Protein AF-0000000086100635 (afdb_homodimer)

Sequence (1356 aa):
MNENSSNMIVSSTPRATNSVVGDEKPAPTIIEIEQPQTLSRNPFKRRKQRKEQAQKAKDEEIPDPREPKLKRLDHWTIYKMFGVSNWFLIFLGCIGAAGAGVIPLCFQFVLGDLINSIAKYYNEPDKLRGDINWMAGQFAIIALAATIANTMMQFFLSWASERIGTNLKEGYFNALTAQEMAFFDIKKVGTLTIALSEDVAKIQETYTMKFATFIQQFTQFIVGIILAFISSYQMSLVMLSTSPLMVVSVGVLSQLIKVFTKKTNEANEHSAAIATEVISCMRTVRSMAGEEKEQQRFKTDLKMVNFYGLFKALAQGSTFGGVSFILWGTVALAFWYGGGLTVDKVITVGDMFKVFGLMLMGVLGLSQAFTFFPDLTKSRMSQETLLKVIKRQPEIPFKGGKTLNKIEGNISIRNVDFIYPSRPNIVVLKNFSLDIKPGQAVALVGPSGSGKSTIVGLVERFYTPKSGQIFIDGVDIAELDPMWLHRNIGIVTQEPVLFATTIKENIAYAVGLENITMQQIEEAAKAANCHNFIMDLPEGYNTMLGEKGVSLSGGQKQRIAIARALLQNPSVLLLDEATSALDTESEALVQAALDHLMKGRTTICIAHRLATVKNSDVICVLAKGVLVEKGKHEELLQIENGVYRKLAEKQMAFGAVSGMDKSASKMDLEVVMDVIEEMNENSSNMIVSSTPRATNSVVGDEKPAPTIIEIEQPQTLSRNPFKRRKQRKEQAQKAKDEEIPDPREPKLKRLDHWTIYKMFGVSNWFLIFLGCIGAAGAGVIPLCFQFVLGDLINSIAKYYNEPDKLRGDINWMAGQFAIIALAATIANTMMQFFLSWASERIGTNLKEGYFNALTAQEMAFFDIKKVGTLTIALSEDVAKIQETYTMKFATFIQQFTQFIVGIILAFISSYQMSLVMLSTSPLMVVSVGVLSQLIKVFTKKTNEANEHSAAIATEVISCMRTVRSMAGEEKEQQRFKTDLKMVNFYGLFKALAQGSTFGGVSFILWGTVALAFWYGGGLTVDKVITVGDMFKVFGLMLMGVLGLSQAFTFFPDLTKSRMSQETLLKVIKRQPEIPFKGGKTLNKIEGNISIRNVDFIYPSRPNIVVLKNFSLDIKPGQAVALVGPSGSGKSTIVGLVERFYTPKSGQIFIDGVDIAELDPMWLHRNIGIVTQEPVLFATTIKENIAYAVGLENITMQQIEEAAKAANCHNFIMDLPEGYNTMLGEKGVSLSGGQKQRIAIARALLQNPSVLLLDEATSALDTESEALVQAALDHLMKGRTTICIAHRLATVKNSDVICVLAKGVLVEKGKHEELLQIENGVYRKLAEKQMAFGAVSGMDKSASKMDLEVVMDVIEE

Foldseek 3Di:
DDDPDPDPPDPPPDDPPPPPPPPPPPPPPPPVPVPPPPQPPPVVSSVVVVCCVVCCVVPVQLDDPQFDDDDPCLLVVLVVLLDPVLVVLLVQLLQLLLLLLCLLLLVLLLQLVLVLLCVVCVVPVVSNVVSVVVSVVVVVVSVVSNVVSVCSNCVSLVVSLVSSLVSLLVLLVVLVVFAFLLVPVRDDPVVSVCLNPPLSNLQSCLSGVVVSLLSNLQSLQVVLLVVLCVLPVVLSVLLVVLLVVLVVLLVVLVVQLVVLVVQLVVLVVVLVVLVVVCVVPVVVCVVVVNPVVSVVVSVVSCVSNVVSVVSSVVSVVCSVVSNVCSVVVSVVVLCVVLVVCVVVVNHPPSSSSSSVSSNVSNSVSVVSSVVSVVSVVSSVVSSSVSSSSSVRDHPAGQFDFDDDPDFQAKKWWFQFWADRSNGRPATQAGGATDTFGRLFFEEEAFAPSLCLVVVVCVQLVSDDTPDTFMDTPRHTPSRDNNLNSPLQEAEQAQQFFAAQFFLLCRLCVSPDPVVDDPVLLLVLLVLLPQQVVLCVDPVRRRDGADGRNVVDDRLNRLSSSLSSRVSSPHQEYEYHQSQPPDDPVSSVSNVSSVVSSSGRHHYYHHYQWVVVQQPGQKYFYGGSNYTDDMDHPVVQCPDPPGLVVQLVCQLVVCVVVVVPNPCSRPDGSNVSNVVVVD/DPPPPPPPPDPDPDDDPPPPPPPPPPPPPPPPPVPPPPQPPPVVSSVVVVCCVVCCVVPVQQDDPQFDDDDPCLLVVLVVLLDPVLVVLLVQLLQLLLLLLCLLLLVLLLQLVLVLLCVVCVVPVVSNVVSVVVSVVVVVVSVVSNVVSVCSNCVSLVVSLVSSLVSLLVLLVVLVVFAFPLVPVRDDPVVSVCLNPPLSNLQSCLSGVVVSLLSSLQSLQVVLLVVLCVLPVVLSVLLVVLLVVLVVLLVVLVVQLVVLVVQLVVLVVVLVVLVVVCVVPVVVCVVVVNVVVSVVVSVVSCVSNVVSVVSSVVSVVCSVVSNVCSVVVSVVVLCVVLVVCVVVVNHPPSSSSSSVSSNVSNSVSVVSSVVSVVSVVSSVVSSSVSSSSSVRDHPAGQFDFDDDPDFQAKKWWAQFWADRSNGRPATQAGGATDTFGGLFFEEEAEAPSLCLVVVVCVQLVSDDTPDTFMDTPRHTPSRDNNLNSPLQEAEQAQQFFAAQFFLLCRLCVSPDPVVDDPVLLLVLLVLLVQQVVLVVDPVRRRDGADGRRVVDDRLNRRSSSLSSRVSSPHQEYEYHQSQPPDDPVSSVSNVSSVVSSSGRHHYYHHYQWVVVQQPGQKYFYGDSNYTDDMDHPVVQCPDDPGLVVQLVCQLVVCLVVVVPPPCSRPDGSNVSNVVVVD

Nearest PDB structures (foldseek):
  4m2t-assembly2_B  TM=9.457E-01  e=7.158E-41  Mus musculus
  4m2s-assembly1_A  TM=9.201E-01  e=1.794E-39  Mus musculus
  4xwk-assembly1_A  TM=8.623E-01  e=2.329E-40  Mus musculus
  7y49-assembly1_A  TM=8.878E-01  e=1.249E-35  Homo sapiens
  8pmd-assembly1_A  TM=7.764E-01  e=1.030E-36  Homo sapiens

Organism: Naegleria lovaniensis (NCBI:txid51637)

Secondary structure (DSSP, 8-state):
----------------------------------------SSHHHHHHHHHHHHHHHHS-----TT-----GGGHHHHHHHH-HHHHHHHHHHHHHHHHHHHHHHHHHHHHHHHHHHHHHSTT-HHHHHHHHHHHHHHHHHHHHHHHHHHHHHHHHHHHHHHHHHHHHHHHHHHHHHTS-HHHHHHS-HHHHHHIIIIIHHHHHHIIIIIHHHHHHHHHHHHHHHHHHHHH-HHHHHHHHHHHHHHHHHHHHHHHHHHHHHHHHHHHHHHHHHHHHHHHHTHHHHHHTT-HHHHHHHHHHHHHHHHHHHHHHHHHHHHHHHHHHHHHHHHHHHHHHHHHHHHHTTSS-HHHHHHHHHHHHHHHHHHHHHTTHHHHHHHHHHHHHHHHHHHT---SS-SS-SB--S-----EEEEEEEEE-TT-TT-EEEEEEEEEE-TT-EEEEE--TTSSHHHHHHHHTTSS--SEEEEEETTEEGGGB-HHHHHHHEEEE-SS----SSBHHHHHTTTT-GGG--HHHHHHHHHHTT-HHHHHHSTTGGGPBP-GGGTTS-HHHHHHHHHHHHHHH--SEEEEESTTTT--HHHHHHHHHHHHHHHTTSEEEEE--SHHHHHTSSEEEEEETTEEEEEE-HHHHHHSTT-HHHHHHHHHHHHHHHT--TTSGGGS-HHHHHHHHH-/----------------------------------------SSHHHHHHHHHHHHHHHHS-----TT-----GGGHHHHHHHH-HHHHHHHHHHHHHHHHHHHHHHHHHHHHHHHHHHHHHSTT-HHHHHHHHHHHHHHHHHHHHHHHHHHHHHHHHHHHHHHHHHHHHHHHHHHHHHTS-HHHHHHS-HHHHHHIIIIIHHHHHHIIIIIHHHHHHHHHHHHHHHHHHHHH-HHHHHHHHHHHHHHHHHHHHHHHHHHHHHHHHHHHHHHHHHHHHHHHHTHHHHHHTT-HHHHHHHHHHHHHHHHHHHHHHHHHHHHHHHHHHHHHHHHHHHHHHHHHHHHHTTSS-HHHHHHHHHHHHHHHHHHHHHTTHHHHHHHHHHHHHHHHHHHTPPPSS-SS-SB--S-----EEEEEEEEE-TT-TT-EEEEEEEEEE-TT-EEEEE--TTSSHHHHHHHHTTSS--SEEEEEETTEEGGGB-HHHHHHHEEEE-SS----SSBHHHHHTTTT-GGG--HHHHHHHHHHTT-HHHHHHSTTGGGPBP-GGGTTS-HHHHHHHHHHHHHHH--SEEEEESTTTT--HHHHHHHHHHHHHHHTTSEEEEE--SHHHHHTSSEEEEEETTEEEEEE-HHHHHHSTT-HHHHHHHHHHHHHHHT--TTSGGGS-HHHHHHHHH-

Solvent-accessible surface area (backbone atoms only — not comparable to full-atom values): 68690 Å² total; per-residue (Å²): 135,90,85,82,80,76,81,76,81,78,79,77,77,80,77,81,78,75,73,77,75,69,81,68,70,74,68,78,73,68,69,70,65,72,64,76,73,74,66,56,87,49,69,69,59,31,50,51,51,47,47,50,46,46,53,40,60,77,62,47,58,58,76,64,91,64,61,54,82,83,52,83,72,55,57,52,55,59,60,58,50,43,34,73,70,39,52,50,29,43,51,51,10,37,52,13,16,36,47,43,20,42,43,67,47,53,50,29,49,54,49,14,50,50,47,40,46,47,59,73,31,65,89,37,50,70,64,37,50,55,51,39,54,51,49,26,51,50,34,44,51,48,12,52,51,35,17,50,14,37,19,35,21,38,22,32,17,42,33,29,26,40,47,27,36,46,39,48,41,49,50,50,51,49,34,56,65,38,43,32,56,64,56,59,68,43,48,58,63,67,61,58,50,41,43,58,52,55,32,40,49,43,37,28,44,40,73,24,55,47,41,28,51,26,45,11,19,42,41,18,20,55,54,16,48,54,52,13,40,73,64,36,49,72,57,40,51,59,55,53,64,50,45,62,55,47,54,51,50,50,52,56,32,49,50,50,31,50,53,29,47,50,52,25,48,50,38,47,50,51,48,50,48,52,52,48,51,48,62,72,39,38,69,60,36,51,49,29,43,31,51,66,58,51,48,48,54,51,51,58,48,43,50,53,30,43,55,34,26,44,54,27,10,51,32,43,9,50,35,50,15,47,52,36,31,51,55,34,40,47,50,18,49,45,51,37,54,36,45,52,36,33,57,70,65,75,42,53,71,14,41,45,51,22,30,50,47,18,41,52,50,11,52,52,16,45,59,61,27,57,61,40,53,64,51,47,54,54,25,49,54,32,46,49,60,51,44,44,48,55,65,33,71,48,92,47,57,54,64,58,67,46,82,75,93,74,73,67,31,29,39,38,36,42,46,27,25,32,53,50,85,78,42,73,85,46,70,41,30,51,60,31,64,50,78,43,55,57,48,38,34,37,27,41,34,50,32,80,81,16,36,68,69,55,52,56,38,46,75,66,59,47,52,76,64,76,36,60,49,46,26,49,69,83,38,53,55,89,48,35,15,44,34,62,48,20,54,36,35,27,68,39,49,53,74,57,81,40,60,67,39,28,48,51,51,54,35,29,50,64,68,35,64,90,77,52,53,70,64,56,52,50,50,24,22,48,58,16,67,34,38,66,65,34,61,68,37,95,53,28,54,65,32,71,34,44,72,62,28,69,86,50,53,73,51,56,44,44,20,44,44,47,15,23,36,52,62,48,60,37,35,28,37,38,34,40,37,64,66,60,96,49,54,72,67,45,34,53,49,45,48,52,21,46,56,59,60,46,60,89,18,13,29,44,30,41,46,40,36,61,68,66,43,58,74,28,66,32,35,38,33,30,52,83,13,29,79,75,46,76,38,36,60,73,58,40,56,64,37,82,91,28,72,60,29,55,46,50,47,52,41,45,50,53,12,58,69,61,67,46,84,82,64,27,63,68,60,57,43,36,63,56,32,50,59,67,74,103,138,85,82,77,82,77,79,79,80,76,78,80,76,80,81,81,78,78,72,76,74,71,80,67,70,75,68,77,73,68,70,70,64,74,64,76,74,73,68,57,87,50,67,69,60,30,51,50,51,47,47,50,46,48,53,39,58,76,63,44,58,58,78,63,91,64,61,54,83,83,52,82,71,54,57,50,55,59,60,57,50,43,36,72,70,38,52,50,28,42,50,51,9,37,51,13,18,35,47,43,21,44,44,67,46,54,50,29,50,54,50,14,50,50,47,39,47,47,58,71,29,65,89,38,48,69,63,37,47,55,52,40,54,53,49,26,52,51,34,45,51,48,13,51,51,35,16,51,16,35,20,35,21,40,21,32,18,41,32,30,26,40,48,31,35,46,40,48,40,48,51,49,49,49,33,57,63,39,43,31,55,64,57,60,68,40,46,58,64,66,61,56,49,43,45,57,50,55,31,40,48,44,38,27,44,40,74,23,56,47,40,28,51,28,44,12,19,43,41,17,19,55,53,17,47,53,53,13,40,72,63,36,48,70,58,40,52,59,55,53,63,50,46,61,56,49,52,51,50,51,54,54,33,50,51,48,31,51,56,28,46,51,52,26,49,53,37,46,52,51,47,49,50,52,52,47,52,48,62,70,38,40,68,61,36,52,49,29,45,31,50,66,57,52,48,50,54,53,52,58,49,43,48,52,30,44,54,34,26,46,54,27,11,52,33,43,9,48,35,50,15,48,52,37,32,50,53,35,40,47,51,20,50,45,52,36,55,36,44,53,36,34,57,70,65,74,42,53,70,14,41,45,50,22,30,49,46,18,43,51,50,11,52,54,14,46,59,60,28,56,62,41,54,64,50,48,54,55,23,50,53,33,46,50,60,52,44,44,48,57,66,34,71,46,92,46,56,53,66,58,69,47,81,75,94,72,74,67,32,29,39,39,37,43,46,28,24,32,54,50,82,78,41,72,87,46,72,40,29,51,63,30,64,50,78,43,54,59,49,38,34,36,24,40,34,51,32,79,81,15,35,68,69,55,52,54,38,45,74,68,59,48,52,77,63,76,37,59,50,47,26,48,69,82,38,54,53,88,50,35,15,45,33,62,48,21,55,37,35,29,67,39,49,54,76,58,80,39,59,68,38,28,49,50,53,56,34,29,51,62,68,35,65,88,76,52,54,71,65,55,54,49,50,25,21,48,60,17,68,35,39,65,66,34,60,69,36,94,53,27,56,64,32,71,35,44,72,61,28,68,87,52,52,74,49,56,44,45,19,44,44,45,15,23,35,51,61,48,60,36,35,28,37,38,34,40,36,64,65,60,96,49,54,74,68,45,33,52,48,45,48,53,21,46,56,59,60,46,61,89,18,13,28,44,32,39,45,42,36,62,69,65,43,58,74,29,68,32,35,37,34,31,51,84,13,29,79,75,48,74,38,36,60,73,59,39,57,65,38,82,91,29,72,60,27,53,46,50,48,52,42,46,51,54,10,58,68,61,68,45,82,82,63,26,62,66,61,58,42,36,63,57,32,49,60,67,74,103

pLDDT: mean 82.31, std 19.4, range [17.7, 97.38]

Radius of gyration: 40.85 Å; Cα contacts (8 Å, |Δi|>4): 2144; chains: 2; bounding box: 108×120×105 Å

Structure (mmCIF, N/CA/C/O backbone):
data_AF-0000000086100635-model_v1
#
loop_
_entity.id
_entity.type
_entity.pdbx_description
1 polymer 'Uncharacterized protein'
#
loop_
_atom_site.group_PDB
_atom_site.id
_atom_site.type_symbol
_atom_site.label_atom_id
_atom_site.label_alt_id
_atom_site.label_comp_id
_atom_site.label_asym_id
_atom_site.label_entity_id
_atom_site.label_seq_id
_atom_site.pdbx_PDB_ins_code
_atom_site.Cartn_x
_atom_site.Cartn_y
_atom_site.Cartn_z
_atom_site.occupancy
_atom_site.B_iso_or_equiv
_atom_site.auth_seq_id
_atom_site.auth_comp_id
_atom_site.auth_asym_id
_atom_site.auth_atom_id
_atom_site.pdbx_PDB_model_num
ATOM 1 N N . MET A 1 1 ? -49.812 -46.219 28.984 1 17.7 1 MET A N 1
ATOM 2 C CA . MET A 1 1 ? -50.438 -45.906 30.266 1 17.7 1 MET A CA 1
ATOM 3 C C . MET A 1 1 ? -50.312 -44.438 30.594 1 17.7 1 MET A C 1
ATOM 5 O O . MET A 1 1 ? -51.25 -43.812 31.062 1 17.7 1 MET A O 1
ATOM 9 N N . ASN A 1 2 ? -48.969 -43.75 30.766 1 18.62 2 ASN A N 1
ATOM 10 C CA . ASN A 1 2 ? -48.781 -43 32 1 18.62 2 ASN A CA 1
ATOM 11 C C . ASN A 1 2 ? -49.562 -41.688 32 1 18.62 2 ASN A C 1
ATOM 13 O O . ASN A 1 2 ? -49.969 -41.188 30.938 1 18.62 2 ASN A O 1
ATOM 17 N N . GLU A 1 3 ? -49.5 -40.938 33.219 1 20.56 3 GLU A N 1
ATOM 18 C CA . GLU A 1 3 ? -50.219 -40.094 34.156 1 20.56 3 GLU A CA 1
ATOM 19 C C . GLU A 1 3 ? -50.125 -38.625 33.781 1 20.56 3 GLU A C 1
ATOM 21 O O . GLU A 1 3 ? -49.031 -38.125 33.5 1 20.56 3 GLU A O 1
ATOM 26 N N . ASN A 1 4 ? -51.156 -37.938 33.312 1 22.14 4 ASN A N 1
ATOM 27 C CA . ASN A 1 4 ? -51.75 -36.719 32.812 1 22.14 4 ASN A CA 1
ATOM 28 C C . ASN A 1 4 ? -51.688 -35.594 33.875 1 22.14 4 ASN A C 1
ATOM 30 O O . ASN A 1 4 ? -52.719 -35.25 34.469 1 22.14 4 ASN A O 1
ATOM 34 N N . SER A 1 5 ? -50.5 -35.625 34.812 1 21.44 5 SER A N 1
ATOM 35 C CA . SER A 1 5 ? -50.625 -34.969 36.094 1 21.44 5 SER A CA 1
ATOM 36 C C . SER A 1 5 ? -50.906 -33.469 35.906 1 21.44 5 SER A C 1
ATOM 38 O O . SER A 1 5 ? -50.188 -32.781 35.219 1 21.44 5 SER A O 1
ATOM 40 N N . SER A 1 6 ? -52.094 -32.875 36.219 1 23.23 6 SER A N 1
ATOM 41 C CA . SER A 1 6 ? -52.969 -31.734 36.094 1 23.23 6 SER A CA 1
ATOM 42 C C . SER A 1 6 ? -52.531 -30.594 37 1 23.23 6 SER A C 1
ATOM 44 O O . SER A 1 6 ? -53.375 -29.938 37.656 1 23.23 6 SER A O 1
ATOM 46 N N . ASN A 1 7 ? -51.125 -30.531 37.406 1 21.3 7 ASN A N 1
ATOM 47 C CA . ASN A 1 7 ? -50.875 -29.859 38.688 1 21.3 7 ASN A CA 1
ATOM 48 C C . ASN A 1 7 ? -51.344 -28.422 38.656 1 21.3 7 ASN A C 1
ATOM 50 O O . ASN A 1 7 ? -51.281 -27.75 37.625 1 21.3 7 ASN A O 1
ATOM 54 N N . MET A 1 8 ? -52.094 -27.922 39.688 1 23.48 8 MET A N 1
ATOM 55 C CA . MET A 1 8 ? -53 -26.922 40.25 1 23.48 8 MET A CA 1
ATOM 56 C C . MET A 1 8 ? -52.281 -25.609 40.531 1 23.48 8 MET A C 1
ATOM 58 O O . MET A 1 8 ? -51.594 -25.5 41.531 1 23.48 8 MET A O 1
ATOM 62 N N . ILE A 1 9 ? -51.438 -25.047 39.625 1 23.52 9 ILE A N 1
ATOM 63 C CA . ILE A 1 9 ? -50.406 -24.062 40 1 23.52 9 ILE A CA 1
ATOM 64 C C . ILE A 1 9 ? -51.094 -22.797 40.531 1 23.52 9 ILE A C 1
ATOM 66 O O . ILE A 1 9 ? -51.875 -22.156 39.812 1 23.52 9 ILE A O 1
ATOM 70 N N . VAL A 1 10 ? -51.281 -22.734 41.875 1 22.89 10 VAL A N 1
ATOM 71 C CA . VAL A 1 10 ? -52.031 -21.812 42.75 1 22.89 10 VAL A CA 1
ATOM 72 C C . VAL A 1 10 ? -51.5 -20.391 42.594 1 22.89 10 VAL A C 1
ATOM 74 O O . VAL A 1 10 ? -50.281 -20.188 42.469 1 22.89 10 VAL A O 1
ATOM 77 N N . SER A 1 11 ? -52.312 -19.359 42.281 1 23.19 11 SER A N 1
ATOM 78 C CA . SER A 1 11 ? -52.344 -17.984 41.781 1 23.19 11 SER A CA 1
ATOM 79 C C . SER A 1 11 ? -51.938 -17 42.875 1 23.19 11 SER A C 1
ATOM 81 O O . SER A 1 11 ? -52.062 -15.781 42.719 1 23.19 11 SER A O 1
ATOM 83 N N . SER A 1 12 ? -51 -17.469 43.875 1 23.05 12 SER A N 1
ATOM 84 C CA . SER A 1 12 ? -51.094 -16.688 45.125 1 23.05 12 SER A CA 1
ATOM 85 C C . SER A 1 12 ? -50.75 -15.219 44.875 1 23.05 12 SER A C 1
ATOM 87 O O . SER A 1 12 ? -49.875 -14.906 44.062 1 23.05 12 SER A O 1
ATOM 89 N N . THR A 1 13 ? -51.625 -14.273 45.281 1 25.23 13 THR A N 1
ATOM 90 C CA . THR A 1 13 ? -51.844 -12.844 45.094 1 25.23 13 THR A CA 1
ATOM 91 C C . THR A 1 13 ? -50.844 -12.031 45.875 1 25.23 13 THR A C 1
ATOM 93 O O . THR A 1 13 ? -50.844 -12.062 47.125 1 25.23 13 THR A O 1
ATOM 96 N N . PRO A 1 14 ? -49.5 -12.102 45.594 1 23.73 14 PRO A N 1
ATOM 97 C CA . PRO A 1 14 ? -48.531 -11.609 46.562 1 23.73 14 PRO A CA 1
ATOM 98 C C . PRO A 1 14 ? -48.781 -10.172 47 1 23.73 14 PRO A C 1
ATOM 100 O O . PRO A 1 14 ? -49.281 -9.367 46.188 1 23.73 14 PRO A O 1
ATOM 103 N N . ARG A 1 15 ? -48.969 -9.945 48.344 1 24.86 15 ARG A N 1
ATOM 104 C CA . ARG A 1 15 ? -49.25 -8.812 49.188 1 24.86 15 ARG A CA 1
ATOM 105 C C . ARG A 1 15 ? -48.281 -7.668 48.969 1 24.86 15 ARG A C 1
ATOM 107 O O . ARG A 1 15 ? -47.125 -7.895 48.656 1 24.86 15 ARG A O 1
ATOM 114 N N . ALA A 1 16 ? -48.781 -6.363 49 1 26.25 16 ALA A N 1
ATOM 115 C CA . ALA A 1 16 ? -48.406 -4.996 48.625 1 26.25 16 ALA A CA 1
ATOM 116 C C . ALA A 1 16 ? -47.344 -4.441 49.562 1 26.25 16 ALA A C 1
ATOM 118 O O . ALA A 1 16 ? -47.344 -3.252 49.875 1 26.25 16 ALA A O 1
ATOM 119 N N . THR A 1 17 ? -46.438 -5.398 50.188 1 25.41 17 THR A N 1
ATOM 120 C CA . THR A 1 17 ? -45.781 -4.879 51.375 1 25.41 17 THR A CA 1
ATOM 121 C C . THR A 1 17 ? -45.094 -3.562 51.062 1 25.41 17 THR A C 1
ATOM 123 O O . THR A 1 17 ? -44.469 -3.4 50 1 25.41 17 THR A O 1
ATOM 126 N N . ASN A 1 18 ? -45.438 -2.488 51.781 1 25.34 18 ASN A N 1
ATOM 127 C CA . ASN A 1 18 ? -45.156 -1.053 51.812 1 25.34 18 ASN A CA 1
ATOM 128 C C . ASN A 1 18 ? -43.688 -0.748 52.062 1 25.34 18 ASN A C 1
ATOM 130 O O . ASN A 1 18 ? -43.344 0.342 52.531 1 25.34 18 ASN A O 1
ATOM 134 N N . SER A 1 19 ? -42.781 -1.62 51.656 1 25.2 19 SER A N 1
ATOM 135 C CA . SER A 1 19 ? -41.406 -1.525 52.188 1 25.2 19 SER A CA 1
ATOM 136 C C . SER A 1 19 ? -40.844 -0.126 52 1 25.2 19 SER A C 1
ATOM 138 O O . SER A 1 19 ? -40.969 0.458 50.906 1 25.2 19 SER A O 1
ATOM 140 N N . VAL A 1 20 ? -40.75 0.628 53.125 1 30.39 20 VAL A N 1
ATOM 141 C CA . VAL A 1 20 ? -40.188 1.947 53.375 1 30.39 20 VAL A CA 1
ATOM 142 C C . VAL A 1 20 ? -38.781 2.049 52.781 1 30.39 20 VAL A C 1
ATOM 144 O O . VAL A 1 20 ? -37.875 1.277 53.125 1 30.39 20 VAL A O 1
ATOM 147 N N . VAL A 1 21 ? -38.625 2.236 51.531 1 28.34 21 VAL A N 1
ATOM 148 C CA . VAL A 1 21 ? -37.438 2.121 50.719 1 28.34 21 VAL A CA 1
ATOM 149 C C . VAL A 1 21 ? -36.375 3.119 51.156 1 28.34 21 VAL A C 1
ATOM 151 O O . VAL A 1 21 ? -36.594 4.332 51.156 1 28.34 21 VAL A O 1
ATOM 154 N N . GLY A 1 22 ? -35.812 2.783 52.406 1 27.05 22 GLY A N 1
ATOM 155 C CA . GLY A 1 22 ? -34.719 3.6 52.938 1 27.05 22 GLY A CA 1
ATOM 156 C C . GLY A 1 22 ? -33.781 4.102 51.875 1 27.05 22 GLY A C 1
ATOM 157 O O . GLY A 1 22 ? -33.594 3.453 50.844 1 27.05 22 GLY A O 1
ATOM 158 N N . ASP A 1 23 ? -33.594 5.43 51.844 1 26.5 23 ASP A N 1
ATOM 159 C CA . ASP A 1 23 ? -32.875 6.246 50.875 1 26.5 23 ASP A CA 1
ATOM 160 C C . ASP A 1 23 ? -31.438 5.777 50.688 1 26.5 23 ASP A C 1
ATOM 162 O O . ASP A 1 23 ? -30.547 6.176 51.469 1 26.5 23 ASP A O 1
ATOM 166 N N . GLU A 1 24 ? -31.203 4.508 50.781 1 28.11 24 GLU A N 1
ATOM 167 C CA . GLU A 1 24 ? -29.781 4.16 50.781 1 28.11 24 GLU A CA 1
ATOM 168 C C . GLU A 1 24 ? -29.047 4.844 49.656 1 28.11 24 GLU A C 1
ATOM 170 O O . GLU A 1 24 ? -29.469 4.742 48.5 1 28.11 24 GLU A O 1
ATOM 175 N N . LYS A 1 25 ? -28.281 5.91 50.062 1 32.44 25 LYS A N 1
ATOM 176 C CA . LYS A 1 25 ? -27.406 6.664 49.156 1 32.44 25 LYS A CA 1
ATOM 177 C C . LYS A 1 25 ? -26.594 5.73 48.281 1 32.44 25 LYS A C 1
ATOM 179 O O . LYS A 1 25 ? -25.953 4.797 48.75 1 32.44 25 LYS A O 1
ATOM 184 N N . PRO A 1 26 ? -27.062 5.488 47.156 1 28.58 26 PRO A N 1
ATOM 185 C CA . PRO A 1 26 ? -26.312 4.484 46.406 1 28.58 26 PRO A CA 1
ATOM 186 C C . PRO A 1 26 ? -24.797 4.652 46.531 1 28.58 26 PRO A C 1
ATOM 188 O O . PRO A 1 26 ? -24.312 5.777 46.688 1 28.58 26 PRO A O 1
ATOM 191 N N . ALA A 1 27 ? -24.078 3.764 47.219 1 32.19 27 ALA A N 1
ATOM 192 C CA . ALA A 1 27 ? -22.625 3.803 47.406 1 32.19 27 ALA A CA 1
ATOM 193 C C . ALA A 1 27 ? -21.922 4.27 46.125 1 32.19 27 ALA A C 1
ATOM 195 O O . ALA A 1 27 ? -22.422 4.043 45.031 1 32.19 27 ALA A O 1
ATOM 196 N N . PRO A 1 28 ? -21.031 5.27 46.375 1 28.02 28 PRO A N 1
ATOM 197 C CA . PRO A 1 28 ? -20.344 5.797 45.188 1 28.02 28 PRO A CA 1
ATOM 198 C C . PRO A 1 28 ? -19.844 4.695 44.25 1 28.02 28 PRO A C 1
ATOM 200 O O . PRO A 1 28 ? -19.375 3.654 44.719 1 28.02 28 PRO A O 1
ATOM 203 N N . THR A 1 29 ? -20.672 4.34 43.344 1 30.22 29 THR A N 1
ATOM 204 C CA . THR A 1 29 ? -20.188 3.363 42.375 1 30.22 29 THR A CA 1
ATOM 205 C C . THR A 1 29 ? -18.703 3.568 42.094 1 30.22 29 THR A C 1
ATOM 207 O O . THR A 1 29 ? -18.297 4.621 41.625 1 30.22 29 THR A O 1
ATOM 210 N N . ILE A 1 30 ? -17.906 3.055 43.062 1 29.36 30 ILE A N 1
ATOM 211 C CA . ILE A 1 30 ? -16.484 3.039 42.781 1 29.36 30 ILE A CA 1
ATOM 212 C C . ILE A 1 30 ? -16.234 2.678 41.312 1 29.36 30 ILE A C 1
ATOM 214 O O . ILE A 1 30 ? -16.594 1.584 40.875 1 29.36 30 ILE A O 1
ATOM 218 N N . ILE A 1 31 ? -16.484 3.688 40.5 1 29.58 31 ILE A N 1
ATOM 219 C CA . ILE A 1 31 ? -15.953 3.461 39.156 1 29.58 31 ILE A CA 1
ATOM 220 C C . ILE A 1 31 ? -14.633 2.688 39.25 1 29.58 31 ILE A C 1
ATOM 222 O O . ILE A 1 31 ? -13.664 3.18 39.812 1 29.58 31 ILE A O 1
ATOM 226 N N . GLU A 1 32 ? -14.797 1.416 39.562 1 28.36 32 GLU A N 1
ATOM 227 C CA . GLU A 1 32 ? -13.602 0.589 39.438 1 28.36 32 GLU A CA 1
ATOM 228 C C . GLU A 1 32 ? -12.703 1.069 38.281 1 28.36 32 GLU A C 1
ATOM 230 O O . GLU A 1 32 ? -13.078 0.968 37.125 1 28.36 32 GLU A O 1
ATOM 235 N N . ILE A 1 33 ? -12.031 2.186 38.625 1 31.22 33 ILE A N 1
ATOM 236 C CA . ILE A 1 33 ? -10.898 2.518 37.75 1 31.22 33 ILE A CA 1
ATOM 237 C C . ILE A 1 33 ? -10.164 1.241 37.344 1 31.22 33 ILE A C 1
ATOM 239 O O . ILE A 1 33 ? -9.68 0.5 38.219 1 31.22 33 ILE A O 1
ATOM 243 N N . GLU A 1 34 ? -10.773 0.583 36.344 1 30.75 34 GLU A N 1
ATOM 244 C CA . GLU A 1 34 ? -10 -0.547 35.844 1 30.75 34 GLU A CA 1
ATOM 245 C C . GLU A 1 34 ? -8.516 -0.388 36.156 1 30.75 34 GLU A C 1
ATOM 247 O O . GLU A 1 34 ? -7.918 0.644 35.844 1 30.75 34 GLU A O 1
ATOM 252 N N . GLN A 1 35 ? -8.148 -0.953 37.281 1 31.14 35 GLN A N 1
ATOM 253 C CA . GLN A 1 35 ? -6.75 -1.044 37.688 1 31.14 35 GLN A CA 1
ATOM 254 C C . GLN A 1 35 ? -5.828 -1.148 36.5 1 31.14 35 GLN A C 1
ATOM 256 O O . GLN A 1 35 ? -6.148 -1.831 35.5 1 31.14 35 GLN A O 1
ATOM 261 N N . PRO A 1 36 ? -4.992 -0.09 36.375 1 32.59 36 PRO A N 1
ATOM 262 C CA . PRO A 1 36 ? -4.004 -0.227 35.281 1 32.59 36 PRO A CA 1
ATOM 263 C C . PRO A 1 36 ? -3.471 -1.652 35.156 1 32.59 36 PRO A C 1
ATOM 265 O O . PRO A 1 36 ? -3.109 -2.277 36.156 1 32.59 36 PRO A O 1
ATOM 268 N N . GLN A 1 37 ? -4.148 -2.463 34.344 1 36.28 37 GLN A N 1
ATOM 269 C CA . GLN A 1 37 ? -3.646 -3.805 34.094 1 36.28 37 GLN A CA 1
ATOM 270 C C . GLN A 1 37 ? -2.137 -3.879 34.281 1 36.28 37 GLN A C 1
ATOM 272 O O . GLN A 1 37 ? -1.387 -3.064 33.75 1 36.28 37 GLN A O 1
ATOM 277 N N . THR A 1 38 ? -1.777 -4.371 35.406 1 38.03 38 THR A N 1
ATOM 278 C CA . THR A 1 38 ? -0.412 -4.684 35.781 1 38.03 38 THR A CA 1
ATOM 279 C C . THR A 1 38 ? 0.38 -5.262 34.625 1 38.03 38 THR A C 1
ATOM 281 O O . THR A 1 38 ? -0.032 -6.25 34.031 1 38.03 38 THR A O 1
ATOM 284 N N . LEU A 1 39 ? 1.073 -4.371 33.875 1 40.47 39 LEU A N 1
ATOM 285 C CA . LEU A 1 39 ? 2.037 -4.809 32.875 1 40.47 39 LEU A CA 1
ATOM 286 C C . LEU A 1 39 ? 2.84 -6.004 33.375 1 40.47 39 LEU A C 1
ATOM 288 O O . LEU A 1 39 ? 3.342 -5.992 34.5 1 40.47 39 LEU A O 1
ATOM 292 N N . SER A 1 40 ? 2.463 -7.152 32.812 1 39.16 40 SER A N 1
ATOM 293 C CA . SER A 1 40 ? 3.182 -8.359 33.188 1 39.16 40 SER A CA 1
ATOM 294 C C . SER A 1 40 ? 4.672 -8.078 33.375 1 39.16 40 SER A C 1
ATOM 296 O O . SER A 1 40 ? 5.215 -7.164 32.75 1 39.16 40 SER A O 1
ATOM 298 N N . ARG A 1 41 ? 5.336 -8.586 34.406 1 42.66 41 ARG A N 1
ATOM 299 C CA . ARG A 1 41 ? 6.738 -8.508 34.812 1 42.66 41 ARG A CA 1
ATOM 300 C C . ARG A 1 41 ? 7.648 -8.984 33.688 1 42.66 41 ARG A C 1
ATOM 302 O O . ARG A 1 41 ? 8.875 -8.898 33.781 1 42.66 41 ARG A O 1
ATOM 309 N N . ASN A 1 42 ? 7.133 -9.867 32.906 1 35.12 42 ASN A N 1
ATOM 310 C CA . ASN A 1 42 ? 8.016 -10.398 31.875 1 35.12 42 ASN A CA 1
ATOM 311 C C . ASN A 1 42 ? 8.18 -9.406 30.719 1 35.12 42 ASN A C 1
ATOM 313 O O . ASN A 1 42 ? 7.195 -8.977 30.109 1 35.12 42 ASN A O 1
ATOM 317 N N . PRO A 1 43 ? 9.312 -8.797 30.516 1 39.91 43 PRO A N 1
ATOM 318 C CA . PRO A 1 43 ? 9.617 -7.711 29.578 1 39.91 43 PRO A CA 1
ATOM 319 C C . PRO A 1 43 ? 9.117 -7.992 28.172 1 39.91 43 PRO A C 1
ATOM 321 O O . PRO A 1 43 ? 8.719 -7.066 27.453 1 39.91 43 PRO A O 1
ATOM 324 N N . PHE A 1 44 ? 9.094 -9.281 27.859 1 42.47 44 PHE A N 1
ATOM 325 C CA . PHE A 1 44 ? 8.672 -9.602 26.5 1 42.47 44 PHE A CA 1
ATOM 326 C C . PHE A 1 44 ? 7.164 -9.445 26.344 1 42.47 44 PHE A C 1
ATOM 328 O O . PHE A 1 44 ? 6.684 -8.969 25.312 1 42.47 44 PHE A O 1
ATOM 335 N N . LYS A 1 45 ? 6.391 -9.891 27.312 1 46.22 45 LYS A N 1
ATOM 336 C CA . LYS A 1 45 ? 4.934 -9.812 27.266 1 46.22 45 LYS A CA 1
ATOM 337 C C . LYS A 1 45 ? 4.453 -8.367 27.375 1 46.22 45 LYS A C 1
ATOM 339 O O . LYS A 1 45 ? 3.455 -7.992 26.75 1 46.22 45 LYS A O 1
ATOM 344 N N . ARG A 1 46 ? 5.207 -7.562 28.109 1 45.31 46 ARG A N 1
ATOM 345 C CA . ARG A 1 46 ? 4.855 -6.156 28.266 1 45.31 46 ARG A CA 1
ATOM 346 C C . ARG A 1 46 ? 5.059 -5.391 26.969 1 45.31 46 ARG A C 1
ATOM 348 O O . ARG A 1 46 ? 4.27 -4.504 26.641 1 45.31 46 ARG A O 1
ATOM 355 N N . ARG A 1 47 ? 6.168 -5.805 26.281 1 43.59 47 ARG A N 1
ATOM 356 C CA . ARG A 1 47 ? 6.418 -5.203 24.984 1 43.59 47 ARG A CA 1
ATOM 357 C C . ARG A 1 47 ? 5.297 -5.539 24 1 43.59 47 ARG A C 1
ATOM 359 O O . ARG A 1 47 ? 4.887 -4.695 23.203 1 43.59 47 ARG A O 1
ATOM 366 N N . LYS A 1 48 ? 4.82 -6.781 24.078 1 45.22 48 LYS A N 1
ATOM 367 C CA . LYS A 1 48 ? 3.715 -7.219 23.234 1 45.22 48 LYS A CA 1
ATOM 368 C C . LYS A 1 48 ? 2.432 -6.461 23.562 1 45.22 48 LYS A C 1
ATOM 370 O O . LYS A 1 48 ? 1.694 -6.055 22.672 1 45.22 48 LYS A O 1
ATOM 375 N N . GLN A 1 49 ? 2.109 -6.301 24.891 1 45.28 49 GLN A N 1
ATOM 376 C CA . GLN A 1 49 ? 0.885 -5.625 25.297 1 45.28 49 GLN A CA 1
ATOM 377 C C . GLN A 1 49 ? 0.918 -4.148 24.922 1 45.28 49 GLN A C 1
ATOM 379 O O . GLN A 1 49 ? -0.096 -3.586 24.5 1 45.28 49 GLN A O 1
ATOM 384 N N . ARG A 1 50 ? 2.066 -3.479 25.141 1 41.78 50 ARG A N 1
ATOM 385 C CA . ARG A 1 50 ? 2.168 -2.053 24.844 1 41.78 50 ARG A CA 1
ATOM 386 C C . ARG A 1 50 ? 2.145 -1.802 23.344 1 41.78 50 ARG A C 1
ATOM 388 O O . ARG A 1 50 ? 1.547 -0.829 22.875 1 41.78 50 ARG A O 1
ATOM 395 N N . LYS A 1 51 ? 2.881 -2.617 22.609 1 43.62 51 LYS A N 1
ATOM 396 C CA . LYS A 1 51 ? 2.773 -2.559 21.156 1 43.62 51 LYS A CA 1
ATOM 397 C C . LYS A 1 51 ? 1.335 -2.785 20.703 1 43.62 51 LYS A C 1
ATOM 399 O O . LYS A 1 51 ? 0.856 -2.117 19.781 1 43.62 51 LYS A O 1
ATOM 404 N N . GLU A 1 52 ? 0.737 -3.812 21.25 1 44.06 52 GLU A N 1
ATOM 405 C CA . GLU A 1 52 ? -0.683 -4.027 20.984 1 44.06 52 GLU A CA 1
ATOM 406 C C . GLU A 1 52 ? -1.513 -2.822 21.422 1 44.06 52 GLU A C 1
ATOM 408 O O . GLU A 1 52 ? -2.475 -2.449 20.75 1 44.06 52 GLU A O 1
ATOM 413 N N . GLN A 1 53 ? -1.184 -2.211 22.516 1 41.34 53 GLN A N 1
ATOM 414 C CA . GLN A 1 53 ? -1.904 -1.022 22.953 1 41.34 53 GLN A CA 1
ATOM 415 C C . GLN A 1 53 ? -1.586 0.176 22.078 1 41.34 53 GLN A C 1
ATOM 417 O O . GLN A 1 53 ? -2.473 0.972 21.75 1 41.34 53 GLN A O 1
ATOM 422 N N . ALA A 1 54 ? -0.291 0.396 21.781 1 40.19 54 ALA A N 1
ATOM 423 C CA . ALA A 1 54 ? 0.111 1.49 20.891 1 40.19 54 ALA A CA 1
ATOM 424 C C . ALA A 1 54 ? -0.401 1.268 19.469 1 40.19 54 ALA A C 1
ATOM 426 O O . ALA A 1 54 ? -0.841 2.209 18.812 1 40.19 54 ALA A O 1
ATOM 427 N N . GLN A 1 55 ? -0.045 0.116 18.781 1 41.47 55 GLN A N 1
ATOM 428 C CA . GLN A 1 55 ? -0.72 -0.208 17.531 1 41.47 55 GLN A CA 1
ATOM 429 C C . GLN A 1 55 ? -2.236 -0.135 17.688 1 41.47 55 GLN A C 1
ATOM 431 O O . GLN A 1 55 ? -2.939 0.309 16.781 1 41.47 55 GLN A O 1
ATOM 436 N N . LYS A 1 56 ? -2.799 -0.65 18.734 1 41.38 56 LYS A N 1
ATOM 437 C CA . LYS A 1 56 ? -4.215 -0.458 19.031 1 41.38 56 LYS A CA 1
ATOM 438 C C . LYS A 1 56 ? -4.547 1.023 19.188 1 41.38 56 LYS A C 1
ATOM 440 O O . LYS A 1 56 ? -5.613 1.473 18.75 1 41.38 56 LYS A O 1
ATOM 445 N N . ALA A 1 57 ? -3.783 1.903 19.844 1 39.78 57 ALA A N 1
ATOM 446 C CA . ALA A 1 57 ? -4.066 3.33 19.984 1 39.78 57 ALA A CA 1
ATOM 447 C C . ALA A 1 57 ? -3.945 4.047 18.641 1 39.78 57 ALA A C 1
ATOM 449 O O . ALA A 1 57 ? -4.711 4.969 18.359 1 39.78 57 ALA A O 1
ATOM 450 N N . LYS A 1 58 ? -2.85 3.961 17.922 1 42.5 58 LYS A N 1
ATOM 451 C CA . LYS A 1 58 ? -2.76 4.527 16.578 1 42.5 58 LYS A CA 1
ATOM 452 C C . LYS A 1 58 ? -3.867 3.982 15.68 1 42.5 58 LYS A C 1
ATOM 454 O O . LYS A 1 58 ? -4.41 4.711 14.844 1 42.5 58 LYS A O 1
ATOM 459 N N . ASP A 1 59 ? -4.086 2.625 15.477 1 43.34 59 ASP A N 1
ATOM 460 C CA . ASP A 1 59 ? -5.113 1.946 14.695 1 43.34 59 ASP A CA 1
ATOM 461 C C . ASP A 1 59 ? -6.477 2.043 15.375 1 43.34 59 ASP A C 1
ATOM 463 O O . ASP A 1 59 ? -7.434 1.383 14.961 1 43.34 59 ASP A O 1
ATOM 467 N N . GLU A 1 60 ? -6.547 2.314 16.484 1 46.19 60 GLU A N 1
ATOM 468 C CA . GLU A 1 60 ? -7.84 2.141 17.141 1 46.19 60 GLU A CA 1
ATOM 469 C C . GLU A 1 60 ? -8.906 3.02 16.5 1 46.19 60 GLU A C 1
ATOM 471 O O . GLU A 1 60 ? -8.883 4.242 16.641 1 46.19 60 GLU A O 1
ATOM 476 N N . GLU A 1 61 ? -9.273 2.639 15.438 1 58.66 61 GLU A N 1
ATOM 477 C CA . GLU A 1 61 ? -10.547 3.145 14.93 1 58.66 61 GLU A CA 1
ATOM 478 C C . GLU A 1 61 ? -11.57 3.273 16.047 1 58.66 61 GLU A C 1
ATOM 480 O O . GLU A 1 61 ? -11.656 2.408 16.922 1 58.66 61 GLU A O 1
ATOM 485 N N . ILE A 1 62 ? -11.93 4.441 16.406 1 69.38 62 ILE A N 1
ATOM 486 C CA . ILE A 1 62 ? -13.055 4.656 17.312 1 69.38 62 ILE A CA 1
ATOM 487 C C . ILE A 1 62 ? -14.172 3.666 16.984 1 69.38 62 ILE A C 1
ATOM 489 O O . ILE A 1 62 ? -14.562 3.529 15.828 1 69.38 62 ILE A O 1
ATOM 493 N N . PRO A 1 63 ? -14.445 2.766 17.906 1 78.75 63 PRO A N 1
ATOM 494 C CA . PRO A 1 63 ? -15.5 1.778 17.641 1 78.75 63 PRO A CA 1
ATOM 495 C C . PRO A 1 63 ? -16.812 2.418 17.188 1 78.75 63 PRO A C 1
ATOM 497 O O . PRO A 1 63 ? -17.188 3.48 17.688 1 78.75 63 PRO A O 1
ATOM 500 N N . ASP A 1 64 ? -17.344 1.919 16.156 1 83.19 64 ASP A N 1
ATOM 501 C CA . ASP A 1 64 ? -18.672 2.33 15.703 1 83.19 64 ASP A CA 1
ATOM 502 C C . ASP A 1 64 ? -19.766 1.812 16.641 1 83.19 64 ASP A C 1
ATOM 504 O O . ASP A 1 64 ? -19.938 0.6 16.797 1 83.19 64 ASP A O 1
ATOM 508 N N . PRO A 1 65 ? -20.469 2.648 17.344 1 80.31 65 PRO A N 1
ATOM 509 C CA . PRO A 1 65 ? -21.516 2.234 18.266 1 80.31 65 PRO A CA 1
ATOM 510 C C . PRO A 1 65 ? -22.641 1.452 17.594 1 80.31 65 PRO A C 1
ATOM 512 O O . PRO A 1 65 ? -23.359 0.696 18.234 1 80.31 65 PRO A O 1
ATOM 515 N N . ARG A 1 66 ? -22.812 1.479 16.312 1 84.81 66 ARG A N 1
ATOM 516 C CA . ARG A 1 66 ? -23.922 0.827 15.617 1 84.81 66 ARG A CA 1
ATOM 517 C C . ARG A 1 66 ? -23.422 -0.292 14.711 1 84.81 66 ARG A C 1
ATOM 519 O O . ARG A 1 66 ? -24.094 -0.675 13.758 1 84.81 66 ARG A O 1
ATOM 526 N N . GLU A 1 67 ? -22.328 -0.723 14.984 1 87.5 67 GLU A N 1
ATOM 527 C CA . GLU A 1 67 ? -21.812 -1.843 14.195 1 87.5 67 GLU A CA 1
ATOM 528 C C . GLU A 1 67 ? -22.688 -3.084 14.383 1 87.5 67 GLU A C 1
ATOM 530 O O . GLU A 1 67 ? -22.938 -3.51 15.508 1 87.5 67 GLU A O 1
ATOM 535 N N . PRO A 1 68 ? -23.156 -3.602 13.305 1 88.38 68 PRO A N 1
ATOM 536 C CA . PRO A 1 68 ? -24.047 -4.758 13.43 1 88.38 68 PRO A CA 1
ATOM 537 C C . PRO A 1 68 ? -23.297 -6.031 13.836 1 88.38 68 PRO A C 1
ATOM 539 O O . PRO A 1 68 ? -22.125 -6.207 13.484 1 88.38 68 PRO A O 1
ATOM 542 N N . LYS A 1 69 ? -23.953 -6.871 14.609 1 86.94 69 LYS A N 1
ATOM 543 C CA . LYS A 1 69 ? -23.438 -8.211 14.891 1 86.94 69 LYS A CA 1
ATOM 544 C C . LYS A 1 69 ? -23.781 -9.172 13.758 1 86.94 69 LYS A C 1
ATOM 546 O O . LYS A 1 69 ? -24.953 -9.461 13.508 1 86.94 69 LYS A O 1
ATOM 551 N N . LEU A 1 70 ? -22.797 -9.523 13.117 1 86.94 70 LEU A N 1
ATOM 552 C CA . LEU A 1 70 ? -23 -10.344 11.93 1 86.94 70 LEU A CA 1
ATOM 553 C C . LEU A 1 70 ? -23.281 -11.797 12.312 1 86.94 70 LEU A C 1
ATOM 555 O O . LEU A 1 70 ? -22.625 -12.344 13.203 1 86.94 70 LEU A O 1
ATOM 559 N N . LYS A 1 71 ? -24.406 -12.305 11.836 1 83.94 71 LYS A N 1
ATOM 560 C CA . LYS A 1 71 ? -24.766 -13.719 11.953 1 83.94 71 LYS A CA 1
ATOM 561 C C . LYS A 1 71 ? -24.359 -14.484 10.703 1 83.94 71 LYS A C 1
ATOM 563 O O . LYS A 1 71 ? -24.047 -13.891 9.672 1 83.94 71 LYS A O 1
ATOM 568 N N . ARG A 1 72 ? -24.281 -15.75 10.797 1 81.56 72 ARG A N 1
ATOM 569 C CA . ARG A 1 72 ? -23.906 -16.609 9.688 1 81.56 72 ARG A CA 1
ATOM 570 C C . ARG A 1 72 ? -24.859 -16.438 8.508 1 81.56 72 ARG A C 1
ATOM 572 O O . ARG A 1 72 ? -24.438 -16.484 7.352 1 81.56 72 ARG A O 1
ATOM 579 N N . LEU A 1 73 ? -26.078 -16.062 8.797 1 81.56 73 LEU A N 1
ATOM 580 C CA . LEU A 1 73 ? -27.125 -15.938 7.777 1 81.56 73 LEU A CA 1
ATOM 581 C C . LEU A 1 73 ? -26.953 -14.641 6.988 1 81.56 73 LEU A C 1
ATOM 583 O O . LEU A 1 73 ? -27.484 -14.516 5.879 1 81.56 73 LEU A O 1
ATOM 587 N N . ASP A 1 74 ? -26.172 -13.773 7.508 1 86.06 74 ASP A N 1
ATOM 588 C CA . ASP A 1 74 ? -26.016 -12.477 6.848 1 86.06 74 ASP A CA 1
ATOM 589 C C . ASP A 1 74 ? -25.141 -12.602 5.602 1 86.06 74 ASP A C 1
ATOM 591 O O . ASP A 1 74 ? -25.188 -11.742 4.715 1 86.06 74 ASP A O 1
ATOM 595 N N . HIS A 1 75 ? -24.438 -13.68 5.586 1 87.38 75 HIS A N 1
ATOM 596 C CA . HIS A 1 75 ? -23.594 -13.883 4.41 1 87.38 75 HIS A CA 1
ATOM 597 C C . HIS A 1 75 ? -24.453 -14.156 3.174 1 87.38 75 HIS A C 1
ATOM 599 O O . HIS A 1 75 ? -24 -13.945 2.047 1 87.38 75 HIS A O 1
ATOM 605 N N . TRP A 1 76 ? -25.703 -14.477 3.408 1 88.38 76 TRP A N 1
ATOM 606 C CA . TRP A 1 76 ? -26.641 -14.75 2.318 1 88.38 76 TRP A CA 1
ATOM 607 C C . TRP A 1 76 ? -27 -13.469 1.577 1 88.38 76 TRP A C 1
ATOM 609 O O . TRP A 1 76 ? -27.375 -13.508 0.406 1 88.38 76 TRP A O 1
ATOM 619 N N . THR A 1 77 ? -26.812 -12.406 2.285 1 89.69 77 THR A N 1
ATOM 620 C CA . THR A 1 77 ? -27.109 -11.125 1.654 1 89.69 77 THR A CA 1
ATOM 621 C C . THR A 1 77 ? -26.125 -10.852 0.514 1 89.69 77 THR A C 1
ATOM 623 O O . THR A 1 77 ? -26.516 -10.359 -0.546 1 89.69 77 THR A O 1
ATOM 626 N N . ILE A 1 78 ? -24.906 -11.227 0.742 1 91.19 78 ILE A N 1
ATOM 627 C CA . ILE A 1 78 ? -23.891 -11.016 -0.285 1 91.19 78 ILE A CA 1
ATOM 628 C C . ILE A 1 78 ? -24.172 -11.93 -1.478 1 91.19 78 ILE A C 1
ATOM 630 O O . ILE A 1 78 ? -24.016 -11.523 -2.631 1 91.19 78 ILE A O 1
ATOM 634 N N . TYR A 1 79 ? -24.703 -13.133 -1.246 1 91.44 79 TYR A N 1
ATOM 635 C CA . TYR A 1 79 ? -25.016 -14.07 -2.322 1 91.44 79 TYR A CA 1
ATOM 636 C C . TYR A 1 79 ? -26.203 -13.594 -3.135 1 91.44 79 TYR A C 1
ATOM 638 O O . TYR A 1 79 ? -26.266 -13.805 -4.348 1 91.44 79 TYR A O 1
ATOM 646 N N . LYS A 1 80 ? -27.078 -12.922 -2.41 1 91.25 80 LYS A N 1
ATOM 647 C CA . LYS A 1 80 ? -28.234 -12.352 -3.111 1 91.25 80 LYS A CA 1
ATOM 648 C C . LYS A 1 80 ? -27.812 -11.18 -3.99 1 91.25 80 LYS A C 1
ATOM 650 O O . LYS A 1 80 ? -28.391 -10.953 -5.055 1 91.25 80 LYS A O 1
ATOM 655 N N . MET A 1 81 ? -26.797 -10.523 -3.598 1 92 81 MET A N 1
ATOM 656 C CA . MET A 1 81 ? -26.328 -9.352 -4.336 1 92 81 MET A CA 1
ATOM 657 C C . MET A 1 81 ? -25.609 -9.773 -5.617 1 92 81 MET A C 1
ATOM 659 O O . MET A 1 81 ? -25.422 -8.961 -6.523 1 92 81 MET A O 1
ATOM 663 N N . PHE A 1 82 ? -25.188 -10.969 -5.672 1 92.06 82 PHE A N 1
ATOM 664 C CA . PHE A 1 82 ? -24.594 -11.461 -6.906 1 92.06 82 PHE A CA 1
ATOM 665 C C . PHE A 1 82 ? -25.578 -11.406 -8.055 1 92.06 82 PHE A C 1
ATOM 667 O O . PHE A 1 82 ? -25.219 -11.078 -9.188 1 92.06 82 PHE A O 1
ATOM 674 N N . GLY A 1 83 ? -26.797 -11.68 -7.812 1 90.06 83 GLY A N 1
ATOM 675 C CA . GLY A 1 83 ? -27.812 -11.711 -8.844 1 90.06 83 GLY A CA 1
ATOM 676 C C . GLY A 1 83 ? -28.156 -13.117 -9.305 1 90.06 83 GLY A C 1
ATOM 677 O O . GLY A 1 83 ? -27.281 -13.977 -9.398 1 90.06 83 GLY A O 1
ATOM 678 N N . VAL A 1 84 ? -29.344 -13.352 -9.648 1 90.88 84 VAL A N 1
ATOM 679 C CA . VAL A 1 84 ? -29.828 -14.672 -10.055 1 90.88 84 VAL A CA 1
ATOM 680 C C . VAL A 1 84 ? -29.234 -15.039 -11.414 1 90.88 84 VAL A C 1
ATOM 682 O O . VAL A 1 84 ? -28.844 -16.188 -11.641 1 90.88 84 VAL A O 1
ATOM 685 N N . SER A 1 85 ? -29.125 -14.062 -12.25 1 93.06 85 SER A N 1
ATOM 686 C CA . SER A 1 85 ? -28.578 -14.32 -13.578 1 93.06 85 SER A CA 1
ATOM 687 C C . SER A 1 85 ? -27.109 -14.734 -13.492 1 93.06 85 SER A C 1
ATOM 689 O O . SER A 1 85 ? -26.656 -15.57 -14.281 1 93.06 85 SER A O 1
ATOM 691 N N . ASN A 1 86 ? -26.422 -14.18 -12.531 1 93.12 86 ASN A N 1
ATOM 692 C CA . ASN A 1 86 ? -25 -14.492 -12.406 1 93.12 86 ASN A CA 1
ATOM 693 C C . ASN A 1 86 ? -24.797 -15.859 -11.758 1 93.12 86 ASN A C 1
ATOM 695 O O . ASN A 1 86 ? -23.797 -16.531 -12.031 1 93.12 86 ASN A O 1
ATOM 699 N N . TRP A 1 87 ? -25.75 -16.25 -10.93 1 93.5 87 TRP A N 1
ATOM 700 C CA . TRP A 1 87 ? -25.672 -17.609 -10.383 1 93.5 87 TRP A CA 1
ATOM 701 C C . TRP A 1 87 ? -25.828 -18.641 -11.492 1 93.5 87 TRP A C 1
ATOM 703 O O . TRP A 1 87 ? -25.219 -19.719 -11.43 1 93.5 87 TRP A O 1
ATOM 713 N N . PHE A 1 88 ? -26.578 -18.266 -12.5 1 94.62 88 PHE A N 1
ATOM 714 C CA . PHE A 1 88 ? -26.75 -19.141 -13.648 1 94.62 88 PHE A CA 1
ATOM 715 C C . PHE A 1 88 ? -25.453 -19.234 -14.453 1 94.62 88 PHE A C 1
ATOM 717 O O . PHE A 1 88 ? -25.078 -20.312 -14.898 1 94.62 88 PHE A O 1
ATOM 724 N N . LEU A 1 89 ? -24.797 -18.109 -14.609 1 95.12 89 LEU A N 1
ATOM 725 C CA . LEU A 1 89 ? -23.516 -18.109 -15.312 1 95.12 89 LEU A CA 1
ATOM 726 C C . LEU A 1 89 ? -22.484 -18.938 -14.555 1 95.12 89 LEU A C 1
ATOM 728 O O . LEU A 1 89 ? -21.688 -19.656 -15.164 1 95.12 89 LEU A O 1
ATOM 732 N N . ILE A 1 90 ? -22.547 -18.859 -13.242 1 95.56 90 ILE A N 1
ATOM 733 C CA . ILE A 1 90 ? -21.641 -19.625 -12.422 1 95.56 90 ILE A CA 1
ATOM 734 C C . ILE A 1 90 ? -21.938 -21.125 -12.57 1 95.56 90 ILE A C 1
ATOM 736 O O . ILE A 1 90 ? -21.031 -21.938 -12.672 1 95.56 90 ILE A O 1
ATOM 740 N N . PHE A 1 91 ? -23.188 -21.453 -12.664 1 95.5 91 PHE A N 1
ATOM 741 C CA . PHE A 1 91 ? -23.594 -22.844 -12.844 1 95.5 91 PHE A CA 1
ATOM 742 C C . PHE A 1 91 ? -23.078 -23.391 -14.164 1 95.5 91 PHE A C 1
ATOM 744 O O . PHE A 1 91 ? -22.5 -24.484 -14.211 1 95.5 91 PHE A O 1
ATOM 751 N N . LEU A 1 92 ? -23.234 -22.594 -15.188 1 95.44 92 LEU A N 1
ATOM 752 C CA . LEU A 1 92 ? -22.75 -23.016 -16.5 1 95.44 92 LEU A CA 1
ATOM 753 C C . LEU A 1 92 ? -21.234 -23.141 -16.5 1 95.44 92 LEU A C 1
ATOM 755 O O . LEU A 1 92 ? -20.688 -24.047 -17.125 1 95.44 92 LEU A O 1
ATOM 759 N N . GLY A 1 93 ? -20.609 -22.188 -15.867 1 95.81 93 GLY A N 1
ATOM 760 C CA . GLY A 1 93 ? -19.156 -22.266 -15.758 1 95.81 93 GLY A CA 1
ATOM 761 C C . GLY A 1 93 ? -18.688 -23.453 -14.961 1 95.81 93 GLY A C 1
ATOM 762 O O . GLY A 1 93 ? -17.688 -24.078 -15.312 1 95.81 93 GLY A O 1
ATOM 763 N N . CYS A 1 94 ? -19.406 -23.844 -13.945 1 95.94 94 CYS A N 1
ATOM 764 C CA . CYS A 1 94 ? -19.047 -25 -13.125 1 95.94 94 CYS A CA 1
ATOM 765 C C . CYS A 1 94 ? -19.234 -26.297 -13.891 1 95.94 94 CYS A C 1
ATOM 767 O O . CYS A 1 94 ? -18.5 -27.266 -13.695 1 95.94 94 CYS A O 1
ATOM 769 N N . ILE A 1 95 ? -20.234 -26.297 -14.766 1 96.44 95 ILE A N 1
ATOM 770 C CA . ILE A 1 95 ? -20.406 -27.453 -15.633 1 96.44 95 ILE A CA 1
ATOM 771 C C . ILE A 1 95 ? -19.188 -27.594 -16.562 1 96.44 95 ILE A C 1
ATOM 773 O O . ILE A 1 95 ? -18.688 -28.703 -16.766 1 96.44 95 ILE A O 1
ATOM 777 N N . GLY A 1 96 ? -18.844 -26.453 -17.062 1 95.88 96 GLY A N 1
ATOM 778 C CA . GLY A 1 96 ? -17.625 -26.469 -17.859 1 95.88 96 GLY A CA 1
ATOM 779 C C . GLY A 1 96 ? -16.406 -26.891 -17.062 1 95.88 96 GLY A C 1
ATOM 780 O O . GLY A 1 96 ? -15.562 -27.641 -17.562 1 95.88 96 GLY A O 1
ATOM 781 N N . ALA A 1 97 ? -16.375 -26.484 -15.82 1 96 97 ALA A N 1
ATOM 782 C CA . ALA A 1 97 ? -15.25 -26.844 -14.945 1 96 97 ALA A CA 1
ATOM 783 C C . ALA A 1 97 ? -15.25 -28.328 -14.633 1 96 97 ALA A C 1
ATOM 785 O O . ALA A 1 97 ? -14.195 -28.984 -14.672 1 96 97 ALA A O 1
ATOM 786 N N . ALA A 1 98 ? -16.391 -28.844 -14.328 1 96.44 98 ALA A N 1
ATOM 787 C CA . ALA A 1 98 ? -16.5 -30.281 -14.094 1 96.44 98 ALA A CA 1
ATOM 788 C C . ALA A 1 98 ? -16.094 -31.078 -15.328 1 96.44 98 ALA A C 1
ATOM 790 O O . ALA A 1 98 ? -15.391 -32.094 -15.227 1 96.44 98 ALA A O 1
ATOM 791 N N . GLY A 1 99 ? -16.547 -30.625 -16.469 1 95.62 99 GLY A N 1
ATOM 792 C CA . GLY A 1 99 ? -16.156 -31.266 -17.719 1 95.62 99 GLY A CA 1
ATOM 793 C C . GLY A 1 99 ? -14.656 -31.203 -17.969 1 95.62 99 GLY A C 1
ATOM 794 O O . GLY A 1 99 ? -14.062 -32.188 -18.406 1 95.62 99 GLY A O 1
ATOM 795 N N . ALA A 1 100 ? -14.102 -30.078 -17.672 1 93.62 100 ALA A N 1
ATOM 796 C CA . ALA A 1 100 ? -12.664 -29.922 -17.859 1 93.62 100 ALA A CA 1
ATOM 797 C C . ALA A 1 100 ? -11.883 -30.812 -16.891 1 93.62 100 ALA A C 1
ATOM 799 O O . ALA A 1 100 ? -10.758 -31.219 -17.188 1 93.62 100 ALA A O 1
ATOM 800 N N . GLY A 1 101 ? -12.477 -31.094 -15.719 1 93.44 101 GLY A N 1
ATOM 801 C CA . GLY A 1 101 ? -11.844 -31.969 -14.75 1 93.44 101 GLY A CA 1
ATOM 802 C C . GLY A 1 101 ? -11.844 -33.438 -15.18 1 93.44 101 GLY A C 1
ATOM 803 O O . GLY A 1 101 ? -10.961 -34.188 -14.789 1 93.44 101 GLY A O 1
ATOM 804 N N . VAL A 1 102 ? -12.734 -33.844 -16.016 1 94.88 102 VAL A N 1
ATOM 805 C CA . VAL A 1 102 ? -12.891 -35.219 -16.422 1 94.88 102 VAL A CA 1
ATOM 806 C C . VAL A 1 102 ? -12.031 -35.5 -17.656 1 94.88 102 VAL A C 1
ATOM 808 O O . VAL A 1 102 ? -11.664 -36.656 -17.922 1 94.88 102 VAL A O 1
ATOM 811 N N . ILE A 1 103 ? -11.633 -34.469 -18.328 1 92.38 103 ILE A N 1
ATOM 812 C CA . ILE A 1 103 ? -10.984 -34.625 -19.625 1 92.38 103 ILE A CA 1
ATOM 813 C C . ILE A 1 103 ? -9.648 -35.344 -19.469 1 92.38 103 ILE A C 1
ATOM 815 O O . ILE A 1 103 ? -9.383 -36.312 -20.172 1 92.38 103 ILE A O 1
ATOM 819 N N . PRO A 1 104 ? -8.773 -34.938 -18.484 1 90.5 104 PRO A N 1
ATOM 820 C CA . PRO A 1 104 ? -7.512 -35.656 -18.344 1 90.5 104 PRO A CA 1
ATOM 821 C C . PRO A 1 104 ? -7.711 -37.125 -17.969 1 90.5 104 PRO A C 1
ATOM 823 O O . PRO A 1 104 ? -6.891 -38 -18.328 1 90.5 104 PRO A O 1
ATOM 826 N N . LEU A 1 105 ? -8.75 -37.469 -17.328 1 93.31 105 LEU A N 1
ATOM 827 C CA . LEU A 1 105 ? -9.055 -38.844 -16.938 1 93.31 105 LEU A CA 1
ATOM 828 C C . LEU A 1 105 ? -9.469 -39.656 -18.156 1 93.31 105 LEU A C 1
ATOM 830 O O . LEU A 1 105 ? -9.07 -40.812 -18.281 1 93.31 105 LEU A O 1
ATOM 834 N N . CYS A 1 106 ? -10.297 -39.062 -19.031 1 92.19 106 CYS A N 1
ATOM 835 C CA . CYS A 1 106 ? -10.68 -39.719 -20.266 1 92.19 106 CYS A CA 1
ATOM 836 C C . CYS A 1 106 ? -9.453 -40.031 -21.125 1 92.19 106 CYS A C 1
ATOM 838 O O . CYS A 1 106 ? -9.383 -41.094 -21.766 1 92.19 106 CYS A O 1
ATOM 840 N N . PHE A 1 107 ? -8.547 -39.219 -21.078 1 89.62 107 PHE A N 1
ATOM 841 C CA . PHE A 1 107 ? -7.293 -39.406 -21.812 1 89.62 107 PHE A CA 1
ATOM 842 C C . PHE A 1 107 ? -6.555 -40.625 -21.281 1 89.62 107 PHE A C 1
ATOM 844 O O . PHE A 1 107 ? -6.07 -41.438 -22.062 1 89.62 107 PHE A O 1
ATOM 851 N N . GLN A 1 108 ? -6.488 -40.719 -20 1 88.31 108 GLN A N 1
ATOM 852 C CA . GLN A 1 108 ? -5.785 -41.875 -19.391 1 88.31 108 GLN A CA 1
ATOM 853 C C . GLN A 1 108 ? -6.477 -43.188 -19.734 1 88.31 108 GLN A C 1
ATOM 855 O O . GLN A 1 108 ? -5.809 -44.188 -19.984 1 88.31 108 GLN A O 1
ATOM 860 N N . PHE A 1 109 ? -7.742 -43.219 -19.844 1 88.5 109 PHE A N 1
ATOM 861 C CA . PHE A 1 109 ? -8.5 -44.406 -20.172 1 88.5 109 PHE A CA 1
ATOM 862 C C . PHE A 1 109 ? -8.227 -44.844 -21.594 1 88.5 109 PHE A C 1
ATOM 864 O O . PHE A 1 109 ? -7.988 -46.031 -21.859 1 88.5 109 PHE A O 1
ATOM 871 N N . VAL A 1 110 ? -8.273 -43.875 -22.469 1 88.75 110 VAL A N 1
ATOM 872 C CA . VAL A 1 110 ? -8.055 -44.188 -23.875 1 88.75 110 VAL A CA 1
ATOM 873 C C . VAL A 1 110 ? -6.605 -44.625 -24.094 1 88.75 110 VAL A C 1
ATOM 875 O O . VAL A 1 110 ? -6.332 -45.5 -24.891 1 88.75 110 VAL A O 1
ATOM 878 N N . LEU A 1 111 ? -5.75 -44.062 -23.297 1 87.75 111 LEU A N 1
ATOM 879 C CA . LEU A 1 111 ? -4.34 -44.438 -23.375 1 87.75 111 LEU A CA 1
ATOM 880 C C . LEU A 1 111 ? -4.141 -45.875 -22.922 1 87.75 111 LEU A C 1
ATOM 882 O O . LEU A 1 111 ? -3.371 -46.625 -23.531 1 87.75 111 LEU A O 1
ATOM 886 N N . GLY A 1 112 ? -4.77 -46.25 -21.828 1 85.69 112 GLY A N 1
ATOM 887 C CA . GLY A 1 112 ? -4.707 -47.625 -21.375 1 85.69 112 GLY A CA 1
ATOM 888 C C . GLY A 1 112 ? -5.227 -48.625 -22.391 1 85.69 112 GLY A C 1
ATOM 889 O O . GLY A 1 112 ? -4.645 -49.688 -22.578 1 85.69 112 GLY A O 1
ATOM 890 N N . ASP A 1 113 ? -6.305 -48.219 -23.094 1 87.12 113 ASP A N 1
ATOM 891 C CA . ASP A 1 113 ? -6.875 -49.094 -24.125 1 87.12 113 ASP A CA 1
ATOM 892 C C . ASP A 1 113 ? -5.926 -49.219 -25.312 1 87.12 113 ASP A C 1
ATOM 894 O O . ASP A 1 113 ? -5.867 -50.281 -25.953 1 87.12 113 ASP A O 1
ATOM 898 N N . LEU A 1 114 ? -5.285 -48.156 -25.547 1 84.56 114 LEU A N 1
ATOM 899 C CA . LEU A 1 114 ? -4.305 -48.188 -26.625 1 84.56 114 LEU A CA 1
ATOM 900 C C . LEU A 1 114 ? -3.186 -49.188 -26.312 1 84.56 114 LEU A C 1
ATOM 902 O O . LEU A 1 114 ? -2.801 -50 -27.172 1 84.56 114 LEU A O 1
ATOM 906 N N . ILE A 1 115 ? -2.719 -49.219 -25.109 1 83 115 ILE A N 1
ATOM 907 C CA . ILE A 1 115 ? -1.641 -50.125 -24.688 1 83 115 ILE A CA 1
ATOM 908 C C . ILE A 1 115 ? -2.129 -51.562 -24.719 1 83 115 ILE A C 1
ATOM 910 O O . ILE A 1 115 ? -1.41 -52.469 -25.156 1 83 115 ILE A O 1
ATOM 914 N N . ASN A 1 116 ? -3.365 -51.781 -24.312 1 83.31 116 ASN A N 1
ATOM 915 C CA . ASN A 1 116 ? -3.93 -53.125 -24.344 1 83.31 116 ASN A CA 1
ATOM 916 C C . ASN A 1 116 ? -4.066 -53.625 -25.766 1 83.31 116 ASN A C 1
ATOM 918 O O . ASN A 1 116 ? -3.805 -54.812 -26.031 1 83.31 116 ASN A O 1
ATOM 922 N N . SER A 1 117 ? -4.508 -52.719 -26.625 1 83 117 SER A N 1
ATOM 923 C CA . SER A 1 117 ? -4.672 -53.125 -28.031 1 83 117 SER A CA 1
ATOM 924 C C . SER A 1 117 ? -3.326 -53.469 -28.656 1 83 117 SER A C 1
ATOM 926 O O . SER A 1 117 ? -3.229 -54.375 -29.453 1 83 117 SER A O 1
ATOM 928 N N . ILE A 1 118 ? -2.34 -52.781 -28.328 1 78.31 118 ILE A N 1
ATOM 929 C CA . ILE A 1 118 ? -1.01 -53 -28.891 1 78.31 118 ILE A CA 1
ATOM 930 C C . ILE A 1 118 ? -0.439 -54.312 -28.328 1 78.31 118 ILE A C 1
ATOM 932 O O . ILE A 1 118 ? 0.192 -55.094 -29.047 1 78.31 118 ILE A O 1
ATOM 936 N N . ALA A 1 119 ? -0.713 -54.562 -27.078 1 74.94 119 ALA A N 1
ATOM 937 C CA . ALA A 1 119 ? -0.229 -55.781 -26.453 1 74.94 119 ALA A CA 1
ATOM 938 C C . ALA A 1 119 ? -0.929 -57.031 -27.031 1 74.94 119 ALA A C 1
ATOM 940 O O . ALA A 1 119 ? -0.298 -58.062 -27.25 1 74.94 119 ALA A O 1
ATOM 941 N N . LYS A 1 120 ? -2.133 -56.875 -27.328 1 75.75 120 LYS A N 1
ATOM 942 C CA . LYS A 1 120 ? -2.926 -58.031 -27.797 1 75.75 120 LYS A CA 1
ATOM 943 C C . LYS A 1 120 ? -2.697 -58.281 -29.281 1 75.75 120 LYS A C 1
ATOM 945 O O . LYS A 1 120 ? -2.58 -59.438 -29.688 1 75.75 120 LYS A O 1
ATOM 950 N N . TYR A 1 121 ? -2.617 -57.188 -30.062 1 74.81 121 TYR A N 1
ATOM 951 C CA . TYR A 1 121 ? -2.613 -57.344 -31.516 1 74.81 121 TYR A CA 1
ATOM 952 C C . TYR A 1 121 ? -1.247 -57.031 -32.094 1 74.81 121 TYR A C 1
ATOM 954 O O . TYR A 1 121 ? -1.146 -56.594 -33.25 1 74.81 121 TYR A O 1
ATOM 962 N N . TYR A 1 122 ? -0.259 -57.125 -31.266 1 71.06 122 TYR A N 1
ATOM 963 C CA . TYR A 1 122 ? 1.077 -56.781 -31.734 1 71.06 122 TYR A CA 1
ATOM 964 C C . TYR A 1 122 ? 1.439 -57.531 -33 1 71.06 122 TYR A C 1
ATOM 966 O O . TYR A 1 122 ? 2.088 -57 -33.906 1 71.06 122 TYR A O 1
ATOM 974 N N . ASN A 1 123 ? 0.933 -58.75 -33.25 1 71.88 123 ASN A N 1
ATOM 975 C CA . ASN A 1 123 ? 1.312 -59.625 -34.344 1 71.88 123 ASN A CA 1
ATOM 976 C C . ASN A 1 123 ? 0.289 -59.562 -35.469 1 71.88 123 ASN A C 1
ATOM 978 O O . ASN A 1 123 ? 0.457 -60.219 -36.5 1 71.88 123 ASN A O 1
ATOM 982 N N . GLU A 1 124 ? -0.778 -58.75 -35.375 1 82.44 124 GLU A N 1
ATOM 983 C CA . GLU A 1 124 ? -1.786 -58.531 -36.406 1 82.44 124 GLU A CA 1
ATOM 984 C C . GLU A 1 124 ? -1.866 -57.062 -36.844 1 82.44 124 GLU A C 1
ATOM 986 O O . GLU A 1 124 ? -2.695 -56.344 -36.312 1 82.44 124 GLU A O 1
ATOM 991 N N . PRO A 1 125 ? -1.131 -56.688 -37.906 1 83 125 PRO A N 1
ATOM 992 C CA . PRO A 1 125 ? -0.986 -55.25 -38.25 1 83 125 PRO A CA 1
ATOM 993 C C . PRO A 1 125 ? -2.297 -54.625 -38.719 1 83 125 PRO A C 1
ATOM 995 O O . PRO A 1 125 ? -2.572 -53.469 -38.375 1 83 125 PRO A O 1
ATOM 998 N N . ASP A 1 126 ? -3.113 -55.312 -39.469 1 83.81 126 ASP A N 1
ATOM 999 C CA . ASP A 1 126 ? -4.34 -54.75 -40 1 83.81 126 ASP A CA 1
ATOM 1000 C C . ASP A 1 126 ? -5.332 -54.438 -38.875 1 83.81 126 ASP A C 1
ATOM 1002 O O . ASP A 1 126 ? -5.934 -53.344 -38.844 1 83.81 126 ASP A O 1
ATOM 1006 N N . LYS A 1 127 ? -5.465 -55.375 -37.938 1 85.56 127 LYS A N 1
ATOM 1007 C CA . LYS A 1 127 ? -6.367 -55.125 -36.812 1 85.56 127 LYS A CA 1
ATOM 1008 C C . LYS A 1 127 ? -5.832 -54.031 -35.875 1 85.56 127 LYS A C 1
ATOM 1010 O O . LYS A 1 127 ? -6.602 -53.219 -35.375 1 85.56 127 LYS A O 1
ATOM 1015 N N . LEU A 1 128 ? -4.594 -54.062 -35.781 1 85.75 128 LEU A N 1
ATOM 1016 C CA . LEU A 1 128 ? -3.957 -53.031 -34.938 1 85.75 128 LEU A CA 1
ATOM 1017 C C . LEU A 1 128 ? -4.152 -51.656 -35.531 1 85.75 128 LEU A C 1
ATOM 1019 O O . LEU A 1 128 ? -4.402 -50.688 -34.812 1 85.75 128 LEU A O 1
ATOM 1023 N N . ARG A 1 129 ? -4.047 -51.531 -36.875 1 84.94 129 ARG A N 1
ATOM 1024 C CA . ARG A 1 129 ? -4.242 -50.219 -37.531 1 84.94 129 ARG A CA 1
ATOM 1025 C C . ARG A 1 129 ? -5.672 -49.719 -37.375 1 84.94 129 ARG A C 1
ATOM 1027 O O . ARG A 1 129 ? -5.898 -48.531 -37.188 1 84.94 129 ARG A O 1
ATOM 1034 N N . GLY A 1 130 ? -6.637 -50.594 -37.469 1 85.56 130 GLY A N 1
ATOM 1035 C CA . GLY A 1 130 ? -8.023 -50.219 -37.219 1 85.56 130 GLY A CA 1
ATOM 1036 C C . GLY A 1 130 ? -8.273 -49.719 -35.812 1 85.56 130 GLY A C 1
ATOM 1037 O O . GLY A 1 130 ? -9 -48.75 -35.625 1 85.56 130 GLY A O 1
ATOM 1038 N N . ASP A 1 131 ? -7.676 -50.312 -34.812 1 86.88 131 ASP A N 1
ATOM 1039 C CA . ASP A 1 131 ? -7.836 -49.938 -33.406 1 86.88 131 ASP A CA 1
ATOM 1040 C C . ASP A 1 131 ? -7.168 -48.594 -33.156 1 86.88 131 ASP A C 1
ATOM 1042 O O . ASP A 1 131 ? -7.699 -47.75 -32.406 1 86.88 131 ASP A O 1
ATOM 1046 N N . ILE A 1 132 ? -6.098 -48.438 -33.75 1 85.31 132 ILE A N 1
ATOM 1047 C CA . ILE A 1 132 ? -5.371 -47.188 -33.562 1 85.31 132 ILE A CA 1
ATOM 1048 C C . ILE A 1 132 ? -6.168 -46.031 -34.156 1 85.31 132 ILE A C 1
ATOM 1050 O O . ILE A 1 132 ? -6.234 -44.938 -33.562 1 85.31 132 ILE A O 1
ATOM 1054 N N . ASN A 1 133 ? -6.73 -46.219 -35.375 1 87.06 133 ASN A N 1
ATOM 1055 C CA . ASN A 1 133 ? -7.551 -45.188 -35.969 1 87.06 133 ASN A CA 1
ATOM 1056 C C . ASN A 1 133 ? -8.773 -44.875 -35.125 1 87.06 133 ASN A C 1
ATOM 1058 O O . ASN A 1 133 ? -9.164 -43.688 -35.031 1 87.06 133 ASN A O 1
ATOM 1062 N N . TRP A 1 134 ? -9.289 -45.906 -34.531 1 88.19 134 TRP A N 1
ATOM 1063 C CA . TRP A 1 134 ? -10.43 -45.688 -33.656 1 88.19 134 TRP A CA 1
ATOM 1064 C C . TRP A 1 134 ? -10.023 -44.906 -32.406 1 88.19 134 TRP A C 1
ATOM 1066 O O . TRP A 1 134 ? -10.742 -44 -31.984 1 88.19 134 TRP A O 1
ATOM 1076 N N . MET A 1 135 ? -8.984 -45.156 -31.859 1 88.31 135 MET A N 1
ATOM 1077 C CA . MET A 1 135 ? -8.508 -44.469 -30.672 1 88.31 135 MET A CA 1
ATOM 1078 C C . MET A 1 135 ? -8.102 -43.031 -31 1 88.31 135 MET A C 1
ATOM 1080 O O . MET A 1 135 ? -8.32 -42.125 -30.188 1 88.31 135 MET A O 1
ATOM 1084 N N . ALA A 1 136 ? -7.469 -42.844 -32.094 1 87.06 136 ALA A N 1
ATOM 1085 C CA . ALA A 1 136 ? -7.156 -41.5 -32.531 1 87.06 136 ALA A CA 1
ATOM 1086 C C . ALA A 1 136 ? -8.422 -40.656 -32.688 1 87.06 136 ALA A C 1
ATOM 1088 O O . ALA A 1 136 ? -8.422 -39.469 -32.344 1 87.06 136 ALA A O 1
ATOM 1089 N N . GLY A 1 137 ? -9.43 -41.25 -33.188 1 88.94 137 GLY A N 1
ATOM 1090 C CA . GLY A 1 137 ? -10.719 -40.562 -33.25 1 88.94 137 GLY A CA 1
ATOM 1091 C C . GLY A 1 137 ? -11.25 -40.188 -31.875 1 88.94 137 GLY A C 1
ATOM 1092 O O . GLY A 1 137 ? -11.812 -39.125 -31.703 1 88.94 137 GLY A O 1
ATOM 1093 N N . GLN A 1 138 ? -11.031 -41.031 -30.844 1 92.38 138 GLN A N 1
ATOM 1094 C CA . GLN A 1 138 ? -11.461 -40.719 -29.484 1 92.38 138 GLN A CA 1
ATOM 1095 C C . GLN A 1 138 ? -10.664 -39.562 -28.891 1 92.38 138 GLN A C 1
ATOM 1097 O O . GLN A 1 138 ? -11.219 -38.719 -28.188 1 92.38 138 GLN A O 1
ATOM 1102 N N . PHE A 1 139 ? -9.391 -39.562 -29.219 1 90.62 139 PHE A N 1
ATOM 1103 C CA . PHE A 1 139 ? -8.562 -38.469 -28.75 1 90.62 139 PHE A CA 1
ATOM 1104 C C . PHE A 1 139 ? -9.023 -37.156 -29.375 1 90.62 139 PHE A C 1
ATOM 1106 O O . PHE A 1 139 ? -9 -36.094 -28.719 1 90.62 139 PHE A O 1
ATOM 1113 N N . ALA A 1 140 ? -9.453 -37.156 -30.625 1 90.06 140 ALA A N 1
ATOM 1114 C CA . ALA A 1 140 ? -9.953 -35.969 -31.297 1 90.06 140 ALA A CA 1
ATOM 1115 C C . ALA A 1 140 ? -11.242 -35.469 -30.625 1 90.06 140 ALA A C 1
ATOM 1117 O O . ALA A 1 140 ? -11.438 -34.281 -30.484 1 90.06 140 ALA A O 1
ATOM 1118 N N . ILE A 1 141 ? -12.062 -36.438 -30.234 1 93.06 141 ILE A N 1
ATOM 1119 C CA . ILE A 1 141 ? -13.305 -36.094 -29.562 1 93.06 141 ILE A CA 1
ATOM 1120 C C . ILE A 1 141 ? -12.984 -35.5 -28.188 1 93.06 141 ILE A C 1
ATOM 1122 O O . ILE A 1 141 ? -13.641 -34.531 -27.75 1 93.06 141 ILE A O 1
ATOM 1126 N N . ILE A 1 142 ? -12.008 -36.031 -27.531 1 92.38 142 ILE A N 1
ATOM 1127 C CA . ILE A 1 142 ? -11.594 -35.5 -26.234 1 92.38 142 ILE A CA 1
ATOM 1128 C C . ILE A 1 142 ? -11.047 -34.094 -26.391 1 92.38 142 ILE A C 1
ATOM 1130 O O . ILE A 1 142 ? -11.32 -33.219 -25.562 1 92.38 142 ILE A O 1
ATOM 1134 N N . ALA A 1 143 ? -10.32 -33.844 -27.484 1 90.62 143 ALA A N 1
ATOM 1135 C CA . ALA A 1 143 ? -9.773 -32.531 -27.75 1 90.62 143 ALA A CA 1
ATOM 1136 C C . ALA A 1 143 ? -10.891 -31.5 -27.953 1 90.62 143 ALA A C 1
ATOM 1138 O O . ALA A 1 143 ? -10.836 -30.391 -27.422 1 90.62 143 ALA A O 1
ATOM 1139 N N . LEU A 1 144 ? -11.875 -31.922 -28.656 1 93.31 144 LEU A N 1
ATOM 1140 C CA . LEU A 1 144 ? -13.008 -31.031 -28.906 1 93.31 144 LEU A CA 1
ATOM 1141 C C . LEU A 1 144 ? -13.789 -30.781 -27.625 1 93.31 144 LEU A C 1
ATOM 1143 O O . LEU A 1 144 ? -14.188 -29.641 -27.344 1 93.31 144 LEU A O 1
ATOM 1147 N N . ALA A 1 145 ? -13.992 -31.828 -26.844 1 94.31 145 ALA A N 1
ATOM 1148 C CA . ALA A 1 145 ? -14.703 -31.688 -25.578 1 94.31 145 ALA A CA 1
ATOM 1149 C C . ALA A 1 145 ? -13.93 -30.797 -24.609 1 94.31 145 ALA A C 1
ATOM 1151 O O . ALA A 1 145 ? -14.531 -30 -23.875 1 94.31 145 ALA A O 1
ATOM 1152 N N . ALA A 1 146 ? -12.641 -30.938 -24.656 1 93.62 146 ALA A N 1
ATOM 1153 C CA . ALA A 1 146 ? -11.805 -30.125 -23.797 1 93.62 146 ALA A CA 1
ATOM 1154 C C . ALA A 1 146 ? -11.898 -28.641 -24.172 1 93.62 146 ALA A C 1
ATOM 1156 O O . ALA A 1 146 ? -11.945 -27.766 -23.312 1 93.62 146 ALA A O 1
ATOM 1157 N N . THR A 1 147 ? -11.938 -28.359 -25.484 1 93.31 147 THR A N 1
ATOM 1158 C CA . THR A 1 147 ? -12.047 -26.984 -25.984 1 93.31 147 THR A CA 1
ATOM 1159 C C . THR A 1 147 ? -13.359 -26.359 -25.531 1 93.31 147 THR A C 1
ATOM 1161 O O . THR A 1 147 ? -13.383 -25.219 -25.047 1 93.31 147 THR A O 1
ATOM 1164 N N . ILE A 1 148 ? -14.352 -27.094 -25.609 1 95.69 148 ILE A N 1
ATOM 1165 C CA . ILE A 1 148 ? -15.672 -26.594 -25.266 1 95.69 148 ILE A CA 1
ATOM 1166 C C . ILE A 1 148 ? -15.766 -26.375 -23.75 1 95.69 148 ILE A C 1
ATOM 1168 O O . ILE A 1 148 ? -16.234 -25.344 -23.297 1 95.69 148 ILE A O 1
ATOM 1172 N N . ALA A 1 149 ? -15.32 -27.344 -23 1 95.06 149 ALA A N 1
ATOM 1173 C CA . ALA A 1 149 ? -15.391 -27.281 -21.547 1 95.06 149 ALA A CA 1
ATOM 1174 C C . ALA A 1 149 ? -14.57 -26.109 -21.016 1 95.06 149 ALA A C 1
ATOM 1176 O O . ALA A 1 149 ? -15.047 -25.344 -20.172 1 95.06 149 ALA A O 1
ATOM 1177 N N . ASN A 1 150 ? -13.406 -25.922 -21.547 1 93.31 150 ASN A N 1
ATOM 1178 C CA . ASN A 1 150 ? -12.531 -24.859 -21.062 1 93.31 150 ASN A CA 1
ATOM 1179 C C . ASN A 1 150 ? -13.031 -23.484 -21.5 1 93.31 150 ASN A C 1
ATOM 1181 O O . ASN A 1 150 ? -12.914 -22.516 -20.734 1 93.31 150 ASN A O 1
ATOM 1185 N N . THR A 1 151 ? -13.539 -23.438 -22.719 1 94.31 151 THR A N 1
ATOM 1186 C CA . THR A 1 151 ? -14.102 -22.172 -23.188 1 94.31 151 THR A CA 1
ATOM 1187 C C . THR A 1 151 ? -15.312 -21.781 -22.344 1 94.31 151 THR A C 1
ATOM 1189 O O . THR A 1 151 ? -15.445 -20.609 -21.938 1 94.31 151 THR A O 1
ATOM 1192 N N . MET A 1 152 ? -16.078 -22.781 -22.062 1 95.06 152 MET A N 1
ATOM 1193 C CA . MET A 1 152 ? -17.25 -22.516 -21.25 1 95.06 152 MET A CA 1
ATOM 1194 C C . MET A 1 152 ? -16.859 -22.078 -19.844 1 95.06 152 MET A C 1
ATOM 1196 O O . MET A 1 152 ? -17.406 -21.094 -19.328 1 95.06 152 MET A O 1
ATOM 1200 N N . MET A 1 153 ? -15.984 -22.75 -19.297 1 95.19 153 MET A N 1
ATOM 1201 C CA . MET A 1 153 ? -15.547 -22.438 -17.938 1 95.19 153 MET A CA 1
ATOM 1202 C C . MET A 1 153 ? -14.969 -21.016 -17.875 1 95.19 153 MET A C 1
ATOM 1204 O O . MET A 1 153 ? -15.422 -20.203 -17.078 1 95.19 153 MET A O 1
ATOM 1208 N N . GLN A 1 154 ? -14.102 -20.672 -18.797 1 94.38 154 GLN A N 1
ATOM 1209 C CA . GLN A 1 154 ? -13.375 -19.406 -18.734 1 94.38 154 GLN A CA 1
ATOM 1210 C C . GLN A 1 154 ? -14.281 -18.234 -19.109 1 94.38 154 GLN A C 1
ATOM 1212 O O . GLN A 1 154 ? -14.242 -17.172 -18.484 1 94.38 154 GLN A O 1
ATOM 1217 N N . PHE A 1 155 ? -15.133 -18.453 -20.109 1 94.5 155 PHE A N 1
ATOM 1218 C CA . PHE A 1 155 ? -15.992 -17.375 -20.594 1 94.5 155 PHE A CA 1
ATOM 1219 C C . PHE A 1 155 ? -17.062 -17.031 -19.562 1 94.5 155 PHE A C 1
ATOM 1221 O O . PHE A 1 155 ? -17.172 -15.883 -19.141 1 94.5 155 PHE A O 1
ATOM 1228 N N . PHE A 1 156 ? -17.781 -18.047 -19.125 1 95.88 156 PHE A N 1
ATOM 1229 C CA . PHE A 1 156 ? -18.922 -17.781 -18.266 1 95.88 156 PHE A CA 1
ATOM 1230 C C . PHE A 1 156 ? -18.453 -17.281 -16.891 1 95.88 156 PHE A C 1
ATOM 1232 O O . PHE A 1 156 ? -19.062 -16.375 -16.328 1 95.88 156 PHE A O 1
ATOM 1239 N N . LEU A 1 157 ? -17.422 -17.812 -16.422 1 95.88 157 LEU A N 1
ATOM 1240 C CA . LEU A 1 157 ? -16.984 -17.438 -15.086 1 95.88 157 LEU A CA 1
ATOM 1241 C C . LEU A 1 157 ? -16.312 -16.062 -15.102 1 95.88 157 LEU A C 1
ATOM 1243 O O . LEU A 1 157 ? -16.484 -15.289 -14.156 1 95.88 157 LEU A O 1
ATOM 1247 N N . SER A 1 158 ? -15.555 -15.773 -16.172 1 94.88 158 SER A N 1
ATOM 1248 C CA . SER A 1 158 ? -14.945 -14.453 -16.266 1 94.88 158 SER A CA 1
ATOM 1249 C C . SER A 1 158 ? -16.016 -13.367 -16.391 1 94.88 158 SER A C 1
ATOM 1251 O O . SER A 1 158 ? -15.898 -12.297 -15.797 1 94.88 158 SER A O 1
ATOM 1253 N N . TRP A 1 159 ? -16.984 -13.703 -17.172 1 94.88 159 TRP A N 1
ATOM 1254 C CA . TRP A 1 159 ? -18.094 -12.766 -17.328 1 94.88 159 TRP A CA 1
ATOM 1255 C C . TRP A 1 159 ? -18.844 -12.57 -16.016 1 94.88 159 TRP A C 1
ATOM 1257 O O . TRP A 1 159 ? -19.156 -11.445 -15.633 1 94.88 159 TRP A O 1
ATOM 1267 N N . ALA A 1 160 ? -19.141 -13.625 -15.367 1 95.75 160 ALA A N 1
ATOM 1268 C CA . ALA A 1 160 ? -19.812 -13.555 -14.078 1 95.75 160 ALA A CA 1
ATOM 1269 C C . ALA A 1 160 ? -18.984 -12.773 -13.062 1 95.75 160 ALA A C 1
ATOM 1271 O O . ALA A 1 160 ? -19.531 -12.023 -12.25 1 95.75 160 ALA A O 1
ATOM 1272 N N . SER A 1 161 ? -17.688 -12.977 -13.086 1 95.69 161 SER A N 1
ATOM 1273 C CA . SER A 1 161 ? -16.797 -12.312 -12.148 1 95.69 161 SER A CA 1
ATOM 1274 C C . SER A 1 161 ? -16.891 -10.797 -12.266 1 95.69 161 SER A C 1
ATOM 1276 O O . SER A 1 161 ? -17 -10.094 -11.258 1 95.69 161 SER A O 1
ATOM 1278 N N . GLU A 1 162 ? -16.969 -10.32 -13.484 1 94.38 162 GLU A N 1
ATOM 1279 C CA . GLU A 1 162 ? -17.031 -8.883 -13.711 1 94.38 162 GLU A CA 1
ATOM 1280 C C . GLU A 1 162 ? -18.375 -8.32 -13.289 1 94.38 162 GLU A C 1
ATOM 1282 O O . GLU A 1 162 ? -18.438 -7.258 -12.664 1 94.38 162 GLU A O 1
ATOM 1287 N N . ARG A 1 163 ? -19.375 -8.992 -13.578 1 95.25 163 ARG A N 1
ATOM 1288 C CA . ARG A 1 163 ? -20.719 -8.547 -13.242 1 95.25 163 ARG A CA 1
ATOM 1289 C C . ARG A 1 163 ? -20.938 -8.547 -11.727 1 95.25 163 ARG A C 1
ATOM 1291 O O . ARG A 1 163 ? -21.516 -7.613 -11.18 1 95.25 163 ARG A O 1
ATOM 1298 N N . ILE A 1 164 ? -20.5 -9.594 -11.141 1 95.75 164 ILE A N 1
ATOM 1299 C CA . ILE A 1 164 ? -20.625 -9.68 -9.688 1 95.75 164 ILE A CA 1
ATOM 1300 C C . ILE A 1 164 ? -19.828 -8.547 -9.031 1 95.75 164 ILE A C 1
ATOM 1302 O O . ILE A 1 164 ? -20.312 -7.918 -8.086 1 95.75 164 ILE A O 1
ATOM 1306 N N . GLY A 1 165 ? -18.609 -8.336 -9.531 1 95.56 165 GLY A N 1
ATOM 1307 C CA . GLY A 1 165 ? -17.812 -7.238 -9.016 1 95.56 165 GLY A CA 1
ATOM 1308 C C . GLY A 1 165 ? -18.516 -5.902 -9.07 1 95.56 165 GLY A C 1
ATOM 1309 O O . GLY A 1 165 ? -18.516 -5.152 -8.094 1 95.56 165 GLY A O 1
ATOM 1310 N N . THR A 1 166 ? -19.188 -5.621 -10.18 1 95.25 166 THR A N 1
ATOM 1311 C CA . THR A 1 166 ? -19.891 -4.359 -10.367 1 95.25 166 THR A CA 1
ATOM 1312 C C . THR A 1 166 ? -21.109 -4.277 -9.445 1 95.25 166 THR A C 1
ATOM 1314 O O . THR A 1 166 ? -21.406 -3.219 -8.883 1 95.25 166 THR A O 1
ATOM 1317 N N . ASN A 1 167 ? -21.797 -5.355 -9.273 1 95.81 167 ASN A N 1
ATOM 1318 C CA . ASN A 1 167 ? -22.969 -5.379 -8.391 1 95.81 167 ASN A CA 1
ATOM 1319 C C . ASN A 1 167 ? -22.578 -5.133 -6.941 1 95.81 167 ASN A C 1
ATOM 1321 O O . ASN A 1 167 ? -23.266 -4.418 -6.219 1 95.81 167 ASN A O 1
ATOM 1325 N N . LEU A 1 168 ? -21.5 -5.742 -6.562 1 95.81 168 LEU A N 1
ATOM 1326 C CA . LEU A 1 168 ? -21.031 -5.57 -5.191 1 95.81 168 LEU A CA 1
ATOM 1327 C C . LEU A 1 168 ? -20.562 -4.137 -4.949 1 95.81 168 LEU A C 1
ATOM 1329 O O . LEU A 1 168 ? -20.844 -3.561 -3.893 1 95.81 168 LEU A O 1
ATOM 1333 N N . LYS A 1 169 ? -19.844 -3.613 -5.922 1 96.31 169 LYS A N 1
ATOM 1334 C CA . LYS A 1 169 ? -19.422 -2.225 -5.812 1 96.31 169 LYS A CA 1
ATOM 1335 C C . LYS A 1 169 ? -20.609 -1.281 -5.703 1 96.31 169 LYS A C 1
ATOM 1337 O O . LYS A 1 169 ? -20.625 -0.384 -4.855 1 96.31 169 LYS A O 1
ATOM 1342 N N . GLU A 1 170 ? -21.547 -1.513 -6.535 1 95.94 170 GLU A N 1
ATOM 1343 C CA . GLU A 1 170 ? -22.75 -0.692 -6.531 1 95.94 170 GLU A CA 1
ATOM 1344 C C . GLU A 1 170 ? -23.484 -0.792 -5.195 1 95.94 170 GLU A C 1
ATOM 1346 O O . GLU A 1 170 ? -23.859 0.225 -4.613 1 95.94 170 GLU A O 1
ATOM 1351 N N . GLY A 1 171 ? -23.672 -2.023 -4.766 1 95.31 171 GLY A N 1
ATOM 1352 C CA . GLY A 1 171 ? -24.359 -2.227 -3.496 1 95.31 171 GLY A CA 1
ATOM 1353 C C . GLY A 1 171 ? -23.625 -1.613 -2.318 1 95.31 171 GLY A C 1
ATOM 1354 O O . GLY A 1 171 ? -24.234 -0.999 -1.447 1 95.31 171 GLY A O 1
ATOM 1355 N N . TYR A 1 172 ? -22.344 -1.777 -2.27 1 96.06 172 TYR A N 1
ATOM 1356 C CA . TYR A 1 172 ? -21.516 -1.242 -1.191 1 96.06 172 TYR A CA 1
ATOM 1357 C C . TYR A 1 172 ? -21.516 0.282 -1.213 1 96.06 172 TYR A C 1
ATOM 1359 O O . TYR A 1 172 ? -21.641 0.924 -0.167 1 96.06 172 TYR A O 1
ATOM 1367 N N . PHE A 1 173 ? -21.406 0.854 -2.414 1 96.5 173 PHE A N 1
ATOM 1368 C CA . PHE A 1 173 ? -21.406 2.305 -2.564 1 96.5 173 PHE A CA 1
ATOM 1369 C C . PHE A 1 173 ? -22.75 2.891 -2.141 1 96.5 173 PHE A C 1
ATOM 1371 O O . PHE A 1 173 ? -22.797 3.93 -1.479 1 96.5 173 PHE A O 1
ATOM 1378 N N . ASN A 1 174 ? -23.766 2.285 -2.465 1 96.25 174 ASN A N 1
ATOM 1379 C CA . ASN A 1 174 ? -25.094 2.73 -2.064 1 96.25 174 ASN A CA 1
ATOM 1380 C C . ASN A 1 174 ? -25.281 2.674 -0.55 1 96.25 174 ASN A C 1
ATOM 1382 O O . ASN A 1 174 ? -25.875 3.572 0.044 1 96.25 174 ASN A O 1
ATOM 1386 N N . ALA A 1 175 ? -24.781 1.623 0.008 1 95.19 175 ALA A N 1
ATOM 1387 C CA . ALA A 1 175 ? -24.859 1.505 1.463 1 95.19 175 ALA A CA 1
ATOM 1388 C C . ALA A 1 175 ? -24.031 2.594 2.143 1 95.19 175 ALA A C 1
ATOM 1390 O O . ALA A 1 175 ? -24.438 3.133 3.176 1 95.19 175 ALA A O 1
ATOM 1391 N N . LEU A 1 176 ? -22.906 2.945 1.583 1 95.56 176 LEU A N 1
ATOM 1392 C CA . LEU A 1 176 ? -22.047 3.982 2.133 1 95.56 176 LEU A CA 1
ATOM 1393 C C . LEU A 1 176 ? -22.719 5.348 2.062 1 95.56 176 LEU A C 1
ATOM 1395 O O . LEU A 1 176 ? -22.719 6.098 3.041 1 95.56 176 LEU A O 1
ATOM 1399 N N . THR A 1 177 ? -23.312 5.633 0.923 1 95.38 177 THR A N 1
ATOM 1400 C CA . THR A 1 177 ? -23.938 6.938 0.73 1 95.38 177 THR A CA 1
ATOM 1401 C C . THR A 1 177 ? -25.188 7.074 1.601 1 95.38 177 THR A C 1
ATOM 1403 O O . THR A 1 177 ? -25.656 8.188 1.839 1 95.38 177 THR A O 1
ATOM 1406 N N . ALA A 1 178 ? -25.672 5.996 2.107 1 94.81 178 ALA A N 1
ATOM 1407 C CA . ALA A 1 178 ? -26.875 6.016 2.926 1 94.81 178 ALA A CA 1
ATOM 1408 C C . ALA A 1 178 ? -26.531 6.219 4.398 1 94.81 178 ALA A C 1
ATOM 1410 O O . ALA A 1 178 ? -27.422 6.52 5.207 1 94.81 178 ALA A O 1
ATOM 1411 N N . GLN A 1 179 ? -25.328 6.184 4.738 1 94.12 179 GLN A N 1
ATOM 1412 C CA . GLN A 1 179 ? -24.922 6.309 6.137 1 94.12 179 GLN A CA 1
ATOM 1413 C C . GLN A 1 179 ? -24.938 7.766 6.582 1 94.12 179 GLN A C 1
ATOM 1415 O O . GLN A 1 179 ? -24.922 8.68 5.754 1 94.12 179 GLN A O 1
ATOM 1420 N N . GLU A 1 180 ? -25.062 7.926 7.891 1 94.38 180 GLU A N 1
ATOM 1421 C CA . GLU A 1 180 ? -25.094 9.273 8.445 1 94.38 180 GLU A CA 1
ATOM 1422 C C . GLU A 1 180 ? -23.688 9.859 8.57 1 94.38 180 GLU A C 1
ATOM 1424 O O . GLU A 1 180 ? -22.703 9.133 8.469 1 94.38 180 GLU A O 1
ATOM 1429 N N . MET A 1 181 ? -23.594 11.117 8.781 1 92.44 181 MET A N 1
ATOM 1430 C CA . MET A 1 181 ? -22.328 11.828 8.836 1 92.44 181 MET A CA 1
ATOM 1431 C C . MET A 1 181 ? -21.469 11.344 10 1 92.44 181 MET A C 1
ATOM 1433 O O . MET A 1 181 ? -20.25 11.297 9.906 1 92.44 181 MET A O 1
ATOM 1437 N N . ALA A 1 182 ? -22.109 10.969 11.094 1 92 182 ALA A N 1
ATOM 1438 C CA . ALA A 1 182 ? -21.391 10.484 12.266 1 92 182 ALA A CA 1
ATOM 1439 C C . ALA A 1 182 ? -20.547 9.258 11.922 1 92 182 ALA A C 1
ATOM 1441 O O . ALA A 1 182 ? -19.469 9.062 12.5 1 92 182 ALA A O 1
ATOM 1442 N N . PHE A 1 183 ? -21.062 8.523 10.984 1 92.44 183 PHE A N 1
ATOM 1443 C CA . PHE A 1 183 ? -20.344 7.344 10.516 1 92.44 183 PHE A CA 1
ATOM 1444 C C . PHE A 1 183 ? -19.016 7.73 9.883 1 92.44 183 PHE A C 1
ATOM 1446 O O . PHE A 1 183 ? -17.984 7.09 10.133 1 92.44 183 PHE A O 1
ATOM 1453 N N . PHE A 1 184 ? -18.984 8.75 9.125 1 91.44 184 PHE A N 1
ATOM 1454 C CA . PHE A 1 184 ? -17.797 9.164 8.375 1 91.44 184 PHE A CA 1
ATOM 1455 C C . PHE A 1 184 ? -16.797 9.875 9.281 1 91.44 184 PHE A C 1
ATOM 1457 O O . PHE A 1 184 ? -15.641 10.039 8.914 1 91.44 184 PHE A O 1
ATOM 1464 N N . ASP A 1 185 ? -17.234 10.297 10.445 1 88.19 185 ASP A N 1
ATOM 1465 C CA . ASP A 1 185 ? -16.328 10.914 11.414 1 88.19 185 ASP A CA 1
ATOM 1466 C C . ASP A 1 185 ? -15.438 9.875 12.086 1 88.19 185 ASP A C 1
ATOM 1468 O O . ASP A 1 185 ? -14.352 10.195 12.562 1 88.19 185 ASP A O 1
ATOM 1472 N N . ILE A 1 186 ? -15.945 8.695 12.109 1 87 186 ILE A N 1
ATOM 1473 C CA . ILE A 1 186 ? -15.242 7.668 12.867 1 87 186 ILE A CA 1
ATOM 1474 C C . ILE A 1 186 ? -14.445 6.781 11.914 1 87 186 ILE A C 1
ATOM 1476 O O . ILE A 1 186 ? -13.438 6.184 12.305 1 87 186 ILE A O 1
ATOM 1480 N N . LYS A 1 187 ? -14.875 6.695 10.68 1 88.31 187 LYS A N 1
ATOM 1481 C CA . LYS A 1 187 ? -14.211 5.809 9.734 1 88.31 187 LYS A CA 1
ATOM 1482 C C . LYS A 1 187 ? -13.266 6.586 8.82 1 88.31 187 LYS A C 1
ATOM 1484 O O . LYS A 1 187 ? -13.57 7.703 8.406 1 88.31 187 LYS A O 1
ATOM 1489 N N . LYS A 1 188 ? -12.164 5.953 8.516 1 85.25 188 LYS A N 1
ATOM 1490 C CA . LYS A 1 188 ? -11.203 6.562 7.602 1 85.25 188 LYS A CA 1
ATOM 1491 C C . LYS A 1 188 ? -11.617 6.348 6.148 1 85.25 188 LYS A C 1
ATOM 1493 O O . LYS A 1 188 ? -12.047 5.254 5.773 1 85.25 188 LYS A O 1
ATOM 1498 N N . VAL A 1 189 ? -11.484 7.402 5.363 1 87.44 189 VAL A N 1
ATOM 1499 C CA . VAL A 1 189 ? -11.859 7.383 3.951 1 87.44 189 VAL A CA 1
ATOM 1500 C C . VAL A 1 189 ? -11.055 6.312 3.219 1 87.44 189 VAL A C 1
ATOM 1502 O O . VAL A 1 189 ? -11.594 5.578 2.387 1 87.44 189 VAL A O 1
ATOM 1505 N N . GLY A 1 190 ? -9.812 6.199 3.518 1 80.69 190 GLY A N 1
ATOM 1506 C CA . GLY A 1 190 ? -8.953 5.223 2.871 1 80.69 190 GLY A CA 1
ATOM 1507 C C . GLY A 1 190 ? -9.414 3.793 3.059 1 80.69 190 GLY A C 1
ATOM 1508 O O . GLY A 1 190 ? -9.391 2.996 2.119 1 80.69 190 GLY A O 1
ATOM 1509 N N . THR A 1 191 ? -9.844 3.473 4.215 1 86.06 191 THR A N 1
ATOM 1510 C CA . THR A 1 191 ? -10.305 2.123 4.527 1 86.06 191 THR A CA 1
ATOM 1511 C C . THR A 1 191 ? -11.555 1.779 3.729 1 86.06 191 THR A C 1
ATOM 1513 O O . THR A 1 191 ? -11.695 0.656 3.24 1 86.06 191 THR A O 1
ATOM 1516 N N . LEU A 1 192 ? -12.383 2.74 3.611 1 90.62 192 LEU A N 1
ATOM 1517 C CA . LEU A 1 192 ? -13.633 2.523 2.891 1 90.62 192 LEU A CA 1
ATOM 1518 C C . LEU A 1 192 ? -13.375 2.348 1.397 1 90.62 192 LEU A C 1
ATOM 1520 O O . LEU A 1 192 ? -14.016 1.515 0.748 1 90.62 192 LEU A O 1
ATOM 1524 N N . THR A 1 193 ? -12.445 3.045 0.898 1 89.81 193 THR A N 1
ATOM 1525 C CA . THR A 1 193 ? -12.141 2.967 -0.526 1 89.81 193 THR A CA 1
ATOM 1526 C C . THR A 1 193 ? -11.398 1.672 -0.847 1 89.81 193 THR A C 1
ATOM 1528 O O . THR A 1 193 ? -11.586 1.089 -1.917 1 89.81 193 THR A O 1
ATOM 1531 N N . ILE A 1 194 ? -10.609 1.152 0.048 1 86.62 194 ILE A N 1
ATOM 1532 C CA . ILE A 1 194 ? -9.906 -0.115 -0.118 1 86.62 194 ILE A CA 1
ATOM 1533 C C . ILE A 1 194 ? -10.914 -1.261 -0.176 1 86.62 194 ILE A C 1
ATOM 1535 O O . ILE A 1 194 ? -10.75 -2.197 -0.963 1 86.62 194 ILE A O 1
ATOM 1539 N N . ALA A 1 195 ? -11.867 -1.181 0.641 1 91.06 195 ALA A N 1
ATOM 1540 C CA . ALA A 1 195 ? -12.906 -2.207 0.636 1 91.06 195 ALA A CA 1
ATOM 1541 C C . ALA A 1 195 ? -13.609 -2.264 -0.714 1 91.06 195 ALA A C 1
ATOM 1543 O O . ALA A 1 195 ? -13.914 -3.348 -1.221 1 91.06 195 ALA A O 1
ATOM 1544 N N . LEU A 1 196 ? -13.781 -1.113 -1.309 1 91.94 196 LEU A N 1
ATOM 1545 C CA . LEU A 1 196 ? -14.484 -1.003 -2.578 1 91.94 196 LEU A CA 1
ATOM 1546 C C . LEU A 1 196 ? -13.656 -1.583 -3.717 1 91.94 196 LEU A C 1
ATOM 1548 O O . LEU A 1 196 ? -14.203 -2.082 -4.703 1 91.94 196 LEU A O 1
ATOM 1552 N N . SER A 1 197 ? -12.383 -1.616 -3.543 1 90.12 197 SER A N 1
ATOM 1553 C CA . SER A 1 197 ? -11.516 -2.066 -4.629 1 90.12 197 SER A CA 1
ATOM 1554 C C . SER A 1 197 ? -10.938 -3.445 -4.336 1 90.12 197 SER A C 1
ATOM 1556 O O . SER A 1 197 ? -11.305 -4.43 -4.984 1 90.12 197 SER A O 1
ATOM 1558 N N . GLU A 1 198 ? -10.273 -3.596 -3.229 1 87.75 198 GLU A N 1
ATOM 1559 C CA . GLU A 1 198 ? -9.523 -4.812 -2.936 1 87.75 198 GLU A CA 1
ATOM 1560 C C . GLU A 1 198 ? -10.43 -5.91 -2.402 1 87.75 198 GLU A C 1
ATOM 1562 O O . GLU A 1 198 ? -10.336 -7.066 -2.826 1 87.75 198 GLU A O 1
ATOM 1567 N N . ASP A 1 199 ? -11.242 -5.574 -1.472 1 91.94 199 ASP A N 1
ATOM 1568 C CA . ASP A 1 199 ? -12.102 -6.59 -0.863 1 91.94 199 ASP A CA 1
ATOM 1569 C C . ASP A 1 199 ? -13.094 -7.152 -1.876 1 91.94 199 ASP A C 1
ATOM 1571 O O . ASP A 1 199 ? -13.328 -8.359 -1.921 1 91.94 199 ASP A O 1
ATOM 1575 N N . VAL A 1 200 ? -13.664 -6.293 -2.68 1 95.31 200 VAL A N 1
ATOM 1576 C CA . VAL A 1 200 ? -14.602 -6.73 -3.711 1 95.31 200 VAL A CA 1
ATOM 1577 C C . VAL A 1 200 ? -13.883 -7.652 -4.699 1 95.31 200 VAL A C 1
ATOM 1579 O O . VAL A 1 200 ? -14.43 -8.68 -5.102 1 95.31 200 VAL A O 1
ATOM 1582 N N . ALA A 1 201 ? -12.672 -7.289 -5.02 1 93.19 201 ALA A N 1
ATOM 1583 C CA . ALA A 1 201 ? -11.898 -8.086 -5.965 1 93.19 201 ALA A CA 1
ATOM 1584 C C . ALA A 1 201 ? -11.641 -9.484 -5.418 1 93.19 201 ALA A C 1
ATOM 1586 O O . ALA A 1 201 ? -11.742 -10.477 -6.152 1 93.19 201 ALA A O 1
ATOM 1587 N N . LYS A 1 202 ? -11.336 -9.578 -4.164 1 92.62 202 LYS A N 1
ATOM 1588 C CA . LYS A 1 202 ? -11.086 -10.875 -3.535 1 92.62 202 LYS A CA 1
ATOM 1589 C C . LYS A 1 202 ? -12.336 -11.75 -3.57 1 92.62 202 LYS A C 1
ATOM 1591 O O . LYS A 1 202 ? -12.25 -12.945 -3.881 1 92.62 202 LYS A O 1
ATOM 1596 N N . ILE A 1 203 ? -13.477 -11.18 -3.318 1 94.38 203 ILE A N 1
ATOM 1597 C CA . ILE A 1 203 ? -14.734 -11.914 -3.279 1 94.38 203 ILE A CA 1
ATOM 1598 C C . ILE A 1 203 ? -15.094 -12.406 -4.684 1 94.38 203 ILE A C 1
ATOM 1600 O O . ILE A 1 203 ? -15.43 -13.578 -4.875 1 94.38 203 ILE A O 1
ATOM 1604 N N . GLN A 1 204 ? -14.984 -11.508 -5.625 1 93.81 204 GLN A N 1
ATOM 1605 C CA . GLN A 1 204 ? -15.414 -11.883 -6.969 1 93.81 204 GLN A CA 1
ATOM 1606 C C . GLN A 1 204 ? -14.508 -12.961 -7.551 1 93.81 204 GLN A C 1
ATOM 1608 O O . GLN A 1 204 ? -14.977 -13.867 -8.242 1 93.81 204 GLN A O 1
ATOM 1613 N N . GLU A 1 205 ? -13.211 -12.945 -7.262 1 92.81 205 GLU A N 1
ATOM 1614 C CA . GLU A 1 205 ? -12.289 -13.945 -7.777 1 92.81 205 GLU A CA 1
ATOM 1615 C C . GLU A 1 205 ? -12.508 -15.297 -7.109 1 92.81 205 GLU A C 1
ATOM 1617 O O . GLU A 1 205 ? -12.461 -16.344 -7.773 1 92.81 205 GLU A O 1
ATOM 1622 N N . THR A 1 206 ? -12.758 -15.273 -5.82 1 93.06 206 THR A N 1
ATOM 1623 C CA . THR A 1 206 ? -12.875 -16.5 -5.043 1 93.06 206 THR A CA 1
ATOM 1624 C C . THR A 1 206 ? -14.133 -17.266 -5.434 1 93.06 206 THR A C 1
ATOM 1626 O O . THR A 1 206 ? -14.086 -18.484 -5.664 1 93.06 206 THR A O 1
ATOM 1629 N N . TYR A 1 207 ? -15.227 -16.625 -5.68 1 92.94 207 TYR A N 1
ATOM 1630 C CA . TYR A 1 207 ? -16.5 -17.312 -5.883 1 92.94 207 TYR A CA 1
ATOM 1631 C C . TYR A 1 207 ? -16.719 -17.609 -7.359 1 92.94 207 TYR A C 1
ATOM 1633 O O . TYR A 1 207 ? -17.734 -18.203 -7.73 1 92.94 207 TYR A O 1
ATOM 1641 N N . THR A 1 208 ? -15.875 -17.156 -8.188 1 94.56 208 THR A N 1
ATOM 1642 C CA . THR A 1 208 ? -16.047 -17.469 -9.602 1 94.56 208 THR A CA 1
ATOM 1643 C C . THR A 1 208 ? -14.922 -18.375 -10.102 1 94.56 208 THR A C 1
ATOM 1645 O O . THR A 1 208 ? -15.008 -19.594 -9.977 1 94.56 208 THR A O 1
ATOM 1648 N N . MET A 1 209 ? -13.703 -17.75 -10.367 1 92.88 209 MET A N 1
ATOM 1649 C CA . MET A 1 209 ? -12.633 -18.516 -11 1 92.88 209 MET A CA 1
ATOM 1650 C C . MET A 1 209 ? -12.031 -19.516 -10.016 1 92.88 209 MET A C 1
ATOM 1652 O O . MET A 1 209 ? -11.828 -20.688 -10.359 1 92.88 209 MET A O 1
ATOM 1656 N N . LYS A 1 210 ? -11.711 -19.125 -8.859 1 93.31 210 LYS A N 1
ATOM 1657 C CA . LYS A 1 210 ? -11.086 -20.031 -7.895 1 93.31 210 LYS A CA 1
ATOM 1658 C C . LYS A 1 210 ? -12.039 -21.156 -7.496 1 93.31 210 LYS A C 1
ATOM 1660 O O . LYS A 1 210 ? -11.609 -22.297 -7.305 1 93.31 210 LYS A O 1
ATOM 1665 N N . PHE A 1 211 ? -13.281 -20.828 -7.395 1 94.31 211 PHE A N 1
ATOM 1666 C CA . PHE A 1 211 ? -14.281 -21.844 -7.082 1 94.31 211 PHE A CA 1
ATOM 1667 C C . PHE A 1 211 ? -14.422 -22.828 -8.227 1 94.31 211 PHE A C 1
ATOM 1669 O O . PHE A 1 211 ? -14.547 -24.047 -8 1 94.31 211 PHE A O 1
ATOM 1676 N N . ALA A 1 212 ? -14.477 -22.281 -9.375 1 94.19 212 ALA A N 1
ATOM 1677 C CA . ALA A 1 212 ? -14.555 -23.156 -10.547 1 94.19 212 ALA A CA 1
ATOM 1678 C C . ALA A 1 212 ? -13.352 -24.078 -10.617 1 94.19 212 ALA A C 1
ATOM 1680 O O . ALA A 1 212 ? -13.484 -25.266 -10.961 1 94.19 212 ALA A O 1
ATOM 1681 N N . THR A 1 213 ? -12.164 -23.578 -10.352 1 93.44 213 THR A N 1
ATOM 1682 C CA . THR A 1 213 ? -10.961 -24.391 -10.344 1 93.44 213 THR A CA 1
ATOM 1683 C C . THR A 1 213 ? -11.055 -25.469 -9.258 1 93.44 213 THR A C 1
ATOM 1685 O O . THR A 1 213 ? -10.586 -26.594 -9.453 1 93.44 213 THR A O 1
ATOM 1688 N N . PHE A 1 214 ? -11.703 -25.141 -8.172 1 94.75 214 PHE A N 1
ATOM 1689 C CA . PHE A 1 214 ? -11.938 -26.109 -7.113 1 94.75 214 PHE A CA 1
ATOM 1690 C C . PHE A 1 214 ? -12.844 -27.234 -7.598 1 94.75 214 PHE A C 1
ATOM 1692 O O . PHE A 1 214 ? -12.562 -28.422 -7.371 1 94.75 214 PHE A O 1
ATOM 1699 N N . ILE A 1 215 ? -13.859 -26.875 -8.258 1 95.75 215 ILE A N 1
ATOM 1700 C CA . ILE A 1 215 ? -14.797 -27.859 -8.781 1 95.75 215 ILE A CA 1
ATOM 1701 C C . ILE A 1 215 ? -14.102 -28.75 -9.812 1 95.75 215 ILE A C 1
ATOM 1703 O O . ILE A 1 215 ? -14.289 -29.969 -9.82 1 95.75 215 ILE A O 1
ATOM 1707 N N . GLN A 1 216 ? -13.383 -28.125 -10.641 1 95.69 216 GLN A N 1
ATOM 1708 C CA . GLN A 1 216 ? -12.641 -28.859 -11.664 1 95.69 216 GLN A CA 1
ATOM 1709 C C . GLN A 1 216 ? -11.711 -29.891 -11.031 1 95.69 216 GLN A C 1
ATOM 1711 O O . GLN A 1 216 ? -11.734 -31.062 -11.391 1 95.69 216 GLN A O 1
ATOM 1716 N N . GLN A 1 217 ? -10.922 -29.469 -10.055 1 94.62 217 GLN A N 1
ATOM 1717 C CA . GLN A 1 217 ? -9.922 -30.328 -9.422 1 94.62 217 GLN A CA 1
ATOM 1718 C C . GLN A 1 217 ? -10.578 -31.359 -8.523 1 94.62 217 GLN A C 1
ATOM 1720 O O . GLN A 1 217 ? -10.109 -32.5 -8.438 1 94.62 217 GLN A O 1
ATOM 1725 N N . PHE A 1 218 ? -11.594 -31.016 -7.934 1 94.94 218 PHE A N 1
ATOM 1726 C CA . PHE A 1 218 ? -12.32 -31.938 -7.07 1 94.94 218 PHE A CA 1
ATOM 1727 C C . PHE A 1 218 ? -12.992 -33.031 -7.891 1 94.94 218 PHE A C 1
ATOM 1729 O O . PHE A 1 218 ? -13.008 -34.188 -7.484 1 94.94 218 PHE A O 1
ATOM 1736 N N . THR A 1 219 ? -13.617 -32.562 -8.969 1 95.75 219 THR A N 1
ATOM 1737 C CA . THR A 1 219 ? -14.195 -33.562 -9.867 1 95.75 219 THR A CA 1
ATOM 1738 C C . THR A 1 219 ? -13.117 -34.531 -10.375 1 95.75 219 THR A C 1
ATOM 1740 O O . THR A 1 219 ? -13.336 -35.719 -10.445 1 95.75 219 THR A O 1
ATOM 1743 N N . GLN A 1 220 ? -11.961 -33.969 -10.742 1 94.88 220 GLN A N 1
ATOM 1744 C CA . GLN A 1 220 ? -10.844 -34.781 -11.203 1 94.88 220 GLN A CA 1
ATOM 1745 C C . GLN A 1 220 ? -10.414 -35.781 -10.133 1 94.88 220 GLN A C 1
ATOM 1747 O O . GLN A 1 220 ? -10.094 -36.938 -10.438 1 94.88 220 GLN A O 1
ATOM 1752 N N . PHE A 1 221 ? -10.469 -35.406 -8.953 1 92.31 221 PHE A N 1
ATOM 1753 C CA . PHE A 1 221 ? -10.086 -36.25 -7.832 1 92.31 221 PHE A CA 1
ATOM 1754 C C . PHE A 1 221 ? -11.094 -37.375 -7.637 1 92.31 221 PHE A C 1
ATOM 1756 O O . PHE A 1 221 ? -10.727 -38.562 -7.625 1 92.31 221 PHE A O 1
ATOM 1763 N N . ILE A 1 222 ? -12.367 -37.062 -7.523 1 94.69 222 ILE A N 1
ATOM 1764 C CA . ILE A 1 222 ? -13.414 -38.031 -7.223 1 94.69 222 ILE A CA 1
ATOM 1765 C C . ILE A 1 222 ? -13.547 -39.031 -8.375 1 94.69 222 ILE A C 1
ATOM 1767 O O . ILE A 1 222 ? -13.508 -40.25 -8.164 1 94.69 222 ILE A O 1
ATOM 1771 N N . VAL A 1 223 ? -13.695 -38.469 -9.555 1 94.56 223 VAL A N 1
ATOM 1772 C CA . VAL A 1 223 ? -13.875 -39.344 -10.719 1 94.56 223 VAL A CA 1
ATOM 1773 C C . VAL A 1 223 ? -12.609 -40.156 -10.961 1 94.56 223 VAL A C 1
ATOM 1775 O O . VAL A 1 223 ? -12.68 -41.312 -11.328 1 94.56 223 VAL A O 1
ATOM 1778 N N . GLY A 1 224 ? -11.414 -39.531 -10.742 1 93.19 224 GLY A N 1
ATOM 1779 C CA . GLY A 1 224 ? -10.164 -40.25 -10.898 1 93.19 224 GLY A CA 1
ATOM 1780 C C . GLY A 1 224 ? -10.031 -41.438 -9.953 1 93.19 224 GLY A C 1
ATOM 1781 O O . GLY A 1 224 ? -9.664 -42.531 -10.375 1 93.19 224 GLY A O 1
ATOM 1782 N N . ILE A 1 225 ? -10.391 -41.312 -8.75 1 92.06 225 ILE A N 1
ATOM 1783 C CA . ILE A 1 225 ? -10.297 -42.375 -7.758 1 92.06 225 ILE A CA 1
ATOM 1784 C C . ILE A 1 225 ? -11.312 -43.469 -8.078 1 92.06 225 ILE A C 1
ATOM 1786 O O . ILE A 1 225 ? -10.984 -44.656 -8.039 1 92.06 225 ILE A O 1
ATOM 1790 N N . ILE A 1 226 ? -12.539 -43.062 -8.445 1 93.81 226 ILE A N 1
ATOM 1791 C CA . ILE A 1 226 ? -13.594 -44.031 -8.742 1 93.81 226 ILE A CA 1
ATOM 1792 C C . ILE A 1 226 ? -13.195 -44.875 -9.953 1 93.81 226 ILE A C 1
ATOM 1794 O O . ILE A 1 226 ? -13.273 -46.094 -9.914 1 93.81 226 ILE A O 1
ATOM 1798 N N . LEU A 1 227 ? -12.703 -44.219 -10.984 1 92.69 227 LEU A N 1
ATOM 1799 C CA . LEU A 1 227 ? -12.32 -44.938 -12.195 1 92.69 227 LEU A CA 1
ATOM 1800 C C . LEU A 1 227 ? -11.094 -45.812 -11.953 1 92.69 227 LEU A C 1
ATOM 1802 O O . LEU A 1 227 ? -10.969 -46.875 -12.547 1 92.69 227 LEU A O 1
ATOM 1806 N N . ALA A 1 228 ? -10.188 -45.375 -11.062 1 92.69 228 ALA A N 1
ATOM 1807 C CA . ALA A 1 228 ? -9.023 -46.188 -10.727 1 92.69 228 ALA A CA 1
ATOM 1808 C C . ALA A 1 228 ? -9.43 -47.469 -10.016 1 92.69 228 ALA A C 1
ATOM 1810 O O . ALA A 1 228 ? -8.922 -48.531 -10.328 1 92.69 228 ALA A O 1
ATOM 1811 N N . PHE A 1 229 ? -10.406 -47.438 -9.188 1 92.44 229 PHE A N 1
ATOM 1812 C CA . PHE A 1 229 ? -10.883 -48.625 -8.453 1 92.44 229 PHE A CA 1
ATOM 1813 C C . PHE A 1 229 ? -11.641 -49.562 -9.375 1 92.44 229 PHE A C 1
ATOM 1815 O O . PHE A 1 229 ? -11.586 -50.781 -9.203 1 92.44 229 PHE A O 1
ATOM 1822 N N . ILE A 1 230 ? -12.336 -49 -10.344 1 91.62 230 ILE A N 1
ATOM 1823 C CA . ILE A 1 230 ? -13.086 -49.812 -11.289 1 91.62 230 ILE A CA 1
ATOM 1824 C C . ILE A 1 230 ? -12.117 -50.594 -12.18 1 91.62 230 ILE A C 1
ATOM 1826 O O . ILE A 1 230 ? -12.367 -51.719 -12.539 1 91.62 230 ILE A O 1
ATOM 1830 N N . SER A 1 231 ? -10.984 -49.969 -12.492 1 90.31 231 SER A N 1
ATOM 1831 C CA . SER A 1 231 ? -9.992 -50.594 -13.344 1 90.31 231 SER A CA 1
ATOM 1832 C C . SER A 1 231 ? -9.25 -51.719 -12.594 1 90.31 231 SER A C 1
ATOM 1834 O O . SER A 1 231 ? -9.125 -52.844 -13.086 1 90.31 231 SER A O 1
ATOM 1836 N N . SER A 1 232 ? -8.664 -51.375 -11.391 1 92.19 232 SER A N 1
ATOM 1837 C CA . SER A 1 232 ? -8.031 -52.375 -10.523 1 92.19 232 SER A CA 1
ATOM 1838 C C . SER A 1 232 ? -8.047 -51.906 -9.07 1 92.19 232 SER A C 1
ATOM 1840 O O . SER A 1 232 ? -7.309 -51 -8.688 1 92.19 232 SER A O 1
ATOM 1842 N N . TYR A 1 233 ? -8.773 -52.531 -8.289 1 91.12 233 TYR A N 1
ATOM 1843 C CA . TYR A 1 233 ? -8.914 -52.125 -6.895 1 91.12 233 TYR A CA 1
ATOM 1844 C C . TYR A 1 233 ? -7.656 -52.438 -6.102 1 91.12 233 TYR A C 1
ATOM 1846 O O . TYR A 1 233 ? -7.309 -51.75 -5.148 1 91.12 233 TYR A O 1
ATOM 1854 N N . GLN A 1 234 ? -6.875 -53.562 -6.5 1 91.81 234 GLN A N 1
ATOM 1855 C CA . GLN A 1 234 ? -5.691 -53.969 -5.754 1 91.81 234 GLN A CA 1
ATOM 1856 C C . GLN A 1 234 ? -4.582 -52.938 -5.863 1 91.81 234 GLN A C 1
ATOM 1858 O O . GLN A 1 234 ? -4.023 -52.5 -4.852 1 91.81 234 GLN A O 1
ATOM 1863 N N . MET A 1 235 ? -4.41 -52.531 -7.09 1 90.75 235 MET A N 1
ATOM 1864 C CA . MET A 1 235 ? -3.369 -51.531 -7.305 1 90.75 235 MET A CA 1
ATOM 1865 C C . MET A 1 235 ? -3.783 -50.188 -6.727 1 90.75 235 MET A C 1
ATOM 1867 O O . MET A 1 235 ? -2.949 -49.438 -6.203 1 90.75 235 MET A O 1
ATOM 1871 N N . SER A 1 236 ? -5.043 -49.844 -6.824 1 91.75 236 SER A N 1
ATOM 1872 C CA . SER A 1 236 ? -5.551 -48.594 -6.312 1 91.75 236 SER A CA 1
ATOM 1873 C C . SER A 1 236 ? -5.398 -48.5 -4.797 1 91.75 236 SER A C 1
ATOM 1875 O O . SER A 1 236 ? -5.059 -47.438 -4.258 1 91.75 236 SER A O 1
ATOM 1877 N N . LEU A 1 237 ? -5.59 -49.531 -4.117 1 90.19 237 LEU A N 1
ATOM 1878 C CA . LEU A 1 237 ? -5.465 -49.562 -2.666 1 90.19 237 LEU A CA 1
ATOM 1879 C C . LEU A 1 237 ? -4.02 -49.344 -2.24 1 90.19 237 LEU A C 1
ATOM 1881 O O . LEU A 1 237 ? -3.764 -48.656 -1.237 1 90.19 237 LEU A O 1
ATOM 1885 N N . VAL A 1 238 ? -3.104 -49.875 -2.986 1 87.69 238 VAL A N 1
ATOM 1886 C CA . VAL A 1 238 ? -1.688 -49.719 -2.676 1 87.69 238 VAL A CA 1
ATOM 1887 C C . VAL A 1 238 ? -1.289 -48.25 -2.867 1 87.69 238 VAL A C 1
ATOM 1889 O O . VAL A 1 238 ? -0.579 -47.688 -2.035 1 87.69 238 VAL A O 1
ATOM 1892 N N . MET A 1 239 ? -1.799 -47.688 -3.959 1 87.75 239 MET A N 1
ATOM 1893 C CA . MET A 1 239 ? -1.449 -46.281 -4.227 1 87.75 239 MET A CA 1
ATOM 1894 C C . MET A 1 239 ? -2.135 -45.375 -3.234 1 87.75 239 MET A C 1
ATOM 1896 O O . MET A 1 239 ? -1.565 -44.344 -2.84 1 87.75 239 MET A O 1
ATOM 1900 N N . LEU A 1 240 ? -3.287 -45.688 -2.85 1 86.19 240 LEU A N 1
ATOM 1901 C CA . LEU A 1 240 ? -4.02 -44.875 -1.883 1 86.19 240 LEU A CA 1
ATOM 1902 C C . LEU A 1 240 ? -3.375 -44.938 -0.504 1 86.19 240 LEU A C 1
ATOM 1904 O O . LEU A 1 240 ? -3.467 -44 0.285 1 86.19 240 LEU A O 1
ATOM 1908 N N . SER A 1 241 ? -2.707 -45.969 -0.161 1 86.12 241 SER A N 1
ATOM 1909 C CA . SER A 1 241 ? -2.064 -46.188 1.135 1 86.12 241 SER A CA 1
ATOM 1910 C C . SER A 1 241 ? -0.914 -45.188 1.33 1 86.12 241 SER A C 1
ATOM 1912 O O . SER A 1 241 ? -0.575 -44.844 2.463 1 86.12 241 SER A O 1
ATOM 1914 N N . THR A 1 242 ? -0.357 -44.688 0.248 1 84.75 242 THR A N 1
ATOM 1915 C CA . THR A 1 242 ? 0.751 -43.75 0.342 1 84.75 242 THR A CA 1
ATOM 1916 C C . THR A 1 242 ? 0.235 -42.312 0.434 1 84.75 242 THR A C 1
ATOM 1918 O O . THR A 1 242 ? 0.971 -41.406 0.829 1 84.75 242 THR A O 1
ATOM 1921 N N . SER A 1 243 ? -1.043 -42.156 0.131 1 80.69 243 SER A N 1
ATOM 1922 C CA . SER A 1 243 ? -1.626 -40.812 0.089 1 80.69 243 SER A CA 1
ATOM 1923 C C . SER A 1 243 ? -1.667 -40.188 1.478 1 80.69 243 SER A C 1
ATOM 1925 O O . SER A 1 243 ? -1.296 -39 1.649 1 80.69 243 SER A O 1
ATOM 1927 N N . PRO A 1 244 ? -2.094 -40.875 2.539 1 78.81 244 PRO A N 1
ATOM 1928 C CA . PRO A 1 244 ? -2.062 -40.281 3.879 1 78.81 244 PRO A CA 1
ATOM 1929 C C . PRO A 1 244 ? -0.653 -39.875 4.32 1 78.81 244 PRO A C 1
ATOM 1931 O O . PRO A 1 244 ? -0.475 -38.875 5.023 1 78.81 244 PRO A O 1
ATOM 1934 N N . LEU A 1 245 ? 0.298 -40.688 3.838 1 81.12 245 LEU A N 1
ATOM 1935 C CA . LEU A 1 245 ? 1.688 -40.344 4.145 1 81.12 245 LEU A CA 1
ATOM 1936 C C . LEU A 1 245 ? 2.102 -39.031 3.502 1 81.12 245 LEU A C 1
ATOM 1938 O O . LEU A 1 245 ? 2.818 -38.25 4.109 1 81.12 245 LEU A O 1
ATOM 1942 N N . MET A 1 246 ? 1.575 -38.844 2.369 1 81.31 246 MET A N 1
ATOM 1943 C CA . MET A 1 246 ? 1.862 -37.594 1.66 1 81.31 246 MET A CA 1
ATOM 1944 C C . MET A 1 246 ? 1.201 -36.406 2.355 1 81.31 246 MET A C 1
ATOM 1946 O O . MET A 1 246 ? 1.847 -35.375 2.596 1 81.31 246 MET A O 1
ATOM 1950 N N . VAL A 1 247 ? 0.006 -36.562 2.775 1 76.06 247 VAL A N 1
ATOM 1951 C CA . VAL A 1 247 ? -0.763 -35.5 3.398 1 76.06 247 VAL A CA 1
ATOM 1952 C C . VAL A 1 247 ? -0.147 -35.125 4.75 1 76.06 247 VAL A C 1
ATOM 1954 O O . VAL A 1 247 ? 0.041 -33.938 5.059 1 76.06 247 VAL A O 1
ATOM 1957 N N . VAL A 1 248 ? 0.222 -36.094 5.512 1 79 248 VAL A N 1
ATOM 1958 C CA . VAL A 1 248 ? 0.788 -35.906 6.84 1 79 248 VAL A CA 1
ATOM 1959 C C . VAL A 1 248 ? 2.178 -35.281 6.719 1 79 248 VAL A C 1
ATOM 1961 O O . VAL A 1 248 ? 2.512 -34.344 7.449 1 79 248 VAL A O 1
ATOM 1964 N N . SER A 1 249 ? 2.963 -35.75 5.77 1 81.69 249 SER A N 1
ATOM 1965 C CA . SER A 1 249 ? 4.316 -35.25 5.578 1 81.69 249 SER A CA 1
ATOM 1966 C C . SER A 1 249 ? 4.293 -33.781 5.113 1 81.69 249 SER A C 1
ATOM 1968 O O . SER A 1 249 ? 5.02 -32.938 5.652 1 81.69 249 SER A O 1
ATOM 1970 N N . VAL A 1 250 ? 3.416 -33.531 4.223 1 78.75 250 VAL A N 1
ATOM 1971 C CA . VAL A 1 250 ? 3.307 -32.156 3.717 1 78.75 250 VAL A CA 1
ATOM 1972 C C . VAL A 1 250 ? 2.76 -31.25 4.812 1 78.75 250 VAL A C 1
ATOM 1974 O O . VAL A 1 250 ? 3.244 -30.141 4.996 1 78.75 250 VAL A O 1
ATOM 1977 N N . GLY A 1 251 ? 1.804 -31.672 5.617 1 79.5 251 GLY A N 1
ATOM 1978 C CA . GLY A 1 251 ? 1.201 -30.891 6.684 1 79.5 251 GLY A CA 1
ATOM 1979 C C . GLY A 1 251 ? 2.18 -30.531 7.785 1 79.5 251 GLY A C 1
ATOM 1980 O O . GLY A 1 251 ? 2.281 -29.375 8.18 1 79.5 251 GLY A O 1
ATOM 1981 N N . VAL A 1 252 ? 2.922 -31.484 8.18 1 82.94 252 VAL A N 1
ATOM 1982 C CA . VAL A 1 252 ? 3.861 -31.297 9.281 1 82.94 252 VAL A CA 1
ATOM 1983 C C . VAL A 1 252 ? 5.031 -30.422 8.812 1 82.94 252 VAL A C 1
ATOM 1985 O O . VAL A 1 252 ? 5.414 -29.469 9.492 1 82.94 252 VAL A O 1
ATOM 1988 N N . LEU A 1 253 ? 5.504 -30.734 7.707 1 83.88 253 LEU A N 1
ATOM 1989 C CA . LEU A 1 253 ? 6.691 -30.047 7.219 1 83.88 253 LEU A CA 1
ATOM 1990 C C . LEU A 1 253 ? 6.352 -28.609 6.805 1 83.88 253 LEU A C 1
ATOM 1992 O O . LEU A 1 253 ? 7.164 -27.703 6.977 1 83.88 253 LEU A O 1
ATOM 1996 N N . SER A 1 254 ? 5.145 -28.438 6.344 1 85.19 254 SER A N 1
ATOM 1997 C CA . SER A 1 254 ? 4.707 -27.094 5.969 1 85.19 254 SER A CA 1
ATOM 1998 C C . SER A 1 254 ? 4.535 -26.203 7.195 1 85.19 254 SER A C 1
ATOM 2000 O O . SER A 1 254 ? 4.754 -25 7.129 1 85.19 254 SER A O 1
ATOM 2002 N N . GLN A 1 255 ? 4.195 -26.812 8.328 1 85.94 255 GLN A N 1
ATOM 2003 C CA . GLN A 1 255 ? 4.078 -26.062 9.57 1 85.94 255 GLN A CA 1
ATOM 2004 C C . GLN A 1 255 ? 5.441 -25.562 10.039 1 85.94 255 GLN A C 1
ATOM 2006 O O . GLN A 1 255 ? 5.547 -24.469 10.594 1 85.94 255 GLN A O 1
ATOM 2011 N N . LEU A 1 256 ? 6.379 -26.312 9.758 1 87.56 256 LEU A N 1
ATOM 2012 C CA . LEU A 1 256 ? 7.73 -25.906 10.109 1 87.56 256 LEU A CA 1
ATOM 2013 C C . LEU A 1 256 ? 8.172 -24.703 9.281 1 87.56 256 LEU A C 1
ATOM 2015 O O . LEU A 1 256 ? 8.758 -23.766 9.812 1 87.56 256 LEU A O 1
ATOM 2019 N N . ILE A 1 257 ? 7.883 -24.75 8.07 1 90.38 257 ILE A N 1
ATOM 2020 C CA . ILE A 1 257 ? 8.188 -23.625 7.191 1 90.38 257 ILE A CA 1
ATOM 2021 C C . ILE A 1 257 ? 7.465 -22.375 7.688 1 90.38 257 ILE A C 1
ATOM 2023 O O . ILE A 1 257 ? 8.055 -21.281 7.75 1 90.38 257 ILE A O 1
ATOM 2027 N N . LYS A 1 258 ? 6.254 -22.531 8.102 1 89.12 258 LYS A N 1
ATOM 2028 C CA . LYS A 1 258 ? 5.438 -21.406 8.555 1 89.12 258 LYS A CA 1
ATOM 2029 C C . LYS A 1 258 ? 6.035 -20.75 9.805 1 89.12 258 LYS A C 1
ATOM 2031 O O . LYS A 1 258 ? 6.09 -19.531 9.906 1 89.12 258 LYS A O 1
ATOM 2036 N N . VAL A 1 259 ? 6.516 -21.562 10.727 1 90.69 259 VAL A N 1
ATOM 2037 C CA . VAL A 1 259 ? 7.086 -21.078 11.977 1 90.69 259 VAL A CA 1
ATOM 2038 C C . VAL A 1 259 ? 8.344 -20.266 11.68 1 90.69 259 VAL A C 1
ATOM 2040 O O . VAL A 1 259 ? 8.492 -19.141 12.18 1 90.69 259 VAL A O 1
ATOM 2043 N N . PHE A 1 260 ? 9.18 -20.766 10.852 1 91.75 260 PHE A N 1
ATOM 2044 C CA . PHE A 1 260 ? 10.445 -20.094 10.594 1 91.75 260 PHE A CA 1
ATOM 2045 C C . PHE A 1 260 ? 10.25 -18.906 9.656 1 91.75 260 PHE A C 1
ATOM 2047 O O . PHE A 1 260 ? 11.008 -17.938 9.711 1 91.75 260 PHE A O 1
ATOM 2054 N N . THR A 1 261 ? 9.219 -18.969 8.82 1 91.56 261 THR A N 1
ATOM 2055 C CA . THR A 1 261 ? 8.867 -17.812 8 1 91.56 261 THR A CA 1
ATOM 2056 C C . THR A 1 261 ? 8.367 -16.672 8.875 1 91.56 261 THR A C 1
ATOM 2058 O O . THR A 1 261 ? 8.742 -15.516 8.664 1 91.56 261 THR A O 1
ATOM 2061 N N . LYS A 1 262 ? 7.613 -17.016 9.852 1 91 262 LYS A N 1
ATOM 2062 C CA . LYS A 1 262 ? 7.121 -15.992 10.773 1 91 262 LYS A CA 1
ATOM 2063 C C . LYS A 1 262 ? 8.273 -15.32 11.523 1 91 262 LYS A C 1
ATOM 2065 O O . LYS A 1 262 ? 8.312 -14.094 11.641 1 91 262 LYS A O 1
ATOM 2070 N N . LYS A 1 263 ? 9.164 -16.109 11.953 1 93.38 263 LYS A N 1
ATOM 2071 C CA . LYS A 1 263 ? 10.312 -15.586 12.688 1 93.38 263 LYS A CA 1
ATOM 2072 C C . LYS A 1 263 ? 11.188 -14.711 11.789 1 93.38 263 LYS A C 1
ATOM 2074 O O . LYS A 1 263 ? 11.672 -13.656 12.211 1 93.38 263 LYS A O 1
ATOM 2079 N N . THR A 1 264 ? 11.406 -15.156 10.594 1 92.56 264 THR A N 1
ATOM 2080 C CA . THR A 1 264 ? 12.188 -14.383 9.641 1 92.56 264 THR A CA 1
ATOM 2081 C C . THR A 1 264 ? 11.492 -13.07 9.312 1 92.56 264 THR A C 1
ATOM 2083 O O . THR A 1 264 ? 12.141 -12.023 9.211 1 92.56 264 THR A O 1
ATOM 2086 N N . ASN A 1 265 ? 10.203 -13.086 9.172 1 91 265 ASN A N 1
ATOM 2087 C CA . ASN A 1 265 ? 9.43 -11.891 8.875 1 91 265 ASN A CA 1
ATOM 2088 C C . ASN A 1 265 ? 9.469 -10.898 10.039 1 91 265 ASN A C 1
ATOM 2090 O O . ASN A 1 265 ? 9.578 -9.688 9.82 1 91 265 ASN A O 1
ATOM 2094 N N . GLU A 1 266 ? 9.391 -11.406 11.219 1 91.75 266 GLU A N 1
ATOM 2095 C CA . GLU A 1 266 ? 9.5 -10.555 12.398 1 91.75 266 GLU A CA 1
ATOM 2096 C C . GLU A 1 266 ? 10.859 -9.875 12.461 1 91.75 266 GLU A C 1
ATOM 2098 O O . GLU A 1 266 ? 10.953 -8.688 12.773 1 91.75 266 GLU A O 1
ATOM 2103 N N . ALA A 1 267 ? 11.828 -10.633 12.188 1 93.44 267 ALA A N 1
ATOM 2104 C CA . ALA A 1 267 ? 13.18 -10.07 12.172 1 93.44 267 ALA A CA 1
ATOM 2105 C C . ALA A 1 267 ? 13.32 -9.008 11.086 1 93.44 267 ALA A C 1
ATOM 2107 O O . ALA A 1 267 ? 13.922 -7.961 11.305 1 93.44 267 ALA A O 1
ATOM 2108 N N . ASN A 1 268 ? 12.758 -9.234 9.945 1 92.94 268 ASN A N 1
ATOM 2109 C CA . ASN A 1 268 ? 12.773 -8.273 8.852 1 92.94 268 ASN A CA 1
ATOM 2110 C C . ASN A 1 268 ? 11.992 -7.008 9.211 1 92.94 268 ASN A C 1
ATOM 2112 O O . ASN A 1 268 ? 12.406 -5.902 8.844 1 92.94 268 ASN A O 1
ATOM 2116 N N . GLU A 1 269 ? 10.898 -7.207 9.852 1 89.25 269 GLU A N 1
ATOM 2117 C CA . GLU A 1 269 ? 10.094 -6.07 10.281 1 89.25 269 GLU A CA 1
ATOM 2118 C C . GLU A 1 269 ? 10.859 -5.199 11.273 1 89.25 269 GLU A C 1
ATOM 2120 O O . GLU A 1 269 ? 10.766 -3.973 11.227 1 89.25 269 GLU A O 1
ATOM 2125 N N . HIS A 1 270 ? 11.555 -5.836 12.125 1 91.88 270 HIS A N 1
ATOM 2126 C CA . HIS A 1 270 ? 12.367 -5.102 13.094 1 91.88 270 HIS A CA 1
ATOM 2127 C C . HIS A 1 270 ? 13.469 -4.312 12.391 1 91.88 270 HIS A C 1
ATOM 2129 O O . HIS A 1 270 ? 13.703 -3.146 12.719 1 91.88 270 HIS A O 1
ATOM 2135 N N . SER A 1 271 ? 14.117 -4.941 11.5 1 93.12 271 SER A N 1
ATOM 2136 C CA . SER A 1 271 ? 15.172 -4.262 10.75 1 93.12 271 SER A CA 1
ATOM 2137 C C . SER A 1 271 ? 14.602 -3.111 9.922 1 93.12 271 SER A C 1
ATOM 2139 O O . SER A 1 271 ? 15.227 -2.057 9.805 1 93.12 271 SER A O 1
ATOM 2141 N N . ALA A 1 272 ? 13.484 -3.346 9.367 1 90.69 272 ALA A N 1
ATOM 2142 C CA . ALA A 1 272 ? 12.82 -2.301 8.594 1 90.69 272 ALA A CA 1
ATOM 2143 C C . ALA A 1 272 ? 12.445 -1.115 9.477 1 90.69 272 ALA A C 1
ATOM 2145 O O . ALA A 1 272 ? 12.531 0.038 9.047 1 90.69 272 ALA A O 1
ATOM 2146 N N . ALA A 1 273 ? 12.078 -1.41 10.656 1 88.94 273 ALA A N 1
ATOM 2147 C CA . ALA A 1 273 ? 11.742 -0.364 11.617 1 88.94 273 ALA A CA 1
ATOM 2148 C C . ALA A 1 273 ? 12.961 0.49 11.953 1 88.94 273 ALA A C 1
ATOM 2150 O O . ALA A 1 273 ? 12.867 1.717 12.039 1 88.94 273 ALA A O 1
ATOM 2151 N N . ILE A 1 274 ? 14.055 -0.104 12.141 1 91.94 274 ILE A N 1
ATOM 2152 C CA . ILE A 1 274 ? 15.297 0.605 12.422 1 91.94 274 ILE A CA 1
ATOM 2153 C C . ILE A 1 274 ? 15.656 1.517 11.25 1 91.94 274 ILE A C 1
ATOM 2155 O O . ILE A 1 274 ? 15.961 2.695 11.438 1 91.94 274 ILE A O 1
ATOM 2159 N N . ALA A 1 275 ? 15.594 0.956 10.086 1 93.31 275 ALA A N 1
ATOM 2160 C CA . ALA A 1 275 ? 15.922 1.734 8.891 1 93.31 275 ALA A CA 1
ATOM 2161 C C . ALA A 1 275 ? 14.977 2.926 8.742 1 93.31 275 ALA A C 1
ATOM 2163 O O . ALA A 1 275 ? 15.422 4.035 8.422 1 93.31 275 ALA A O 1
ATOM 2164 N N . THR A 1 276 ? 13.742 2.725 8.906 1 91.25 276 THR A N 1
ATOM 2165 C CA . THR A 1 276 ? 12.742 3.785 8.789 1 91.25 276 THR A CA 1
ATOM 2166 C C . THR A 1 276 ? 12.992 4.883 9.82 1 91.25 276 THR A C 1
ATOM 2168 O O . THR A 1 276 ? 12.906 6.07 9.5 1 91.25 276 THR A O 1
ATOM 2171 N N . GLU A 1 277 ? 13.336 4.484 11 1 90.19 277 GLU A N 1
ATOM 2172 C CA . GLU A 1 277 ? 13.656 5.43 12.07 1 90.19 277 GLU A CA 1
ATOM 2173 C C . GLU A 1 277 ? 14.867 6.285 11.711 1 90.19 277 GLU A C 1
ATOM 2175 O O . GLU A 1 277 ? 14.82 7.512 11.82 1 90.19 277 GLU A O 1
ATOM 2180 N N . VAL A 1 278 ? 15.867 5.684 11.305 1 93.69 278 VAL A N 1
ATOM 2181 C CA . VAL A 1 278 ? 17.125 6.363 11 1 93.69 278 VAL A CA 1
ATOM 2182 C C . VAL A 1 278 ? 16.938 7.301 9.812 1 93.69 278 VAL A C 1
ATOM 2184 O O . VAL A 1 278 ? 17.344 8.461 9.852 1 93.69 278 VAL A O 1
ATOM 2187 N N . ILE A 1 279 ? 16.234 6.855 8.805 1 93.25 279 ILE A N 1
ATOM 2188 C CA . ILE A 1 279 ? 16.047 7.641 7.594 1 93.25 279 ILE A CA 1
ATOM 2189 C C . ILE A 1 279 ? 15.117 8.82 7.887 1 93.25 279 ILE A C 1
ATOM 2191 O O . ILE A 1 279 ? 15.336 9.93 7.383 1 93.25 279 ILE A O 1
ATOM 2195 N N . SER A 1 280 ? 14.148 8.594 8.703 1 89.5 280 SER A N 1
ATOM 2196 C CA . SER A 1 280 ? 13.211 9.656 9.055 1 89.5 280 SER A CA 1
ATOM 2197 C C . SER A 1 280 ? 13.891 10.727 9.914 1 89.5 280 SER A C 1
ATOM 2199 O O . SER A 1 280 ? 13.477 11.883 9.906 1 89.5 280 SER A O 1
ATOM 2201 N N . CYS A 1 281 ? 14.906 10.32 10.648 1 91.62 281 CYS A N 1
ATOM 2202 C CA . CYS A 1 281 ? 15.602 11.25 11.539 1 91.62 281 CYS A CA 1
ATOM 2203 C C . CYS A 1 281 ? 17.047 11.461 11.086 1 91.62 281 CYS A C 1
ATOM 2205 O O . CYS A 1 281 ? 17.938 11.586 11.914 1 91.62 281 CYS A O 1
ATOM 2207 N N . MET A 1 282 ? 17.234 11.5 9.82 1 92.69 282 MET A N 1
ATOM 2208 C CA . MET A 1 282 ? 18.594 11.539 9.289 1 92.69 282 MET A CA 1
ATOM 2209 C C . MET A 1 282 ? 19.297 12.828 9.695 1 92.69 282 MET A C 1
ATOM 2211 O O . MET A 1 282 ? 20.516 12.828 9.914 1 92.69 282 MET A O 1
ATOM 2215 N N . ARG A 1 283 ? 18.547 13.883 9.773 1 91.69 283 ARG A N 1
ATOM 2216 C CA . ARG A 1 283 ? 19.125 15.156 10.172 1 91.69 283 ARG A CA 1
ATOM 2217 C C . ARG A 1 283 ? 19.75 15.062 11.562 1 91.69 283 ARG A C 1
ATOM 2219 O O . ARG A 1 283 ? 20.844 15.562 11.789 1 91.69 283 ARG A O 1
ATOM 2226 N N . THR A 1 284 ? 19.078 14.469 12.422 1 91.81 284 THR A N 1
ATOM 2227 C CA . THR A 1 284 ? 19.578 14.281 13.773 1 91.81 284 THR A CA 1
ATOM 2228 C C . THR A 1 284 ? 20.766 13.32 13.789 1 91.81 284 THR A C 1
ATOM 2230 O O . THR A 1 284 ? 21.75 13.555 14.492 1 91.81 284 THR A O 1
ATOM 2233 N N . VAL A 1 285 ? 20.719 12.289 13.055 1 94 285 VAL A N 1
ATOM 2234 C CA . VAL A 1 285 ? 21.797 11.305 12.977 1 94 285 VAL A CA 1
ATOM 2235 C C . VAL A 1 285 ? 23.078 11.977 12.477 1 94 285 VAL A C 1
ATOM 2237 O O . VAL A 1 285 ? 24.141 11.797 13.055 1 94 285 VAL A O 1
ATOM 2240 N N . ARG A 1 286 ? 22.906 12.781 11.523 1 93.31 286 ARG A N 1
ATOM 2241 C CA . ARG A 1 286 ? 24.062 13.453 10.93 1 93.31 286 ARG A CA 1
ATOM 2242 C C . ARG A 1 286 ? 24.641 14.5 11.883 1 93.31 286 ARG A C 1
ATOM 2244 O O . ARG A 1 286 ? 25.859 14.648 11.992 1 93.31 286 ARG A O 1
ATOM 2251 N N . SER A 1 287 ? 23.766 15.219 12.492 1 93.06 287 SER A N 1
ATOM 2252 C CA . SER A 1 287 ? 24.203 16.281 13.391 1 93.06 287 SER A CA 1
ATOM 2253 C C . SER A 1 287 ? 24.984 15.719 14.57 1 93.06 287 SER A C 1
ATOM 2255 O O . SER A 1 287 ? 25.75 16.438 15.211 1 93.06 287 SER A O 1
ATOM 2257 N N . MET A 1 288 ? 24.859 14.422 14.758 1 92.75 288 MET A N 1
ATOM 2258 C CA . MET A 1 288 ? 25.547 13.797 15.891 1 92.75 288 MET A CA 1
ATOM 2259 C C . MET A 1 288 ? 26.594 12.797 15.414 1 92.75 288 MET A C 1
ATOM 2261 O O . MET A 1 288 ? 27.078 11.977 16.188 1 92.75 288 MET A O 1
ATOM 2265 N N . ALA A 1 289 ? 26.875 12.742 14.211 1 92.69 289 ALA A N 1
ATOM 2266 C CA . ALA A 1 289 ? 27.875 11.852 13.625 1 92.69 289 ALA A CA 1
ATOM 2267 C C . ALA A 1 289 ? 27.562 10.391 13.961 1 92.69 289 ALA A C 1
ATOM 2269 O O . ALA A 1 289 ? 28.453 9.641 14.367 1 92.69 289 ALA A O 1
ATOM 2270 N N . GLY A 1 290 ? 26.328 10.078 13.852 1 92.31 290 GLY A N 1
ATOM 2271 C CA . GLY A 1 290 ? 25.906 8.742 14.234 1 92.31 290 GLY A CA 1
ATOM 2272 C C . GLY A 1 290 ? 25.781 7.793 13.062 1 92.31 290 GLY A C 1
ATOM 2273 O O . GLY A 1 290 ? 25.188 6.723 13.18 1 92.31 290 GLY A O 1
ATOM 2274 N N . GLU A 1 291 ? 26.375 8.078 11.898 1 93.94 291 GLU A N 1
ATOM 2275 C CA . GLU A 1 291 ? 26.203 7.266 10.695 1 93.94 291 GLU A CA 1
ATOM 2276 C C . GLU A 1 291 ? 26.797 5.871 10.883 1 93.94 291 GLU A C 1
ATOM 2278 O O . GLU A 1 291 ? 26.109 4.867 10.664 1 93.94 291 GLU A O 1
ATOM 2283 N N . GLU A 1 292 ? 28 5.758 11.352 1 93.31 292 GLU A N 1
ATOM 2284 C CA . GLU A 1 292 ? 28.672 4.469 11.523 1 93.31 292 GLU A CA 1
ATOM 2285 C C . GLU A 1 292 ? 27.984 3.639 12.602 1 93.31 292 GLU A C 1
ATOM 2287 O O . GLU A 1 292 ? 27.875 2.418 12.477 1 93.31 292 GLU A O 1
ATOM 2292 N N . LYS A 1 293 ? 27.578 4.328 13.578 1 92.38 293 LYS A N 1
ATOM 2293 C CA . LYS A 1 293 ? 26.875 3.641 14.656 1 92.38 293 LYS A CA 1
ATOM 2294 C C . LYS A 1 293 ? 25.578 2.99 14.156 1 92.38 293 LYS A C 1
ATOM 2296 O O . LYS A 1 293 ? 25.297 1.832 14.469 1 92.38 293 LYS A O 1
ATOM 2301 N N . GLU A 1 294 ? 24.859 3.771 13.438 1 94.12 294 GLU A N 1
ATOM 2302 C CA . GLU A 1 294 ? 23.594 3.266 12.93 1 94.12 294 GLU A CA 1
ATOM 2303 C C . GLU A 1 294 ? 23.812 2.182 11.875 1 94.12 294 GLU A C 1
ATOM 2305 O O . GLU A 1 294 ? 23.016 1.239 11.781 1 94.12 294 GLU A O 1
ATOM 2310 N N . GLN A 1 295 ? 24.906 2.291 11.07 1 95.62 295 GLN A N 1
ATOM 2311 C CA . GLN A 1 295 ? 25.25 1.238 10.125 1 95.62 295 GLN A CA 1
ATOM 2312 C C . GLN A 1 295 ? 25.547 -0.075 10.844 1 95.62 295 GLN A C 1
ATOM 2314 O O . GLN A 1 295 ? 25.094 -1.14 10.414 1 95.62 295 GLN A O 1
ATOM 2319 N N . GLN A 1 296 ? 26.234 0.049 11.922 1 94.5 296 GLN A N 1
ATOM 2320 C CA . GLN A 1 296 ? 26.578 -1.14 12.688 1 94.5 296 GLN A CA 1
ATOM 2321 C C . GLN A 1 296 ? 25.344 -1.726 13.383 1 94.5 296 GLN A C 1
ATOM 2323 O O . GLN A 1 296 ? 25.188 -2.947 13.453 1 94.5 296 GLN A O 1
ATOM 2328 N N . ARG A 1 297 ? 24.531 -0.893 13.898 1 92.94 297 ARG A N 1
ATOM 2329 C CA . ARG A 1 297 ? 23.297 -1.338 14.531 1 92.94 297 ARG A CA 1
ATOM 2330 C C . ARG A 1 297 ? 22.422 -2.109 13.547 1 92.94 297 ARG A C 1
ATOM 2332 O O . ARG A 1 297 ? 21.891 -3.176 13.875 1 92.94 297 ARG A O 1
ATOM 2339 N N . PHE A 1 298 ? 22.344 -1.603 12.336 1 95.5 298 PHE A N 1
ATOM 2340 C CA . PHE A 1 298 ? 21.547 -2.24 11.297 1 95.5 298 PHE A CA 1
ATOM 2341 C C . PHE A 1 298 ? 22.156 -3.572 10.883 1 95.5 298 PHE A C 1
ATOM 2343 O O . PHE A 1 298 ? 21.453 -4.57 10.742 1 95.5 298 PHE A O 1
ATOM 2350 N N . LYS A 1 299 ? 23.422 -3.576 10.734 1 95.88 299 LYS A N 1
ATOM 2351 C CA . LYS A 1 299 ? 24.141 -4.793 10.352 1 95.88 299 LYS A CA 1
ATOM 2352 C C . LYS A 1 299 ? 23.953 -5.891 11.391 1 95.88 299 LYS A C 1
ATOM 2354 O O . LYS A 1 299 ? 23.719 -7.051 11.039 1 95.88 299 LYS A O 1
ATOM 2359 N N . THR A 1 300 ? 24 -5.512 12.609 1 94.5 300 THR A N 1
ATOM 2360 C CA . THR A 1 300 ? 23.844 -6.477 13.695 1 94.5 300 THR A CA 1
ATOM 2361 C C . THR A 1 300 ? 22.438 -7.047 13.719 1 94.5 300 THR A C 1
ATOM 2363 O O . THR A 1 300 ? 22.25 -8.242 13.969 1 94.5 300 THR A O 1
ATOM 2366 N N . ASP A 1 301 ? 21.516 -6.211 13.461 1 94.25 301 ASP A N 1
ATOM 2367 C CA . ASP A 1 301 ? 20.125 -6.664 13.461 1 94.25 301 ASP A CA 1
ATOM 2368 C C . ASP A 1 301 ? 19.859 -7.617 12.305 1 94.25 301 ASP A C 1
ATOM 2370 O O . ASP A 1 301 ? 19.047 -8.539 12.422 1 94.25 301 ASP A O 1
ATOM 2374 N N . LEU A 1 302 ? 20.547 -7.43 11.219 1 95.62 302 LEU A N 1
ATOM 2375 C CA . LEU A 1 302 ? 20.359 -8.25 10.031 1 95.62 302 LEU A CA 1
ATOM 2376 C C . LEU A 1 302 ? 20.891 -9.664 10.25 1 95.62 302 LEU A C 1
ATOM 2378 O O . LEU A 1 302 ? 20.516 -10.594 9.539 1 95.62 302 LEU A O 1
ATOM 2382 N N . LYS A 1 303 ? 21.75 -9.836 11.234 1 95.38 303 LYS A N 1
ATOM 2383 C CA . LYS A 1 303 ? 22.281 -11.164 11.547 1 95.38 303 LYS A CA 1
ATOM 2384 C C . LYS A 1 303 ? 21.172 -12.102 12.023 1 95.38 303 LYS A C 1
ATOM 2386 O O . LYS A 1 303 ? 21.219 -13.305 11.75 1 95.38 303 LYS A O 1
ATOM 2391 N N . MET A 1 304 ? 20.234 -11.531 12.633 1 94.31 304 MET A N 1
ATOM 2392 C CA . MET A 1 304 ? 19.109 -12.344 13.094 1 94.31 304 MET A CA 1
ATOM 2393 C C . MET A 1 304 ? 18.266 -12.82 11.922 1 94.31 304 MET A C 1
ATOM 2395 O O . MET A 1 304 ? 17.734 -13.93 11.953 1 94.31 304 MET A O 1
ATOM 2399 N N . VAL A 1 305 ? 18.172 -12.055 10.938 1 94.06 305 VAL A N 1
ATOM 2400 C CA . VAL A 1 305 ? 17.438 -12.438 9.734 1 94.06 305 VAL A CA 1
ATOM 2401 C C . VAL A 1 305 ? 18.109 -13.633 9.062 1 94.06 305 VAL A C 1
ATOM 2403 O O . VAL A 1 305 ? 17.438 -14.602 8.688 1 94.06 305 VAL A O 1
ATOM 2406 N N . ASN A 1 306 ? 19.453 -13.562 9.055 1 94.12 306 ASN A N 1
ATOM 2407 C CA . ASN A 1 306 ? 20.203 -14.648 8.445 1 94.12 306 ASN A CA 1
ATOM 2408 C C . ASN A 1 306 ? 20.109 -15.938 9.266 1 94.12 306 ASN A C 1
ATOM 2410 O O . ASN A 1 306 ? 20.047 -17.031 8.703 1 94.12 306 ASN A O 1
ATOM 2414 N N . PHE A 1 307 ? 20.047 -15.734 10.5 1 94.75 307 PHE A N 1
ATOM 2415 C CA . PHE A 1 307 ? 19.984 -16.875 11.406 1 94.75 307 PHE A CA 1
ATOM 2416 C C . PHE A 1 307 ? 18.688 -17.641 11.219 1 94.75 307 PHE A C 1
ATOM 2418 O O . PHE A 1 307 ? 18.703 -18.859 10.984 1 94.75 307 PHE A O 1
ATOM 2425 N N . TYR A 1 308 ? 17.578 -17.016 11.242 1 93.94 308 TYR A N 1
ATOM 2426 C CA . TYR A 1 308 ? 16.281 -17.672 11.039 1 93.94 308 TYR A CA 1
ATOM 2427 C C . TYR A 1 308 ? 16.125 -18.094 9.586 1 93.94 308 TYR A C 1
ATOM 2429 O O . TYR A 1 308 ? 15.43 -19.078 9.297 1 93.94 308 TYR A O 1
ATOM 2437 N N . GLY A 1 309 ? 16.797 -17.375 8.727 1 93.5 309 GLY A N 1
ATOM 2438 C CA . GLY A 1 309 ? 16.75 -17.734 7.316 1 93.5 309 GLY A CA 1
ATOM 2439 C C . GLY A 1 309 ? 17.375 -19.078 7.016 1 93.5 309 GLY A C 1
ATOM 2440 O O . GLY A 1 309 ? 16.875 -19.828 6.164 1 93.5 309 GLY A O 1
ATOM 2441 N N . LEU A 1 310 ? 18.406 -19.422 7.773 1 94.38 310 LEU A N 1
ATOM 2442 C CA . LEU A 1 310 ? 19.047 -20.734 7.609 1 94.38 310 LEU A CA 1
ATOM 2443 C C . LEU A 1 310 ? 18.109 -21.859 8.016 1 94.38 310 LEU A C 1
ATOM 2445 O O . LEU A 1 310 ? 17.984 -22.859 7.312 1 94.38 310 LEU A O 1
ATOM 2449 N N . PHE A 1 311 ? 17.422 -21.672 9.062 1 94.38 311 PHE A N 1
ATOM 2450 C CA . PHE A 1 311 ? 16.5 -22.703 9.531 1 94.38 311 PHE A CA 1
ATOM 2451 C C . PHE A 1 311 ? 15.297 -22.828 8.609 1 94.38 311 PHE A C 1
ATOM 2453 O O . PHE A 1 311 ? 14.781 -23.922 8.383 1 94.38 311 PHE A O 1
ATOM 2460 N N . LYS A 1 312 ? 14.875 -21.688 8.133 1 93.44 312 LYS A N 1
ATOM 2461 C CA . LYS A 1 312 ? 13.812 -21.703 7.129 1 93.44 312 LYS A CA 1
ATOM 2462 C C . LYS A 1 312 ? 14.234 -22.469 5.891 1 93.44 312 LYS A C 1
ATOM 2464 O O . LYS A 1 312 ? 13.461 -23.266 5.352 1 93.44 312 LYS A O 1
ATOM 2469 N N . ALA A 1 313 ? 15.5 -22.266 5.469 1 94.19 313 ALA A N 1
ATOM 2470 C CA . ALA A 1 313 ? 16.031 -22.953 4.293 1 94.19 313 ALA A CA 1
ATOM 2471 C C . ALA A 1 313 ? 16.109 -24.469 4.523 1 94.19 313 ALA A C 1
ATOM 2473 O O . ALA A 1 313 ? 15.773 -25.25 3.637 1 94.19 313 ALA A O 1
ATOM 2474 N N . LEU A 1 314 ? 16.469 -24.891 5.715 1 93.81 314 LEU A N 1
ATOM 2475 C CA . LEU A 1 314 ? 16.531 -26.297 6.066 1 93.81 314 LEU A CA 1
ATOM 2476 C C . LEU A 1 314 ? 15.148 -26.922 6.062 1 93.81 314 LEU A C 1
ATOM 2478 O O . LEU A 1 314 ? 14.969 -28.047 5.562 1 93.81 314 LEU A O 1
ATOM 2482 N N . ALA A 1 315 ? 14.234 -26.188 6.598 1 91.81 315 ALA A N 1
ATOM 2483 C CA . ALA A 1 315 ? 12.852 -26.672 6.613 1 91.81 315 ALA A CA 1
ATOM 2484 C C . ALA A 1 315 ? 12.305 -26.812 5.199 1 91.81 315 ALA A C 1
ATOM 2486 O O . ALA A 1 315 ? 11.625 -27.797 4.883 1 91.81 315 ALA A O 1
ATOM 2487 N N . GLN A 1 316 ? 12.562 -25.875 4.359 1 91.44 316 GLN A N 1
ATOM 2488 C CA . GLN A 1 316 ? 12.078 -25.906 2.982 1 91.44 316 GLN A CA 1
ATOM 2489 C C . GLN A 1 316 ? 12.719 -27.062 2.205 1 91.44 316 GLN A C 1
ATOM 2491 O O . GLN A 1 316 ? 12.023 -27.797 1.5 1 91.44 316 GLN A O 1
ATOM 2496 N N . GLY A 1 317 ? 14.062 -27.188 2.363 1 90.81 317 GLY A N 1
ATOM 2497 C CA . GLY A 1 317 ? 14.742 -28.297 1.709 1 90.81 317 GLY A CA 1
ATOM 2498 C C . GLY A 1 317 ? 14.211 -29.656 2.131 1 90.81 317 GLY A C 1
ATOM 2499 O O . GLY A 1 317 ? 13.961 -30.516 1.287 1 90.81 317 GLY A O 1
ATOM 2500 N N . SER A 1 318 ? 13.906 -29.812 3.338 1 90 318 SER A N 1
ATOM 2501 C CA . SER A 1 318 ? 13.406 -31.078 3.861 1 90 318 SER A CA 1
ATOM 2502 C C . SER A 1 318 ? 11.984 -31.344 3.395 1 90 318 SER A C 1
ATOM 2504 O O . SER A 1 318 ? 11.625 -32.469 3.092 1 90 318 SER A O 1
ATOM 2506 N N . THR A 1 319 ? 11.227 -30.312 3.396 1 87.5 319 THR A N 1
ATOM 2507 C CA . THR A 1 319 ? 9.836 -30.484 2.986 1 87.5 319 THR A CA 1
ATOM 2508 C C . THR A 1 319 ? 9.75 -30.875 1.514 1 87.5 319 THR A C 1
ATOM 2510 O O . THR A 1 319 ? 9.109 -31.859 1.168 1 87.5 319 THR A O 1
ATOM 2513 N N . PHE A 1 320 ? 10.43 -30.141 0.665 1 86.5 320 PHE A N 1
ATOM 2514 C CA . PHE A 1 320 ? 10.352 -30.422 -0.764 1 86.5 320 PHE A CA 1
ATOM 2515 C C . PHE A 1 320 ? 11.062 -31.734 -1.099 1 86.5 320 PHE A C 1
ATOM 2517 O O . PHE A 1 320 ? 10.633 -32.469 -1.98 1 86.5 320 PHE A O 1
ATOM 2524 N N . GLY A 1 321 ? 12.148 -31.969 -0.365 1 86.88 321 GLY A N 1
ATOM 2525 C CA . GLY A 1 321 ? 12.789 -33.281 -0.502 1 86.88 321 GLY A CA 1
ATOM 2526 C C . GLY A 1 321 ? 11.914 -34.438 -0.051 1 86.88 321 GLY A C 1
ATOM 2527 O O . GLY A 1 321 ? 11.812 -35.438 -0.735 1 86.88 321 GLY A O 1
ATOM 2528 N N . GLY A 1 322 ? 11.18 -34.25 1.018 1 85.31 322 GLY A N 1
ATOM 2529 C CA . GLY A 1 322 ? 10.266 -35.25 1.515 1 85.31 322 GLY A CA 1
ATOM 2530 C C . GLY A 1 322 ? 9.086 -35.5 0.59 1 85.31 322 GLY A C 1
ATOM 2531 O O . GLY A 1 322 ? 8.734 -36.656 0.327 1 85.31 322 GLY A O 1
ATOM 2532 N N . VAL A 1 323 ? 8.57 -34.5 0.085 1 84.81 323 VAL A N 1
ATOM 2533 C CA . VAL A 1 323 ? 7.441 -34.594 -0.833 1 84.81 323 VAL A CA 1
ATOM 2534 C C . VAL A 1 323 ? 7.883 -35.312 -2.104 1 84.81 323 VAL A C 1
ATOM 2536 O O . VAL A 1 323 ? 7.172 -36.188 -2.607 1 84.81 323 VAL A O 1
ATOM 2539 N N . SER A 1 324 ? 9.078 -34.938 -2.564 1 87.62 324 SER A N 1
ATOM 2540 C CA . SER A 1 324 ? 9.609 -35.594 -3.754 1 87.62 324 SER A CA 1
ATOM 2541 C C . SER A 1 324 ? 9.836 -37.094 -3.508 1 87.62 324 SER A C 1
ATOM 2543 O O . SER A 1 324 ? 9.516 -37.906 -4.363 1 87.62 324 SER A O 1
ATOM 2545 N N . PHE A 1 325 ? 10.273 -37.469 -2.369 1 87.88 325 PHE A N 1
ATOM 2546 C CA . PHE A 1 325 ? 10.531 -38.844 -2.02 1 87.88 325 PHE A CA 1
ATOM 2547 C C . PHE A 1 325 ? 9.234 -39.656 -2.012 1 87.88 325 PHE A C 1
ATOM 2549 O O . PHE A 1 325 ? 9.172 -40.75 -2.555 1 87.88 325 PHE A O 1
ATOM 2556 N N . ILE A 1 326 ? 8.25 -39.125 -1.459 1 86.06 326 ILE A N 1
ATOM 2557 C CA . ILE A 1 326 ? 6.98 -39.812 -1.352 1 86.06 326 ILE A CA 1
ATOM 2558 C C . ILE A 1 326 ? 6.34 -39.938 -2.732 1 86.06 326 ILE A C 1
ATOM 2560 O O . ILE A 1 326 ? 5.816 -41 -3.088 1 86.06 326 ILE A O 1
ATOM 2564 N N . LEU A 1 327 ? 6.418 -38.875 -3.512 1 84.06 327 LEU A N 1
ATOM 2565 C CA . LEU A 1 327 ? 5.812 -38.875 -4.84 1 84.06 327 LEU A CA 1
ATOM 2566 C C . LEU A 1 327 ? 6.477 -39.938 -5.73 1 84.06 327 LEU A C 1
ATOM 2568 O O . LEU A 1 327 ? 5.809 -40.812 -6.254 1 84.06 327 LEU A O 1
ATOM 2572 N N . TRP A 1 328 ? 7.758 -39.844 -5.863 1 87.06 328 TRP A N 1
ATOM 2573 C CA . TRP A 1 328 ? 8.469 -40.75 -6.77 1 87.06 328 TRP A CA 1
ATOM 2574 C C . TRP A 1 328 ? 8.57 -42.156 -6.184 1 87.06 328 TRP A C 1
ATOM 2576 O O . TRP A 1 328 ? 8.617 -43.156 -6.922 1 87.06 328 TRP A O 1
ATOM 2586 N N . GLY A 1 329 ? 8.594 -42.219 -4.809 1 85.62 329 GLY A N 1
ATOM 2587 C CA . GLY A 1 329 ? 8.5 -43.531 -4.172 1 85.62 329 GLY A CA 1
ATOM 2588 C C . GLY A 1 329 ? 7.191 -44.219 -4.453 1 85.62 329 GLY A C 1
ATOM 2589 O O . GLY A 1 329 ? 7.168 -45.438 -4.664 1 85.62 329 GLY A O 1
ATOM 2590 N N . THR A 1 330 ? 6.16 -43.5 -4.457 1 86.44 330 THR A N 1
ATOM 2591 C CA . THR A 1 330 ? 4.848 -44.062 -4.773 1 86.44 330 THR A CA 1
ATOM 2592 C C . THR A 1 330 ? 4.805 -44.562 -6.211 1 86.44 330 THR A C 1
ATOM 2594 O O . THR A 1 330 ? 4.195 -45.594 -6.496 1 86.44 330 THR A O 1
ATOM 2597 N N . VAL A 1 331 ? 5.43 -43.844 -7.121 1 85.38 331 VAL A N 1
ATOM 2598 C CA . VAL A 1 331 ? 5.504 -44.281 -8.516 1 85.38 331 VAL A CA 1
ATOM 2599 C C . VAL A 1 331 ? 6.242 -45.594 -8.617 1 85.38 331 VAL A C 1
ATOM 2601 O O . VAL A 1 331 ? 5.773 -46.531 -9.281 1 85.38 331 VAL A O 1
ATOM 2604 N N . ALA A 1 332 ? 7.383 -45.688 -7.879 1 87.19 332 ALA A N 1
ATOM 2605 C CA . ALA A 1 332 ? 8.164 -46.906 -7.879 1 87.19 332 ALA A CA 1
ATOM 2606 C C . ALA A 1 332 ? 7.348 -48.094 -7.32 1 87.19 332 ALA A C 1
ATOM 2608 O O . ALA A 1 332 ? 7.344 -49.188 -7.891 1 87.19 332 ALA A O 1
ATOM 2609 N N . LEU A 1 333 ? 6.672 -47.812 -6.316 1 88.06 333 LEU A N 1
ATOM 2610 C CA . LEU A 1 333 ? 5.867 -48.844 -5.676 1 88.06 333 LEU A CA 1
ATOM 2611 C C . LEU A 1 333 ? 4.707 -49.25 -6.574 1 88.06 333 LEU A C 1
ATOM 2613 O O . LEU A 1 333 ? 4.367 -50.438 -6.648 1 88.06 333 LEU A O 1
ATOM 2617 N N . ALA A 1 334 ? 4.094 -48.312 -7.234 1 87.94 334 ALA A N 1
ATOM 2618 C CA . ALA A 1 334 ? 2.955 -48.594 -8.109 1 87.94 334 ALA A CA 1
ATOM 2619 C C . ALA A 1 334 ? 3.357 -49.469 -9.281 1 87.94 334 ALA A C 1
ATOM 2621 O O . ALA A 1 334 ? 2.67 -50.438 -9.594 1 87.94 334 ALA A O 1
ATOM 2622 N N . PHE A 1 335 ? 4.438 -49.219 -9.883 1 87.25 335 PHE A N 1
ATOM 2623 C CA . PHE A 1 335 ? 4.844 -50 -11.062 1 87.25 335 PHE A CA 1
ATOM 2624 C C . PHE A 1 335 ? 5.438 -51.344 -10.656 1 87.25 335 PHE A C 1
ATOM 2626 O O . PHE A 1 335 ? 5.344 -52.312 -11.406 1 87.25 335 PHE A O 1
ATOM 2633 N N . TRP A 1 336 ? 6.082 -51.375 -9.43 1 88.25 336 TRP A N 1
ATOM 2634 C CA . TRP A 1 336 ? 6.543 -52.688 -8.93 1 88.25 336 TRP A CA 1
ATOM 2635 C C . TRP A 1 336 ? 5.367 -53.594 -8.641 1 88.25 336 TRP A C 1
ATOM 2637 O O . TRP A 1 336 ? 5.324 -54.719 -9.125 1 88.25 336 TRP A O 1
ATOM 2647 N N . TYR A 1 337 ? 4.43 -53.094 -7.914 1 89.56 337 TYR A N 1
ATOM 2648 C CA . TYR A 1 337 ? 3.256 -53.906 -7.562 1 89.56 337 TYR A CA 1
ATOM 2649 C C . TYR A 1 337 ? 2.375 -54.125 -8.781 1 89.56 337 TYR A C 1
ATOM 2651 O O . TYR A 1 337 ? 1.884 -55.25 -8.992 1 89.56 337 TYR A O 1
ATOM 2659 N N . GLY A 1 338 ? 2.104 -53.125 -9.531 1 87.94 338 GLY A N 1
ATOM 2660 C CA . GLY A 1 338 ? 1.314 -53.281 -10.75 1 87.94 338 GLY A CA 1
ATOM 2661 C C . GLY A 1 338 ? 1.945 -54.219 -11.758 1 87.94 338 GLY A C 1
ATOM 2662 O O . GLY A 1 338 ? 1.246 -55 -12.406 1 87.94 338 GLY A O 1
ATOM 2663 N N . GLY A 1 339 ? 3.301 -54.156 -11.93 1 85.62 339 GLY A N 1
ATOM 2664 C CA . GLY A 1 339 ? 4.016 -55.094 -12.781 1 85.62 339 GLY A CA 1
ATOM 2665 C C . GLY A 1 339 ? 3.875 -56.531 -12.344 1 85.62 339 GLY A C 1
ATOM 2666 O O . GLY A 1 339 ? 3.723 -57.406 -13.172 1 85.62 339 GLY A O 1
ATOM 2667 N N . GLY A 1 340 ? 3.941 -56.719 -11.031 1 85.81 340 GLY A N 1
ATOM 2668 C CA . GLY A 1 340 ? 3.734 -58.062 -10.508 1 85.81 340 GLY A CA 1
ATOM 2669 C C . GLY A 1 340 ? 2.348 -58.625 -10.789 1 85.81 340 GLY A C 1
ATOM 2670 O O . GLY A 1 340 ? 2.199 -59.781 -11.156 1 85.81 340 GLY A O 1
ATOM 2671 N N . LEU A 1 341 ? 1.363 -57.75 -10.727 1 88.5 341 LEU A N 1
ATOM 2672 C CA . LEU A 1 341 ? -0.01 -58.156 -10.992 1 88.5 341 LEU A CA 1
ATOM 2673 C C . LEU A 1 341 ? -0.198 -58.5 -12.469 1 88.5 341 LEU A C 1
ATOM 2675 O O . LEU A 1 341 ? -1.01 -59.344 -12.82 1 88.5 341 LEU A O 1
ATOM 2679 N N . THR A 1 342 ? 0.462 -57.844 -13.32 1 85.12 342 THR A N 1
ATOM 2680 C CA . THR A 1 342 ? 0.368 -58.094 -14.758 1 85.12 342 THR A CA 1
ATOM 2681 C C . THR A 1 342 ? 1.006 -59.406 -15.125 1 85.12 342 THR A C 1
ATOM 2683 O O . THR A 1 342 ? 0.517 -60.125 -16.016 1 85.12 342 THR A O 1
ATOM 2686 N N . VAL A 1 343 ? 2.188 -59.75 -14.469 1 83.69 343 VAL A N 1
ATOM 2687 C CA . VAL A 1 343 ? 2.857 -61 -14.719 1 83.69 343 VAL A CA 1
ATOM 2688 C C . VAL A 1 343 ? 1.944 -62.156 -14.305 1 83.69 343 VAL A C 1
ATOM 2690 O O . VAL A 1 343 ? 1.9 -63.188 -14.977 1 83.69 343 VAL A O 1
ATOM 2693 N N . ASP A 1 344 ? 1.245 -61.906 -13.219 1 85.19 344 ASP A N 1
ATOM 2694 C CA . ASP A 1 344 ? 0.334 -62.938 -12.727 1 85.19 344 ASP A CA 1
ATOM 2695 C C . ASP A 1 344 ? -0.972 -62.938 -13.523 1 85.19 344 ASP A C 1
ATOM 2697 O O . ASP A 1 344 ? -1.866 -63.75 -13.25 1 85.19 344 ASP A O 1
ATOM 2701 N N . LYS A 1 345 ? -1.186 -62.094 -14.562 1 84.38 345 LYS A N 1
ATOM 2702 C CA . LYS A 1 345 ? -2.316 -62 -15.484 1 84.38 345 LYS A CA 1
ATOM 2703 C C . LYS A 1 345 ? -3.598 -61.625 -14.734 1 84.38 345 LYS A C 1
ATOM 2705 O O . LYS A 1 345 ? -4.68 -62.094 -15.094 1 84.38 345 LYS A O 1
ATOM 2710 N N . VAL A 1 346 ? -3.393 -60.938 -13.641 1 86.62 346 VAL A N 1
ATOM 2711 C CA . VAL A 1 346 ? -4.547 -60.469 -12.891 1 86.62 346 VAL A CA 1
ATOM 2712 C C . VAL A 1 346 ? -5.094 -59.188 -13.539 1 86.62 346 VAL A C 1
ATOM 2714 O O . VAL A 1 346 ? -6.309 -59 -13.609 1 86.62 346 VAL A O 1
ATOM 2717 N N . ILE A 1 347 ? -4.215 -58.375 -13.961 1 87.44 347 ILE A N 1
ATOM 2718 C CA . ILE A 1 347 ? -4.598 -57.125 -14.656 1 87.44 347 ILE A CA 1
ATOM 2719 C C . ILE A 1 347 ? -3.83 -57.031 -15.977 1 87.44 347 ILE A C 1
ATOM 2721 O O . ILE A 1 347 ? -2.801 -57.688 -16.156 1 87.44 347 ILE A O 1
ATOM 2725 N N . THR A 1 348 ? -4.453 -56.281 -16.859 1 87 348 THR A N 1
ATOM 2726 C CA . THR A 1 348 ? -3.773 -56.062 -18.141 1 87 348 THR A CA 1
ATOM 2727 C C . THR A 1 348 ? -2.758 -54.938 -18.016 1 87 348 THR A C 1
ATOM 2729 O O . THR A 1 348 ? -2.768 -54.188 -17.031 1 87 348 THR A O 1
ATOM 2732 N N . VAL A 1 349 ? -1.852 -54.875 -18.953 1 82.19 349 VAL A N 1
ATOM 2733 C CA . VAL A 1 349 ? -0.842 -53.844 -18.969 1 82.19 349 VAL A CA 1
ATOM 2734 C C . VAL A 1 349 ? -1.518 -52.469 -19.078 1 82.19 349 VAL A C 1
ATOM 2736 O O . VAL A 1 349 ? -1.111 -51.5 -18.422 1 82.19 349 VAL A O 1
ATOM 2739 N N . GLY A 1 350 ? -2.496 -52.406 -19.891 1 86 350 GLY A N 1
ATOM 2740 C CA . GLY A 1 350 ? -3.246 -51.156 -20.047 1 86 350 GLY A CA 1
ATOM 2741 C C . GLY A 1 350 ? -3.932 -50.719 -18.766 1 86 350 GLY A C 1
ATOM 2742 O O . GLY A 1 350 ? -3.973 -49.531 -18.453 1 86 350 GLY A O 1
ATOM 2743 N N . ASP A 1 351 ? -4.363 -51.625 -17.984 1 89.38 351 ASP A N 1
ATOM 2744 C CA . ASP A 1 351 ? -5.039 -51.312 -16.734 1 89.38 351 ASP A CA 1
ATOM 2745 C C . ASP A 1 351 ? -4.059 -50.75 -15.703 1 89.38 351 ASP A C 1
ATOM 2747 O O . ASP A 1 351 ? -4.418 -49.875 -14.898 1 89.38 351 ASP A O 1
ATOM 2751 N N . MET A 1 352 ? -2.896 -51.281 -15.719 1 87.94 352 MET A N 1
ATOM 2752 C CA . MET A 1 352 ? -1.872 -50.781 -14.82 1 87.94 352 MET A CA 1
ATOM 2753 C C . MET A 1 352 ? -1.624 -49.281 -15.078 1 87.94 352 MET A C 1
ATOM 2755 O O . MET A 1 352 ? -1.586 -48.5 -14.148 1 87.94 352 MET A O 1
ATOM 2759 N N . PHE A 1 353 ? -1.552 -48.906 -16.344 1 87.38 353 PHE A N 1
ATOM 2760 C CA . PHE A 1 353 ? -1.279 -47.5 -16.703 1 87.38 353 PHE A CA 1
ATOM 2761 C C . PHE A 1 353 ? -2.502 -46.625 -16.453 1 87.38 353 PHE A C 1
ATOM 2763 O O . PHE A 1 353 ? -2.369 -45.469 -16.094 1 87.38 353 PHE A O 1
ATOM 2770 N N . LYS A 1 354 ? -3.625 -47.219 -16.656 1 90.5 354 LYS A N 1
ATOM 2771 C CA . LYS A 1 354 ? -4.844 -46.469 -16.344 1 90.5 354 LYS A CA 1
ATOM 2772 C C . LYS A 1 354 ? -4.895 -46.094 -14.867 1 90.5 354 LYS A C 1
ATOM 2774 O O . LYS A 1 354 ? -5.098 -44.938 -14.539 1 90.5 354 LYS A O 1
ATOM 2779 N N . VAL A 1 355 ? -4.676 -47.125 -14.047 1 91.06 355 VAL A N 1
ATOM 2780 C CA . VAL A 1 355 ? -4.781 -46.906 -12.609 1 91.06 355 VAL A CA 1
ATOM 2781 C C . VAL A 1 355 ? -3.725 -45.906 -12.156 1 91.06 355 VAL A C 1
ATOM 2783 O O . VAL A 1 355 ? -4.016 -45 -11.375 1 91.06 355 VAL A O 1
ATOM 2786 N N . PHE A 1 356 ? -2.543 -46 -12.703 1 88.38 356 PHE A N 1
ATOM 2787 C CA . PHE A 1 356 ? -1.467 -45.094 -12.336 1 88.38 356 PHE A CA 1
ATOM 2788 C C . PHE A 1 356 ? -1.812 -43.656 -12.742 1 88.38 356 PHE A C 1
ATOM 2790 O O . PHE A 1 356 ? -1.73 -42.75 -11.922 1 88.38 356 PHE A O 1
ATOM 2797 N N . GLY A 1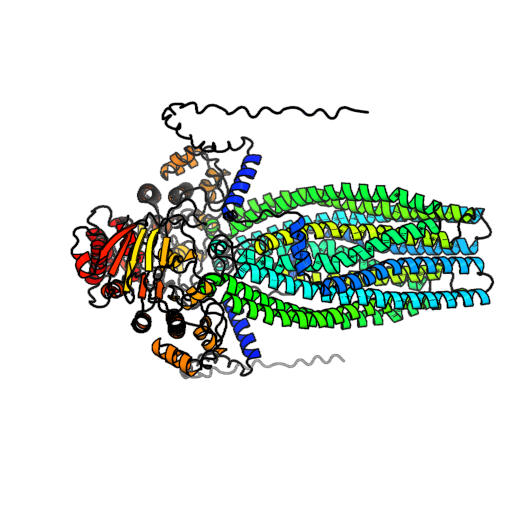 357 ? -2.145 -43.469 -14.016 1 89.12 357 GLY A N 1
ATOM 2798 C CA . GLY A 1 357 ? -2.484 -42.156 -14.516 1 89.12 357 GLY A CA 1
ATOM 2799 C C . GLY A 1 357 ? -3.66 -41.531 -13.789 1 89.12 357 GLY A C 1
ATOM 2800 O O . GLY A 1 357 ? -3.623 -40.344 -13.43 1 89.12 357 GLY A O 1
ATOM 2801 N N . LEU A 1 358 ? -4.684 -42.312 -13.531 1 91.94 358 LEU A N 1
ATOM 2802 C CA . LEU A 1 358 ? -5.887 -41.812 -12.867 1 91.94 358 LEU A CA 1
ATOM 2803 C C . LEU A 1 358 ? -5.59 -41.438 -11.422 1 91.94 358 LEU A C 1
ATOM 2805 O O . LEU A 1 358 ? -6.035 -40.375 -10.953 1 91.94 358 LEU A O 1
ATOM 2809 N N . MET A 1 359 ? -4.809 -42.25 -10.789 1 88.19 359 MET A N 1
ATOM 2810 C CA . MET A 1 359 ? -4.465 -41.938 -9.398 1 88.19 359 MET A CA 1
ATOM 2811 C C . MET A 1 359 ? -3.574 -40.719 -9.305 1 88.19 359 MET A C 1
ATOM 2813 O O . MET A 1 359 ? -3.738 -39.906 -8.406 1 88.19 359 MET A O 1
ATOM 2817 N N . LEU A 1 360 ? -2.617 -40.656 -10.234 1 84.25 360 LEU A N 1
ATOM 2818 C CA . LEU A 1 360 ? -1.735 -39.469 -10.25 1 84.25 360 LEU A CA 1
ATOM 2819 C C . LEU A 1 360 ? -2.531 -38.188 -10.461 1 84.25 360 LEU A C 1
ATOM 2821 O O . LEU A 1 360 ? -2.359 -37.219 -9.727 1 84.25 360 LEU A O 1
ATOM 2825 N N . MET A 1 361 ? -3.377 -38.156 -11.438 1 89 361 MET A N 1
ATOM 2826 C CA . MET A 1 361 ? -4.203 -37 -11.719 1 89 361 MET A CA 1
ATOM 2827 C C . MET A 1 361 ? -5.145 -36.688 -10.555 1 89 361 MET A C 1
ATOM 2829 O O . MET A 1 361 ? -5.387 -35.531 -10.234 1 89 361 MET A O 1
ATOM 2833 N N . GLY A 1 362 ? -5.68 -37.781 -9.938 1 85.5 362 GLY A N 1
ATOM 2834 C CA . GLY A 1 362 ? -6.543 -37.594 -8.781 1 85.5 362 GLY A CA 1
ATOM 2835 C C . GLY A 1 362 ? -5.836 -36.938 -7.613 1 85.5 362 GLY A C 1
ATOM 2836 O O . GLY A 1 362 ? -6.355 -35.969 -7.027 1 85.5 362 GLY A O 1
ATOM 2837 N N . VAL A 1 363 ? -4.711 -37.375 -7.352 1 78.88 363 VAL A N 1
ATOM 2838 C CA . VAL A 1 363 ? -3.951 -36.844 -6.227 1 78.88 363 VAL A CA 1
ATOM 2839 C C . VAL A 1 363 ? -3.559 -35.406 -6.512 1 78.88 363 VAL A C 1
ATOM 2841 O O . VAL A 1 363 ? -3.615 -34.531 -5.621 1 78.88 363 VAL A O 1
ATOM 2844 N N . LEU A 1 364 ? -3.129 -35.094 -7.793 1 80.31 364 LEU A N 1
ATOM 2845 C CA . LEU A 1 364 ? -2.809 -33.719 -8.18 1 80.31 364 LEU A CA 1
ATOM 2846 C C . LEU A 1 364 ? -4.039 -32.844 -8.078 1 80.31 364 LEU A C 1
ATOM 2848 O O . LEU A 1 364 ? -3.939 -31.688 -7.633 1 80.31 364 LEU A O 1
ATOM 2852 N N . GLY A 1 365 ? -5.129 -33.406 -8.484 1 86.31 365 GLY A N 1
ATOM 2853 C CA . GLY A 1 365 ? -6.383 -32.656 -8.344 1 86.31 365 GLY A CA 1
ATOM 2854 C C . GLY A 1 365 ? -6.711 -32.312 -6.906 1 86.31 365 GLY A C 1
ATOM 2855 O O . GLY A 1 365 ? -7.109 -31.188 -6.613 1 86.31 365 GLY A O 1
ATOM 2856 N N . LEU A 1 366 ? -6.492 -33.219 -6.023 1 82.31 366 LEU A N 1
ATOM 2857 C CA . LEU A 1 366 ? -6.785 -33 -4.613 1 82.31 366 LEU A CA 1
ATOM 2858 C C . LEU A 1 366 ? -5.883 -31.922 -4.027 1 82.31 366 LEU A C 1
ATOM 2860 O O . LEU A 1 366 ? -6.344 -31.047 -3.289 1 82.31 366 LEU A O 1
ATOM 2864 N N . SER A 1 367 ? -4.645 -32.031 -4.344 1 76.19 367 SER A N 1
ATOM 2865 C CA . SER A 1 367 ? -3.67 -31.078 -3.848 1 76.19 367 SER A CA 1
ATOM 2866 C C . SER A 1 367 ? -4.035 -29.656 -4.273 1 76.19 367 SER A C 1
ATOM 2868 O O . SER A 1 367 ? -3.992 -28.719 -3.463 1 76.19 367 SER A O 1
ATOM 2870 N N . GLN A 1 368 ? -4.391 -29.453 -5.535 1 84.75 368 GLN A N 1
ATOM 2871 C CA . GLN A 1 368 ? -4.742 -28.141 -6.066 1 84.75 368 GLN A CA 1
ATOM 2872 C C . GLN A 1 368 ? -6.09 -27.672 -5.52 1 84.75 368 GLN A C 1
ATOM 2874 O O . GLN A 1 368 ? -6.305 -26.469 -5.324 1 84.75 368 GLN A O 1
ATOM 2879 N N . ALA A 1 369 ? -6.996 -28.594 -5.223 1 87.31 369 ALA A N 1
ATOM 2880 C CA . ALA A 1 369 ? -8.312 -28.266 -4.684 1 87.31 369 ALA A CA 1
ATOM 2881 C C . ALA A 1 369 ? -8.195 -27.656 -3.289 1 87.31 369 ALA A C 1
ATOM 2883 O O . ALA A 1 369 ? -8.945 -26.734 -2.941 1 87.31 369 ALA A O 1
ATOM 2884 N N . PHE A 1 370 ? -7.156 -27.969 -2.607 1 81.56 370 PHE A N 1
ATOM 2885 C CA . PHE A 1 370 ? -7.023 -27.562 -1.217 1 81.56 370 PHE A CA 1
ATOM 2886 C C . PHE A 1 370 ? -6.535 -26.125 -1.126 1 81.56 370 PHE A C 1
ATOM 2888 O O . PHE A 1 370 ? -6.691 -25.469 -0.091 1 81.56 370 PHE A O 1
ATOM 2895 N N . THR A 1 371 ? -5.98 -25.609 -2.174 1 80.5 371 THR A N 1
ATOM 2896 C CA . THR A 1 371 ? -5.492 -24.234 -2.166 1 80.5 371 THR A CA 1
ATOM 2897 C C . THR A 1 371 ? -6.66 -23.25 -2.141 1 80.5 371 THR A C 1
ATOM 2899 O O . THR A 1 371 ? -6.473 -22.062 -1.861 1 80.5 371 THR A O 1
ATOM 2902 N N . PHE A 1 372 ? -7.906 -23.766 -2.346 1 88.94 372 PHE A N 1
ATOM 2903 C CA . PHE A 1 372 ? -9.109 -22.938 -2.387 1 88.94 372 PHE A CA 1
ATOM 2904 C C . PHE A 1 372 ? -9.508 -22.484 -0.987 1 88.94 372 PHE A C 1
ATOM 2906 O O . PHE A 1 372 ? -10.016 -21.375 -0.81 1 88.94 372 PHE A O 1
ATOM 2913 N N . PHE A 1 373 ? -9.172 -23.172 -0.009 1 86 373 PHE A N 1
ATOM 2914 C CA . PHE A 1 373 ? -9.75 -22.938 1.312 1 86 373 PHE A CA 1
ATOM 2915 C C . PHE A 1 373 ? -9.109 -21.734 1.984 1 86 373 PHE A C 1
ATOM 2917 O O . PHE A 1 373 ? -9.812 -20.906 2.57 1 86 373 PHE A O 1
ATOM 2924 N N . PRO A 1 374 ? -7.812 -21.562 1.844 1 82.31 374 PRO A N 1
ATOM 2925 C CA . PRO A 1 374 ? -7.254 -20.312 2.361 1 82.31 374 PRO A CA 1
ATOM 2926 C C . PRO A 1 374 ? -7.832 -19.078 1.671 1 82.31 374 PRO A C 1
ATOM 2928 O O . PRO A 1 374 ? -8.094 -18.062 2.326 1 82.31 374 PRO A O 1
ATOM 2931 N N . ASP A 1 375 ? -8.055 -19.156 0.415 1 88.19 375 ASP A N 1
ATOM 2932 C CA . ASP A 1 375 ? -8.625 -18.047 -0.337 1 88.19 375 ASP A CA 1
ATOM 2933 C C . ASP A 1 375 ? -10.062 -17.781 0.101 1 88.19 375 ASP A C 1
ATOM 2935 O O . ASP A 1 375 ? -10.484 -16.625 0.18 1 88.19 375 ASP A O 1
ATOM 2939 N N . LEU A 1 376 ? -10.742 -18.844 0.405 1 90.88 376 LEU A N 1
ATOM 2940 C CA . LEU A 1 376 ? -12.117 -18.719 0.877 1 90.88 376 LEU A CA 1
ATOM 2941 C C . LEU A 1 376 ? -12.164 -18.016 2.23 1 90.88 376 LEU A C 1
ATOM 2943 O O . LEU A 1 376 ? -13.031 -17.172 2.469 1 90.88 376 LEU A O 1
ATOM 2947 N N . THR A 1 377 ? -11.266 -18.312 3.07 1 88.44 377 THR A N 1
ATOM 2948 C CA . THR A 1 377 ? -11.203 -17.688 4.387 1 88.44 377 THR A CA 1
ATOM 2949 C C . THR A 1 377 ? -10.914 -16.203 4.27 1 88.44 377 THR A C 1
ATOM 2951 O O . THR A 1 377 ? -11.562 -15.375 4.922 1 88.44 377 THR A O 1
ATOM 2954 N N . LYS A 1 378 ? -10 -15.836 3.385 1 89.19 378 LYS A N 1
ATOM 2955 C CA . LYS A 1 378 ? -9.695 -14.43 3.146 1 89.19 378 LYS A CA 1
ATOM 2956 C C . LYS A 1 378 ? -10.891 -13.695 2.566 1 89.19 378 LYS A C 1
ATOM 2958 O O . LYS A 1 378 ? -11.172 -12.555 2.945 1 89.19 378 LYS A O 1
ATOM 2963 N N . SER A 1 379 ? -11.562 -14.367 1.674 1 92 379 SER A N 1
ATOM 2964 C CA . SER A 1 379 ? -12.742 -13.773 1.051 1 92 379 SER A CA 1
ATOM 2965 C C . SER A 1 379 ? -13.867 -13.57 2.068 1 92 379 SER A C 1
ATOM 2967 O O . SER A 1 379 ? -14.594 -12.578 2.004 1 92 379 SER A O 1
ATOM 2969 N N . ARG A 1 380 ? -13.961 -14.469 2.984 1 91.5 380 ARG A N 1
ATOM 2970 C CA . ARG A 1 380 ? -14.984 -14.352 4.02 1 91.5 380 ARG A CA 1
ATOM 2971 C C . ARG A 1 380 ? -14.703 -13.156 4.93 1 91.5 380 ARG A C 1
ATOM 2973 O O . ARG A 1 380 ? -15.633 -12.469 5.359 1 91.5 380 ARG A O 1
ATOM 2980 N N . MET A 1 381 ? -13.516 -12.914 5.188 1 90.56 381 MET A N 1
ATOM 2981 C CA . MET A 1 381 ? -13.148 -11.734 5.961 1 90.56 381 MET A CA 1
ATOM 2982 C C . MET A 1 381 ? -13.508 -10.453 5.211 1 90.56 381 MET A C 1
ATOM 2984 O O . MET A 1 381 ? -14.016 -9.5 5.805 1 90.56 381 MET A O 1
ATOM 2988 N N . SER A 1 382 ? -13.203 -10.484 3.895 1 93 382 SER A N 1
ATOM 2989 C CA . SER A 1 382 ? -13.57 -9.352 3.059 1 93 382 SER A CA 1
ATOM 2990 C C . SER A 1 382 ? -15.086 -9.172 3.002 1 93 382 SER A C 1
ATOM 2992 O O . SER A 1 382 ? -15.578 -8.039 2.992 1 93 382 SER A O 1
ATOM 2994 N N . GLN A 1 383 ? -15.781 -10.289 2.998 1 94.12 383 GLN A N 1
ATOM 2995 C CA . GLN A 1 383 ? -17.234 -10.25 3.01 1 94.12 383 GLN A CA 1
ATOM 2996 C C . GLN A 1 383 ? -17.766 -9.609 4.293 1 94.12 383 GLN A C 1
ATOM 2998 O O . GLN A 1 383 ? -18.719 -8.828 4.262 1 94.12 383 GLN A O 1
ATOM 3003 N N . GLU A 1 384 ? -17.188 -9.961 5.336 1 92.75 384 GLU A N 1
ATOM 3004 C CA . GLU A 1 384 ? -17.594 -9.406 6.625 1 92.75 384 GLU A CA 1
ATOM 3005 C C . GLU A 1 384 ? -17.391 -7.895 6.66 1 92.75 384 GLU A C 1
ATOM 3007 O O . GLU A 1 384 ? -18.219 -7.164 7.207 1 92.75 384 GLU A O 1
ATOM 3012 N N . THR A 1 385 ? -16.312 -7.453 6.066 1 91.94 385 THR A N 1
ATOM 3013 C CA . THR A 1 385 ? -16.031 -6.023 6.004 1 91.94 385 THR A CA 1
ATOM 3014 C C . THR A 1 385 ? -17.109 -5.289 5.219 1 91.94 385 THR A C 1
ATOM 3016 O O . THR A 1 385 ? -17.578 -4.23 5.645 1 91.94 385 THR A O 1
ATOM 3019 N N . LEU A 1 386 ? -17.547 -5.848 4.18 1 94.5 386 LEU A N 1
ATOM 3020 C CA . LEU A 1 386 ? -18.578 -5.23 3.361 1 94.5 386 LEU A CA 1
ATOM 3021 C C . LEU A 1 386 ? -19.938 -5.297 4.059 1 94.5 386 LEU A C 1
ATOM 3023 O O . LEU A 1 386 ? -20.688 -4.32 4.059 1 94.5 386 LEU A O 1
ATOM 3027 N N . LEU A 1 387 ? -20.203 -6.406 4.73 1 94 387 LEU A N 1
ATOM 3028 C CA . LEU A 1 387 ? -21.5 -6.633 5.348 1 94 387 LEU A CA 1
ATOM 3029 C C . LEU A 1 387 ? -21.703 -5.715 6.551 1 94 387 LEU A C 1
ATOM 3031 O O . LEU A 1 387 ? -22.828 -5.301 6.84 1 94 387 LEU A O 1
ATOM 3035 N N . LYS A 1 388 ? -20.625 -5.367 7.191 1 92.94 388 LYS A N 1
ATOM 3036 C CA . LYS A 1 388 ? -20.719 -4.461 8.336 1 92.94 388 LYS A CA 1
ATOM 3037 C C . LYS A 1 388 ? -21.281 -3.104 7.91 1 92.94 388 LYS A C 1
ATOM 3039 O O . LYS A 1 388 ? -21.984 -2.451 8.68 1 92.94 388 LYS A O 1
ATOM 3044 N N . VAL A 1 389 ? -21.047 -2.781 6.68 1 93.69 389 VAL A N 1
ATOM 3045 C CA . VAL A 1 389 ? -21.547 -1.502 6.18 1 93.69 389 VAL A CA 1
ATOM 3046 C C . VAL A 1 389 ? -22.922 -1.695 5.531 1 93.69 389 VAL A C 1
ATOM 3048 O O . VAL A 1 389 ? -23.828 -0.905 5.758 1 93.69 389 VAL A O 1
ATOM 3051 N N . ILE A 1 390 ? -23.125 -2.707 4.848 1 94.19 390 ILE A N 1
ATOM 3052 C CA . ILE A 1 390 ? -24.344 -2.953 4.082 1 94.19 390 ILE A CA 1
ATOM 3053 C C . ILE A 1 390 ? -25.516 -3.223 5.031 1 94.19 390 ILE A C 1
ATOM 3055 O O . ILE A 1 390 ? -26.641 -2.777 4.785 1 94.19 390 ILE A O 1
ATOM 3059 N N . LYS A 1 391 ? -25.188 -3.836 6.109 1 93.12 391 LYS A N 1
ATOM 3060 C CA . LYS A 1 391 ? -26.266 -4.199 7.031 1 93.12 391 LYS A CA 1
ATOM 3061 C C . LYS A 1 391 ? -26.406 -3.166 8.148 1 93.12 391 LYS A C 1
ATOM 3063 O O . LYS A 1 391 ? -27.328 -3.248 8.961 1 93.12 391 LYS A O 1
ATOM 3068 N N . ARG A 1 392 ? -25.578 -2.232 8.109 1 92.25 392 ARG A N 1
ATOM 3069 C CA . ARG A 1 392 ? -25.656 -1.179 9.117 1 92.25 392 ARG A CA 1
ATOM 3070 C C . ARG A 1 392 ? -26.875 -0.292 8.883 1 92.25 392 ARG A C 1
ATOM 3072 O O . ARG A 1 392 ? -27.109 0.163 7.762 1 92.25 392 ARG A O 1
ATOM 3079 N N . GLN A 1 393 ? -27.609 -0.197 9.883 1 91.62 393 GLN A N 1
ATOM 3080 C CA . GLN A 1 393 ? -28.734 0.722 9.797 1 91.62 393 GLN A CA 1
ATOM 3081 C C . GLN A 1 393 ? -28.344 2.127 10.234 1 91.62 393 GLN A C 1
ATOM 3083 O O . GLN A 1 393 ? -27.922 2.33 11.375 1 91.62 393 GLN A O 1
ATOM 3088 N N . PRO A 1 394 ? -28.422 3.031 9.273 1 93.62 394 PRO A N 1
ATOM 3089 C CA . PRO A 1 394 ? -28.047 4.398 9.648 1 93.62 394 PRO A CA 1
ATOM 3090 C C . PRO A 1 394 ? -28.938 4.973 10.758 1 93.62 394 PRO A C 1
ATOM 3092 O O . PRO A 1 394 ? -30.125 4.648 10.836 1 93.62 394 PRO A O 1
ATOM 3095 N N . GLU A 1 395 ? -28.375 5.809 11.617 1 92.5 395 GLU A N 1
ATOM 3096 C CA . GLU A 1 395 ? -29.125 6.504 12.656 1 92.5 395 GLU A CA 1
ATOM 3097 C C . GLU A 1 395 ? -30.094 7.512 12.055 1 92.5 395 GLU A C 1
ATOM 3099 O O . GLU A 1 395 ? -31.219 7.656 12.539 1 92.5 395 GLU A O 1
ATOM 3104 N N . ILE A 1 396 ? -29.641 8.156 10.961 1 94.56 396 ILE A N 1
ATOM 3105 C CA . ILE A 1 396 ? -30.438 9.125 10.219 1 94.56 396 ILE A CA 1
ATOM 3106 C C . ILE A 1 396 ? -30.531 8.703 8.758 1 94.56 396 ILE A C 1
ATOM 3108 O O . ILE A 1 396 ? -29.531 8.766 8.023 1 94.56 396 ILE A O 1
ATOM 3112 N N . PRO A 1 397 ? -31.641 8.258 8.367 1 92.25 397 PRO A N 1
ATOM 3113 C CA . PRO A 1 397 ? -31.781 7.918 6.945 1 92.25 397 PRO A CA 1
ATOM 3114 C C . PRO A 1 397 ? -31.672 9.141 6.035 1 92.25 397 PRO A C 1
ATOM 3116 O O . PRO A 1 397 ? -31.938 10.266 6.473 1 92.25 397 PRO A O 1
ATOM 3119 N N . PHE A 1 398 ? -31.25 8.906 4.797 1 90.81 398 PHE A N 1
ATOM 3120 C CA . PHE A 1 398 ? -31.094 10.07 3.928 1 90.81 398 PHE A CA 1
ATOM 3121 C C . PHE A 1 398 ? -32.438 10.438 3.275 1 90.81 398 PHE A C 1
ATOM 3123 O O . PHE A 1 398 ? -32.594 11.547 2.766 1 90.81 398 PHE A O 1
ATOM 3130 N N . LYS A 1 399 ? -33.312 9.453 3.334 1 91.56 399 LYS A N 1
ATOM 3131 C CA . LYS A 1 399 ? -34.656 9.695 2.785 1 91.56 399 LYS A CA 1
ATOM 3132 C C . LYS A 1 399 ? -35.719 9.125 3.697 1 91.56 399 LYS A C 1
ATOM 3134 O O . LYS A 1 399 ? -35.5 8.141 4.41 1 91.56 399 LYS A O 1
ATOM 3139 N N . GLY A 1 400 ? -36.75 9.906 3.801 1 90.62 400 GLY A N 1
ATOM 3140 C CA . GLY A 1 400 ? -37.875 9.445 4.609 1 90.62 400 GLY A CA 1
ATOM 3141 C C . GLY A 1 400 ? -38.344 10.461 5.637 1 90.62 400 GLY A C 1
ATOM 3142 O O . GLY A 1 400 ? -37.531 11.312 6.066 1 90.62 400 GLY A O 1
ATOM 3143 N N . GLY A 1 401 ? -39.562 10.57 5.91 1 91.94 401 GLY A N 1
ATOM 3144 C CA . GLY A 1 401 ? -40.125 11.484 6.895 1 91.94 401 GLY A CA 1
ATOM 3145 C C . GLY A 1 401 ? -41.156 12.438 6.32 1 91.94 401 GLY A C 1
ATOM 3146 O O . GLY A 1 401 ? -41.688 12.188 5.246 1 91.94 401 GLY A O 1
ATOM 3147 N N . LYS A 1 402 ? -41.25 13.477 7.105 1 94.38 402 LYS A N 1
ATOM 3148 C CA . LYS A 1 402 ? -42.281 14.453 6.746 1 94.38 402 LYS A CA 1
ATOM 3149 C C . LYS A 1 402 ? -41.688 15.594 5.918 1 94.38 402 LYS A C 1
ATOM 3151 O O . LYS A 1 402 ? -40.531 15.961 6.098 1 94.38 402 LYS A O 1
ATOM 3156 N N . THR A 1 403 ? -42.5 16.031 4.914 1 94.25 403 THR A N 1
ATOM 3157 C CA . THR A 1 403 ? -42.156 17.219 4.141 1 94.25 403 THR A CA 1
ATOM 3158 C C . THR A 1 403 ? -43.156 18.344 4.379 1 94.25 403 THR A C 1
ATOM 3160 O O . THR A 1 403 ? -44.344 18.078 4.602 1 94.25 403 THR A O 1
ATOM 3163 N N . LEU A 1 404 ? -42.656 19.5 4.422 1 92.69 404 LEU A N 1
ATOM 3164 C CA . LEU A 1 404 ? -43.5 20.656 4.594 1 92.69 404 LEU A CA 1
ATOM 3165 C C . LEU A 1 404 ? -43.719 21.391 3.268 1 92.69 404 LEU A C 1
ATOM 3167 O O . LEU A 1 404 ? -42.875 21.281 2.369 1 92.69 404 LEU A O 1
ATOM 3171 N N . ASN A 1 405 ? -44.875 22 3.111 1 87.56 405 ASN A N 1
ATOM 3172 C CA . ASN A 1 405 ? -45.156 22.719 1.869 1 87.56 405 ASN A CA 1
ATOM 3173 C C . ASN A 1 405 ? -44.281 23.969 1.732 1 87.56 405 ASN A C 1
ATOM 3175 O O . ASN A 1 405 ? -43.781 24.266 0.644 1 87.56 405 ASN A O 1
ATOM 3179 N N . LYS A 1 406 ? -44.219 24.719 2.791 1 86.44 406 LYS A N 1
ATOM 3180 C CA . LYS A 1 406 ? -43.375 25.922 2.775 1 86.44 406 LYS A CA 1
ATOM 3181 C C . LYS A 1 406 ? -42.625 26.094 4.09 1 86.44 406 LYS A C 1
ATOM 3183 O O . LYS A 1 406 ? -43.188 25.844 5.164 1 86.44 406 LYS A O 1
ATOM 3188 N N . ILE A 1 407 ? -41.344 26.438 3.979 1 90.62 407 ILE A N 1
ATOM 3189 C CA . ILE A 1 407 ? -40.531 26.703 5.16 1 90.62 407 ILE A CA 1
ATOM 3190 C C . ILE A 1 407 ? -40.375 28.219 5.359 1 90.62 407 ILE A C 1
ATOM 3192 O O . ILE A 1 407 ? -39.906 28.922 4.469 1 90.62 407 ILE A O 1
ATOM 3196 N N . GLU A 1 408 ? -40.844 28.672 6.484 1 91.44 408 GLU A N 1
ATOM 3197 C CA . GLU A 1 408 ? -40.719 30.094 6.82 1 91.44 408 GLU A CA 1
ATOM 3198 C C . GLU A 1 408 ? -39.344 30.422 7.367 1 91.44 408 GLU A C 1
ATOM 3200 O O . GLU A 1 408 ? -38.844 31.547 7.207 1 91.44 408 GLU A O 1
ATOM 3205 N N . GLY A 1 409 ? -38.75 29.453 7.945 1 93.94 409 GLY A N 1
ATOM 3206 C CA . GLY A 1 409 ? -37.375 29.656 8.422 1 93.94 409 GLY A CA 1
ATOM 3207 C C . GLY A 1 409 ? -37.312 29.906 9.922 1 93.94 409 GLY A C 1
ATOM 3208 O O . GLY A 1 409 ? -36.344 30.5 10.406 1 93.94 409 GLY A O 1
ATOM 3209 N N . ASN A 1 410 ? -38.344 29.562 10.711 1 95.81 410 ASN A N 1
ATOM 3210 C CA . ASN A 1 410 ? -38.312 29.609 12.164 1 95.81 410 ASN A CA 1
ATOM 3211 C C . ASN A 1 410 ? -37.531 28.438 12.75 1 95.81 410 ASN A C 1
ATOM 3213 O O . ASN A 1 410 ? -37.875 27.281 12.508 1 95.81 410 ASN A O 1
ATOM 3217 N N . ILE A 1 411 ? -36.469 28.672 13.5 1 97.31 411 ILE A N 1
ATOM 3218 C CA . ILE A 1 411 ? -35.625 27.625 14.094 1 97.31 411 ILE A CA 1
ATOM 3219 C C . ILE A 1 411 ? -35.656 27.781 15.617 1 97.31 411 ILE A C 1
ATOM 3221 O O . ILE A 1 411 ? -35.375 28.859 16.141 1 97.31 411 ILE A O 1
ATOM 3225 N N . SER A 1 412 ? -35.969 26.734 16.328 1 97.31 412 SER A N 1
ATOM 3226 C CA . SER A 1 412 ? -35.969 26.719 17.781 1 97.31 412 SER A CA 1
ATOM 3227 C C . SER A 1 412 ? -35.125 25.562 18.328 1 97.31 412 SER A C 1
ATOM 3229 O O . SER A 1 412 ? -35.469 24.391 18.062 1 97.31 412 SER A O 1
ATOM 3231 N N . ILE A 1 413 ? -34.094 25.859 19.016 1 97.38 413 ILE A N 1
ATOM 3232 C CA . ILE A 1 413 ? -33.281 24.875 19.703 1 97.38 413 ILE A CA 1
ATOM 3233 C C . ILE A 1 413 ? -33.594 24.891 21.203 1 97.38 413 ILE A C 1
ATOM 3235 O O . ILE A 1 413 ? -33.5 25.938 21.844 1 97.38 413 ILE A O 1
ATOM 3239 N N . ARG A 1 414 ? -33.938 23.719 21.734 1 97.19 414 ARG A N 1
ATOM 3240 C CA . ARG A 1 414 ? -34.375 23.672 23.125 1 97.19 414 ARG A CA 1
ATOM 3241 C C . ARG A 1 414 ? -33.562 22.688 23.938 1 97.19 414 ARG A C 1
ATOM 3243 O O . ARG A 1 414 ? -33.719 21.469 23.797 1 97.19 414 ARG A O 1
ATOM 3250 N N . ASN A 1 415 ? -32.719 23.172 24.906 1 96.44 415 ASN A N 1
ATOM 3251 C CA . ASN A 1 415 ? -31.984 22.422 25.906 1 96.44 415 ASN A CA 1
ATOM 3252 C C . ASN A 1 415 ? -31.219 21.266 25.281 1 96.44 415 ASN A C 1
ATOM 3254 O O . ASN A 1 415 ? -31.328 20.125 25.734 1 96.44 415 ASN A O 1
ATOM 3258 N N . VAL A 1 416 ? -30.484 21.578 24.328 1 96.56 416 VAL A N 1
ATOM 3259 C CA . VAL A 1 416 ? -29.797 20.562 23.562 1 96.56 416 VAL A CA 1
ATOM 3260 C C . VAL A 1 416 ? -28.438 20.25 24.188 1 96.56 416 VAL A C 1
ATOM 3262 O O . VAL A 1 416 ? -27.656 21.172 24.469 1 96.56 416 VAL A O 1
ATOM 3265 N N . ASP A 1 417 ? -28.156 18.953 24.484 1 96.62 417 ASP A N 1
ATOM 3266 C CA . ASP A 1 417 ? -26.844 18.406 24.812 1 96.62 417 ASP A CA 1
ATOM 3267 C C . ASP A 1 417 ? -26.297 17.562 23.656 1 96.62 417 ASP A C 1
ATOM 3269 O O . ASP A 1 417 ? -27.031 16.75 23.062 1 96.62 417 ASP A O 1
ATOM 3273 N N . PHE A 1 418 ? -25.031 17.812 23.375 1 95.94 418 PHE A N 1
ATOM 3274 C CA . PHE A 1 418 ? -24.5 17.078 22.219 1 95.94 418 PHE A CA 1
ATOM 3275 C C . PHE A 1 418 ? -23.109 16.547 22.516 1 95.94 418 PHE A C 1
ATOM 3277 O O . PHE A 1 418 ? -22.281 17.25 23.109 1 95.94 418 PHE A O 1
ATOM 3284 N N . ILE A 1 419 ? -22.922 15.305 22.109 1 92.88 419 ILE A N 1
ATOM 3285 C CA . ILE A 1 419 ? -21.641 14.617 22.188 1 92.88 419 ILE A CA 1
ATOM 3286 C C . ILE A 1 419 ? -21.312 13.984 20.828 1 92.88 419 ILE A C 1
ATOM 3288 O O . ILE A 1 419 ? -22.125 13.273 20.25 1 92.88 419 ILE A O 1
ATOM 3292 N N . TYR A 1 420 ? -20.141 14.32 20.297 1 89.62 420 TYR A N 1
ATOM 3293 C CA . TYR A 1 420 ? -19.703 13.664 19.062 1 89.62 420 TYR A CA 1
ATOM 3294 C C . TYR A 1 420 ? -19.391 12.188 19.312 1 89.62 420 TYR A C 1
ATOM 3296 O O . TYR A 1 420 ? -18.812 11.836 20.328 1 89.62 420 TYR A O 1
ATOM 3304 N N . PRO A 1 421 ? -19.766 11.367 18.375 1 85.38 421 PRO A N 1
ATOM 3305 C CA . PRO A 1 421 ? -19.406 9.961 18.547 1 85.38 421 PRO A CA 1
ATOM 3306 C C . PRO A 1 421 ? -17.891 9.742 18.516 1 85.38 421 PRO A C 1
ATOM 3308 O O . PRO A 1 421 ? -17.391 8.781 19.109 1 85.38 421 PRO A O 1
ATOM 3311 N N . SER A 1 422 ? -17.156 10.586 17.859 1 82.25 422 SER A N 1
ATOM 3312 C CA . SER A 1 422 ? -15.703 10.492 17.781 1 82.25 422 SER A CA 1
ATOM 3313 C C . SER A 1 422 ? -15.047 10.875 19.094 1 82.25 422 SER A C 1
ATOM 3315 O O . SER A 1 422 ? -13.914 10.477 19.375 1 82.25 422 SER A O 1
ATOM 3317 N N . ARG A 1 423 ? -15.742 11.688 19.891 1 82.94 423 ARG A N 1
ATOM 3318 C CA . ARG A 1 423 ? -15.281 12.109 21.203 1 82.94 423 ARG A CA 1
ATOM 3319 C C . ARG A 1 423 ? -16.375 11.906 22.266 1 82.94 423 ARG A C 1
ATOM 3321 O O . ARG A 1 423 ? -16.891 12.875 22.812 1 82.94 423 ARG A O 1
ATOM 3328 N N . PRO A 1 424 ? -16.547 10.734 22.688 1 82 424 PRO A N 1
ATOM 3329 C CA . PRO A 1 424 ? -17.688 10.422 23.547 1 82 424 PRO A CA 1
ATOM 3330 C C . PRO A 1 424 ? -17.547 11.008 24.953 1 82 424 PRO A C 1
ATOM 3332 O O . PRO A 1 424 ? -18.547 11.164 25.656 1 82 424 PRO A O 1
ATOM 3335 N N . ASN A 1 425 ? -16.422 11.445 25.297 1 81.69 425 ASN A N 1
ATOM 3336 C CA . ASN A 1 425 ? -16.203 11.898 26.672 1 81.69 425 ASN A CA 1
ATOM 3337 C C . ASN A 1 425 ? -16.281 13.422 26.766 1 81.69 425 ASN A C 1
ATOM 3339 O O . ASN A 1 425 ? -16.172 13.984 27.859 1 81.69 425 ASN A O 1
ATOM 3343 N N . ILE A 1 426 ? -16.5 14.109 25.703 1 86.56 426 ILE A N 1
ATOM 3344 C CA . ILE A 1 426 ? -16.531 15.562 25.703 1 86.56 426 ILE A CA 1
ATOM 3345 C C . ILE A 1 426 ? -17.922 16.047 25.312 1 86.56 426 ILE A C 1
ATOM 3347 O O . ILE A 1 426 ? -18.422 15.734 24.219 1 86.56 426 ILE A O 1
ATOM 3351 N N . VAL A 1 427 ? -18.562 16.703 26.234 1 90.5 427 VAL A N 1
ATOM 3352 C CA . VAL A 1 427 ? -19.828 17.359 25.906 1 90.5 427 VAL A CA 1
ATOM 3353 C C . VAL A 1 427 ? -19.562 18.688 25.219 1 90.5 427 VAL A C 1
ATOM 3355 O O . VAL A 1 427 ? -19.047 19.625 25.828 1 90.5 427 VAL A O 1
ATOM 3358 N N . VAL A 1 428 ? -19.891 18.75 24.016 1 92.38 428 VAL A N 1
ATOM 3359 C CA . VAL A 1 428 ? -19.562 19.922 23.203 1 92.38 428 VAL A CA 1
ATOM 3360 C C . VAL A 1 428 ? -20.594 21.031 23.453 1 92.38 428 VAL A C 1
ATOM 3362 O O . VAL A 1 428 ? -20.25 22.203 23.531 1 92.38 428 VAL A O 1
ATOM 3365 N N . LEU A 1 429 ? -21.891 20.672 23.438 1 95.25 429 LEU A N 1
ATOM 3366 C CA . LEU A 1 429 ? -22.969 21.578 23.781 1 95.25 429 LEU A CA 1
ATOM 3367 C C . LEU A 1 429 ? -23.672 21.141 25.062 1 95.25 429 LEU A C 1
ATOM 3369 O O . LEU A 1 429 ? -23.953 19.953 25.25 1 95.25 429 LEU A O 1
ATOM 3373 N N . LYS A 1 430 ? -23.906 22.125 25.969 1 95.06 430 LYS A N 1
ATOM 3374 C CA . LYS A 1 430 ? -24.516 21.859 27.266 1 95.06 430 LYS A CA 1
ATOM 3375 C C . LYS A 1 430 ? -25.797 22.672 27.438 1 95.06 430 LYS A C 1
ATOM 3377 O O . LYS A 1 430 ? -25.75 23.891 27.609 1 95.06 430 LYS A O 1
ATOM 3382 N N . ASN A 1 431 ? -26.859 22 27.469 1 94.62 431 ASN A N 1
ATOM 3383 C CA . ASN A 1 431 ? -28.156 22.609 27.672 1 94.62 431 ASN A CA 1
ATOM 3384 C C . ASN A 1 431 ? -28.312 23.891 26.844 1 94.62 431 ASN A C 1
ATOM 3386 O O . ASN A 1 431 ? -28.672 24.938 27.391 1 94.62 431 ASN A O 1
ATOM 3390 N N . PHE A 1 432 ? -28.031 23.781 25.625 1 95.94 432 PHE A N 1
ATOM 3391 C CA . PHE A 1 432 ? -28.016 24.938 24.719 1 95.94 432 PHE A CA 1
ATOM 3392 C C . PHE A 1 432 ? -29.422 25.219 24.188 1 95.94 432 PHE A C 1
ATOM 3394 O O . PHE A 1 432 ? -30.109 24.312 23.719 1 95.94 432 PHE A O 1
ATOM 3401 N N . SER A 1 433 ? -29.828 26.469 24.312 1 96.38 433 SER A N 1
ATOM 3402 C CA . SER A 1 433 ? -31.125 26.891 23.797 1 96.38 433 SER A CA 1
ATOM 3403 C C . SER A 1 433 ? -31 28.188 23 1 96.38 433 SER A C 1
ATOM 3405 O O . SER A 1 433 ? -30.266 29.094 23.391 1 96.38 433 SER A O 1
ATOM 3407 N N . LEU A 1 434 ? -31.672 28.25 21.844 1 95.88 434 LEU A N 1
ATOM 3408 C CA . LEU A 1 434 ? -31.641 29.438 20.984 1 95.88 434 LEU A CA 1
ATOM 3409 C C . LEU A 1 434 ? -32.875 29.484 20.078 1 95.88 434 LEU A C 1
ATOM 3411 O O . LEU A 1 434 ? -33.281 28.453 19.531 1 95.88 434 LEU A O 1
ATOM 3415 N N . ASP A 1 435 ? -33.469 30.641 19.984 1 95.88 435 ASP A N 1
ATOM 3416 C CA . ASP A 1 435 ? -34.594 30.859 19.094 1 95.88 435 ASP A CA 1
ATOM 3417 C C . ASP A 1 435 ? -34.25 31.859 18 1 95.88 435 ASP A C 1
ATOM 3419 O O . ASP A 1 435 ? -33.781 32.969 18.297 1 95.88 435 ASP A O 1
ATOM 3423 N N . ILE A 1 436 ? -34.562 31.469 16.797 1 96.31 436 ILE A N 1
ATOM 3424 C CA . ILE A 1 436 ? -34.312 32.312 15.641 1 96.31 436 ILE A CA 1
ATOM 3425 C C . ILE A 1 436 ? -35.594 32.562 14.883 1 96.31 436 ILE A C 1
ATOM 3427 O O . ILE A 1 436 ? -36.25 31.594 14.469 1 96.31 436 ILE A O 1
ATOM 3431 N N . LYS A 1 437 ? -35.875 33.812 14.625 1 95.19 437 LYS A N 1
ATOM 3432 C CA . LYS A 1 437 ? -37.094 34.188 13.914 1 95.19 437 LYS A CA 1
ATOM 3433 C C . LYS A 1 437 ? -36.875 34.188 12.406 1 95.19 437 LYS A C 1
ATOM 3435 O O . LYS A 1 437 ? -35.75 34.281 11.938 1 95.19 437 LYS A O 1
ATOM 3440 N N . PRO A 1 438 ? -38.031 34.031 11.633 1 95.69 438 PRO A N 1
ATOM 3441 C CA . PRO A 1 438 ? -37.906 34.031 10.172 1 95.69 438 PRO A CA 1
ATOM 3442 C C . PRO A 1 438 ? -37.312 35.344 9.641 1 95.69 438 PRO A C 1
ATOM 3444 O O . PRO A 1 438 ? -37.688 36.406 10.055 1 95.69 438 PRO A O 1
ATOM 3447 N N . GLY A 1 439 ? -36.281 35.156 8.789 1 92.81 439 GLY A N 1
ATOM 3448 C CA . GLY A 1 439 ? -35.656 36.312 8.125 1 92.81 439 GLY A CA 1
ATOM 3449 C C . GLY A 1 439 ? -34.562 36.969 8.961 1 92.81 439 GLY A C 1
ATOM 3450 O O . GLY A 1 439 ? -33.906 37.906 8.508 1 92.81 439 GLY A O 1
ATOM 3451 N N . GLN A 1 440 ? -34.375 36.469 10.133 1 93.88 440 GLN A N 1
ATOM 3452 C CA . GLN A 1 440 ? -33.406 37.031 11.055 1 93.88 440 GLN A CA 1
ATOM 3453 C C . GLN A 1 440 ? -32 36.562 10.727 1 93.88 440 GLN A C 1
ATOM 3455 O O . GLN A 1 440 ? -31.781 35.406 10.391 1 93.88 440 GLN A O 1
ATOM 3460 N N . ALA A 1 441 ? -31.078 37.469 10.773 1 93.19 441 ALA A N 1
ATOM 3461 C CA . ALA A 1 441 ? -29.656 37.125 10.648 1 93.19 441 ALA A CA 1
ATOM 3462 C C . ALA A 1 441 ? -29 37.031 12.023 1 93.19 441 ALA A C 1
ATOM 3464 O O . ALA A 1 441 ? -28.906 38.031 12.75 1 93.19 441 ALA A O 1
ATOM 3465 N N . VAL A 1 442 ? -28.562 35.844 12.375 1 93.5 442 VAL A N 1
ATOM 3466 C CA . VAL A 1 442 ? -27.969 35.562 13.68 1 93.5 442 VAL A CA 1
ATOM 3467 C C . VAL A 1 442 ? -26.484 35.25 13.531 1 93.5 442 VAL A C 1
ATOM 3469 O O . VAL A 1 442 ? -26.109 34.406 12.734 1 93.5 442 VAL A O 1
ATOM 3472 N N . ALA A 1 443 ? -25.625 35.906 14.273 1 92.38 443 ALA A N 1
ATOM 3473 C CA . ALA A 1 443 ? -24.172 35.656 14.258 1 92.38 443 ALA A CA 1
ATOM 3474 C C . ALA A 1 443 ? -23.734 34.875 15.5 1 92.38 443 ALA A C 1
ATOM 3476 O O . ALA A 1 443 ? -24.094 35.25 16.625 1 92.38 443 ALA A O 1
ATOM 3477 N N . LEU A 1 444 ? -23.078 33.812 15.266 1 91.44 444 LEU A N 1
ATOM 3478 C CA . LEU A 1 444 ? -22.469 33.062 16.344 1 91.44 444 LEU A CA 1
ATOM 3479 C C . LEU A 1 444 ? -21 33.438 16.516 1 91.44 444 LEU A C 1
ATOM 3481 O O . LEU A 1 444 ? -20.219 33.312 15.578 1 91.44 444 LEU A O 1
ATOM 3485 N N . VAL A 1 445 ? -20.656 33.875 17.766 1 86.94 445 VAL A N 1
ATOM 3486 C CA . VAL A 1 445 ? -19.297 34.312 18.031 1 86.94 445 VAL A CA 1
ATOM 3487 C C . VAL A 1 445 ? -18.766 33.625 19.297 1 86.94 445 VAL A C 1
ATOM 3489 O O . VAL A 1 445 ? -19.547 33.344 20.219 1 86.94 445 VAL A O 1
ATOM 3492 N N . GLY A 1 446 ? -17.531 33.25 19.266 1 80.31 446 GLY A N 1
ATOM 3493 C CA . GLY A 1 446 ? -16.891 32.594 20.391 1 80.31 446 GLY A CA 1
ATOM 3494 C C . GLY A 1 446 ? -15.547 31.969 20.047 1 80.31 446 GLY A C 1
ATOM 3495 O O . GLY A 1 446 ? -15.148 31.938 18.875 1 80.31 446 GLY A O 1
ATOM 3496 N N . PRO A 1 447 ? -14.82 31.5 21.031 1 75.19 447 PRO A N 1
ATOM 3497 C CA . PRO A 1 447 ? -13.523 30.875 20.781 1 75.19 447 PRO A CA 1
ATOM 3498 C C . PRO A 1 447 ? -13.656 29.547 20.016 1 75.19 447 PRO A C 1
ATOM 3500 O O . PRO A 1 447 ? -14.766 29.031 19.844 1 75.19 447 PRO A O 1
ATOM 3503 N N . SER A 1 448 ? -12.516 29.156 19.484 1 75.19 448 SER A N 1
ATOM 3504 C CA . SER A 1 448 ? -12.492 27.859 18.797 1 75.19 448 SER A CA 1
ATOM 3505 C C . SER A 1 448 ? -12.891 26.734 19.75 1 75.19 448 SER A C 1
ATOM 3507 O O . SER A 1 448 ? -12.484 26.703 20.906 1 75.19 448 SER A O 1
ATOM 3509 N N . GLY A 1 449 ? -13.734 25.906 19.328 1 77.44 449 GLY A N 1
ATOM 3510 C CA . GLY A 1 449 ? -14.148 24.766 20.125 1 77.44 449 GLY A CA 1
ATOM 3511 C C . GLY A 1 449 ? -15.352 25.062 21 1 77.44 449 GLY A C 1
ATOM 3512 O O . GLY A 1 449 ? -15.758 24.234 21.812 1 77.44 449 GLY A O 1
ATOM 3513 N N . SER A 1 450 ? -15.859 26.25 20.828 1 84.19 450 SER A N 1
ATOM 3514 C CA . SER A 1 450 ? -16.969 26.625 21.688 1 84.19 450 SER A CA 1
ATOM 3515 C C . SER A 1 450 ? -18.266 25.953 21.25 1 84.19 450 SER A C 1
ATOM 3517 O O . SER A 1 450 ? -19.266 25.969 21.969 1 84.19 450 SER A O 1
ATOM 3519 N N . GLY A 1 451 ? -18.328 25.359 20.047 1 89.19 451 GLY A N 1
ATOM 3520 C CA . GLY A 1 451 ? -19.5 24.609 19.609 1 89.19 451 GLY A CA 1
ATOM 3521 C C . GLY A 1 451 ? -20.234 25.281 18.453 1 89.19 451 GLY A C 1
ATOM 3522 O O . GLY A 1 451 ? -21.297 24.828 18.062 1 89.19 451 GLY A O 1
ATOM 3523 N N . LYS A 1 452 ? -19.734 26.328 17.922 1 90.69 452 LYS A N 1
ATOM 3524 C CA . LYS A 1 452 ? -20.391 27.078 16.844 1 90.69 452 LYS A CA 1
ATOM 3525 C C . LYS A 1 452 ? -20.688 26.188 15.648 1 90.69 452 LYS A C 1
ATOM 3527 O O . LYS A 1 452 ? -21.812 26.141 15.172 1 90.69 452 LYS A O 1
ATOM 3532 N N . SER A 1 453 ? -19.688 25.422 15.195 1 90.38 453 SER A N 1
ATOM 3533 C CA . SER A 1 453 ? -19.844 24.547 14.031 1 90.38 453 SER A CA 1
ATOM 3534 C C . SER A 1 453 ? -20.781 23.391 14.336 1 90.38 453 SER A C 1
ATOM 3536 O O . SER A 1 453 ? -21.453 22.875 13.445 1 90.38 453 SER A O 1
ATOM 3538 N N . THR A 1 454 ? -20.828 23 15.555 1 93.62 454 THR A N 1
ATOM 3539 C CA . THR A 1 454 ? -21.703 21.922 15.992 1 93.62 454 THR A CA 1
ATOM 3540 C C . THR A 1 454 ? -23.172 22.328 15.82 1 93.62 454 THR A C 1
ATOM 3542 O O . THR A 1 454 ? -24 21.516 15.414 1 93.62 454 THR A O 1
ATOM 3545 N N . ILE A 1 455 ? -23.438 23.562 16.125 1 94.81 455 ILE A N 1
ATOM 3546 C CA . ILE A 1 455 ? -24.797 24.078 15.977 1 94.81 455 ILE A CA 1
ATOM 3547 C C . ILE A 1 455 ? -25.219 23.984 14.516 1 94.81 455 ILE A C 1
ATOM 3549 O O . ILE A 1 455 ? -26.328 23.547 14.211 1 94.81 455 ILE A O 1
ATOM 3553 N N . VAL A 1 456 ? -24.344 24.344 13.633 1 93.75 456 VAL A N 1
ATOM 3554 C CA . VAL A 1 456 ? -24.609 24.281 12.203 1 93.75 456 VAL A CA 1
ATOM 3555 C C . VAL A 1 456 ? -24.859 22.828 11.781 1 93.75 456 VAL A C 1
ATOM 3557 O O . VAL A 1 456 ? -25.781 22.547 11.031 1 93.75 456 VAL A O 1
ATOM 3560 N N . GLY A 1 457 ? -24.125 21.922 12.273 1 94.12 457 GLY A N 1
ATOM 3561 C CA . GLY A 1 457 ? -24.281 20.5 11.969 1 94.12 457 GLY A CA 1
ATOM 3562 C C . GLY A 1 457 ? -25.594 19.938 12.477 1 94.12 457 GLY A C 1
ATOM 3563 O O . GLY A 1 457 ? -26.188 19.062 11.828 1 94.12 457 GLY A O 1
ATOM 3564 N N . LEU A 1 458 ? -26.016 20.422 13.594 1 95.75 458 LEU A N 1
ATOM 3565 C CA . LEU A 1 458 ? -27.25 19.953 14.188 1 95.75 458 LEU A CA 1
ATOM 3566 C C . LEU A 1 458 ? -28.453 20.484 13.406 1 95.75 458 LEU A C 1
ATOM 3568 O O . LEU A 1 458 ? -29.438 19.75 13.188 1 95.75 458 LEU A O 1
ATOM 3572 N N . VAL A 1 459 ? -28.312 21.703 12.961 1 95.62 459 VAL A N 1
ATOM 3573 C CA . VAL A 1 459 ? -29.406 22.297 12.195 1 95.62 459 VAL A CA 1
ATOM 3574 C C . VAL A 1 459 ? -29.516 21.625 10.836 1 95.62 459 VAL A C 1
ATOM 3576 O O . VAL A 1 459 ? -30.625 21.484 10.297 1 95.62 459 VAL A O 1
ATOM 3579 N N . GLU A 1 460 ? -28.438 21.109 10.344 1 94.81 460 GLU A N 1
ATOM 3580 C CA . GLU A 1 460 ? -28.406 20.359 9.094 1 94.81 460 GLU A CA 1
ATOM 3581 C C . GLU A 1 460 ? -28.844 18.906 9.305 1 94.81 460 GLU A C 1
ATOM 3583 O O . GLU A 1 460 ? -28.906 18.125 8.352 1 94.81 460 GLU A O 1
ATOM 3588 N N . ARG A 1 461 ? -29.078 18.562 10.5 1 95.62 461 ARG A N 1
ATOM 3589 C CA . ARG A 1 461 ? -29.484 17.203 10.875 1 95.62 461 ARG A CA 1
ATOM 3590 C C . ARG A 1 461 ? -28.406 16.188 10.492 1 95.62 461 ARG A C 1
ATOM 3592 O O . ARG A 1 461 ? -28.719 15.094 10.023 1 95.62 461 ARG A O 1
ATOM 3599 N N . PHE A 1 462 ? -27.203 16.594 10.602 1 94.56 462 PHE A N 1
ATOM 3600 C CA . PHE A 1 462 ? -26.094 15.672 10.414 1 94.56 462 PHE A CA 1
ATOM 3601 C C . PHE A 1 462 ? -25.969 14.734 11.609 1 94.56 462 PHE A C 1
ATOM 3603 O O . PHE A 1 462 ? -25.469 13.617 11.477 1 94.56 462 PHE A O 1
ATOM 3610 N N . TYR A 1 463 ? -26.406 15.25 12.75 1 94.56 463 TYR A N 1
ATOM 3611 C CA . TYR A 1 463 ? -26.281 14.531 14.016 1 94.56 463 TYR A CA 1
ATOM 3612 C C . TYR A 1 463 ? -27.594 14.555 14.781 1 94.56 463 TYR A C 1
ATOM 3614 O O . TYR A 1 463 ? -28.469 15.375 14.492 1 94.56 463 TYR A O 1
ATOM 3622 N N . THR A 1 464 ? -27.656 13.602 15.68 1 93.94 464 THR A N 1
ATOM 3623 C CA . THR A 1 464 ? -28.75 13.57 16.625 1 93.94 464 THR A CA 1
ATOM 3624 C C . THR A 1 464 ? -28.281 13.984 18.016 1 93.94 464 THR A C 1
ATOM 3626 O O . THR A 1 464 ? -27.297 13.445 18.531 1 93.94 464 THR A O 1
ATOM 3629 N N . PRO A 1 465 ? -28.938 14.992 18.516 1 95.19 465 PRO A N 1
ATOM 3630 C CA . PRO A 1 465 ? -28.531 15.414 19.859 1 95.19 465 PRO A CA 1
ATOM 3631 C C . PRO A 1 465 ? -28.781 14.344 20.922 1 95.19 465 PRO A C 1
ATOM 3633 O O . PRO A 1 465 ? -29.656 13.492 20.75 1 95.19 465 PRO A O 1
ATOM 3636 N N . LYS A 1 466 ? -28 14.367 21.953 1 93.69 466 LYS A N 1
ATOM 3637 C CA . LYS A 1 466 ? -28.141 13.422 23.062 1 93.69 466 LYS A CA 1
ATOM 3638 C C . LYS A 1 466 ? -29.438 13.68 23.844 1 93.69 466 LYS A C 1
ATOM 3640 O O . LYS A 1 466 ? -30.141 12.742 24.203 1 93.69 466 LYS A O 1
ATOM 3645 N N . SER A 1 467 ? -29.609 14.922 24.172 1 94.69 467 SER A N 1
ATOM 3646 C CA . SER A 1 467 ? -30.828 15.375 24.812 1 94.69 467 SER A CA 1
ATOM 3647 C C . SER A 1 467 ? -31.297 16.703 24.25 1 94.69 467 SER A C 1
ATOM 3649 O O . SER A 1 467 ? -30.516 17.406 23.594 1 94.69 467 SER A O 1
ATOM 3651 N N . GLY A 1 468 ? -32.594 16.938 24.344 1 95.88 468 GLY A N 1
ATOM 3652 C CA . GLY A 1 468 ? -33.156 18.156 23.781 1 95.88 468 GLY A CA 1
ATOM 3653 C C . GLY A 1 468 ? -33.75 17.969 22.391 1 95.88 468 GLY A C 1
ATOM 3654 O O . GLY A 1 468 ? -33.844 16.828 21.906 1 95.88 468 GLY A O 1
ATOM 3655 N N . GLN A 1 469 ? -34.25 19.109 21.875 1 96.75 469 GLN A N 1
ATOM 3656 C CA . GLN A 1 469 ? -34.906 19 20.578 1 96.75 469 GLN A CA 1
ATOM 3657 C C . GLN A 1 469 ? -34.656 20.266 19.734 1 96.75 469 GLN A C 1
ATOM 3659 O O . GLN A 1 469 ? -34.406 21.328 20.281 1 96.75 469 GLN A O 1
ATOM 3664 N N . ILE A 1 470 ? -34.719 20.078 18.484 1 97.38 470 ILE A N 1
ATOM 3665 C CA . ILE A 1 470 ? -34.625 21.156 17.531 1 97.38 470 ILE A CA 1
ATOM 3666 C C . ILE A 1 470 ? -35.875 21.188 16.641 1 97.38 470 ILE A C 1
ATOM 3668 O O . ILE A 1 470 ? -36.312 20.156 16.125 1 97.38 470 ILE A O 1
ATOM 3672 N N . PHE A 1 471 ? -36.406 22.391 16.516 1 97.25 471 PHE A N 1
ATOM 3673 C CA . PHE A 1 471 ? -37.625 22.531 15.734 1 97.25 471 PHE A CA 1
ATOM 3674 C C . PHE A 1 471 ? -37.406 23.5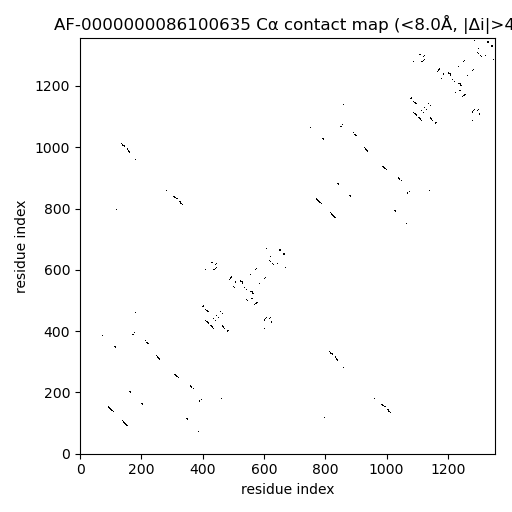 14.57 1 97.25 471 PHE A C 1
ATOM 3676 O O . PHE A 1 471 ? -36.719 24.516 14.719 1 97.25 471 PHE A O 1
ATOM 3683 N N . ILE A 1 472 ? -38 23.156 13.453 1 96.25 472 ILE A N 1
ATOM 3684 C CA . ILE A 1 472 ? -38.094 24.047 12.297 1 96.25 472 ILE A CA 1
ATOM 3685 C C . ILE A 1 472 ? -39.531 24.312 11.961 1 96.25 472 ILE A C 1
ATOM 3687 O O . ILE A 1 472 ? -40.281 23.375 11.625 1 96.25 472 ILE A O 1
ATOM 3691 N N . ASP A 1 473 ? -39.906 25.516 12.047 1 95.81 473 ASP A N 1
ATOM 3692 C CA . ASP A 1 473 ? -41.281 25.938 11.836 1 95.81 473 ASP A CA 1
ATOM 3693 C C . ASP A 1 473 ? -42.25 25.094 12.68 1 95.81 473 ASP A C 1
ATOM 3695 O O . ASP A 1 473 ? -43.281 24.625 12.172 1 95.81 473 ASP A O 1
ATOM 3699 N N . GLY A 1 474 ? -41.812 24.734 13.828 1 93.81 474 GLY A N 1
ATOM 3700 C CA . GLY A 1 474 ? -42.656 24.062 14.797 1 93.81 474 GLY A CA 1
ATOM 3701 C C . GLY A 1 474 ? -42.594 22.547 14.703 1 93.81 474 GLY A C 1
ATOM 3702 O O . GLY A 1 474 ? -43.156 21.859 15.547 1 93.81 474 GLY A O 1
ATOM 3703 N N . VAL A 1 475 ? -42 22.016 13.758 1 96 475 VAL A N 1
ATOM 3704 C CA . VAL A 1 475 ? -41.906 20.578 13.594 1 96 475 VAL A CA 1
ATOM 3705 C C . VAL A 1 475 ? -40.5 20.094 14.016 1 96 475 VAL A C 1
ATOM 3707 O O . VAL A 1 475 ? -39.5 20.719 13.672 1 96 475 VAL A O 1
ATOM 3710 N N . ASP A 1 476 ? -40.531 18.969 14.703 1 96.38 476 ASP A N 1
ATOM 3711 C CA . ASP A 1 476 ? -39.25 18.391 15.133 1 96.38 476 ASP A CA 1
ATOM 3712 C C . ASP A 1 476 ? -38.406 17.969 13.938 1 96.38 476 ASP A C 1
ATOM 3714 O O . ASP A 1 476 ? -38.906 17.297 13.023 1 96.38 476 ASP A O 1
ATOM 3718 N N . ILE A 1 477 ? -37.188 18.359 13.938 1 96 477 ILE A N 1
ATOM 3719 C CA . ILE A 1 477 ? -36.25 18.109 12.828 1 96 477 ILE A CA 1
ATOM 3720 C C . ILE A 1 477 ? -36.094 16.594 12.625 1 96 477 ILE A C 1
ATOM 3722 O O . ILE A 1 477 ? -35.812 16.141 11.516 1 96 477 ILE A O 1
ATOM 3726 N N . ALA A 1 478 ? -36.25 15.797 13.656 1 94.88 478 ALA A N 1
ATOM 3727 C CA . ALA A 1 478 ? -36.094 14.344 13.609 1 94.88 478 ALA A CA 1
ATOM 3728 C C . ALA A 1 478 ? -37.219 13.703 12.766 1 94.88 478 ALA A C 1
ATOM 3730 O O . ALA A 1 478 ? -37.031 12.594 12.266 1 94.88 478 ALA A O 1
ATOM 3731 N N . GLU A 1 479 ? -38.25 14.391 12.57 1 95.44 479 GLU A N 1
ATOM 3732 C CA . GLU A 1 479 ? -39.375 13.852 11.828 1 95.44 479 GLU A CA 1
ATOM 3733 C C . GLU A 1 479 ? -39.344 14.281 10.367 1 95.44 479 GLU A C 1
ATOM 3735 O O . GLU A 1 479 ? -40.031 13.711 9.523 1 95.44 479 GLU A O 1
ATOM 3740 N N . LEU A 1 480 ? -38.531 15.188 10.086 1 95.44 480 LEU A N 1
ATOM 3741 C CA . LEU A 1 480 ? -38.5 15.734 8.734 1 95.44 480 LEU A CA 1
ATOM 3742 C C . LEU A 1 480 ? -37.625 14.867 7.828 1 95.44 480 LEU A C 1
ATOM 3744 O O . LEU A 1 480 ? -36.688 14.227 8.297 1 95.44 480 LEU A O 1
ATOM 3748 N N . ASP A 1 481 ? -38 14.859 6.578 1 95.75 481 ASP A N 1
ATOM 3749 C CA . ASP A 1 481 ? -37.188 14.188 5.57 1 95.75 481 ASP A CA 1
ATOM 3750 C C . ASP A 1 481 ? -35.844 14.906 5.359 1 95.75 481 ASP A C 1
ATOM 3752 O O . ASP A 1 481 ? -35.812 16.062 4.945 1 95.75 481 ASP A O 1
ATOM 3756 N N . PRO A 1 482 ? -34.75 14.18 5.594 1 95.19 482 PRO A N 1
ATOM 3757 C CA . PRO A 1 482 ? -33.469 14.852 5.52 1 95.19 482 PRO A CA 1
ATOM 3758 C C . PRO A 1 482 ? -33.125 15.367 4.117 1 95.19 482 PRO A C 1
ATOM 3760 O O . PRO A 1 482 ? -32.594 16.453 3.975 1 95.19 482 PRO A O 1
ATOM 3763 N N . MET A 1 483 ? -33.438 14.625 3.129 1 94.06 483 MET A N 1
ATOM 3764 C CA . MET A 1 483 ? -33.188 15.055 1.758 1 94.06 483 MET A CA 1
ATOM 3765 C C . MET A 1 483 ? -33.969 16.328 1.428 1 94.06 483 MET A C 1
ATOM 3767 O O . MET A 1 483 ? -33.406 17.266 0.839 1 94.06 483 MET A O 1
ATOM 3771 N N . TRP A 1 484 ? -35.188 16.281 1.817 1 93.56 484 TRP A N 1
ATOM 3772 C CA . TRP A 1 484 ? -36.031 17.453 1.619 1 93.56 484 TRP A CA 1
ATOM 3773 C C . TRP A 1 484 ? -35.5 18.641 2.412 1 93.56 484 TRP A C 1
ATOM 3775 O O . TRP A 1 484 ? -35.438 19.766 1.907 1 93.56 484 TRP A O 1
ATOM 3785 N N . LEU A 1 485 ? -35.125 18.406 3.588 1 95.12 485 LEU A N 1
ATOM 3786 C CA . LEU A 1 485 ? -34.594 19.438 4.461 1 95.12 485 LEU A CA 1
ATOM 3787 C C . LEU A 1 485 ? -33.344 20.094 3.844 1 95.12 485 LEU A C 1
ATOM 3789 O O . LEU A 1 485 ? -33.25 21.312 3.826 1 95.12 485 LEU A O 1
ATOM 3793 N N . HIS A 1 486 ? -32.469 19.297 3.328 1 94.75 486 HIS A N 1
ATOM 3794 C CA . HIS A 1 486 ? -31.219 19.781 2.783 1 94.75 486 HIS A CA 1
ATOM 3795 C C . HIS A 1 486 ? -31.438 20.562 1.491 1 94.75 486 HIS A C 1
ATOM 3797 O O . HIS A 1 486 ? -30.625 21.406 1.126 1 94.75 486 HIS A O 1
ATOM 3803 N N . ARG A 1 487 ? -32.531 20.359 0.84 1 91.75 487 ARG A N 1
ATOM 3804 C CA . ARG A 1 487 ? -32.844 21.141 -0.344 1 91.75 487 ARG A CA 1
ATOM 3805 C C . ARG A 1 487 ? -33.344 22.531 0.042 1 91.75 487 ARG A C 1
ATOM 3807 O O . ARG A 1 487 ? -33.281 23.469 -0.764 1 91.75 487 ARG A O 1
ATOM 3814 N N . ASN A 1 488 ? -33.719 22.625 1.288 1 93.56 488 ASN A N 1
ATOM 3815 C CA . ASN A 1 488 ? -34.281 23.891 1.751 1 93.56 488 ASN A CA 1
ATOM 3816 C C . ASN A 1 488 ? -33.312 24.641 2.639 1 93.56 488 ASN A C 1
ATOM 3818 O O . ASN A 1 488 ? -33.562 25.781 3.025 1 93.56 488 ASN A O 1
ATOM 3822 N N . ILE A 1 489 ? -32.281 24 2.955 1 94.12 489 ILE A N 1
ATOM 3823 C CA . ILE A 1 489 ? -31.219 24.641 3.734 1 94.12 489 ILE A CA 1
ATOM 3824 C C . ILE A 1 489 ? -29.953 24.766 2.883 1 94.12 489 ILE A C 1
ATOM 3826 O O . ILE A 1 489 ? -29.5 23.797 2.283 1 94.12 489 ILE A O 1
ATOM 3830 N N . GLY A 1 490 ? -29.469 25.969 2.754 1 92.88 490 GLY A N 1
ATOM 3831 C CA . GLY A 1 490 ? -28.219 26.203 2.057 1 92.88 490 GLY A CA 1
ATOM 3832 C C . GLY A 1 490 ? -27.047 26.391 2.992 1 92.88 490 GLY A C 1
ATOM 3833 O O . GLY A 1 490 ? -27.172 27 4.059 1 92.88 490 GLY A O 1
ATOM 3834 N N . ILE A 1 491 ? -25.906 25.828 2.584 1 91.94 491 ILE A N 1
ATOM 3835 C CA . ILE A 1 491 ? -24.734 25.953 3.449 1 91.94 491 ILE A CA 1
ATOM 3836 C C . ILE A 1 491 ? -23.531 26.422 2.625 1 91.94 491 ILE A C 1
ATOM 3838 O O . ILE A 1 491 ? -23.359 26 1.478 1 91.94 491 ILE A O 1
ATOM 3842 N N . VAL A 1 492 ? -22.828 27.359 3.148 1 90.12 492 VAL A N 1
ATOM 3843 C CA . VAL A 1 492 ? -21.531 27.781 2.623 1 90.12 492 VAL A CA 1
ATOM 3844 C C . VAL A 1 492 ? -20.453 27.562 3.678 1 90.12 492 VAL A C 1
ATOM 3846 O O . VAL A 1 492 ? -20.469 28.188 4.734 1 90.12 492 VAL A O 1
ATOM 3849 N N . THR A 1 493 ? -19.594 26.672 3.375 1 88.62 493 THR A N 1
ATOM 3850 C CA . THR A 1 493 ? -18.594 26.281 4.352 1 88.62 493 THR A CA 1
ATOM 3851 C C . THR A 1 493 ? -17.312 27.094 4.172 1 88.62 493 THR A C 1
ATOM 3853 O O . THR A 1 493 ? -17.156 27.812 3.18 1 88.62 493 THR A O 1
ATOM 3856 N N . GLN A 1 494 ? -16.453 26.906 5.207 1 78.38 494 GLN A N 1
ATOM 3857 C CA . GLN A 1 494 ? -15.164 27.609 5.211 1 78.38 494 GLN A CA 1
ATOM 3858 C C . GLN A 1 494 ? -14.289 27.156 4.043 1 78.38 494 GLN A C 1
ATOM 3860 O O . GLN A 1 494 ? -13.688 27.984 3.354 1 78.38 494 GLN A O 1
ATOM 3865 N N . GLU A 1 495 ? -14.266 25.859 3.848 1 81.5 495 GLU A N 1
ATOM 3866 C CA . GLU A 1 495 ? -13.555 25.266 2.719 1 81.5 495 GLU A CA 1
ATOM 3867 C C . GLU A 1 495 ? -14.516 24.594 1.742 1 81.5 495 GLU A C 1
ATOM 3869 O O . GLU A 1 495 ? -14.852 23.422 1.896 1 81.5 495 GLU A O 1
ATOM 3874 N N . PRO A 1 496 ? -14.812 25.406 0.711 1 87.06 496 PRO A N 1
ATOM 3875 C CA . PRO A 1 496 ? -15.789 24.844 -0.22 1 87.06 496 PRO A CA 1
ATOM 3876 C C . PRO A 1 496 ? -15.227 23.688 -1.041 1 87.06 496 PRO A C 1
ATOM 3878 O O . PRO A 1 496 ? -14.055 23.703 -1.424 1 87.06 496 PRO A O 1
ATOM 3881 N N . VAL A 1 497 ? -16.047 22.719 -1.244 1 88.88 497 VAL A N 1
ATOM 3882 C CA . VAL A 1 497 ? -15.672 21.547 -2.035 1 88.88 497 VAL A CA 1
ATOM 3883 C C . VAL A 1 497 ? -16.344 21.609 -3.402 1 88.88 497 VAL A C 1
ATOM 3885 O O . VAL A 1 497 ? -17.562 21.812 -3.492 1 88.88 497 VAL A O 1
ATOM 3888 N N . LEU A 1 498 ? -15.539 21.594 -4.414 1 90.25 498 LEU A N 1
ATOM 3889 C CA . LEU A 1 498 ? -16.047 21.484 -5.777 1 90.25 498 LEU A CA 1
ATOM 3890 C C . LEU A 1 498 ? -15.742 20.109 -6.359 1 90.25 498 LEU A C 1
ATOM 3892 O O . LEU A 1 498 ? -14.672 19.547 -6.109 1 90.25 498 LEU A O 1
ATOM 3896 N N . PHE A 1 499 ? -16.656 19.594 -7.082 1 89.38 499 PHE A N 1
ATOM 3897 C CA . PHE A 1 499 ? -16.516 18.25 -7.633 1 89.38 499 PHE A CA 1
ATOM 3898 C C . PHE A 1 499 ? -15.773 18.281 -8.969 1 89.38 499 PHE A C 1
ATOM 3900 O O . PHE A 1 499 ? -15.672 19.328 -9.602 1 89.38 499 PHE A O 1
ATOM 3907 N N . ALA A 1 500 ? -15.289 17.078 -9.367 1 86.06 500 ALA A N 1
ATOM 3908 C CA . ALA A 1 500 ? -14.531 16.953 -10.609 1 86.06 500 ALA A CA 1
ATOM 3909 C C . ALA A 1 500 ? -15.469 16.891 -11.82 1 86.06 500 ALA A C 1
ATOM 3911 O O . ALA A 1 500 ? -15.523 15.875 -12.516 1 86.06 500 ALA A O 1
ATOM 3912 N N . THR A 1 501 ? -16.078 17.922 -12.055 1 88.44 501 THR A N 1
ATOM 3913 C CA . THR A 1 501 ? -16.984 18.109 -13.18 1 88.44 501 THR A CA 1
ATOM 3914 C C . THR A 1 501 ? -16.906 19.531 -13.711 1 88.44 501 THR A C 1
ATOM 3916 O O . THR A 1 501 ? -16.016 20.297 -13.328 1 88.44 501 THR A O 1
ATOM 3919 N N . THR A 1 502 ? -17.859 19.891 -14.562 1 91.75 502 THR A N 1
ATOM 3920 C CA . THR A 1 502 ? -17.844 21.219 -15.148 1 91.75 502 THR A CA 1
ATOM 3921 C C . THR A 1 502 ? -18.312 22.266 -14.133 1 91.75 502 THR A C 1
ATOM 3923 O O . THR A 1 502 ? -18.984 21.922 -13.156 1 91.75 502 THR A O 1
ATOM 3926 N N . ILE A 1 503 ? -17.984 23.5 -14.406 1 94.25 503 ILE A N 1
ATOM 3927 C CA . ILE A 1 503 ? -18.406 24.594 -13.531 1 94.25 503 ILE A CA 1
ATOM 3928 C C . ILE A 1 503 ? -19.922 24.688 -13.516 1 94.25 503 ILE A C 1
ATOM 3930 O O . ILE A 1 503 ? -20.531 24.891 -12.461 1 94.25 503 ILE A O 1
ATOM 3934 N N . LYS A 1 504 ? -20.484 24.516 -14.695 1 94.5 504 LYS A N 1
ATOM 3935 C CA . LYS A 1 504 ? -21.938 24.578 -14.781 1 94.5 504 LYS A CA 1
ATOM 3936 C C . LYS A 1 504 ? -22.578 23.484 -13.914 1 94.5 504 LYS A C 1
ATOM 3938 O O . LYS A 1 504 ? -23.562 23.75 -13.211 1 94.5 504 LYS A O 1
ATOM 3943 N N . GLU A 1 505 ? -22.031 22.312 -13.898 1 91.94 505 GLU A N 1
ATOM 3944 C CA . GLU A 1 505 ? -22.547 21.188 -13.117 1 91.94 505 GLU A CA 1
ATOM 3945 C C . GLU A 1 505 ? -22.344 21.422 -11.625 1 91.94 505 GLU A C 1
ATOM 3947 O O . GLU A 1 505 ? -23.172 21.016 -10.805 1 91.94 505 GLU A O 1
ATOM 3952 N N . ASN A 1 506 ? -21.25 22.031 -11.312 1 93.75 506 ASN A N 1
ATOM 3953 C CA . ASN A 1 506 ? -20.969 22.359 -9.914 1 93.75 506 ASN A CA 1
ATOM 3954 C C . ASN A 1 506 ? -21.984 23.359 -9.359 1 93.75 506 ASN A C 1
ATOM 3956 O O . ASN A 1 506 ? -22.453 23.219 -8.234 1 93.75 506 ASN A O 1
ATOM 3960 N N . ILE A 1 507 ? -22.297 24.312 -10.188 1 94.56 507 ILE A N 1
ATOM 3961 C CA . ILE A 1 507 ? -23.25 25.328 -9.766 1 94.56 507 ILE A CA 1
ATOM 3962 C C . ILE A 1 507 ? -24.641 24.719 -9.664 1 94.56 507 ILE A C 1
ATOM 3964 O O . ILE A 1 507 ? -25.391 25 -8.727 1 94.56 507 ILE A O 1
ATOM 3968 N N . ALA A 1 508 ? -24.938 23.844 -10.547 1 93.69 508 ALA A N 1
ATOM 3969 C CA . ALA A 1 508 ? -26.266 23.234 -10.602 1 93.69 508 ALA A CA 1
ATOM 3970 C C . ALA A 1 508 ? -26.328 21.953 -9.781 1 93.69 508 ALA A C 1
ATOM 3972 O O . ALA A 1 508 ? -27.281 21.188 -9.883 1 93.69 508 ALA A O 1
ATOM 3973 N N . TYR A 1 509 ? -25.406 21.672 -9.031 1 91.81 509 TYR A N 1
ATOM 3974 C CA . TYR A 1 509 ? -25.25 20.375 -8.367 1 91.81 509 TYR A CA 1
ATOM 3975 C C . TYR A 1 509 ? -26.453 20.078 -7.48 1 91.81 509 TYR A C 1
ATOM 3977 O O . TYR A 1 509 ? -26.969 18.953 -7.496 1 91.81 509 TYR A O 1
ATOM 3985 N N . ALA A 1 510 ? -26.891 21 -6.715 1 88.88 510 ALA A N 1
ATOM 3986 C CA . ALA A 1 510 ? -27.969 20.797 -5.75 1 88.88 510 ALA A CA 1
ATOM 3987 C C . ALA A 1 510 ? -29.312 20.641 -6.453 1 88.88 510 ALA A C 1
ATOM 3989 O O . ALA A 1 510 ? -30.156 19.844 -6.039 1 88.88 510 ALA A O 1
ATOM 3990 N N . VAL A 1 511 ? -29.547 21.391 -7.496 1 89.69 511 VAL A N 1
ATOM 3991 C CA . VAL A 1 511 ? -30.859 21.438 -8.148 1 89.69 511 VAL A CA 1
ATOM 3992 C C . VAL A 1 511 ? -30.891 20.438 -9.305 1 89.69 511 VAL A C 1
ATOM 3994 O O . VAL A 1 511 ? -31.938 19.875 -9.609 1 89.69 511 VAL A O 1
ATOM 3997 N N . GLY A 1 512 ? -29.875 20.125 -9.898 1 87.19 512 GLY A N 1
ATOM 3998 C CA . GLY A 1 512 ? -29.812 19.266 -11.078 1 87.19 512 GLY A CA 1
ATOM 3999 C C . GLY A 1 512 ? -29.906 20.047 -12.383 1 87.19 512 GLY A C 1
ATOM 4000 O O . GLY A 1 512 ? -30.688 21 -12.492 1 87.19 512 GLY A O 1
ATOM 4001 N N . LEU A 1 513 ? -29.219 19.672 -13.297 1 82.25 513 LEU A N 1
ATOM 4002 C CA . LEU A 1 513 ? -29.156 20.375 -14.578 1 82.25 513 LEU A CA 1
ATOM 4003 C C . LEU A 1 513 ? -30.453 20.203 -15.359 1 82.25 513 LEU A C 1
ATOM 4005 O O . LEU A 1 513 ? -30.797 21.047 -16.188 1 82.25 513 LEU A O 1
ATOM 4009 N N . GLU A 1 514 ? -31.109 19.188 -15.125 1 83.62 514 GLU A N 1
ATOM 4010 C CA . GLU A 1 514 ? -32.312 18.891 -15.867 1 83.62 514 GLU A CA 1
ATOM 4011 C C . GLU A 1 514 ? -33.438 19.859 -15.508 1 83.62 514 GLU A C 1
ATOM 4013 O O . GLU A 1 514 ? -34.344 20.078 -16.312 1 83.62 514 GLU A O 1
ATOM 4018 N N . ASN A 1 515 ? -33.312 20.516 -14.438 1 85.31 515 ASN A N 1
ATOM 4019 C CA . ASN A 1 515 ? -34.406 21.344 -13.938 1 85.31 515 ASN A CA 1
ATOM 4020 C C . ASN A 1 515 ? -34.125 22.828 -14.094 1 85.31 515 ASN A C 1
ATOM 4022 O O . ASN A 1 515 ? -34.906 23.672 -13.648 1 85.31 515 ASN A O 1
ATOM 4026 N N . ILE A 1 516 ? -32.969 23.109 -14.672 1 88.94 516 ILE A N 1
ATOM 4027 C CA . ILE A 1 516 ? -32.594 24.516 -14.688 1 88.94 516 ILE A CA 1
ATOM 4028 C C . ILE A 1 516 ? -32.094 24.891 -16.094 1 88.94 516 ILE A C 1
ATOM 4030 O O . ILE A 1 516 ? -31.656 24.031 -16.859 1 88.94 516 ILE A O 1
ATOM 4034 N N . THR A 1 517 ? -32.25 26.156 -16.391 1 92.56 517 THR A N 1
ATOM 4035 C CA . THR A 1 517 ? -31.781 26.688 -17.672 1 92.56 517 THR A CA 1
ATOM 4036 C C . THR A 1 517 ? -30.422 27.359 -17.516 1 92.56 517 THR A C 1
ATOM 4038 O O . THR A 1 517 ? -30.016 27.688 -16.406 1 92.56 517 THR A O 1
ATOM 4041 N N . MET A 1 518 ? -29.781 27.5 -18.594 1 93.94 518 MET A N 1
ATOM 4042 C CA . MET A 1 518 ? -28.469 28.125 -18.594 1 93.94 518 MET A CA 1
ATOM 4043 C C . MET A 1 518 ? -28.562 29.578 -18.141 1 93.94 518 MET A C 1
ATOM 4045 O O . MET A 1 518 ? -27.641 30.094 -17.5 1 93.94 518 MET A O 1
ATOM 4049 N N . GLN A 1 519 ? -29.609 30.156 -18.406 1 93.88 519 GLN A N 1
ATOM 4050 C CA . GLN A 1 519 ? -29.812 31.547 -17.984 1 93.88 519 GLN A CA 1
ATOM 4051 C C . GLN A 1 519 ? -29.844 31.656 -16.469 1 93.88 519 GLN A C 1
ATOM 4053 O O . GLN A 1 519 ? -29.297 32.594 -15.906 1 93.88 519 GLN A O 1
ATOM 4058 N N . GLN A 1 520 ? -30.469 30.766 -15.852 1 94.5 520 GLN A N 1
ATOM 4059 C CA . GLN A 1 520 ? -30.547 30.766 -14.391 1 94.5 520 GLN A CA 1
ATOM 4060 C C . GLN A 1 520 ? -29.172 30.562 -13.766 1 94.5 520 GLN A C 1
ATOM 4062 O O . GLN A 1 520 ? -28.844 31.172 -12.742 1 94.5 520 GLN A O 1
ATOM 4067 N N . ILE A 1 521 ? -28.438 29.734 -14.383 1 95.94 521 ILE A N 1
ATOM 4068 C CA . ILE A 1 521 ? -27.078 29.484 -13.906 1 95.94 521 ILE A CA 1
ATOM 4069 C C . ILE A 1 521 ? -26.25 30.766 -14.031 1 95.94 521 ILE A C 1
ATOM 4071 O O . ILE A 1 521 ? -25.516 31.125 -13.109 1 95.94 521 ILE A O 1
ATOM 4075 N N . GLU A 1 522 ? -26.391 31.422 -15.125 1 96 522 GLU A N 1
ATOM 4076 C CA . GLU A 1 522 ? -25.656 32.656 -15.359 1 96 522 GLU A CA 1
ATOM 4077 C C . GLU A 1 522 ? -26.078 33.75 -14.375 1 96 522 GLU A C 1
ATOM 4079 O O . GLU A 1 522 ? -25.234 34.531 -13.898 1 96 522 GLU A O 1
ATOM 4084 N N . GLU A 1 523 ? -27.297 33.844 -14.141 1 94.94 523 GLU A N 1
ATOM 4085 C CA . GLU A 1 523 ? -27.812 34.812 -13.188 1 94.94 523 GLU A CA 1
ATOM 4086 C C . GLU A 1 523 ? -27.25 34.594 -11.789 1 94.94 523 GLU A C 1
ATOM 4088 O O . GLU A 1 523 ? -26.859 35.531 -11.102 1 94.94 523 GLU A O 1
ATOM 4093 N N . ALA A 1 524 ? -27.297 33.344 -11.391 1 94.88 524 ALA A N 1
ATOM 4094 C CA . ALA A 1 524 ? -26.734 33 -10.086 1 94.88 524 ALA A CA 1
ATOM 4095 C C . ALA A 1 524 ? -25.25 33.312 -10.031 1 94.88 524 ALA A C 1
ATOM 4097 O O . ALA A 1 524 ? -24.75 33.812 -9.016 1 94.88 524 ALA A O 1
ATOM 4098 N N . ALA A 1 525 ? -24.562 33.062 -11.062 1 96.44 525 ALA A N 1
ATOM 4099 C CA . ALA A 1 525 ? -23.141 33.344 -11.141 1 96.44 525 ALA A CA 1
ATOM 4100 C C . ALA A 1 525 ? -22.844 34.844 -11.07 1 96.44 525 ALA A C 1
ATOM 4102 O O . ALA A 1 525 ? -21.875 35.25 -10.445 1 96.44 525 ALA A O 1
ATOM 4103 N N . LYS A 1 526 ? -23.625 35.594 -11.758 1 95.5 526 LYS A N 1
ATOM 4104 C CA . LYS A 1 526 ? -23.469 37.031 -11.719 1 95.5 526 LYS A CA 1
ATOM 4105 C C . LYS A 1 526 ? -23.719 37.562 -10.312 1 95.5 526 LYS A C 1
ATOM 4107 O O . LYS A 1 526 ? -22.969 38.406 -9.82 1 95.5 526 LYS A O 1
ATOM 4112 N N . ALA A 1 527 ? -24.719 37.062 -9.727 1 93.31 527 ALA A N 1
ATOM 4113 C CA . ALA A 1 527 ? -25.062 37.469 -8.375 1 93.31 527 ALA A CA 1
ATOM 4114 C C . ALA A 1 527 ? -23.953 37.125 -7.387 1 93.31 527 ALA A C 1
ATOM 4116 O O . ALA A 1 527 ? -23.734 37.844 -6.402 1 93.31 527 ALA A O 1
ATOM 4117 N N . ALA A 1 528 ? -23.312 36.062 -7.648 1 94.69 528 ALA A N 1
ATOM 4118 C CA . ALA A 1 528 ? -22.234 35.625 -6.777 1 94.69 528 ALA A CA 1
ATOM 4119 C C . ALA A 1 528 ? -20.891 36.188 -7.23 1 94.69 528 ALA A C 1
ATOM 4121 O O . ALA A 1 528 ? -19.844 35.812 -6.699 1 94.69 528 ALA A O 1
ATOM 4122 N N . ASN A 1 529 ? -20.859 36.969 -8.25 1 93.25 529 ASN A N 1
ATOM 4123 C CA . ASN A 1 529 ? -19.672 37.625 -8.781 1 93.25 529 ASN A CA 1
ATOM 4124 C C . ASN A 1 529 ? -18.672 36.625 -9.344 1 93.25 529 ASN A C 1
ATOM 4126 O O . ASN A 1 529 ? -17.469 36.781 -9.148 1 93.25 529 ASN A O 1
ATOM 4130 N N . CYS A 1 530 ? -19.141 35.562 -9.898 1 92.75 530 CYS A N 1
ATOM 4131 C CA . CYS A 1 530 ? -18.188 34.625 -10.453 1 92.75 530 CYS A CA 1
ATOM 4132 C C . CYS A 1 530 ? -18.375 34.469 -11.953 1 92.75 530 CYS A C 1
ATOM 4134 O O . CYS A 1 530 ? -17.641 33.719 -12.609 1 92.75 530 CYS A O 1
ATOM 4136 N N . HIS A 1 531 ? -19.281 35.188 -12.523 1 94.38 531 HIS A N 1
ATOM 4137 C CA . HIS A 1 531 ? -19.531 35.094 -13.953 1 94.38 531 HIS A CA 1
ATOM 4138 C C . HIS A 1 531 ? -18.328 35.562 -14.766 1 94.38 531 HIS A C 1
ATOM 4140 O O . HIS A 1 531 ? -17.922 34.875 -15.711 1 94.38 531 HIS A O 1
ATOM 4146 N N . ASN A 1 532 ? -17.781 36.625 -14.398 1 90.75 532 ASN A N 1
ATOM 4147 C CA . ASN A 1 532 ? -16.688 37.219 -15.172 1 90.75 532 ASN A CA 1
ATOM 4148 C C . ASN A 1 532 ? -15.469 36.312 -15.211 1 90.75 532 ASN A C 1
ATOM 4150 O O . ASN A 1 532 ? -14.898 36.094 -16.281 1 90.75 532 ASN A O 1
ATOM 4154 N N . PHE A 1 533 ? -15.07 35.812 -14.078 1 90.38 533 PHE A N 1
ATOM 4155 C CA . PHE A 1 533 ? -13.867 35 -14.109 1 90.38 533 PHE A CA 1
ATOM 4156 C C . PHE A 1 533 ? -14.141 33.656 -14.812 1 90.38 533 PHE A C 1
ATOM 4158 O O . PHE A 1 533 ? -13.234 33.094 -15.406 1 90.38 533 PHE A O 1
ATOM 4165 N N . ILE A 1 534 ? -15.398 33.188 -14.758 1 94.38 534 ILE A N 1
ATOM 4166 C CA . ILE A 1 534 ? -15.758 31.969 -15.453 1 94.38 534 ILE A CA 1
ATOM 4167 C C . ILE A 1 534 ? -15.625 32.188 -16.969 1 94.38 534 ILE A C 1
ATOM 4169 O O . ILE A 1 534 ? -15.109 31.312 -17.672 1 94.38 534 ILE A O 1
ATOM 4173 N N . MET A 1 535 ? -16.078 33.312 -17.391 1 91.94 535 MET A N 1
ATOM 4174 C CA . MET A 1 535 ? -16.047 33.625 -18.812 1 91.94 535 MET A CA 1
ATOM 4175 C C . MET A 1 535 ? -14.609 33.844 -19.281 1 91.94 535 MET A C 1
ATOM 4177 O O . MET A 1 535 ? -14.312 33.719 -20.469 1 91.94 535 MET A O 1
ATOM 4181 N N . ASP A 1 536 ? -13.742 34.156 -18.391 1 90 536 ASP A N 1
ATOM 4182 C CA . ASP A 1 536 ? -12.328 34.344 -18.719 1 90 536 ASP A CA 1
ATOM 4183 C C . ASP A 1 536 ? -11.617 33.031 -18.938 1 90 536 ASP A C 1
ATOM 4185 O O . ASP A 1 536 ? -10.539 32.969 -19.531 1 90 536 ASP A O 1
ATOM 4189 N N . LEU A 1 537 ? -12.25 32.031 -18.484 1 90.19 537 LEU A N 1
ATOM 4190 C CA . LEU A 1 537 ? -11.68 30.703 -18.719 1 90.19 537 LEU A CA 1
ATOM 4191 C C . LEU A 1 537 ? -11.93 30.25 -20.156 1 90.19 537 LEU A C 1
ATOM 4193 O O . LEU A 1 537 ? -12.969 30.578 -20.734 1 90.19 537 LEU A O 1
ATOM 4197 N N . PRO A 1 538 ? -11.094 29.469 -20.75 1 86.81 538 PRO A N 1
ATOM 4198 C CA . PRO A 1 538 ? -11.203 29.078 -22.156 1 86.81 538 PRO A CA 1
ATOM 4199 C C . PRO A 1 538 ? -12.508 28.359 -22.469 1 86.81 538 PRO A C 1
ATOM 4201 O O . PRO A 1 538 ? -13.094 28.562 -23.531 1 86.81 538 PRO A O 1
ATOM 4204 N N . GLU A 1 539 ? -13.031 27.578 -21.609 1 92.5 539 GLU A N 1
ATOM 4205 C CA . GLU A 1 539 ? -14.25 26.828 -21.875 1 92.5 539 GLU A CA 1
ATOM 4206 C C . GLU A 1 539 ? -15.43 27.375 -21.078 1 92.5 539 GLU A C 1
ATOM 4208 O O . GLU A 1 539 ? -16.484 26.75 -20.984 1 92.5 539 GLU A O 1
ATOM 4213 N N . GLY A 1 540 ? -15.156 28.453 -20.453 1 93.19 540 GLY A N 1
ATOM 4214 C CA . GLY A 1 540 ? -16.234 29.094 -19.719 1 93.19 540 GLY A CA 1
ATOM 4215 C C . GLY A 1 540 ? -16.875 28.172 -18.688 1 93.19 540 GLY A C 1
ATOM 4216 O O . GLY A 1 540 ? -16.188 27.547 -17.891 1 93.19 540 GLY A O 1
ATOM 4217 N N . TYR A 1 541 ? -18.234 28.062 -18.875 1 94.31 541 TYR A N 1
ATOM 4218 C CA . TYR A 1 541 ? -19.016 27.266 -17.938 1 94.31 541 TYR A CA 1
ATOM 4219 C C . TYR A 1 541 ? -18.766 25.766 -18.156 1 94.31 541 TYR A C 1
ATOM 4221 O O . TYR A 1 541 ? -19.078 24.953 -17.281 1 94.31 541 TYR A O 1
ATOM 4229 N N . ASN A 1 542 ? -18.188 25.453 -19.188 1 92.5 542 ASN A N 1
ATOM 4230 C CA . ASN A 1 542 ? -17.938 24.062 -19.5 1 92.5 542 ASN A CA 1
ATOM 4231 C C . ASN A 1 542 ? -16.531 23.641 -19.078 1 92.5 542 ASN A C 1
ATOM 4233 O O . ASN A 1 542 ? -16.094 22.516 -19.359 1 92.5 542 ASN A O 1
ATOM 4237 N N . THR A 1 543 ? -15.93 24.5 -18.359 1 90.88 543 THR A N 1
ATOM 4238 C CA . THR A 1 543 ? -14.586 24.188 -17.891 1 90.88 543 THR A CA 1
ATOM 4239 C C . THR A 1 543 ? -14.617 23.031 -16.891 1 90.88 543 THR A C 1
ATOM 4241 O O . THR A 1 543 ? -15.367 23.078 -15.922 1 90.88 543 THR A O 1
ATOM 4244 N N . MET A 1 544 ? -13.883 22.047 -17.156 1 88.56 544 MET A N 1
ATOM 4245 C CA . MET A 1 544 ? -13.789 20.875 -16.281 1 88.56 544 MET A CA 1
ATOM 4246 C C . MET A 1 544 ? -12.844 21.156 -15.117 1 88.56 544 MET A C 1
ATOM 4248 O O . MET A 1 544 ? -11.695 21.531 -15.32 1 88.56 544 MET A O 1
ATOM 4252 N N . LEU A 1 545 ? -13.383 20.938 -13.93 1 86.38 545 LEU A N 1
ATOM 4253 C CA . LEU A 1 545 ? -12.57 21.125 -12.734 1 86.38 545 LEU A CA 1
ATOM 4254 C C . LEU A 1 545 ? -11.969 19.797 -12.273 1 86.38 545 LEU A C 1
ATOM 4256 O O . LEU A 1 545 ? -12.516 18.734 -12.547 1 86.38 545 LEU A O 1
ATOM 4260 N N . GLY A 1 546 ? -10.758 19.875 -11.734 1 75.38 546 GLY A N 1
ATOM 4261 C CA . GLY A 1 546 ? -10.141 18.703 -11.133 1 75.38 546 GLY A CA 1
ATOM 4262 C C . GLY A 1 546 ? -10.68 18.391 -9.75 1 75.38 546 GLY A C 1
ATOM 4263 O O . GLY A 1 546 ? -11.633 19.016 -9.289 1 75.38 546 GLY A O 1
ATOM 4264 N N . GLU A 1 547 ? -9.93 17.422 -9.117 1 71.81 547 GLU A N 1
ATOM 4265 C CA . GLU A 1 547 ? -10.336 17.031 -7.77 1 71.81 547 GLU A CA 1
ATOM 4266 C C . GLU A 1 547 ? -10.234 18.203 -6.797 1 71.81 547 GLU A C 1
ATOM 4268 O O . GLU A 1 547 ? -9.227 18.906 -6.773 1 71.81 547 GLU A O 1
ATOM 4273 N N . LYS A 1 548 ? -11.328 18.453 -6.098 1 69.56 548 LYS A N 1
ATOM 4274 C CA . LYS A 1 548 ? -11.461 19.5 -5.086 1 69.56 548 LYS A CA 1
ATOM 4275 C C . LYS A 1 548 ? -11.188 20.875 -5.676 1 69.56 548 LYS A C 1
ATOM 4277 O O . LYS A 1 548 ? -10.828 21.812 -4.949 1 69.56 548 LYS A O 1
ATOM 4282 N N . GLY A 1 549 ? -11.336 20.984 -7.059 1 72.75 549 GLY A N 1
ATOM 4283 C CA . GLY A 1 549 ? -11.203 22.266 -7.715 1 72.75 549 GLY A CA 1
ATOM 4284 C C . GLY A 1 549 ? -9.805 22.859 -7.594 1 72.75 549 GLY A C 1
ATOM 4285 O O . GLY A 1 549 ? -9.648 24.062 -7.449 1 72.75 549 GLY A O 1
ATOM 4286 N N . VAL A 1 550 ? -8.797 22.125 -7.574 1 64.38 550 VAL A N 1
ATOM 4287 C CA . VAL A 1 550 ? -7.422 22.516 -7.281 1 64.38 550 VAL A CA 1
ATOM 4288 C C . VAL A 1 550 ? -6.965 23.578 -8.289 1 64.38 550 VAL A C 1
ATOM 4290 O O . VAL A 1 550 ? -6.109 24.406 -7.973 1 64.38 550 VAL A O 1
ATOM 4293 N N . SER A 1 551 ? -7.684 23.859 -9.289 1 72.19 551 SER A N 1
ATOM 4294 C CA . SER A 1 551 ? -7.266 24.781 -10.336 1 72.19 551 SER A CA 1
ATOM 4295 C C . SER A 1 551 ? -7.754 26.203 -10.047 1 72.19 551 SER A C 1
ATOM 4297 O O . SER A 1 551 ? -7.328 27.156 -10.695 1 72.19 551 SER A O 1
ATOM 4299 N N . LEU A 1 552 ? -8.609 26.344 -9.055 1 82.62 552 LEU A N 1
ATOM 4300 C CA . LEU A 1 552 ? -9.211 27.641 -8.75 1 82.62 552 LEU A CA 1
ATOM 4301 C C . LEU A 1 552 ? -8.664 28.188 -7.438 1 82.62 552 LEU A C 1
ATOM 4303 O O . LEU A 1 552 ? -8.219 27.422 -6.574 1 82.62 552 LEU A O 1
ATOM 4307 N N . SER A 1 553 ? -8.648 29.484 -7.379 1 80.62 553 SER A N 1
ATOM 4308 C CA . SER A 1 553 ? -8.258 30.125 -6.129 1 80.62 553 SER A CA 1
ATOM 4309 C C . SER A 1 553 ? -9.312 29.922 -5.051 1 80.62 553 SER A C 1
ATOM 4311 O O . SER A 1 553 ? -10.453 29.562 -5.352 1 80.62 553 SER A O 1
ATOM 4313 N N . GLY A 1 554 ? -8.914 30.062 -3.793 1 82.62 554 GLY A N 1
ATOM 4314 C CA . GLY A 1 554 ? -9.844 29.938 -2.688 1 82.62 554 GLY A CA 1
ATOM 4315 C C . GLY A 1 554 ? -11.062 30.844 -2.83 1 82.62 554 GLY A C 1
ATOM 4316 O O . GLY A 1 554 ? -12.188 30.406 -2.582 1 82.62 554 GLY A O 1
ATOM 4317 N N . GLY A 1 555 ? -10.836 32.062 -3.262 1 85.88 555 GLY A N 1
ATOM 4318 C CA . GLY A 1 555 ? -11.922 33 -3.455 1 85.88 555 GLY A CA 1
ATOM 4319 C C . GLY A 1 555 ? -12.859 32.625 -4.586 1 85.88 555 GLY A C 1
ATOM 4320 O O . GLY A 1 555 ? -14.07 32.812 -4.488 1 85.88 555 GLY A O 1
ATOM 4321 N N . GLN A 1 556 ? -12.305 32.125 -5.656 1 88.06 556 GLN A N 1
ATOM 4322 C CA . GLN A 1 556 ? -13.102 31.672 -6.789 1 88.06 556 GLN A CA 1
ATOM 4323 C C . GLN A 1 556 ? -13.977 30.484 -6.398 1 88.06 556 GLN A C 1
ATOM 4325 O O . GLN A 1 556 ? -15.156 30.438 -6.758 1 88.06 556 GLN A O 1
ATOM 4330 N N . LYS A 1 557 ? -13.438 29.609 -5.656 1 91.06 557 LYS A N 1
ATOM 4331 C CA . LYS A 1 557 ? -14.188 28.438 -5.199 1 91.06 557 LYS A CA 1
ATOM 4332 C C . LYS A 1 557 ? -15.375 28.859 -4.328 1 91.06 557 LYS A C 1
ATOM 4334 O O . LYS A 1 557 ? -16.469 28.312 -4.457 1 91.06 557 LYS A O 1
ATOM 4339 N N . GLN A 1 558 ? -15.062 29.797 -3.482 1 91.25 558 GLN A N 1
ATOM 4340 C CA . GLN A 1 558 ? -16.094 30.281 -2.572 1 91.25 558 GLN A CA 1
ATOM 4341 C C . GLN A 1 558 ? -17.25 30.922 -3.342 1 91.25 558 GLN A C 1
ATOM 4343 O O . GLN A 1 558 ? -18.422 30.703 -3.006 1 91.25 558 GLN A O 1
ATOM 4348 N N . ARG A 1 559 ? -16.906 31.688 -4.328 1 92.56 559 ARG A N 1
ATOM 4349 C CA . ARG A 1 559 ? -17.938 32.344 -5.105 1 92.56 559 ARG A CA 1
ATOM 4350 C C . ARG A 1 559 ? -18.781 31.359 -5.887 1 92.56 559 ARG A C 1
ATOM 4352 O O . ARG A 1 559 ? -19.984 31.547 -6.055 1 92.56 559 ARG A O 1
ATOM 4359 N N . ILE A 1 560 ? -18.188 30.328 -6.328 1 93.69 560 ILE A N 1
ATOM 4360 C CA . ILE A 1 560 ? -18.938 29.266 -7 1 93.69 560 ILE A CA 1
ATOM 4361 C C . ILE A 1 560 ? -19.859 28.578 -6 1 93.69 560 ILE A C 1
ATOM 4363 O O . ILE A 1 560 ? -21 28.25 -6.328 1 93.69 560 ILE A O 1
ATOM 4367 N N . ALA A 1 561 ? -19.359 28.344 -4.828 1 93.12 561 ALA A N 1
ATOM 4368 C CA . ALA A 1 561 ? -20.172 27.75 -3.781 1 93.12 561 ALA A CA 1
ATOM 4369 C C . ALA A 1 561 ? -21.375 28.625 -3.441 1 93.12 561 ALA A C 1
ATOM 4371 O O . ALA A 1 561 ? -22.469 28.125 -3.174 1 93.12 561 ALA A O 1
ATOM 4372 N N . ILE A 1 562 ? -21.109 29.906 -3.426 1 93.69 562 ILE A N 1
ATOM 4373 C CA . ILE A 1 562 ? -22.203 30.844 -3.16 1 93.69 562 ILE A CA 1
ATOM 4374 C C . ILE A 1 562 ? -23.219 30.797 -4.297 1 93.69 562 ILE A C 1
ATOM 4376 O O . ILE A 1 562 ? -24.422 30.812 -4.059 1 93.69 562 ILE A O 1
ATOM 4380 N N . ALA A 1 563 ? -22.719 30.734 -5.535 1 95 563 ALA A N 1
ATOM 4381 C CA . ALA A 1 563 ? -23.609 30.609 -6.684 1 95 563 ALA A CA 1
ATOM 4382 C C . ALA A 1 563 ? -24.484 29.359 -6.57 1 95 563 ALA A C 1
ATOM 4384 O O . ALA A 1 563 ? -25.656 29.391 -6.926 1 95 563 ALA A O 1
ATOM 4385 N N . ARG A 1 564 ? -23.906 28.344 -6.164 1 94.06 564 ARG A N 1
ATOM 4386 C CA . ARG A 1 564 ? -24.625 27.094 -5.934 1 94.06 564 ARG A CA 1
ATOM 4387 C C . ARG A 1 564 ? -25.766 27.297 -4.941 1 94.06 564 ARG A C 1
ATOM 4389 O O . ARG A 1 564 ? -26.891 26.828 -5.168 1 94.06 564 ARG A O 1
ATOM 4396 N N . ALA A 1 565 ? -25.484 27.922 -3.867 1 93.19 565 ALA A N 1
ATOM 4397 C CA . ALA A 1 565 ? -26.484 28.188 -2.834 1 93.19 565 ALA A CA 1
ATOM 4398 C C . ALA A 1 565 ? -27.578 29.109 -3.352 1 93.19 565 ALA A C 1
ATOM 4400 O O . ALA A 1 565 ? -28.75 28.938 -3.016 1 93.19 565 ALA A O 1
ATOM 4401 N N . LEU A 1 566 ? -27.188 30.094 -4.125 1 93.94 566 LEU A N 1
ATOM 4402 C CA . LEU A 1 566 ? -28.156 31.031 -4.688 1 93.94 566 LEU A CA 1
ATOM 4403 C C . LEU A 1 566 ? -29.141 30.312 -5.598 1 93.94 566 LEU A C 1
ATOM 4405 O O . LEU A 1 566 ? -30.344 30.609 -5.57 1 93.94 566 LEU A O 1
ATOM 4409 N N . LEU A 1 567 ? -28.578 29.469 -6.383 1 93.69 567 LEU A N 1
ATOM 4410 C CA . LEU A 1 567 ? -29.422 28.734 -7.32 1 93.69 567 LEU A CA 1
ATOM 4411 C C . LEU A 1 567 ? -30.391 27.812 -6.582 1 93.69 567 LEU A C 1
ATOM 4413 O O . LEU A 1 567 ? -31.516 27.594 -7.035 1 93.69 567 LEU A O 1
ATOM 4417 N N . GLN A 1 568 ? -30 27.25 -5.566 1 92.12 568 GLN A N 1
ATOM 4418 C CA . GLN A 1 568 ? -30.828 26.375 -4.742 1 92.12 568 GLN A CA 1
ATOM 4419 C C . GLN A 1 568 ? -31.984 27.156 -4.125 1 92.12 568 GLN A C 1
ATOM 4421 O O . GLN A 1 568 ? -33.062 26.594 -3.869 1 92.12 568 GLN A O 1
ATOM 4426 N N . ASN A 1 569 ? -31.766 28.438 -3.865 1 90.62 569 ASN A N 1
ATOM 4427 C CA . ASN A 1 569 ? -32.75 29.328 -3.297 1 90.62 569 ASN A CA 1
ATOM 4428 C C . ASN A 1 569 ? -33.344 28.781 -1.998 1 90.62 569 ASN A C 1
ATOM 4430 O O . ASN A 1 569 ? -34.562 28.625 -1.876 1 90.62 569 ASN A O 1
ATOM 4434 N N . PRO A 1 570 ? -32.562 28.594 -0.979 1 93.5 570 PRO A N 1
ATOM 4435 C CA . PRO A 1 570 ? -33 28.047 0.304 1 93.5 570 PRO A CA 1
ATOM 4436 C C . PRO A 1 570 ? -33.719 29.078 1.165 1 93.5 570 PRO A C 1
ATOM 4438 O O . PRO A 1 570 ? -33.594 30.281 0.947 1 93.5 570 PRO A O 1
ATOM 4441 N N . SER A 1 571 ? -34.5 28.625 2.121 1 94.44 571 SER A N 1
ATOM 4442 C CA . SER A 1 571 ? -35.156 29.484 3.076 1 94.44 571 SER A CA 1
ATOM 4443 C C . SER A 1 571 ? -34.281 29.781 4.285 1 94.44 571 SER A C 1
ATOM 4445 O O . SER A 1 571 ? -34.438 30.828 4.926 1 94.44 571 SER A O 1
ATOM 4447 N N . VAL A 1 572 ? -33.469 28.859 4.523 1 95.38 572 VAL A N 1
ATOM 4448 C CA . VAL A 1 572 ? -32.531 29 5.629 1 95.38 572 VAL A CA 1
ATOM 4449 C C . VAL A 1 572 ? -31.094 28.922 5.105 1 95.38 572 VAL A C 1
ATOM 4451 O O . VAL A 1 572 ? -30.781 28.078 4.246 1 95.38 572 VAL A O 1
ATOM 4454 N N . LEU A 1 573 ? -30.297 29.812 5.57 1 95.12 573 LEU A N 1
ATOM 4455 C CA . LEU A 1 573 ? -28.922 29.875 5.113 1 95.12 573 LEU A CA 1
ATOM 4456 C C . LEU A 1 573 ? -27.953 29.703 6.277 1 95.12 573 LEU A C 1
ATOM 4458 O O . LEU A 1 573 ? -28.109 30.359 7.316 1 95.12 573 LEU A O 1
ATOM 4462 N N . LEU A 1 574 ? -27.031 28.781 6.129 1 95 574 LEU A N 1
ATOM 4463 C CA . LEU A 1 574 ? -25.969 28.562 7.109 1 95 574 LEU A CA 1
ATOM 4464 C C . LEU A 1 574 ? -24.609 28.953 6.539 1 95 574 LEU A C 1
ATOM 4466 O O . LEU A 1 574 ? -24.188 28.453 5.496 1 95 574 LEU A O 1
ATOM 4470 N N . LEU A 1 575 ? -23.922 29.875 7.219 1 91.44 575 LEU A N 1
ATOM 4471 C CA . LEU A 1 575 ? -22.609 30.344 6.793 1 91.44 575 LEU A CA 1
ATOM 4472 C C . LEU A 1 575 ? -21.547 29.984 7.82 1 91.44 575 LEU A C 1
ATOM 4474 O O . LEU A 1 575 ? -21.562 30.469 8.953 1 91.44 575 LEU A O 1
ATOM 4478 N N . ASP A 1 576 ? -20.641 29.078 7.461 1 88.12 576 ASP A N 1
ATOM 4479 C CA . ASP A 1 576 ? -19.578 28.641 8.352 1 88.12 576 ASP A CA 1
ATOM 4480 C C . ASP A 1 576 ? -18.234 29.266 7.957 1 88.12 576 ASP A C 1
ATOM 4482 O O . ASP A 1 576 ? -17.453 28.672 7.211 1 88.12 576 ASP A O 1
ATOM 4486 N N . GLU A 1 577 ? -17.844 30.359 8.602 1 76.56 577 GLU A N 1
ATOM 4487 C CA . GLU A 1 577 ? -16.594 31.109 8.398 1 76.56 577 GLU A CA 1
ATOM 4488 C C . GLU A 1 577 ? -16.312 31.297 6.91 1 76.56 577 GLU A C 1
ATOM 4490 O O . GLU A 1 577 ? -15.195 31.047 6.445 1 76.56 577 GLU A O 1
ATOM 4495 N N . ALA A 1 578 ? -17.125 31.875 6.148 1 70.69 578 ALA A N 1
ATOM 4496 C CA . ALA A 1 578 ? -17.109 31.859 4.691 1 70.69 578 ALA A CA 1
ATOM 4497 C C . ALA A 1 578 ? -16.062 32.812 4.152 1 70.69 578 ALA A C 1
ATOM 4499 O O . ALA A 1 578 ? -15.68 32.75 2.98 1 70.69 578 ALA A O 1
ATOM 4500 N N . THR A 1 579 ? -15.531 33.656 4.949 1 65.88 579 THR A N 1
ATOM 4501 C CA . THR A 1 579 ? -14.602 34.656 4.43 1 65.88 579 THR A CA 1
ATOM 4502 C C . THR A 1 579 ? -13.219 34.5 5.051 1 65.88 579 THR A C 1
ATOM 4504 O O . THR A 1 579 ? -12.328 35.312 4.848 1 65.88 579 THR A O 1
ATOM 4507 N N . SER A 1 580 ? -13.094 33.312 5.676 1 63.56 580 SER A N 1
ATOM 4508 C CA . SER A 1 580 ? -11.812 33.125 6.348 1 63.56 580 SER A CA 1
ATOM 4509 C C . SER A 1 580 ? -10.719 32.75 5.355 1 63.56 580 SER A C 1
ATOM 4511 O O . SER A 1 580 ? -11 32.156 4.301 1 63.56 580 SER A O 1
ATOM 4513 N N . ALA A 1 581 ? -9.508 33.281 5.488 1 60.59 581 ALA A N 1
ATOM 4514 C CA . ALA A 1 581 ? -8.297 32.875 4.777 1 60.59 581 ALA A CA 1
ATOM 4515 C C . ALA A 1 581 ? -8.25 33.469 3.381 1 60.59 581 ALA A C 1
ATOM 4517 O O . ALA A 1 581 ? -7.551 32.969 2.496 1 60.59 581 ALA A O 1
ATOM 4518 N N . LEU A 1 582 ? -9.141 34.438 3.062 1 66.31 582 LEU A N 1
ATOM 4519 C CA . LEU A 1 582 ? -9.172 35.062 1.733 1 66.31 582 LEU A CA 1
ATOM 4520 C C . LEU A 1 582 ? -8.367 36.344 1.7 1 66.31 582 LEU A C 1
ATOM 4522 O O . LEU A 1 582 ? -8.211 37 2.727 1 66.31 582 LEU A O 1
ATOM 4526 N N . ASP A 1 583 ? -7.844 36.625 0.506 1 62.19 583 ASP A N 1
ATOM 4527 C CA . ASP A 1 583 ? -7.23 37.938 0.294 1 62.19 583 ASP A CA 1
ATOM 4528 C C . ASP A 1 583 ? -8.281 39.031 0.319 1 62.19 583 ASP A C 1
ATOM 4530 O O . ASP A 1 583 ? -9.469 38.781 0.131 1 62.19 583 ASP A O 1
ATOM 4534 N N . THR A 1 584 ? -7.781 40.25 0.552 1 62.97 584 THR A N 1
ATOM 4535 C CA . THR A 1 584 ? -8.656 41.406 0.768 1 62.97 584 THR A CA 1
ATOM 4536 C C . THR A 1 584 ? -9.578 41.594 -0.434 1 62.97 584 THR A C 1
ATOM 4538 O O . THR A 1 584 ? -10.766 41.875 -0.272 1 62.97 584 THR A O 1
ATOM 4541 N N . GLU A 1 585 ? -9.039 41.5 -1.562 1 68.69 585 GLU A N 1
ATOM 4542 C CA . GLU A 1 585 ? -9.852 41.719 -2.754 1 68.69 585 GLU A CA 1
ATOM 4543 C C . GLU A 1 585 ? -10.914 40.625 -2.906 1 68.69 585 GLU A C 1
ATOM 4545 O O . GLU A 1 585 ? -12.086 40.906 -3.162 1 68.69 585 GLU A O 1
ATOM 4550 N N . SER A 1 586 ? -10.492 39.5 -2.818 1 78.56 586 SER A N 1
ATOM 4551 C CA . SER A 1 586 ? -11.414 38.375 -2.91 1 78.56 586 SER A CA 1
ATOM 4552 C C . SER A 1 586 ? -12.453 38.438 -1.796 1 78.56 586 SER A C 1
ATOM 4554 O O . SER A 1 586 ? -13.609 38.062 -2.006 1 78.56 586 SER A O 1
ATOM 4556 N N . GLU A 1 587 ? -11.969 38.969 -0.687 1 79 587 GLU A N 1
ATOM 4557 C CA . GLU A 1 587 ? -12.867 39.031 0.463 1 79 587 GLU A CA 1
ATOM 4558 C C . GLU A 1 587 ? -14.031 39.969 0.184 1 79 587 GLU A C 1
ATOM 4560 O O . GLU A 1 587 ? -15.172 39.688 0.556 1 79 587 GLU A O 1
ATOM 4565 N N . ALA A 1 588 ? -13.742 41.062 -0.449 1 79.75 588 ALA A N 1
ATOM 4566 C CA . ALA A 1 588 ? -14.789 42.031 -0.754 1 79.75 588 ALA A CA 1
ATOM 4567 C C . ALA A 1 588 ? -15.828 41.438 -1.706 1 79.75 588 ALA A C 1
ATOM 4569 O O . ALA A 1 588 ? -17.031 41.625 -1.519 1 79.75 588 ALA A O 1
ATOM 4570 N N . LEU A 1 589 ? -15.367 40.75 -2.688 1 84.75 589 LEU A N 1
ATOM 4571 C CA . LEU A 1 589 ? -16.25 40.156 -3.672 1 84.75 589 LEU A CA 1
ATOM 4572 C C . LEU A 1 589 ? -17.109 39.062 -3.031 1 84.75 589 LEU A C 1
ATOM 4574 O O . LEU A 1 589 ? -18.297 38.969 -3.311 1 84.75 589 LEU A O 1
ATOM 4578 N N . VAL A 1 590 ? -16.484 38.312 -2.229 1 86.81 590 VAL A N 1
ATOM 4579 C CA . VAL A 1 590 ? -17.188 37.219 -1.555 1 86.81 590 VAL A CA 1
ATOM 4580 C C . VAL A 1 590 ? -18.203 37.781 -0.575 1 86.81 590 VAL A C 1
ATOM 4582 O O . VAL A 1 590 ? -19.328 37.281 -0.477 1 86.81 590 VAL A O 1
ATOM 4585 N N . GLN A 1 591 ? -17.797 38.844 0.123 1 84 591 GLN A N 1
ATOM 4586 C CA . GLN A 1 591 ? -18.719 39.469 1.082 1 84 591 GLN A CA 1
ATOM 4587 C C . GLN A 1 591 ? -19.938 40.031 0.383 1 84 591 GLN A C 1
ATOM 4589 O O . GLN A 1 591 ? -21.062 39.906 0.882 1 84 591 GLN A O 1
ATOM 4594 N N . ALA A 1 592 ? -19.734 40.688 -0.688 1 85.88 592 ALA A N 1
ATOM 4595 C CA . ALA A 1 592 ? -20.844 41.219 -1.459 1 85.88 592 ALA A CA 1
ATOM 4596 C C . ALA A 1 592 ? -21.797 40.125 -1.902 1 85.88 592 ALA A C 1
ATOM 4598 O O . ALA A 1 592 ? -23.016 40.281 -1.863 1 85.88 592 ALA A O 1
ATOM 45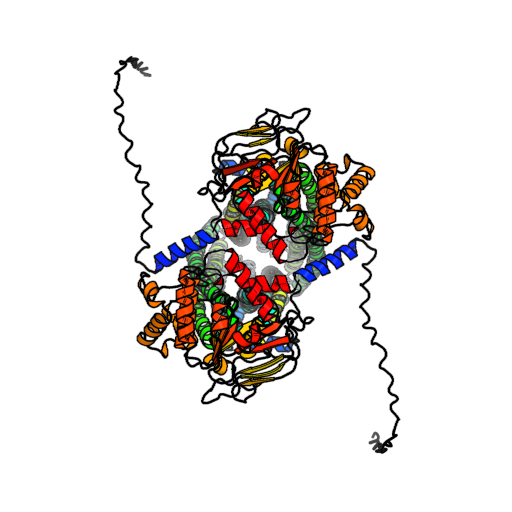99 N N . ALA A 1 593 ? -21.25 39.094 -2.35 1 88.69 593 ALA A N 1
ATOM 4600 C CA . ALA A 1 593 ? -22.047 37.938 -2.771 1 88.69 593 ALA A CA 1
ATOM 4601 C C . ALA A 1 593 ? -22.828 37.375 -1.602 1 88.69 593 ALA A C 1
ATOM 4603 O O . ALA A 1 593 ? -23.984 36.969 -1.76 1 88.69 593 ALA A O 1
ATOM 4604 N N . LEU A 1 594 ? -22.234 37.312 -0.479 1 88 594 LEU A N 1
ATOM 4605 C CA . LEU A 1 594 ? -22.875 36.812 0.72 1 88 594 LEU A CA 1
ATOM 4606 C C . LEU A 1 594 ? -24.031 37.719 1.15 1 88 594 LEU A C 1
ATOM 4608 O O . LEU A 1 594 ? -25.094 37.25 1.563 1 88 594 LEU A O 1
ATOM 4612 N N . ASP A 1 595 ? -23.75 39 1.094 1 85.56 595 ASP A N 1
ATOM 4613 C CA . ASP A 1 595 ? -24.797 39.938 1.446 1 85.56 595 ASP A CA 1
ATOM 4614 C C . ASP A 1 595 ? -26.031 39.781 0.56 1 85.56 595 ASP A C 1
ATOM 4616 O O . ASP A 1 595 ? -27.156 39.875 1.037 1 85.56 595 ASP A O 1
ATOM 4620 N N . HIS A 1 596 ? -25.719 39.594 -0.628 1 87.88 596 HIS A N 1
ATOM 4621 C CA . HIS A 1 596 ? -26.812 39.344 -1.565 1 87.88 596 HIS A CA 1
ATOM 4622 C C . HIS A 1 596 ? -27.547 38.031 -1.222 1 87.88 596 HIS A C 1
ATOM 4624 O O . HIS A 1 596 ? -28.781 38 -1.29 1 87.88 596 HIS A O 1
ATOM 4630 N N . LEU A 1 597 ? -26.859 37.062 -0.927 1 89.19 597 LEU A N 1
ATOM 4631 C CA . LEU A 1 597 ? -27.406 35.75 -0.618 1 89.19 597 LEU A CA 1
ATOM 4632 C C . LEU A 1 597 ? -28.25 35.781 0.65 1 89.19 597 LEU A C 1
ATOM 4634 O O . LEU A 1 597 ? -29.25 35.094 0.754 1 89.19 597 LEU A O 1
ATOM 4638 N N . MET A 1 598 ? -27.844 36.562 1.583 1 89.62 598 MET A N 1
ATOM 4639 C CA . MET A 1 598 ? -28.484 36.594 2.9 1 89.62 598 MET A CA 1
ATOM 4640 C C . MET A 1 598 ? -29.812 37.344 2.846 1 89.62 598 MET A C 1
ATOM 4642 O O . MET A 1 598 ? -30.656 37.156 3.729 1 89.62 598 MET A O 1
ATOM 4646 N N . LYS A 1 599 ? -30 38.156 1.894 1 87.94 599 LYS A N 1
ATOM 4647 C CA . LYS A 1 599 ? -31.203 38.969 1.818 1 87.94 599 LYS A CA 1
ATOM 4648 C C . LYS A 1 599 ? -32.469 38.125 1.759 1 87.94 599 LYS A C 1
ATOM 4650 O O . LYS A 1 599 ? -32.594 37.25 0.89 1 87.94 599 LYS A O 1
ATOM 4655 N N . GLY A 1 600 ? -33.344 38.344 2.707 1 87.44 600 GLY A N 1
ATOM 4656 C CA . GLY A 1 600 ? -34.656 37.719 2.688 1 87.44 600 GLY A CA 1
ATOM 4657 C C . GLY A 1 600 ? -34.656 36.312 3.23 1 87.44 600 GLY A C 1
ATOM 4658 O O . GLY A 1 600 ? -35.594 35.531 3.014 1 87.44 600 GLY A O 1
ATOM 4659 N N . ARG A 1 601 ? -33.656 35.875 3.822 1 93.38 601 ARG A N 1
ATOM 4660 C CA . ARG A 1 601 ? -33.531 34.5 4.312 1 93.38 601 ARG A CA 1
ATOM 4661 C C . ARG A 1 601 ? -33.125 34.469 5.785 1 93.38 601 ARG A C 1
ATOM 4663 O O . ARG A 1 601 ? -32.5 35.438 6.273 1 93.38 601 ARG A O 1
ATOM 4670 N N . THR A 1 602 ? -33.625 33.469 6.504 1 95.44 602 THR A N 1
ATOM 4671 C CA . THR A 1 602 ? -33.094 33.219 7.848 1 95.44 602 THR A CA 1
ATOM 4672 C C . THR A 1 602 ? -31.656 32.75 7.793 1 95.44 602 THR A C 1
ATOM 4674 O O . THR A 1 602 ? -31.344 31.75 7.129 1 95.44 602 THR A O 1
ATOM 4677 N N . THR A 1 603 ? -30.766 33.469 8.438 1 94.56 603 THR A N 1
ATOM 4678 C CA . THR A 1 603 ? -29.344 33.188 8.25 1 94.56 603 THR A CA 1
ATOM 4679 C C . THR A 1 603 ? -28.656 32.969 9.594 1 94.56 603 THR A C 1
ATOM 4681 O O . THR A 1 603 ? -28.859 33.75 10.523 1 94.56 603 THR A O 1
ATOM 4684 N N . ILE A 1 604 ? -27.938 31.875 9.719 1 94.19 604 ILE A N 1
ATOM 4685 C CA . ILE A 1 604 ? -27.016 31.625 10.828 1 94.19 604 ILE A CA 1
ATOM 4686 C C . ILE A 1 604 ? -25.578 31.734 10.336 1 94.19 604 ILE A C 1
ATOM 4688 O O . ILE A 1 604 ? -25.156 30.969 9.461 1 94.19 604 ILE A O 1
ATOM 4692 N N . CYS A 1 605 ? -24.828 32.656 10.906 1 91.31 605 CYS A N 1
ATOM 4693 C CA . CYS A 1 605 ? -23.469 32.906 10.43 1 91.31 605 CYS A CA 1
ATOM 4694 C C . CYS A 1 605 ? -22.45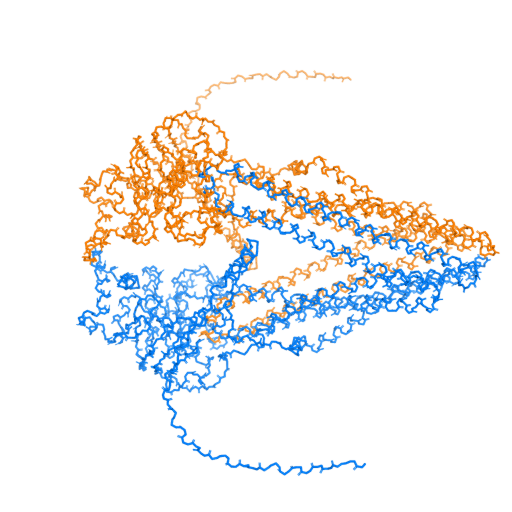3 32.75 11.562 1 91.31 605 CYS A C 1
ATOM 4696 O O . CYS A 1 605 ? -22.609 33.344 12.633 1 91.31 605 CYS A O 1
ATOM 4698 N N . ILE A 1 606 ? -21.547 31.859 11.359 1 89.12 606 ILE A N 1
ATOM 4699 C CA . ILE A 1 606 ? -20.391 31.797 12.25 1 89.12 606 ILE A CA 1
ATOM 4700 C C . ILE A 1 606 ? -19.328 32.781 11.805 1 89.12 606 ILE A C 1
ATOM 4702 O O . ILE A 1 606 ? -18.75 32.656 10.727 1 89.12 606 ILE A O 1
ATOM 4706 N N . ALA A 1 607 ? -19.188 33.844 12.531 1 75.12 607 ALA A N 1
ATOM 4707 C CA . ALA A 1 607 ? -18.328 34.906 12.062 1 75.12 607 ALA A CA 1
ATOM 4708 C C . ALA A 1 607 ? -17.078 35.031 12.922 1 75.12 607 ALA A C 1
ATOM 4710 O O . ALA A 1 607 ? -17.125 34.844 14.141 1 75.12 607 ALA A O 1
ATOM 4711 N N . HIS A 1 608 ? -16.125 35.219 12.25 1 64 608 HIS A N 1
ATOM 4712 C CA . HIS A 1 608 ? -14.867 35.469 12.938 1 64 608 HIS A CA 1
ATOM 4713 C C . HIS A 1 608 ? -14.445 36.938 12.766 1 64 608 HIS A C 1
ATOM 4715 O O . HIS A 1 608 ? -13.539 37.406 13.453 1 64 608 HIS A O 1
ATOM 4721 N N . ARG A 1 609 ? -15.234 37.531 11.922 1 64.25 609 ARG A N 1
ATOM 4722 C CA . ARG A 1 609 ? -14.898 38.938 11.648 1 64.25 609 ARG A CA 1
ATOM 4723 C C . ARG A 1 609 ? -15.938 39.875 12.242 1 64.25 609 ARG A C 1
ATOM 4725 O O . ARG A 1 609 ? -17.141 39.594 12.188 1 64.25 609 ARG A O 1
ATOM 4732 N N . LEU A 1 610 ? -15.477 40.969 12.812 1 64.88 610 LEU A N 1
ATOM 4733 C CA . LEU A 1 610 ? -16.344 41.938 13.492 1 64.88 610 LEU A CA 1
ATOM 4734 C C . LEU A 1 610 ? -17.297 42.594 12.516 1 64.88 610 LEU A C 1
ATOM 4736 O O . LEU A 1 610 ? -18.453 42.875 12.859 1 64.88 610 LEU A O 1
ATOM 4740 N N . ALA A 1 611 ? -16.828 42.875 11.297 1 64.94 611 ALA A N 1
ATOM 4741 C CA . ALA A 1 611 ? -17.656 43.562 10.312 1 64.94 611 ALA A CA 1
ATOM 4742 C C . ALA A 1 611 ? -18.922 42.75 10.008 1 64.94 611 ALA A C 1
ATOM 4744 O O . ALA A 1 611 ? -20.016 43.312 9.898 1 64.94 611 ALA A O 1
ATOM 4745 N N . THR A 1 612 ? -18.844 41.531 9.891 1 69.12 612 THR A N 1
ATOM 4746 C CA . THR A 1 612 ? -19.969 40.656 9.617 1 69.12 612 THR A CA 1
ATOM 4747 C C . THR A 1 612 ? -20.906 40.562 10.828 1 69.12 612 THR A C 1
ATOM 4749 O O . THR A 1 612 ? -22.125 40.562 10.68 1 69.12 612 THR A O 1
ATOM 4752 N N . VAL A 1 613 ? -20.344 40.625 11.906 1 76.44 613 VAL A N 1
ATOM 4753 C CA . VAL A 1 613 ? -21.078 40.531 13.156 1 76.44 613 VAL A CA 1
ATOM 4754 C C . VAL A 1 613 ? -21.891 41.781 13.391 1 76.44 613 VAL A C 1
ATOM 4756 O O . VAL A 1 613 ? -23.047 41.719 13.836 1 76.44 613 VAL A O 1
ATOM 4759 N N . LYS A 1 614 ? -21.328 42.938 13.047 1 78.06 614 LYS A N 1
ATOM 4760 C CA . LYS A 1 614 ? -21.953 44.219 13.32 1 78.06 614 LYS A CA 1
ATOM 4761 C C . LYS A 1 614 ? -23.281 44.344 12.578 1 78.06 614 LYS A C 1
ATOM 4763 O O . LYS A 1 614 ? -24.219 44.969 13.094 1 78.06 614 LYS A O 1
ATOM 4768 N N . ASN A 1 615 ? -23.406 43.719 11.438 1 79 615 ASN A N 1
ATOM 4769 C CA . ASN A 1 615 ? -24.578 43.906 10.602 1 79 615 ASN A CA 1
ATOM 4770 C C . ASN A 1 615 ? -25.641 42.844 10.906 1 79 615 ASN A C 1
ATOM 4772 O O . ASN A 1 615 ? -26.719 42.844 10.32 1 79 615 ASN A O 1
ATOM 4776 N N . SER A 1 616 ? -25.469 42 11.828 1 88.62 616 SER A N 1
ATOM 4777 C CA . SER A 1 616 ? -26.422 40.969 12.172 1 88.62 616 SER A CA 1
ATOM 4778 C C . SER A 1 616 ? -27.516 41.469 13.094 1 88.62 616 SER A C 1
ATOM 4780 O O . SER A 1 616 ? -27.312 42.469 13.82 1 88.62 616 SER A O 1
ATOM 4782 N N . ASP A 1 617 ? -28.641 40.875 13.047 1 90.75 617 ASP A N 1
ATOM 4783 C CA . ASP A 1 617 ? -29.781 41.281 13.883 1 90.75 617 ASP A CA 1
ATOM 4784 C C . ASP A 1 617 ? -29.547 40.875 15.344 1 90.75 617 ASP A C 1
ATOM 4786 O O . ASP A 1 617 ? -29.969 41.594 16.266 1 90.75 617 ASP A O 1
ATOM 4790 N N . VAL A 1 618 ? -28.984 39.75 15.492 1 92.62 618 VAL A N 1
ATOM 4791 C CA . VAL A 1 618 ? -28.703 39.25 16.828 1 92.62 618 VAL A CA 1
ATOM 4792 C C . VAL A 1 618 ? -27.328 38.594 16.859 1 92.62 618 VAL A C 1
ATOM 4794 O O . VAL A 1 618 ? -26.953 37.875 15.906 1 92.62 618 VAL A O 1
ATOM 4797 N N . ILE A 1 619 ? -26.609 38.875 17.891 1 92.75 619 ILE A N 1
ATOM 4798 C CA . ILE A 1 619 ? -25.297 38.281 18.109 1 92.75 619 ILE A CA 1
ATOM 4799 C C . ILE A 1 619 ? -25.359 37.344 19.312 1 92.75 619 ILE A C 1
ATOM 4801 O O . ILE A 1 619 ? -25.781 37.719 20.391 1 92.75 619 ILE A O 1
ATOM 4805 N N . CYS A 1 620 ? -24.953 36.125 19.062 1 92.5 620 CYS A N 1
ATOM 4806 C CA . CYS A 1 620 ? -24.891 35.125 20.125 1 92.5 620 CYS A CA 1
ATOM 4807 C C . CYS A 1 620 ? -23.453 34.75 20.438 1 92.5 620 CYS A C 1
ATOM 4809 O O . CYS A 1 620 ? -22.734 34.219 19.578 1 92.5 620 CYS A O 1
ATOM 4811 N N . VAL A 1 621 ? -23.031 35 21.703 1 91 621 VAL A N 1
ATOM 4812 C CA . VAL A 1 621 ? -21.672 34.688 22.125 1 91 621 VAL A CA 1
ATOM 4813 C C . VAL A 1 621 ? -21.656 33.344 22.859 1 91 621 VAL A C 1
ATOM 4815 O O . VAL A 1 621 ? -22.375 33.156 23.844 1 91 621 VAL A O 1
ATOM 4818 N N . LEU A 1 622 ? -20.828 32.438 22.281 1 89.44 622 LEU A N 1
ATOM 4819 C CA . LEU A 1 622 ? -20.719 31.109 22.844 1 89.44 622 LEU A CA 1
ATOM 4820 C C . LEU A 1 622 ? -19.375 30.938 23.562 1 89.44 622 LEU A C 1
ATOM 4822 O O . LEU A 1 622 ? -18.344 31.422 23.062 1 89.44 622 LEU A O 1
ATOM 4826 N N . ALA A 1 623 ? -19.422 30.266 24.75 1 86.19 623 ALA A N 1
ATOM 4827 C CA . ALA A 1 623 ? -18.219 29.875 25.484 1 86.19 623 ALA A CA 1
ATOM 4828 C C . ALA A 1 623 ? -18.391 28.516 26.141 1 86.19 623 ALA A C 1
ATOM 4830 O O . ALA A 1 623 ? -19.344 28.297 26.891 1 86.19 623 ALA A O 1
ATOM 4831 N N . LYS A 1 624 ? -17.484 27.625 25.891 1 86.75 624 LYS A N 1
ATOM 4832 C CA . LYS A 1 624 ? -17.438 26.297 26.484 1 86.75 624 LYS A CA 1
ATOM 4833 C C . LYS A 1 624 ? -18.766 25.562 26.312 1 86.75 624 LYS A C 1
ATOM 4835 O O . LYS A 1 624 ? -19.266 24.953 27.25 1 86.75 624 LYS A O 1
ATOM 4840 N N . GLY A 1 625 ? -19.438 25.844 25.219 1 90.56 625 GLY A N 1
ATOM 4841 C CA . GLY A 1 625 ? -20.609 25.062 24.844 1 90.56 625 GLY A CA 1
ATOM 4842 C C . GLY A 1 625 ? -21.906 25.688 25.344 1 90.56 625 GLY A C 1
ATOM 4843 O O . GLY A 1 625 ? -22.984 25.094 25.219 1 90.56 625 GLY A O 1
ATOM 4844 N N . VAL A 1 626 ? -21.797 26.891 25.969 1 92.44 626 VAL A N 1
ATOM 4845 C CA . VAL A 1 626 ? -22.984 27.531 26.516 1 92.44 626 VAL A CA 1
ATOM 4846 C C . VAL A 1 626 ? -23.141 28.938 25.938 1 92.44 626 VAL A C 1
ATOM 4848 O O . VAL A 1 626 ? -22.141 29.547 25.516 1 92.44 626 VAL A O 1
ATOM 4851 N N . LEU A 1 627 ? -24.359 29.344 25.797 1 93.25 627 LEU A N 1
ATOM 4852 C CA . LEU A 1 627 ? -24.656 30.703 25.391 1 93.25 627 LEU A CA 1
ATOM 4853 C C . LEU A 1 627 ? -24.469 31.672 26.547 1 93.25 627 LEU A C 1
ATOM 4855 O O . LEU A 1 627 ? -25.234 31.641 27.516 1 93.25 627 LEU A O 1
ATOM 4859 N N . VAL A 1 628 ? -23.562 32.625 26.422 1 90.31 628 VAL A N 1
ATOM 4860 C CA . VAL A 1 628 ? -23.188 33.469 27.547 1 90.31 628 VAL A CA 1
ATOM 4861 C C . VAL A 1 628 ? -23.812 34.844 27.375 1 90.31 628 VAL A C 1
ATOM 4863 O O . VAL A 1 628 ? -24.094 35.531 28.375 1 90.31 628 VAL A O 1
ATOM 4866 N N . GLU A 1 629 ? -23.734 35.375 26.141 1 91.69 629 GLU A N 1
ATOM 4867 C CA . GLU A 1 629 ? -24.281 36.688 25.859 1 91.69 629 GLU A CA 1
ATOM 4868 C C . GLU A 1 629 ? -25.125 36.688 24.578 1 91.69 629 GLU A C 1
ATOM 4870 O O . GLU A 1 629 ? -24.859 35.906 23.656 1 91.69 629 GLU A O 1
ATOM 4875 N N . LYS A 1 630 ? -26.219 37.469 24.562 1 92.88 630 LYS A N 1
ATOM 4876 C CA . LYS A 1 630 ? -27.094 37.594 23.391 1 92.88 630 LYS A CA 1
ATOM 4877 C C . LYS A 1 630 ? -27.609 39.031 23.266 1 92.88 630 LYS A C 1
ATOM 4879 O O . LYS A 1 630 ? -28.031 39.625 24.25 1 92.88 630 LYS A O 1
ATOM 4884 N N . GLY A 1 631 ? -27.453 39.594 22.078 1 91.38 631 GLY A N 1
ATOM 4885 C CA . GLY A 1 631 ? -27.938 40.938 21.859 1 91.38 631 GLY A CA 1
ATOM 4886 C C . GLY A 1 631 ? -27.391 41.562 20.578 1 91.38 631 GLY A C 1
ATOM 4887 O O . GLY A 1 631 ? -26.891 40.875 19.703 1 91.38 631 GLY A O 1
ATOM 4888 N N . LYS A 1 632 ? -27.625 42.812 20.406 1 90.62 632 LYS A N 1
ATOM 4889 C CA . LYS A 1 632 ? -27.094 43.562 19.266 1 90.62 632 LYS A CA 1
ATOM 4890 C C . LYS A 1 632 ? -25.688 44.062 19.547 1 90.62 632 LYS A C 1
ATOM 4892 O O . LYS A 1 632 ? -25.234 44.062 20.688 1 90.62 632 LYS A O 1
ATOM 4897 N N . HIS A 1 633 ? -25.047 44.438 18.516 1 87.75 633 HIS A N 1
ATOM 4898 C CA . HIS A 1 633 ? -23.656 44.875 18.609 1 87.75 633 HIS A CA 1
ATOM 4899 C C . HIS A 1 633 ? -23.5 45.969 19.656 1 87.75 633 HIS A C 1
ATOM 4901 O O . HIS A 1 633 ? -22.656 45.875 20.562 1 87.75 633 HIS A O 1
ATOM 4907 N N . GLU A 1 634 ? -24.406 46.938 19.625 1 85.62 634 GLU A N 1
ATOM 4908 C CA . GLU A 1 634 ? -24.312 48.094 20.516 1 85.62 634 GLU A CA 1
ATOM 4909 C C . GLU A 1 634 ? -24.641 47.719 21.953 1 85.62 634 GLU A C 1
ATOM 4911 O O . GLU A 1 634 ? -24.031 48.219 22.906 1 85.62 634 GLU A O 1
ATOM 4916 N N . GLU A 1 635 ? -25.531 46.812 22.062 1 89.44 635 GLU A N 1
ATOM 4917 C CA . GLU A 1 635 ? -25.969 46.375 23.375 1 89.44 635 GLU A CA 1
ATOM 4918 C C . GLU A 1 635 ? -24.891 45.562 24.078 1 89.44 635 GLU A C 1
ATOM 4920 O O . GLU A 1 635 ? -24.672 45.688 25.281 1 89.44 635 GLU A O 1
ATOM 4925 N N . LEU A 1 636 ? -24.25 44.719 23.328 1 88.31 636 LEU A N 1
ATOM 4926 C CA . LEU A 1 636 ? -23.266 43.812 23.906 1 88.31 636 LEU A CA 1
ATOM 4927 C C . LEU A 1 636 ? -22 44.562 24.297 1 88.31 636 LEU A C 1
ATOM 4929 O O . LEU A 1 636 ? -21.297 44.156 25.219 1 88.31 636 LEU A O 1
ATOM 4933 N N . LEU A 1 637 ? -21.734 45.625 23.625 1 85.75 637 LEU A N 1
ATOM 4934 C CA . LEU A 1 637 ? -20.562 46.438 23.938 1 85.75 637 LEU A CA 1
ATOM 4935 C C . LEU A 1 637 ? -20.734 47.156 25.266 1 85.75 637 LEU A C 1
ATOM 4937 O O . LEU A 1 637 ? -19.75 47.562 25.891 1 85.75 637 LEU A O 1
ATOM 4941 N N . GLN A 1 638 ? -21.969 47.344 25.656 1 84.75 638 GLN A N 1
ATOM 4942 C CA . GLN A 1 638 ? -22.266 48.094 26.875 1 84.75 638 GLN A CA 1
ATOM 4943 C C . GLN A 1 638 ? -22.188 47.188 28.109 1 84.75 638 GLN A C 1
ATOM 4945 O O . GLN A 1 638 ? -22.109 47.688 29.234 1 84.75 638 GLN A O 1
ATOM 4950 N N . ILE A 1 639 ? -22.172 46 27.812 1 86.12 639 ILE A N 1
ATOM 4951 C CA . ILE A 1 639 ? -22.078 45.062 28.953 1 86.12 639 ILE A CA 1
ATOM 4952 C C . ILE A 1 639 ? -20.688 45.156 29.547 1 86.12 639 ILE A C 1
ATOM 4954 O O . ILE A 1 639 ? -19.703 44.781 28.906 1 86.12 639 ILE A O 1
ATOM 4958 N N . GLU A 1 640 ? -20.688 45.594 30.828 1 78.81 640 GLU A N 1
ATOM 4959 C CA . GLU A 1 640 ? -19.406 45.688 31.516 1 78.81 640 GLU A CA 1
ATOM 4960 C C . GLU A 1 640 ? -18.797 44.312 31.766 1 78.81 640 GLU A C 1
ATOM 4962 O O . GLU A 1 640 ? -19.484 43.406 32.25 1 78.81 640 GLU A O 1
ATOM 4967 N N . ASN A 1 641 ? -17.594 43.969 31.422 1 77.25 641 ASN A N 1
ATOM 4968 C CA . ASN A 1 641 ? -16.844 42.719 31.594 1 77.25 641 ASN A CA 1
ATOM 4969 C C . ASN A 1 641 ? -17.422 41.625 30.734 1 77.25 641 ASN A C 1
ATOM 4971 O O . ASN A 1 641 ? -17.359 40.438 31.109 1 77.25 641 ASN A O 1
ATOM 4975 N N . GLY A 1 642 ? -18.094 42.062 29.75 1 80.31 642 GLY A N 1
ATOM 4976 C CA . GLY A 1 642 ? -18.688 41.062 28.859 1 80.31 642 GLY A CA 1
ATOM 4977 C C . GLY A 1 642 ? -17.656 40.375 27.984 1 80.31 642 GLY A C 1
ATOM 4978 O O . GLY A 1 642 ? -16.578 40.938 27.734 1 80.31 642 GLY A O 1
ATOM 4979 N N . VAL A 1 643 ? -17.969 39.125 27.562 1 78.69 643 VAL A N 1
ATOM 4980 C CA . VAL A 1 643 ? -17.078 38.344 26.719 1 78.69 643 VAL A CA 1
ATOM 4981 C C . VAL A 1 643 ? -16.953 39 25.344 1 78.69 643 VAL A C 1
ATOM 4983 O O . VAL A 1 643 ? -15.859 39.094 24.781 1 78.69 643 VAL A O 1
ATOM 4986 N N . TYR A 1 644 ? -18 39.531 24.906 1 82.88 644 TYR A N 1
ATOM 4987 C CA . TYR A 1 644 ? -18.031 40.188 23.609 1 82.88 644 TYR A CA 1
ATOM 4988 C C . TYR A 1 644 ? -17.203 41.469 23.609 1 82.88 644 TYR A C 1
ATOM 4990 O O . TYR A 1 644 ? -16.484 41.75 22.656 1 82.88 644 TYR A O 1
ATOM 4998 N N . ARG A 1 645 ? -17.422 42.219 24.594 1 77.38 645 ARG A N 1
ATOM 4999 C CA . ARG A 1 645 ? -16.672 43.469 24.703 1 77.38 645 ARG A CA 1
ATOM 5000 C C . ARG A 1 645 ? -15.18 43.219 24.734 1 77.38 645 ARG A C 1
ATOM 5002 O O . ARG A 1 645 ? -14.398 43.906 24.094 1 77.38 645 ARG A O 1
ATOM 5009 N N . LYS A 1 646 ? -14.859 42.25 25.469 1 72.06 646 LYS A N 1
ATOM 5010 C CA . LYS A 1 646 ? -13.453 41.875 25.547 1 72.06 646 LYS A CA 1
ATOM 5011 C C . LYS A 1 646 ? -12.906 41.5 24.188 1 72.06 646 LYS A C 1
ATOM 5013 O O . LYS A 1 646 ? -11.781 41.844 23.828 1 72.06 646 LYS A O 1
ATOM 5018 N N . LEU A 1 647 ? -13.805 40.812 23.562 1 70.25 647 LEU A N 1
ATOM 5019 C CA . LEU A 1 647 ? -13.422 40.375 22.234 1 70.25 647 LEU A CA 1
ATOM 5020 C C . LEU A 1 647 ? -13.281 41.531 21.266 1 70.25 647 LEU A C 1
ATOM 5022 O O . LEU A 1 647 ? -12.328 41.594 20.5 1 70.25 647 LEU A O 1
ATOM 5026 N N . ALA A 1 648 ? -14.188 42.406 21.234 1 68.69 648 ALA A N 1
ATOM 5027 C CA . ALA A 1 648 ? -14.211 43.594 20.359 1 68.69 648 ALA A CA 1
ATOM 5028 C C . ALA A 1 648 ? -13.047 44.531 20.672 1 68.69 648 ALA A C 1
ATOM 5030 O O . ALA A 1 648 ? -12.453 45.094 19.75 1 68.69 648 ALA A O 1
ATOM 5031 N N . GLU A 1 649 ? -12.805 44.688 21.875 1 63.34 649 GLU A N 1
ATOM 5032 C CA . GLU A 1 649 ? -11.719 45.562 22.297 1 63.34 649 GLU A CA 1
ATOM 5033 C C . GLU A 1 649 ? -10.367 45 21.828 1 63.34 649 GLU A C 1
ATOM 5035 O O . GLU A 1 649 ? -9.516 45.781 21.375 1 63.34 649 GLU A O 1
ATOM 5040 N N . LYS A 1 650 ? -10.32 43.812 21.984 1 59.38 650 LYS A N 1
ATOM 5041 C CA . LYS A 1 650 ? -9.055 43.188 21.578 1 59.38 650 LYS A CA 1
ATOM 5042 C C . LYS A 1 650 ? -8.852 43.312 20.062 1 59.38 650 LYS A C 1
ATOM 5044 O O . LYS A 1 650 ? -7.73 43.562 19.594 1 59.38 650 LYS A O 1
ATOM 5049 N N . GLN A 1 651 ? -9.898 43.219 19.391 1 58.69 651 GLN A N 1
ATOM 5050 C CA . GLN A 1 651 ? -9.82 43.344 17.938 1 58.69 651 GLN A CA 1
ATOM 5051 C C . GLN A 1 651 ? -9.508 44.781 17.547 1 58.69 651 GLN A C 1
ATOM 5053 O O . GLN A 1 651 ? -8.734 45.031 16.625 1 58.69 651 GLN A O 1
ATOM 5058 N N . MET A 1 652 ? -10.234 45.719 18.172 1 53.94 652 MET A N 1
ATOM 5059 C CA . MET A 1 652 ? -10.023 47.156 17.891 1 53.94 652 MET A CA 1
ATOM 5060 C C . MET A 1 652 ? -8.609 47.562 18.281 1 53.94 652 MET A C 1
ATOM 5062 O O . MET A 1 652 ? -7.988 48.375 17.594 1 53.94 652 MET A O 1
ATOM 5066 N N . ALA A 1 653 ? -8.289 47.062 19.375 1 49.06 653 ALA A N 1
ATOM 5067 C CA . ALA A 1 653 ? -6.938 47.406 19.828 1 49.06 653 ALA A CA 1
ATOM 5068 C C . ALA A 1 653 ? -5.891 46.938 18.812 1 49.06 653 ALA A C 1
ATOM 5070 O O . ALA A 1 653 ? -4.914 47.656 18.562 1 49.06 653 ALA A O 1
ATOM 5071 N N . PHE A 1 654 ? -6.223 45.812 18.406 1 45.78 654 PHE A N 1
ATOM 5072 C CA . PHE A 1 654 ? -5.289 45.344 17.391 1 45.78 654 PHE A CA 1
ATOM 5073 C C . PHE A 1 654 ? -5.363 46.188 16.141 1 45.78 654 PHE A C 1
ATOM 5075 O O . PHE A 1 654 ? -4.348 46.438 15.477 1 45.78 654 PHE A O 1
ATOM 5082 N N . GLY A 1 655 ? -6.578 46.531 15.727 1 45.84 655 GLY A N 1
ATOM 5083 C CA . GLY A 1 655 ? -6.77 47.406 14.578 1 45.84 655 GLY A CA 1
ATOM 5084 C C . GLY A 1 655 ? -6.215 48.812 14.789 1 45.84 655 GLY A C 1
ATOM 5085 O O . GLY A 1 655 ? -5.715 49.438 13.852 1 45.84 655 GLY A O 1
ATOM 5086 N N . ALA A 1 656 ? -6.461 49.469 15.938 1 44.06 656 ALA A N 1
ATOM 5087 C CA . ALA A 1 656 ? -5.98 50.812 16.219 1 44.06 656 ALA A CA 1
ATOM 5088 C C . ALA A 1 656 ? -4.457 50.875 16.156 1 44.06 656 ALA A C 1
ATOM 5090 O O . ALA A 1 656 ? -3.895 51.875 15.742 1 44.06 656 ALA A O 1
ATOM 5091 N N . VAL A 1 657 ? -3.891 49.875 16.719 1 36.41 657 VAL A N 1
ATOM 5092 C CA . VAL A 1 657 ? -2.434 49.969 16.719 1 36.41 657 VAL A CA 1
ATOM 5093 C C . VAL A 1 657 ? -1.922 49.969 15.281 1 36.41 657 VAL A C 1
ATOM 5095 O O . VAL A 1 657 ? -0.798 50.375 15.008 1 36.41 657 VAL A O 1
ATOM 5098 N N . SER A 1 658 ? -2.555 49.062 14.539 1 37.28 658 SER A N 1
ATOM 5099 C CA . SER A 1 658 ? -2.002 49.062 13.188 1 37.28 658 SER A CA 1
ATOM 5100 C C . SER A 1 658 ? -2.303 50.375 12.453 1 37.28 658 SER A C 1
ATOM 5102 O O . SER A 1 658 ? -1.906 50.531 11.305 1 37.28 658 SER A O 1
ATOM 5104 N N . GLY A 1 659 ? -2.367 51.594 13.109 1 34.91 659 GLY A N 1
ATOM 5105 C CA . GLY A 1 659 ? -2.613 52.906 12.523 1 34.91 659 GLY A CA 1
ATOM 5106 C C . GLY A 1 659 ? -3.684 52.875 11.445 1 34.91 659 GLY A C 1
ATOM 5107 O O . GLY A 1 659 ? -4.008 53.906 10.867 1 34.91 659 GLY A O 1
ATOM 5108 N N . MET A 1 660 ? -3.572 51.969 10.406 1 34.19 660 MET A N 1
ATOM 5109 C CA . MET A 1 660 ? -4.406 52.094 9.219 1 34.19 660 MET A CA 1
ATOM 5110 C C . MET A 1 660 ? -5.871 51.844 9.555 1 34.19 660 MET A C 1
ATOM 5112 O O . MET A 1 660 ? -6.203 50.844 10.172 1 34.19 660 MET A O 1
ATOM 5116 N N . ASP A 1 661 ? -6.734 52.844 9.633 1 35.34 661 ASP A N 1
ATOM 5117 C CA . ASP A 1 661 ? -8.172 52.906 9.875 1 35.34 661 ASP A CA 1
ATOM 5118 C C . ASP A 1 661 ? -8.859 51.625 9.438 1 35.34 661 ASP A C 1
ATOM 5120 O O . ASP A 1 661 ? -9.703 51.062 10.164 1 35.34 661 ASP A O 1
ATOM 5124 N N . LYS A 1 662 ? -8.781 51.344 8.188 1 40.5 662 LYS A N 1
ATOM 5125 C CA . LYS A 1 662 ? -9.625 50.438 7.41 1 40.5 662 LYS A CA 1
ATOM 5126 C C . LYS A 1 662 ? -9.211 48.969 7.625 1 40.5 662 LYS A C 1
ATOM 5128 O O . LYS A 1 662 ? -9.906 48.062 7.191 1 40.5 662 LYS A O 1
ATOM 5133 N N . SER A 1 663 ? -7.984 48.688 7.961 1 35.16 663 SER A N 1
ATOM 5134 C CA . SER A 1 663 ? -7.418 47.344 7.93 1 35.16 663 SER A CA 1
ATOM 5135 C C . SER A 1 663 ? -7.602 46.625 9.266 1 35.16 663 SER A C 1
ATOM 5137 O O . SER A 1 663 ? -7.156 45.5 9.438 1 35.16 663 SER A O 1
ATOM 5139 N N . ALA A 1 664 ? -7.895 47.188 10.359 1 39.19 664 ALA A N 1
ATOM 5140 C CA . ALA A 1 664 ? -8.156 46.656 11.703 1 39.19 664 ALA A CA 1
ATOM 5141 C C . ALA A 1 664 ? -9.156 45.5 11.664 1 39.19 664 ALA A C 1
ATOM 5143 O O . ALA A 1 664 ? -9.188 44.688 12.57 1 39.19 664 ALA A O 1
ATOM 5144 N N . SER A 1 665 ? -9.961 45.594 10.727 1 40.31 665 SER A N 1
ATOM 5145 C CA . SER A 1 665 ? -11.148 44.75 10.602 1 40.31 665 SER A CA 1
ATOM 5146 C C . SER A 1 665 ? -10.766 43.312 10.25 1 40.31 665 SER A C 1
ATOM 5148 O O . SER A 1 665 ? -11.633 42.438 10.156 1 40.31 665 SER A O 1
ATOM 5150 N N . LYS A 1 666 ? -9.438 43.062 10.008 1 42.88 666 LYS A N 1
ATOM 5151 C CA . LYS A 1 666 ? -9.188 41.781 9.375 1 42.88 666 LYS A CA 1
ATOM 5152 C C . LYS A 1 666 ? -8.703 40.75 10.398 1 42.88 666 LYS A C 1
ATOM 5154 O O . LYS A 1 666 ? -8.305 39.656 10.023 1 42.88 666 LYS A O 1
ATOM 5159 N N . MET A 1 667 ? -8.484 41.094 11.641 1 40.12 667 MET A N 1
ATOM 5160 C CA . MET A 1 667 ? -7.902 40.031 12.445 1 40.12 667 MET A CA 1
ATOM 5161 C C . MET A 1 667 ? -8.969 39 12.867 1 40.12 667 MET A C 1
ATOM 5163 O O . MET A 1 667 ? -10.094 39.406 13.188 1 40.12 667 MET A O 1
ATOM 5167 N N . ASP A 1 668 ? -8.695 37.75 12.797 1 47.44 668 ASP A N 1
ATOM 5168 C CA . ASP A 1 668 ? -9.57 36.625 13.078 1 47.44 668 ASP A CA 1
ATOM 5169 C C . ASP A 1 668 ? -10.008 36.625 14.547 1 47.44 668 ASP A C 1
ATOM 5171 O O . ASP A 1 668 ? -9.164 36.625 15.445 1 47.44 668 ASP A O 1
ATOM 5175 N N . LEU A 1 669 ? -11.211 37 14.828 1 45.88 669 LEU A N 1
ATOM 5176 C CA . LEU A 1 669 ? -11.852 37 16.141 1 45.88 669 LEU A CA 1
ATOM 5177 C C . LEU A 1 669 ? -11.484 35.75 16.938 1 45.88 669 LEU A C 1
ATOM 5179 O O . LEU A 1 669 ? -11.359 35.844 18.172 1 45.88 669 LEU A O 1
ATOM 5183 N N . GLU A 1 670 ? -11.289 34.688 16.266 1 46.75 670 GLU A N 1
ATOM 5184 C CA . GLU A 1 670 ? -11.023 33.406 16.953 1 46.75 670 GLU A CA 1
ATOM 5185 C C . GLU A 1 670 ? -9.688 33.438 17.688 1 46.75 670 GLU A C 1
ATOM 5187 O O . GLU A 1 670 ? -9.578 32.938 18.797 1 46.75 670 GLU A O 1
ATOM 5192 N N . VAL A 1 671 ? -8.711 34 17.078 1 45.44 671 VAL A N 1
ATOM 5193 C CA . VAL A 1 671 ? -7.375 34.062 17.672 1 45.44 671 VAL A CA 1
ATOM 5194 C C . VAL A 1 671 ? -7.398 34.938 18.922 1 45.44 671 VAL A C 1
ATOM 5196 O O . VAL A 1 671 ? -6.793 34.594 19.938 1 45.44 671 VAL A O 1
ATOM 5199 N N . VAL A 1 672 ? -8.133 35.969 18.812 1 43.31 672 VAL A N 1
ATOM 5200 C CA . VAL A 1 672 ? -8.219 36.875 19.938 1 43.31 672 VAL A CA 1
ATOM 5201 C C . VAL A 1 672 ? -8.922 36.188 21.109 1 43.31 672 VAL A C 1
ATOM 5203 O O . VAL A 1 672 ? -8.508 36.344 22.266 1 43.31 672 VAL A O 1
ATOM 5206 N N . MET A 1 673 ? -9.891 35.469 20.734 1 45.22 673 MET A N 1
ATOM 5207 C CA . MET A 1 673 ? -10.695 34.844 21.766 1 45.22 673 MET A CA 1
ATOM 5208 C C . MET A 1 673 ? -9.914 33.688 22.438 1 45.22 673 MET A C 1
ATOM 5210 O O . MET A 1 673 ? -10.047 33.5 23.641 1 45.22 673 MET A O 1
ATOM 5214 N N . ASP A 1 674 ? -9.156 33 21.734 1 47.78 674 ASP A N 1
ATOM 5215 C CA . ASP A 1 674 ? -8.328 31.953 22.312 1 47.78 674 ASP A CA 1
ATOM 5216 C C . ASP A 1 674 ? -7.375 32.531 23.359 1 47.78 674 ASP A C 1
ATOM 5218 O O . ASP A 1 674 ? -7.133 31.922 24.391 1 47.78 674 ASP A O 1
ATOM 5222 N N . VAL A 1 675 ? -6.949 33.75 23.141 1 40.78 675 VAL A N 1
ATOM 5223 C CA . VAL A 1 675 ? -6.047 34.438 24.062 1 40.78 675 VAL A CA 1
ATOM 5224 C C . VAL A 1 675 ? -6.793 34.812 25.328 1 40.78 675 VAL A C 1
ATOM 5226 O O . VAL A 1 675 ? -6.242 34.719 26.438 1 40.78 675 VAL A O 1
ATOM 5229 N N . ILE A 1 676 ? -8 35.156 25.156 1 41.72 676 ILE A N 1
ATOM 5230 C CA . ILE A 1 676 ? -8.797 35.562 26.297 1 41.72 676 ILE A CA 1
ATOM 5231 C C . ILE A 1 676 ? -9.109 34.375 27.172 1 41.72 676 ILE A C 1
ATOM 5233 O O . ILE A 1 676 ? -9.094 34.469 28.406 1 41.72 676 ILE A O 1
ATOM 5237 N N . GLU A 1 677 ? -9.398 33.312 26.609 1 43.62 677 GLU A N 1
ATOM 5238 C CA . GLU A 1 677 ? -9.727 32.125 27.391 1 43.62 677 GLU A CA 1
ATOM 5239 C C . GLU A 1 677 ? -8.516 31.625 28.172 1 43.62 677 GLU A C 1
ATOM 5241 O O . GLU A 1 677 ? -8.656 31.078 29.281 1 43.62 677 GLU A O 1
ATOM 5246 N N . GLU A 1 678 ? -7.352 31.797 27.75 1 39.81 678 GLU A N 1
ATOM 5247 C CA . GLU A 1 678 ? -6.145 31.422 28.484 1 39.81 678 GLU A CA 1
ATOM 5248 C C . GLU A 1 678 ? -5.879 32.375 29.641 1 39.81 678 GLU A C 1
ATOM 5250 O O . GLU A 1 678 ? -5.449 31.953 30.719 1 39.81 678 GLU A O 1
ATOM 5255 N N . MET B 1 1 ? 52.406 -5.418 -51.281 1 20.17 1 MET B N 1
ATOM 5256 C CA . MET B 1 1 ? 53.062 -4.258 -51.875 1 20.17 1 MET B CA 1
ATOM 5257 C C . MET B 1 1 ? 52.625 -2.971 -51.188 1 20.17 1 MET B C 1
ATOM 5259 O O . MET B 1 1 ? 51.5 -2.535 -51.312 1 20.17 1 MET B O 1
ATOM 5263 N N . ASN B 1 2 ? 53.062 -2.699 -49.906 1 20.44 2 ASN B N 1
ATOM 5264 C CA . ASN B 1 2 ? 52.781 -2.199 -48.562 1 20.44 2 ASN B CA 1
ATOM 5265 C C . ASN B 1 2 ? 53.031 -0.696 -48.469 1 20.44 2 ASN B C 1
ATOM 5267 O O . ASN B 1 2 ? 54.125 -0.258 -48.125 1 20.44 2 ASN B O 1
ATOM 5271 N N . GLU B 1 3 ? 52.562 0.121 -49.625 1 21.36 3 GLU B N 1
ATOM 5272 C CA . GLU B 1 3 ? 53.031 1.446 -50 1 21.36 3 GLU B CA 1
ATOM 5273 C C . GLU B 1 3 ? 52.719 2.473 -48.906 1 21.36 3 GLU B C 1
ATOM 5275 O O . GLU B 1 3 ? 51.562 2.639 -48.531 1 21.36 3 GLU B O 1
ATOM 5280 N N . ASN B 1 4 ? 53.656 2.922 -48.031 1 22.25 4 ASN B N 1
ATOM 5281 C CA . ASN B 1 4 ? 54 3.561 -46.75 1 22.25 4 ASN B CA 1
ATOM 5282 C C . ASN B 1 4 ? 53.781 5.07 -46.812 1 22.25 4 ASN B C 1
ATOM 5284 O O . ASN B 1 4 ? 54.719 5.832 -46.969 1 22.25 4 ASN B O 1
ATOM 5288 N N . SER B 1 5 ? 52.688 5.621 -47.562 1 21.81 5 SER B N 1
ATOM 5289 C CA . SER B 1 5 ? 52.75 6.988 -48.062 1 21.81 5 SER B CA 1
ATOM 5290 C C . SER B 1 5 ? 52.781 8 -46.938 1 21.81 5 SER B C 1
ATOM 5292 O O . SER B 1 5 ? 51.906 7.969 -46.031 1 21.81 5 SER B O 1
ATOM 5294 N N . SER B 1 6 ? 53.844 8.75 -46.562 1 22.78 6 SER B N 1
ATOM 5295 C CA . SER B 1 6 ? 54.531 9.531 -45.531 1 22.78 6 SER B CA 1
ATOM 5296 C C . SER B 1 6 ? 53.969 10.938 -45.438 1 22.78 6 SER B C 1
ATOM 5298 O O . SER B 1 6 ? 54.5 11.875 -46.062 1 22.78 6 SER B O 1
ATOM 5300 N N . ASN B 1 7 ? 52.594 11.219 -45.688 1 21.67 7 ASN B N 1
ATOM 5301 C CA . ASN B 1 7 ? 52.219 12.562 -46.094 1 21.67 7 ASN B CA 1
ATOM 5302 C C . ASN B 1 7 ? 52.5 13.586 -45 1 21.67 7 ASN B C 1
ATOM 5304 O O . ASN B 1 7 ? 52.156 13.367 -43.844 1 21.67 7 ASN B O 1
ATOM 5308 N N . MET B 1 8 ? 53.438 14.547 -45.156 1 22.38 8 MET B N 1
ATOM 5309 C CA . MET B 1 8 ? 54.219 15.547 -44.438 1 22.38 8 MET B CA 1
ATOM 5310 C C . MET B 1 8 ? 53.344 16.703 -43.969 1 22.38 8 MET B C 1
ATOM 5312 O O . MET B 1 8 ? 52.875 17.5 -44.781 1 22.38 8 MET B O 1
ATOM 5316 N N . ILE B 1 9 ? 52.375 16.562 -43.031 1 23.72 9 ILE B N 1
ATOM 5317 C CA . ILE B 1 9 ? 51.281 17.484 -42.75 1 23.72 9 ILE B CA 1
ATOM 5318 C C . ILE B 1 9 ? 51.875 18.766 -42.125 1 23.72 9 ILE B C 1
ATOM 5320 O O . ILE B 1 9 ? 52.469 18.719 -41.062 1 23.72 9 ILE B O 1
ATOM 5324 N N . VAL B 1 10 ? 52.188 19.781 -42.938 1 22.02 10 VAL B N 1
ATOM 5325 C CA . VAL B 1 10 ? 52.969 20.984 -42.688 1 22.02 10 VAL B CA 1
ATOM 5326 C C . VAL B 1 10 ? 52.25 21.859 -41.688 1 22.02 10 VAL B C 1
ATOM 5328 O O . VAL B 1 10 ? 51.031 21.906 -41.656 1 22.02 10 VAL B O 1
ATOM 5331 N N . SER B 1 11 ? 52.938 22.453 -40.594 1 23.06 11 SER B N 1
ATOM 5332 C CA . SER B 1 11 ? 52.781 23.078 -39.281 1 23.06 11 SER B CA 1
ATOM 5333 C C . SER B 1 11 ? 52.375 24.531 -39.406 1 23.06 11 SER B C 1
ATOM 5335 O O . SER B 1 11 ? 52.375 25.281 -38.438 1 23.06 11 SER B O 1
ATOM 5337 N N . SER B 1 12 ? 51.406 24.922 -40.344 1 21.86 12 SER B N 1
ATOM 5338 C CA . SER B 1 12 ? 51.375 26.328 -40.688 1 21.86 12 SER B CA 1
ATOM 5339 C C . SER B 1 12 ? 51.062 27.188 -39.469 1 21.86 12 SER B C 1
ATOM 5341 O O . SER B 1 12 ? 50.219 26.828 -38.656 1 21.86 12 SER B O 1
ATOM 5343 N N . THR B 1 13 ? 51.875 28.219 -39.125 1 24.28 13 THR B N 1
ATOM 5344 C CA . THR B 1 13 ? 52.156 29.094 -37.969 1 24.28 13 THR B CA 1
ATOM 5345 C C . THR B 1 13 ? 51.125 30.203 -37.875 1 24.28 13 THR B C 1
ATOM 5347 O O . THR B 1 13 ? 51.125 31 -36.938 1 24.28 13 THR B O 1
ATOM 5350 N N . PRO B 1 14 ? 49.969 30.156 -38.562 1 23.59 14 PRO B N 1
ATOM 5351 C CA . PRO B 1 14 ? 49.531 31.5 -38.969 1 23.59 14 PRO B CA 1
ATOM 5352 C C . PRO B 1 14 ? 49.406 32.469 -37.781 1 23.59 14 PRO B C 1
ATOM 5354 O O . PRO B 1 14 ? 49.281 32.031 -36.625 1 23.59 14 PRO B O 1
ATOM 5357 N N . ARG B 1 15 ? 49.406 33.875 -38.125 1 24.56 15 ARG B N 1
ATOM 5358 C CA . ARG B 1 15 ? 49.594 35.25 -37.656 1 24.56 15 ARG B CA 1
ATOM 5359 C C . ARG B 1 15 ? 48.469 35.688 -36.75 1 24.56 15 ARG B C 1
ATOM 5361 O O . ARG B 1 15 ? 47.344 35.188 -36.875 1 24.56 15 ARG B O 1
ATOM 5368 N N . ALA B 1 16 ? 48.719 36.656 -35.781 1 25.56 16 ALA B N 1
ATOM 5369 C CA . ALA B 1 16 ? 48.188 37.188 -34.531 1 25.56 16 ALA B CA 1
ATOM 5370 C C . ALA B 1 16 ? 46.969 38.062 -34.75 1 25.56 16 ALA B C 1
ATOM 5372 O O . ALA B 1 16 ? 46.781 39.031 -34.031 1 25.56 16 ALA B O 1
ATOM 5373 N N . THR B 1 17 ? 46.188 37.844 -35.906 1 24.97 17 THR B N 1
ATOM 5374 C CA . THR B 1 17 ? 45.344 39 -36.281 1 24.97 17 THR B CA 1
ATOM 5375 C C . THR B 1 17 ? 44.5 39.469 -35.062 1 24.97 17 THR B C 1
ATOM 5377 O O . THR B 1 17 ? 44 38.625 -34.312 1 24.97 17 THR B O 1
ATOM 5380 N N . ASN B 1 18 ? 44.688 40.719 -34.656 1 24.42 18 ASN B N 1
ATOM 5381 C CA . ASN B 1 18 ? 44.25 41.562 -33.562 1 24.42 18 ASN B CA 1
ATOM 5382 C C . ASN B 1 18 ? 42.75 41.719 -33.531 1 24.42 18 ASN B C 1
ATOM 5384 O O . ASN B 1 18 ? 42.188 42.438 -34.344 1 24.42 18 ASN B O 1
ATOM 5388 N N . SER B 1 19 ? 41.969 40.688 -33.75 1 24.12 19 SER B N 1
ATOM 5389 C CA . SER B 1 19 ? 40.531 40.812 -34 1 24.12 19 SER B CA 1
ATOM 5390 C C . SER B 1 19 ? 39.875 41.625 -32.906 1 24.12 19 SER B C 1
ATOM 5392 O O . SER B 1 19 ? 40 41.281 -31.719 1 24.12 19 SER B O 1
ATOM 5394 N N . VAL B 1 20 ? 39.75 42.969 -33.125 1 29.44 20 VAL B N 1
ATOM 5395 C CA . VAL B 1 20 ? 39.062 43.969 -32.344 1 29.44 20 VAL B CA 1
ATOM 5396 C C . VAL B 1 20 ? 37.688 43.438 -31.938 1 29.44 20 VAL B C 1
ATOM 5398 O O . VAL B 1 20 ? 36.875 43.125 -32.812 1 29.44 20 VAL B O 1
ATOM 5401 N N . VAL B 1 21 ? 37.562 42.656 -31 1 27.67 21 VAL B N 1
ATOM 5402 C CA . VAL B 1 21 ? 36.375 41.875 -30.578 1 27.67 21 VAL B CA 1
ATOM 5403 C C . VAL B 1 21 ? 35.25 42.844 -30.25 1 27.67 21 VAL B C 1
ATOM 5405 O O . VAL B 1 21 ? 35.375 43.688 -29.344 1 27.67 21 VAL B O 1
ATOM 5408 N N . GLY B 1 22 ? 34.719 43.469 -31.375 1 26.33 22 GLY B N 1
ATOM 5409 C CA . GLY B 1 22 ? 33.562 44.344 -31.203 1 26.33 22 GLY B CA 1
ATOM 5410 C C . GLY B 1 22 ? 32.594 43.812 -30.172 1 26.33 22 GLY B C 1
ATOM 5411 O O . GLY B 1 22 ? 32.469 42.594 -29.984 1 26.33 22 GLY B O 1
ATOM 5412 N N . ASP B 1 23 ? 32.312 44.625 -29.172 1 25.69 23 ASP B N 1
ATOM 5413 C CA . ASP B 1 23 ? 31.562 44.438 -27.953 1 25.69 23 ASP B CA 1
ATOM 5414 C C . ASP B 1 23 ? 30.141 43.938 -28.266 1 25.69 23 ASP B C 1
ATOM 5416 O O . ASP B 1 23 ? 29.25 44.75 -28.531 1 25.69 23 ASP B O 1
ATOM 5420 N N . GLU B 1 24 ? 29.969 43.188 -29.281 1 28.03 24 GLU B N 1
ATOM 5421 C CA . GLU B 1 24 ? 28.578 42.875 -29.594 1 28.03 24 GLU B CA 1
ATOM 5422 C C . GLU B 1 24 ? 27.812 42.438 -28.359 1 28.03 24 GLU B C 1
ATOM 5424 O O . GLU B 1 24 ? 28.25 41.5 -27.656 1 28.03 24 GLU B O 1
ATOM 5429 N N . LYS B 1 25 ? 27.016 43.406 -27.844 1 31.97 25 LYS B N 1
ATOM 5430 C CA . LYS B 1 25 ? 26.094 43.188 -26.734 1 31.97 25 LYS B CA 1
ATOM 5431 C C . LYS B 1 25 ? 25.328 41.875 -26.906 1 31.97 25 LYS B C 1
ATOM 5433 O O . LYS B 1 25 ? 24.75 41.625 -27.953 1 31.97 25 LYS B O 1
ATOM 5438 N N . PRO B 1 26 ? 25.797 40.875 -26.297 1 28.72 26 PRO B N 1
ATOM 5439 C CA . PRO B 1 26 ? 25.078 39.625 -26.562 1 28.72 26 PRO B CA 1
ATOM 5440 C C . PRO B 1 26 ? 23.562 39.812 -26.562 1 28.72 26 PRO B C 1
ATOM 5442 O O . PRO B 1 26 ? 23.031 40.656 -25.812 1 28.72 26 PRO B O 1
ATOM 5445 N N . ALA B 1 27 ? 22.891 39.75 -27.688 1 32.66 27 ALA B N 1
ATOM 5446 C CA . ALA B 1 27 ? 21.438 39.875 -27.797 1 32.66 27 ALA B CA 1
ATOM 5447 C C . ALA B 1 27 ? 20.734 39.188 -26.625 1 32.66 27 ALA B C 1
ATOM 5449 O O . ALA B 1 27 ? 21.25 38.219 -26.062 1 32.66 27 ALA B O 1
ATOM 5450 N N . PRO B 1 28 ? 19.812 39.969 -26.062 1 28.22 28 PRO B N 1
ATOM 5451 C CA . PRO B 1 28 ? 19.109 39.406 -24.906 1 28.22 28 PRO B CA 1
ATOM 5452 C C . PRO B 1 28 ? 18.656 37.969 -25.125 1 28.22 28 PRO B C 1
ATOM 5454 O O . PRO B 1 28 ? 18.219 37.625 -26.234 1 28.22 28 PRO B O 1
ATOM 5457 N N . THR B 1 29 ? 19.484 37.094 -24.719 1 30.39 29 THR B N 1
ATOM 5458 C CA . THR B 1 29 ? 19.031 35.688 -24.797 1 30.39 29 THR B CA 1
ATOM 5459 C C . THR B 1 29 ? 17.547 35.594 -24.516 1 30.39 29 THR B C 1
ATOM 5461 O O . THR B 1 29 ? 17.094 35.906 -23.406 1 30.39 29 THR B O 1
ATOM 5464 N N . ILE B 1 30 ? 16.766 35.938 -25.531 1 29.02 30 ILE B N 1
ATOM 5465 C CA . ILE B 1 30 ? 15.336 35.688 -25.406 1 29.02 30 ILE B CA 1
ATOM 5466 C C . ILE B 1 30 ? 15.117 34.344 -24.719 1 29.02 30 ILE B C 1
ATOM 5468 O O . ILE B 1 30 ? 15.523 33.312 -25.25 1 29.02 30 ILE B O 1
ATOM 5472 N N . ILE B 1 31 ? 15.305 34.375 -23.422 1 30.2 31 ILE B N 1
ATOM 5473 C CA . ILE B 1 31 ? 14.789 33.188 -22.719 1 30.2 31 ILE B CA 1
ATOM 5474 C C . ILE B 1 31 ? 13.508 32.719 -23.391 1 30.2 31 ILE B C 1
ATOM 5476 O O . ILE B 1 31 ? 12.508 33.438 -23.422 1 30.2 31 ILE B O 1
ATOM 5480 N N . GLU B 1 32 ? 13.719 32.062 -24.531 1 28.47 32 GLU B N 1
ATOM 5481 C CA . GLU B 1 32 ? 12.562 31.391 -25.094 1 28.47 32 GLU B CA 1
ATOM 5482 C C . GLU B 1 32 ? 11.68 30.797 -24 1 28.47 32 GLU B C 1
ATOM 5484 O O . GLU B 1 32 ? 12.094 29.875 -23.297 1 28.47 32 GLU B O 1
ATOM 5489 N N . ILE B 1 33 ? 10.945 31.719 -23.359 1 31.39 33 ILE B N 1
ATOM 5490 C CA . ILE B 1 33 ? 9.828 31.219 -22.562 1 31.39 33 ILE B CA 1
ATOM 5491 C C . ILE B 1 33 ? 9.172 30.047 -23.266 1 31.39 33 ILE B C 1
ATOM 5493 O O . ILE B 1 33 ? 8.703 30.172 -24.406 1 31.39 33 ILE B O 1
ATOM 5497 N N . GLU B 1 34 ? 9.797 28.875 -23.078 1 30.8 34 GLU B N 1
ATOM 5498 C CA . GLU B 1 34 ? 9.086 27.719 -23.609 1 30.8 34 GLU B CA 1
ATOM 5499 C C . GLU B 1 34 ? 7.59 27.984 -23.719 1 30.8 34 GLU B C 1
ATOM 5501 O O . GLU B 1 34 ? 6.953 28.406 -22.75 1 30.8 34 GLU B O 1
ATOM 5506 N N . GLN B 1 35 ? 7.211 28.453 -24.891 1 31.19 35 GLN B N 1
ATOM 5507 C CA . GLN B 1 35 ? 5.809 28.625 -25.25 1 31.19 35 GLN B CA 1
ATOM 5508 C C . GLN B 1 35 ? 4.926 27.594 -24.562 1 31.19 35 GLN B C 1
ATOM 5510 O O . GLN B 1 35 ? 5.312 26.422 -24.422 1 31.19 35 GLN B O 1
ATOM 5515 N N . PRO B 1 36 ? 4.039 28.125 -23.688 1 32.75 36 PRO B N 1
ATOM 5516 C CA . PRO B 1 36 ? 3.086 27.172 -23.125 1 32.75 36 PRO B CA 1
ATOM 5517 C C . PRO B 1 36 ? 2.652 26.094 -24.125 1 32.75 36 PRO B C 1
ATOM 5519 O O . PRO B 1 36 ? 2.318 26.422 -25.266 1 32.75 36 PRO B O 1
ATOM 5522 N N . GLN B 1 37 ? 3.379 25.016 -24.172 1 36.19 37 GLN B N 1
ATOM 5523 C CA . GLN B 1 37 ? 2.965 23.891 -25 1 36.19 37 GLN B CA 1
ATOM 5524 C C . GLN B 1 37 ? 1.462 23.922 -25.266 1 36.19 37 GLN B C 1
ATOM 5526 O O . GLN B 1 37 ? 0.667 24 -24.328 1 36.19 37 GLN B O 1
ATOM 5531 N N . THR B 1 38 ? 1.109 24.438 -26.359 1 38.16 38 THR B N 1
ATOM 5532 C CA . THR B 1 38 ? -0.24 24.453 -26.906 1 38.16 38 THR B CA 1
ATOM 5533 C C . THR B 1 38 ? -0.955 23.141 -26.625 1 38.16 38 THR B C 1
ATOM 5535 O O . THR B 1 38 ? -0.455 22.062 -26.984 1 38.16 38 THR B O 1
ATOM 5538 N N . LEU B 1 39 ? -1.697 23.094 -25.516 1 40.66 39 LEU B N 1
ATOM 5539 C CA . LEU B 1 39 ? -2.605 21.984 -25.25 1 40.66 39 LEU B CA 1
ATOM 5540 C C . LEU B 1 39 ? -3.314 21.547 -26.531 1 40.66 39 LEU B C 1
ATOM 5542 O O . LEU B 1 39 ? -3.836 22.375 -27.266 1 40.66 39 LEU B O 1
ATOM 5546 N N . SER B 1 40 ? -2.852 20.406 -27.016 1 39.28 40 SER B N 1
ATOM 5547 C CA . SER B 1 40 ? -3.479 19.875 -28.219 1 39.28 40 SER B CA 1
ATOM 5548 C C . SER B 1 40 ? -4.988 20.094 -28.203 1 39.28 40 SER B C 1
ATOM 5550 O O . SER B 1 40 ? -5.594 20.188 -27.125 1 39.28 40 SER B O 1
ATOM 5552 N N . ARG B 1 41 ? -5.629 20.531 -29.266 1 42.84 41 ARG B N 1
ATOM 5553 C CA . ARG B 1 41 ? -7.043 20.781 -29.531 1 42.84 41 ARG B CA 1
ATOM 5554 C C . ARG B 1 41 ? -7.883 19.547 -29.219 1 42.84 41 ARG B C 1
ATOM 5556 O O . ARG B 1 41 ? -9.117 19.609 -29.266 1 42.84 41 ARG B O 1
ATOM 5563 N N . ASN B 1 42 ? -7.289 18.422 -29.375 1 35.47 42 ASN B N 1
ATOM 5564 C CA . ASN B 1 42 ? -8.094 17.219 -29.141 1 35.47 42 ASN B CA 1
ATOM 5565 C C . ASN B 1 42 ? -8.312 16.969 -27.656 1 35.47 42 ASN B C 1
ATOM 5567 O O . ASN B 1 42 ? -7.352 16.844 -26.906 1 35.47 42 ASN B O 1
ATOM 5571 N N . PRO B 1 43 ? -9.477 17.109 -27.109 1 39.84 43 PRO B N 1
ATOM 5572 C CA . PRO B 1 43 ? -9.836 17.078 -25.688 1 39.84 43 PRO B CA 1
ATOM 5573 C C . PRO B 1 43 ? -9.281 15.852 -24.969 1 39.84 43 PRO B C 1
ATOM 5575 O O . PRO B 1 43 ? -8.945 15.93 -23.781 1 39.84 43 PRO B O 1
ATOM 5578 N N . PHE B 1 44 ? -9.172 14.773 -25.734 1 42.69 44 PHE B N 1
ATOM 5579 C CA . PHE B 1 44 ? -8.688 13.562 -25.078 1 42.69 44 PHE B CA 1
ATOM 5580 C C . PHE B 1 44 ? -7.195 13.664 -24.797 1 42.69 44 PHE B C 1
ATOM 5582 O O . PHE B 1 44 ? -6.73 13.219 -23.734 1 42.69 44 PHE B O 1
ATOM 5589 N N . LYS B 1 45 ? -6.398 14.172 -25.734 1 46.47 45 LYS B N 1
ATOM 5590 C CA . LYS B 1 45 ? -4.953 14.281 -25.578 1 46.47 45 LYS B CA 1
ATOM 5591 C C . LYS B 1 45 ? -4.59 15.328 -24.531 1 46.47 45 LYS B C 1
ATOM 5593 O O . LYS B 1 45 ? -3.615 15.156 -23.797 1 46.47 45 LYS B O 1
ATOM 5598 N N . ARG B 1 46 ? -5.43 16.359 -24.422 1 45.22 46 ARG B N 1
ATOM 5599 C CA . ARG B 1 46 ? -5.191 17.406 -23.438 1 45.22 46 ARG B CA 1
ATOM 5600 C C . ARG B 1 46 ? -5.426 16.891 -22.031 1 45.22 46 ARG B C 1
ATOM 5602 O O . ARG B 1 46 ? -4.695 17.25 -21.109 1 45.22 46 ARG B O 1
ATOM 5609 N N . ARG B 1 47 ? -6.48 16.031 -21.953 1 43.12 47 ARG B N 1
ATOM 5610 C CA . ARG B 1 47 ? -6.75 15.398 -20.656 1 43.12 47 ARG B CA 1
ATOM 5611 C C . ARG B 1 47 ? -5.59 14.508 -20.234 1 43.12 47 ARG B C 1
ATOM 5613 O O . ARG B 1 47 ? -5.227 14.477 -19.047 1 43.12 47 ARG B O 1
ATOM 5620 N N . LYS B 1 48 ? -5.02 13.812 -21.203 1 45.19 48 LYS B N 1
ATOM 5621 C CA . LYS B 1 48 ? -3.865 12.953 -20.938 1 45.19 48 LYS B CA 1
ATOM 5622 C C . LYS B 1 48 ? -2.652 13.781 -20.531 1 45.19 48 LYS B C 1
ATOM 5624 O O . LYS B 1 48 ? -1.928 13.406 -19.594 1 45.19 48 LYS B O 1
ATOM 5629 N N . GLN B 1 49 ? -2.357 14.898 -21.219 1 45.38 49 GLN B N 1
ATOM 5630 C CA . GLN B 1 49 ? -1.195 15.734 -20.938 1 45.38 49 GLN B CA 1
ATOM 5631 C C . GLN B 1 49 ? -1.328 16.406 -19.562 1 45.38 49 GLN B C 1
ATOM 5633 O O . GLN B 1 49 ? -0.349 16.516 -18.828 1 45.38 49 GLN B O 1
ATOM 5638 N N . ARG B 1 50 ? -2.531 16.922 -19.25 1 41.91 50 ARG B N 1
ATOM 5639 C CA . ARG B 1 50 ? -2.734 17.609 -17.984 1 41.91 50 ARG B CA 1
ATOM 5640 C C . ARG B 1 50 ? -2.691 16.641 -16.812 1 41.91 50 ARG B C 1
ATOM 5642 O O . ARG B 1 50 ? -2.16 16.969 -15.742 1 41.91 50 ARG B O 1
ATOM 5649 N N . LYS B 1 51 ? -3.348 15.5 -16.984 1 43.38 51 LYS B N 1
ATOM 5650 C CA . LYS B 1 51 ? -3.207 14.445 -15.992 1 43.38 51 LYS B CA 1
ATOM 5651 C C . LYS B 1 51 ? -1.745 14.047 -15.812 1 43.38 51 LYS B C 1
ATOM 5653 O O . LYS B 1 51 ? -1.292 13.805 -14.688 1 43.38 51 LYS B O 1
ATOM 5658 N N . GLU B 1 52 ? -1.095 13.812 -16.938 1 44.62 52 GLU B N 1
ATOM 5659 C CA . GLU B 1 52 ? 0.343 13.562 -16.875 1 44.62 52 GLU B CA 1
ATOM 5660 C C . GLU B 1 52 ? 1.077 14.727 -16.219 1 44.62 52 GLU B C 1
ATOM 5662 O O . GLU B 1 52 ? 2.025 14.516 -15.461 1 44.62 52 GLU B O 1
ATOM 5667 N N . GLN B 1 53 ? 0.674 15.922 -16.469 1 40.97 53 GLN B N 1
ATOM 5668 C CA . GLN B 1 53 ? 1.307 17.078 -15.836 1 40.97 53 GLN B CA 1
ATOM 5669 C C . GLN B 1 53 ? 0.938 17.172 -14.359 1 40.97 53 GLN B C 1
ATOM 5671 O O . GLN B 1 53 ? 1.778 17.5 -13.523 1 40.97 53 GLN B O 1
ATOM 5676 N N . ALA B 1 54 ? -0.367 17 -14.023 1 40.69 54 ALA B N 1
ATOM 5677 C CA . ALA B 1 54 ? -0.816 17.016 -12.633 1 40.69 54 ALA B CA 1
ATOM 5678 C C . ALA B 1 54 ? -0.241 15.828 -11.859 1 40.69 54 ALA B C 1
ATOM 5680 O O . ALA B 1 54 ? 0.162 15.969 -10.703 1 40.69 54 ALA B O 1
ATOM 5681 N N . GLN B 1 55 ? -0.494 14.531 -12.305 1 41.59 55 GLN B N 1
ATOM 5682 C CA . GLN B 1 55 ? 0.243 13.422 -11.719 1 41.59 55 GLN B CA 1
ATOM 5683 C C . GLN B 1 55 ? 1.743 13.695 -11.711 1 41.59 55 GLN B C 1
ATOM 5685 O O . GLN B 1 55 ? 2.439 13.336 -10.758 1 41.59 55 GLN B O 1
ATOM 5690 N N . LYS B 1 56 ? 2.318 14.195 -12.766 1 41.34 56 LYS B N 1
ATOM 5691 C CA . LYS B 1 56 ? 3.705 14.648 -12.773 1 41.34 56 LYS B CA 1
ATOM 5692 C C . LYS B 1 56 ? 3.922 15.75 -11.734 1 41.34 56 LYS B C 1
ATOM 5694 O O . LYS B 1 56 ? 4.965 15.797 -11.078 1 41.34 56 LYS B O 1
ATOM 5699 N N . ALA B 1 57 ? 3.07 16.781 -11.531 1 39.78 57 ALA B N 1
ATOM 5700 C CA . ALA B 1 57 ? 3.242 17.844 -10.539 1 39.78 57 ALA B CA 1
ATOM 5701 C C . ALA B 1 57 ? 3.102 17.297 -9.125 1 39.78 57 ALA B C 1
ATOM 5703 O O . ALA B 1 57 ? 3.812 17.719 -8.211 1 39.78 57 ALA B O 1
ATOM 5704 N N . LYS B 1 58 ? 2.023 16.625 -8.727 1 42 58 LYS B N 1
ATOM 5705 C CA . LYS B 1 58 ? 1.939 15.992 -7.414 1 42 58 LYS B CA 1
ATOM 5706 C C . LYS B 1 58 ? 3.09 15.008 -7.207 1 42 58 LYS B C 1
ATOM 5708 O O . LYS B 1 58 ? 3.617 14.891 -6.102 1 42 58 LYS B O 1
ATOM 5713 N N . ASP B 1 59 ? 3.365 13.969 -8.094 1 43.53 59 ASP B N 1
ATOM 5714 C CA . ASP B 1 59 ? 4.445 12.984 -8.047 1 43.53 59 ASP B CA 1
ATOM 5715 C C . ASP B 1 59 ? 5.785 13.625 -8.391 1 43.53 59 ASP B C 1
ATOM 5717 O O . ASP B 1 59 ? 6.789 12.93 -8.57 1 43.53 59 ASP B O 1
ATOM 5721 N N . GLU B 1 60 ? 5.812 14.641 -8.93 1 46.16 60 GLU B N 1
ATOM 5722 C CA . GLU B 1 60 ? 7.098 15.086 -9.461 1 46.16 60 GLU B CA 1
ATOM 5723 C C . GLU B 1 60 ? 8.125 15.258 -8.352 1 46.16 60 GLU B C 1
ATOM 5725 O O . GLU B 1 60 ? 8.008 16.172 -7.523 1 46.16 60 GLU B O 1
ATOM 5730 N N . GLU B 1 61 ? 8.562 14.227 -7.93 1 58.72 61 GLU B N 1
ATOM 5731 C CA . GLU B 1 61 ? 9.812 14.273 -7.18 1 58.72 61 GLU B CA 1
ATOM 5732 C C . GLU B 1 61 ? 10.789 15.273 -7.789 1 58.72 61 GLU B C 1
ATOM 5734 O O . GLU B 1 61 ? 10.906 15.367 -9.008 1 58.72 61 GLU B O 1
ATOM 5739 N N . ILE B 1 62 ? 11.047 16.328 -7.145 1 69.31 62 ILE B N 1
ATOM 5740 C CA . ILE B 1 62 ? 12.117 17.219 -7.543 1 69.31 62 ILE B CA 1
ATOM 5741 C C . ILE B 1 62 ? 13.312 16.406 -8.039 1 69.31 62 ILE B C 1
ATOM 5743 O O . ILE B 1 62 ? 13.758 15.477 -7.371 1 69.31 62 ILE B O 1
ATOM 5747 N N . PRO B 1 63 ? 13.633 16.547 -9.312 1 78.69 63 PRO B N 1
ATOM 5748 C CA . PRO B 1 63 ? 14.758 15.781 -9.852 1 78.69 63 PRO B CA 1
ATOM 5749 C C . PRO B 1 63 ? 16.031 15.953 -9.031 1 78.69 63 PRO B C 1
ATOM 5751 O O . PRO B 1 63 ? 16.312 17.047 -8.539 1 78.69 63 PRO B O 1
ATOM 5754 N N . ASP B 1 64 ? 16.641 14.883 -8.711 1 83.19 64 ASP B N 1
ATOM 5755 C CA . ASP B 1 64 ? 17.953 14.898 -8.062 1 83.19 64 ASP B CA 1
ATOM 5756 C C . ASP B 1 64 ? 19.047 15.344 -9.031 1 83.19 64 ASP B C 1
ATOM 5758 O O . ASP B 1 64 ? 19.281 14.688 -10.039 1 83.19 64 ASP B O 1
ATOM 5762 N N . PRO B 1 65 ? 19.656 16.484 -8.836 1 80.12 65 PRO B N 1
ATOM 5763 C CA . PRO B 1 65 ? 20.703 16.984 -9.727 1 80.12 65 PRO B CA 1
ATOM 5764 C C . PRO B 1 65 ? 21.906 16.047 -9.836 1 80.12 65 PRO B C 1
ATOM 5766 O O . PRO B 1 65 ? 22.656 16.094 -10.812 1 80.12 65 PRO B O 1
ATOM 5769 N N . ARG B 1 66 ? 22.125 15.102 -8.977 1 84.88 66 ARG B N 1
ATOM 5770 C CA . ARG B 1 66 ? 23.297 14.234 -8.984 1 84.88 66 ARG B CA 1
ATOM 5771 C C . ARG B 1 66 ? 22.906 12.789 -9.25 1 84.88 66 ARG B C 1
ATOM 5773 O O . ARG B 1 66 ? 23.641 11.867 -8.898 1 84.88 66 ARG B O 1
ATOM 5780 N N . GLU B 1 67 ? 21.828 12.648 -9.797 1 87.31 67 GLU B N 1
ATOM 5781 C CA . GLU B 1 67 ? 21.422 11.289 -10.148 1 87.31 67 GLU B CA 1
ATOM 5782 C C . GLU B 1 67 ? 22.375 10.688 -11.18 1 87.31 67 GLU B C 1
ATOM 5784 O O . GLU B 1 67 ? 22.609 11.281 -12.234 1 87.31 67 GLU B O 1
ATOM 5789 N N . PRO B 1 68 ? 22.938 9.562 -10.859 1 88.31 68 PRO B N 1
ATOM 5790 C CA . PRO B 1 68 ? 23.906 8.969 -11.781 1 88.31 68 PRO B CA 1
ATOM 5791 C C . PRO B 1 68 ? 23.25 8.391 -13.031 1 88.31 68 PRO B C 1
ATOM 5793 O O . PRO B 1 68 ? 22.109 7.918 -12.977 1 88.31 68 PRO B O 1
ATOM 5796 N N . LYS B 1 69 ? 23.922 8.5 -14.148 1 86.88 69 LYS B N 1
ATOM 5797 C CA . LYS B 1 69 ? 23.5 7.809 -15.359 1 86.88 69 LYS B CA 1
ATOM 5798 C C . LYS B 1 69 ? 23.938 6.352 -15.344 1 86.88 69 LYS B C 1
ATOM 5800 O O . LYS B 1 69 ? 25.141 6.062 -15.367 1 86.88 69 LYS B O 1
ATOM 5805 N N . LEU B 1 70 ? 23.016 5.559 -15.234 1 86.69 70 LEU B N 1
ATOM 5806 C CA . LEU B 1 70 ? 23.312 4.141 -15.078 1 86.69 70 LEU B CA 1
ATOM 5807 C C . LEU B 1 70 ? 23.688 3.516 -16.422 1 86.69 70 LEU B C 1
ATOM 5809 O O . LEU B 1 70 ? 23.047 3.787 -17.438 1 86.69 70 LEU B O 1
ATOM 5813 N N . LYS B 1 71 ? 24.859 2.924 -16.438 1 84.25 71 LYS B N 1
ATOM 5814 C CA . LYS B 1 71 ? 25.297 2.127 -17.578 1 84.25 71 LYS B CA 1
ATOM 5815 C C . LYS B 1 71 ? 25 0.647 -17.359 1 84.25 71 LYS B C 1
ATOM 5817 O O . LYS B 1 71 ? 24.672 0.227 -16.25 1 84.25 71 LYS B O 1
ATOM 5822 N N . ARG B 1 72 ? 25.062 -0.099 -18.406 1 81.62 72 ARG B N 1
ATOM 5823 C CA . ARG B 1 72 ? 24.781 -1.531 -18.359 1 81.62 72 ARG B CA 1
ATOM 5824 C C . ARG B 1 72 ? 25.75 -2.246 -17.422 1 81.62 72 ARG B C 1
ATOM 5826 O O . ARG B 1 72 ? 25.375 -3.186 -16.734 1 81.62 72 ARG B O 1
ATOM 5833 N N . LEU B 1 73 ? 26.922 -1.693 -17.266 1 81.81 73 LEU B N 1
ATOM 5834 C CA . LEU B 1 73 ? 27.984 -2.316 -16.469 1 81.81 73 LEU B CA 1
ATOM 5835 C C . LEU B 1 73 ? 27.75 -2.092 -14.984 1 81.81 73 LEU B C 1
ATOM 5837 O O . LEU B 1 73 ? 28.297 -2.811 -14.148 1 81.81 73 LEU B O 1
ATOM 5841 N N . ASP B 1 74 ? 26.875 -1.203 -14.695 1 86.19 74 ASP B N 1
ATOM 5842 C CA . ASP B 1 74 ? 26.656 -0.876 -13.289 1 86.19 74 ASP B CA 1
ATOM 5843 C C . ASP B 1 74 ? 25.828 -1.962 -12.602 1 86.19 74 ASP B C 1
ATOM 5845 O O . ASP B 1 74 ? 25.844 -2.076 -11.375 1 86.19 74 ASP B O 1
ATOM 5849 N N . HIS B 1 75 ? 25.203 -2.727 -13.438 1 87.44 75 HIS B N 1
ATOM 5850 C CA . HIS B 1 75 ? 24.438 -3.814 -12.852 1 87.44 75 HIS B CA 1
ATOM 5851 C C . HIS B 1 75 ? 25.344 -4.867 -12.227 1 87.44 75 HIS B C 1
ATOM 5853 O O . HIS B 1 75 ? 24.906 -5.613 -11.336 1 87.44 75 HIS B O 1
ATOM 5859 N N . TRP B 1 76 ? 26.594 -4.801 -12.57 1 88.44 76 TRP B N 1
ATOM 5860 C CA . TRP B 1 76 ? 27.578 -5.73 -12.031 1 88.44 76 TRP B CA 1
ATOM 5861 C C . TRP B 1 76 ? 27.875 -5.434 -10.562 1 88.44 76 TRP B C 1
ATOM 5863 O O . TRP B 1 76 ? 28.297 -6.316 -9.82 1 88.44 76 TRP B O 1
ATOM 5873 N N . THR B 1 77 ? 27.594 -4.223 -10.234 1 89.62 77 THR B N 1
ATOM 5874 C CA . THR B 1 77 ? 27.797 -3.848 -8.836 1 89.62 77 THR B CA 1
ATOM 5875 C C . THR B 1 77 ? 26.844 -4.605 -7.918 1 89.62 77 THR B C 1
ATOM 5877 O O . THR B 1 77 ? 27.25 -5.062 -6.844 1 89.62 77 THR B O 1
ATOM 5880 N N . ILE B 1 78 ? 25.656 -4.773 -8.391 1 91.25 78 ILE B N 1
ATOM 5881 C CA . ILE B 1 78 ? 24.672 -5.492 -7.594 1 91.25 78 ILE B CA 1
ATOM 5882 C C . ILE B 1 78 ? 25.062 -6.965 -7.5 1 91.25 78 ILE B C 1
ATOM 5884 O O . ILE B 1 78 ? 24.906 -7.582 -6.441 1 91.25 78 ILE B O 1
ATOM 5888 N N . TYR B 1 79 ? 25.672 -7.527 -8.547 1 91.5 79 TYR B N 1
ATOM 5889 C CA . TYR B 1 79 ? 26.078 -8.922 -8.547 1 91.5 79 TYR B CA 1
ATOM 5890 C C . TYR B 1 79 ? 27.266 -9.141 -7.617 1 91.5 79 TYR B C 1
ATOM 5892 O O . TYR B 1 79 ? 27.391 -10.195 -6.988 1 91.5 79 TYR B O 1
ATOM 5900 N N . LYS B 1 80 ? 28.062 -8.086 -7.559 1 91.31 80 LYS B N 1
ATOM 5901 C CA . LYS B 1 80 ? 29.188 -8.164 -6.633 1 91.31 80 LYS B CA 1
ATOM 5902 C C . LYS B 1 80 ? 28.719 -8.102 -5.184 1 91.31 80 LYS B C 1
ATOM 5904 O O . LYS B 1 80 ? 29.312 -8.719 -4.301 1 91.31 80 LYS B O 1
ATOM 5909 N N . MET B 1 81 ? 27.641 -7.465 -4.965 1 92.06 81 MET B N 1
ATOM 5910 C CA . MET B 1 81 ? 27.109 -7.309 -3.615 1 92.06 81 MET B CA 1
ATOM 5911 C C . MET B 1 81 ? 26.469 -8.602 -3.127 1 92.06 81 MET B C 1
ATOM 5913 O O . MET B 1 81 ? 26.25 -8.781 -1.927 1 92.06 81 MET B O 1
ATOM 5917 N N . PHE B 1 82 ? 26.141 -9.461 -4.004 1 92.19 82 PHE B N 1
ATOM 5918 C CA . PHE B 1 82 ? 25.609 -10.758 -3.6 1 92.19 82 PHE B CA 1
ATOM 5919 C C . PHE B 1 82 ? 26.641 -11.523 -2.777 1 92.19 82 PHE B C 1
ATOM 5921 O O . PHE B 1 82 ? 26.297 -12.203 -1.81 1 92.19 82 PHE B O 1
ATOM 5928 N N . GLY B 1 83 ? 27.859 -11.422 -3.092 1 90.06 83 GLY B N 1
ATOM 5929 C CA . GLY B 1 83 ? 28.922 -12.141 -2.41 1 90.06 83 GLY B CA 1
ATOM 5930 C C . GLY B 1 83 ? 29.375 -13.375 -3.162 1 90.06 83 GLY B C 1
ATOM 5931 O O . GLY B 1 83 ? 28.578 -14.078 -3.771 1 90.06 83 GLY B O 1
ATOM 5932 N N . VAL B 1 84 ? 30.609 -13.703 -3.074 1 90.88 84 VAL B N 1
ATOM 5933 C CA . VAL B 1 84 ? 31.188 -14.836 -3.789 1 90.88 84 VAL B CA 1
ATOM 5934 C C . VAL B 1 84 ? 30.672 -16.141 -3.201 1 90.88 84 VAL B C 1
ATOM 5936 O O . VAL B 1 84 ? 30.391 -17.094 -3.939 1 90.88 84 VAL B O 1
ATOM 5939 N N . SER B 1 85 ? 30.531 -16.156 -1.923 1 93.06 85 SER B N 1
ATOM 5940 C CA . SER B 1 85 ? 30.031 -17.359 -1.27 1 93.06 85 SER B CA 1
ATOM 5941 C C . SER B 1 85 ? 28.609 -17.672 -1.688 1 93.06 85 SER B C 1
ATOM 5943 O O . SER B 1 85 ? 28.234 -18.844 -1.823 1 93.06 85 SER B O 1
ATOM 5945 N N . ASN B 1 86 ? 27.844 -16.641 -1.919 1 93.06 86 ASN B N 1
ATOM 5946 C CA . ASN B 1 86 ? 26.453 -16.844 -2.289 1 93.06 86 ASN B CA 1
ATOM 5947 C C . ASN B 1 86 ? 26.312 -17.266 -3.752 1 93.06 86 ASN B C 1
ATOM 5949 O O . ASN B 1 86 ? 25.375 -17.969 -4.117 1 93.06 86 ASN B O 1
ATOM 5953 N N . TRP B 1 87 ? 27.281 -16.812 -4.559 1 93.44 87 TRP B N 1
ATOM 5954 C CA . TRP B 1 87 ? 27.281 -17.281 -5.941 1 93.44 87 TRP B CA 1
ATOM 5955 C C . TRP B 1 87 ? 27.547 -18.797 -6.004 1 93.44 87 TRP B C 1
ATOM 5957 O O . TRP B 1 87 ? 27.016 -19.484 -6.875 1 93.44 87 TRP B O 1
ATOM 5967 N N . PHE B 1 88 ? 28.297 -19.25 -5.027 1 94.62 88 PHE B N 1
ATOM 5968 C CA . PHE B 1 88 ? 28.562 -20.672 -4.934 1 94.62 88 PHE B CA 1
ATOM 5969 C C . PHE B 1 88 ? 27.312 -21.438 -4.527 1 94.62 88 PHE B C 1
ATOM 5971 O O . PHE B 1 88 ? 27.016 -22.516 -5.07 1 94.62 88 PHE B O 1
ATOM 5978 N N . LEU B 1 89 ? 26.578 -20.891 -3.604 1 95.12 89 LEU B N 1
ATOM 5979 C CA . LEU B 1 89 ? 25.312 -21.516 -3.193 1 95.12 89 LEU B CA 1
ATOM 5980 C C . LEU B 1 89 ? 24.328 -21.547 -4.352 1 95.12 89 LEU B C 1
ATOM 5982 O O . LEU B 1 89 ? 23.609 -22.531 -4.527 1 95.12 89 LEU B O 1
ATOM 5986 N N . ILE B 1 90 ? 24.344 -20.484 -5.133 1 95.56 90 ILE B N 1
ATOM 5987 C CA . ILE B 1 90 ? 23.453 -20.438 -6.293 1 95.56 90 ILE B CA 1
ATOM 5988 C C . ILE B 1 90 ? 23.875 -21.5 -7.309 1 95.56 90 ILE B C 1
ATOM 5990 O O . ILE B 1 90 ? 23.031 -22.172 -7.898 1 95.56 90 ILE B O 1
ATOM 5994 N N . PHE B 1 91 ? 25.156 -21.703 -7.453 1 95.5 91 PHE B N 1
ATOM 5995 C CA . PHE B 1 91 ? 25.672 -22.703 -8.375 1 95.5 91 PHE B CA 1
ATOM 5996 C C . PHE B 1 91 ? 25.234 -24.094 -7.945 1 95.5 91 PHE B C 1
ATOM 5998 O O . PHE B 1 91 ? 24.75 -24.875 -8.766 1 95.5 91 PHE B O 1
ATOM 6005 N N . LEU B 1 92 ? 25.375 -24.359 -6.68 1 95.38 92 LEU B N 1
ATOM 6006 C CA . LEU B 1 92 ? 24.953 -25.656 -6.156 1 95.38 92 LEU B CA 1
ATOM 6007 C C . LEU B 1 92 ? 23.453 -25.844 -6.297 1 95.38 92 LEU B C 1
ATOM 6009 O O . LEU B 1 92 ? 22.984 -26.938 -6.617 1 95.38 92 LEU B O 1
ATOM 6013 N N . GLY B 1 93 ? 22.734 -24.797 -6.012 1 95.75 93 GLY B N 1
ATOM 6014 C CA . GLY B 1 93 ? 21.297 -24.859 -6.191 1 95.75 93 GLY B CA 1
ATOM 6015 C C . GLY B 1 93 ? 20.875 -25.078 -7.637 1 95.75 93 GLY B C 1
ATOM 6016 O O . GLY B 1 93 ? 19.938 -25.812 -7.914 1 95.75 93 GLY B O 1
ATOM 6017 N N . CYS B 1 94 ? 21.594 -24.5 -8.57 1 95.94 94 CYS B N 1
ATOM 6018 C CA . CYS B 1 94 ? 21.297 -24.656 -9.992 1 95.94 94 CYS B CA 1
ATOM 6019 C C . CYS B 1 94 ? 21.609 -26.078 -10.469 1 95.94 94 CYS B C 1
ATOM 6021 O O . CYS B 1 94 ? 20.922 -26.594 -11.352 1 95.94 94 CYS B O 1
ATOM 6023 N N . ILE B 1 95 ? 22.625 -26.656 -9.867 1 96.5 95 ILE B N 1
ATOM 6024 C CA . ILE B 1 95 ? 22.906 -28.047 -10.172 1 96.5 95 ILE B CA 1
ATOM 6025 C C . ILE B 1 95 ? 21.75 -28.922 -9.711 1 96.5 95 ILE B C 1
ATOM 6027 O O . ILE B 1 95 ? 21.328 -29.828 -10.43 1 96.5 95 ILE B O 1
ATOM 6031 N N . GLY B 1 96 ? 21.328 -28.594 -8.531 1 95.88 96 GLY B N 1
ATOM 6032 C CA . GLY B 1 96 ? 20.141 -29.281 -8.062 1 95.88 96 GLY B CA 1
ATOM 6033 C C . GLY B 1 96 ? 18.922 -29.062 -8.945 1 95.88 96 GLY B C 1
ATOM 6034 O O . GLY B 1 96 ? 18.156 -29.984 -9.219 1 95.88 96 GLY B O 1
ATOM 6035 N N . ALA B 1 97 ? 18.828 -27.844 -9.445 1 96 97 ALA B N 1
ATOM 6036 C CA . ALA B 1 97 ? 17.703 -27.5 -10.32 1 96 97 ALA B CA 1
ATOM 6037 C C . ALA B 1 97 ? 17.797 -28.234 -11.648 1 96 97 ALA B C 1
ATOM 6039 O O . ALA B 1 97 ? 16.797 -28.766 -12.148 1 96 97 ALA B O 1
ATOM 6040 N N . ALA B 1 98 ? 18.969 -28.266 -12.203 1 96.5 98 ALA B N 1
ATOM 6041 C CA . ALA B 1 98 ? 19.172 -29.016 -13.445 1 96.5 98 ALA B CA 1
ATOM 6042 C C . ALA B 1 98 ? 18.859 -30.5 -13.25 1 96.5 98 ALA B C 1
ATOM 6044 O O . ALA B 1 98 ? 18.234 -31.125 -14.109 1 96.5 98 ALA B O 1
ATOM 6045 N N . GLY B 1 99 ? 19.328 -31.031 -12.148 1 95.62 99 GLY B N 1
ATOM 6046 C CA . GLY B 1 99 ? 19.016 -32.406 -11.828 1 95.62 99 GLY B CA 1
ATOM 6047 C C . GLY B 1 99 ? 17.531 -32.688 -11.672 1 95.62 99 GLY B C 1
ATOM 6048 O O . GLY B 1 99 ? 17.016 -33.688 -12.156 1 95.62 99 GLY B O 1
ATOM 6049 N N . ALA B 1 100 ? 16.891 -31.766 -11.031 1 93.62 100 ALA B N 1
ATOM 6050 C CA . ALA B 1 100 ? 15.445 -31.891 -10.836 1 93.62 100 ALA B CA 1
ATOM 6051 C C . ALA B 1 100 ? 14.703 -31.797 -12.164 1 93.62 100 ALA B C 1
ATOM 6053 O O . ALA B 1 100 ? 13.625 -32.375 -12.32 1 93.62 100 ALA B O 1
ATOM 6054 N N . GLY B 1 101 ? 15.281 -31.047 -13.117 1 93.44 101 GLY B N 1
ATOM 6055 C CA . GLY B 1 101 ? 14.68 -30.922 -14.438 1 93.44 101 GLY B CA 1
ATOM 6056 C C . GLY B 1 101 ? 14.797 -32.188 -15.266 1 93.44 101 GLY B C 1
ATOM 6057 O O . GLY B 1 101 ? 13.961 -32.469 -16.125 1 93.44 101 GLY B O 1
ATOM 6058 N N . VAL B 1 102 ? 15.734 -33.031 -14.992 1 94.94 102 VAL B N 1
ATOM 6059 C CA . VAL B 1 102 ? 16 -34.25 -15.781 1 94.94 102 VAL B CA 1
ATOM 6060 C C . VAL B 1 102 ? 15.203 -35.406 -15.219 1 94.94 102 VAL B C 1
ATOM 6062 O O . VAL B 1 102 ? 14.938 -36.375 -15.93 1 94.94 102 VAL B O 1
ATOM 6065 N N . ILE B 1 103 ? 14.758 -35.281 -14.016 1 92.31 103 ILE B N 1
ATOM 6066 C CA . ILE B 1 103 ? 14.156 -36.406 -13.289 1 92.31 103 ILE B CA 1
ATOM 6067 C C . ILE B 1 103 ? 12.883 -36.844 -13.992 1 92.31 103 ILE B C 1
ATOM 6069 O O . ILE B 1 103 ? 12.703 -38.031 -14.281 1 92.31 103 ILE B O 1
ATOM 6073 N N . PRO B 1 104 ? 11.945 -35.906 -14.367 1 90.56 104 PRO B N 1
ATOM 6074 C CA . PRO B 1 104 ? 10.742 -36.375 -15.055 1 90.56 104 PRO B CA 1
ATOM 6075 C C . PRO B 1 104 ? 11.039 -37.031 -16.406 1 90.56 104 PRO B C 1
ATOM 6077 O O . PRO B 1 104 ? 10.297 -37.906 -16.844 1 90.56 104 PRO B O 1
ATOM 6080 N N . LEU B 1 105 ? 12.07 -36.688 -17.031 1 93.31 105 LEU B N 1
ATOM 6081 C CA . LEU B 1 105 ? 12.461 -37.25 -18.312 1 93.31 105 LEU B CA 1
ATOM 6082 C C . LEU B 1 105 ? 12.977 -38.688 -18.141 1 93.31 105 LEU B C 1
ATOM 6084 O O . LEU B 1 105 ? 12.672 -39.562 -18.938 1 93.31 105 LEU B O 1
ATOM 6088 N N . CYS B 1 106 ? 13.789 -38.875 -17.062 1 92.12 106 CYS B N 1
ATOM 6089 C CA . CYS B 1 106 ? 14.258 -40.219 -16.766 1 92.12 106 CYS B CA 1
ATOM 6090 C C . CYS B 1 106 ? 13.094 -41.156 -16.469 1 92.12 106 CYS B C 1
ATOM 6092 O O . CYS B 1 106 ? 13.117 -42.344 -16.859 1 92.12 106 CYS B O 1
ATOM 6094 N N . PHE B 1 107 ? 12.117 -40.656 -15.906 1 89.56 107 PHE B N 1
ATOM 6095 C CA . PHE B 1 107 ? 10.914 -41.438 -15.625 1 89.56 107 PHE B CA 1
ATOM 6096 C C . PHE B 1 107 ? 10.25 -41.875 -16.922 1 89.56 107 PHE B C 1
ATOM 6098 O O . PHE B 1 107 ? 9.852 -43.031 -17.047 1 89.56 107 PHE B O 1
ATOM 6105 N N . GLN B 1 108 ? 10.141 -41 -17.844 1 88.31 108 GLN B N 1
ATOM 6106 C CA . GLN B 1 108 ? 9.508 -41.312 -19.125 1 88.31 108 GLN B CA 1
ATOM 6107 C C . GLN B 1 108 ? 10.305 -42.406 -19.859 1 88.31 108 GLN B C 1
ATOM 6109 O O . GLN B 1 108 ? 9.719 -43.281 -20.484 1 88.31 108 GLN B O 1
ATOM 6114 N N . PHE B 1 109 ? 11.578 -42.406 -19.781 1 88.62 109 PHE B N 1
ATOM 6115 C CA . PHE B 1 109 ? 12.438 -43.375 -20.438 1 88.62 109 PHE B CA 1
ATOM 6116 C C . PHE B 1 109 ? 12.234 -44.75 -19.844 1 88.62 109 PHE B C 1
ATOM 6118 O O . PHE B 1 109 ? 12.094 -45.75 -20.578 1 88.62 109 PHE B O 1
ATOM 6125 N N . VAL B 1 110 ? 12.242 -44.781 -18.531 1 88.75 110 VAL B N 1
ATOM 6126 C CA . VAL B 1 110 ? 12.086 -46.062 -17.859 1 88.75 110 VAL B CA 1
ATOM 6127 C C . VAL B 1 110 ? 10.688 -46.594 -18.109 1 88.75 110 VAL B C 1
ATOM 6129 O O . VAL B 1 110 ? 10.5 -47.812 -18.266 1 88.75 110 VAL B O 1
ATOM 6132 N N . LEU B 1 111 ? 9.766 -45.719 -18.234 1 87.75 111 LEU B N 1
ATOM 6133 C CA . LEU B 1 111 ? 8.391 -46.094 -18.516 1 87.75 111 LEU B CA 1
ATOM 6134 C C . LEU B 1 111 ? 8.281 -46.719 -19.906 1 87.75 111 LEU B C 1
ATOM 6136 O O . LEU B 1 111 ? 7.594 -47.719 -20.109 1 87.75 111 LEU B O 1
ATOM 6140 N N . GLY B 1 112 ? 8.898 -46.094 -20.875 1 85.56 112 GLY B N 1
ATOM 6141 C CA . GLY B 1 112 ? 8.93 -46.656 -22.219 1 85.56 112 GLY B CA 1
ATOM 6142 C C . GLY B 1 112 ? 9.547 -48.031 -22.281 1 85.56 112 GLY B C 1
ATOM 6143 O O . GLY B 1 112 ? 9.047 -48.906 -23 1 85.56 112 GLY B O 1
ATOM 6144 N N . ASP B 1 113 ? 10.625 -48.219 -21.5 1 87.12 113 ASP B N 1
ATOM 6145 C CA . ASP B 1 113 ? 11.289 -49.5 -21.453 1 87.12 113 ASP B CA 1
ATOM 6146 C C . ASP B 1 113 ? 10.391 -50.562 -20.812 1 87.12 113 ASP B C 1
ATOM 6148 O O . ASP B 1 113 ? 10.43 -51.75 -21.188 1 87.12 113 ASP B O 1
ATOM 6152 N N . LEU B 1 114 ? 9.672 -50.094 -19.875 1 84.56 114 LEU B N 1
ATOM 6153 C CA . LEU B 1 114 ? 8.734 -51.031 -19.234 1 84.56 114 LEU B CA 1
ATOM 6154 C C . LEU B 1 114 ? 7.68 -51.5 -20.219 1 84.56 114 LEU B C 1
ATOM 6156 O O . LEU B 1 114 ? 7.383 -52.688 -20.281 1 84.56 114 LEU B O 1
ATOM 6160 N N . ILE B 1 115 ? 7.18 -50.625 -21.047 1 82.94 115 ILE B N 1
ATOM 6161 C CA . ILE B 1 115 ? 6.156 -50.969 -22.031 1 82.94 115 ILE B CA 1
ATOM 6162 C C . ILE B 1 115 ? 6.746 -51.906 -23.094 1 82.94 115 ILE B C 1
ATOM 6164 O O . ILE B 1 115 ? 6.109 -52.875 -23.5 1 82.94 115 ILE B O 1
ATOM 6168 N N . ASN B 1 116 ? 7.98 -51.656 -23.484 1 83.44 116 ASN B N 1
ATOM 6169 C CA . ASN B 1 116 ? 8.641 -52.5 -24.453 1 83.44 116 ASN B CA 1
ATOM 6170 C C . ASN B 1 116 ? 8.867 -53.906 -23.922 1 83.44 116 ASN B C 1
ATOM 6172 O O . ASN B 1 116 ? 8.695 -54.906 -24.641 1 83.44 116 ASN B O 1
ATOM 6176 N N . SER B 1 117 ? 9.266 -53.938 -22.641 1 83 117 SER B N 1
ATOM 6177 C CA . SER B 1 117 ? 9.5 -55.25 -22.031 1 83 117 SER B CA 1
ATOM 6178 C C . SER B 1 117 ? 8.203 -56.031 -21.906 1 83 117 SER B C 1
ATOM 6180 O O . SER B 1 117 ? 8.203 -57.25 -22.094 1 83 117 SER B O 1
ATOM 6182 N N . ILE B 1 118 ? 7.164 -55.438 -21.641 1 78.25 118 ILE B N 1
ATOM 6183 C CA . ILE B 1 118 ? 5.875 -56.094 -21.5 1 78.25 118 ILE B CA 1
ATOM 6184 C C . ILE B 1 118 ? 5.383 -56.562 -22.875 1 78.25 118 ILE B C 1
ATOM 6186 O O . ILE B 1 118 ? 4.832 -57.656 -23 1 78.25 118 ILE B O 1
ATOM 6190 N N . ALA B 1 119 ? 5.633 -55.75 -23.875 1 74.94 119 ALA B N 1
ATOM 6191 C CA . ALA B 1 119 ? 5.219 -56.125 -25.234 1 74.94 119 ALA B CA 1
ATOM 6192 C C . ALA B 1 119 ? 6.027 -57.312 -25.75 1 74.94 119 ALA B C 1
ATOM 6194 O O . ALA B 1 119 ? 5.484 -58.188 -26.406 1 74.94 119 ALA B O 1
ATOM 6195 N N . LYS B 1 120 ? 7.223 -57.344 -25.406 1 75.88 120 LYS B N 1
ATOM 6196 C CA . LYS B 1 120 ? 8.109 -58.375 -25.938 1 75.88 120 LYS B CA 1
ATOM 6197 C C . LYS B 1 120 ? 7.949 -59.688 -25.172 1 75.88 120 LYS B C 1
ATOM 6199 O O . LYS B 1 120 ? 7.93 -60.781 -25.781 1 75.88 120 LYS B O 1
ATOM 6204 N N . TYR B 1 121 ? 7.812 -59.594 -23.844 1 75.19 121 TYR B N 1
ATOM 6205 C CA . TYR B 1 121 ? 7.867 -60.812 -23.016 1 75.19 121 TYR B CA 1
ATOM 6206 C C . TYR B 1 121 ? 6.5 -61.125 -22.438 1 75.19 121 TYR B C 1
ATOM 6208 O O . TYR B 1 121 ? 6.406 -61.719 -21.359 1 75.19 121 TYR B O 1
ATOM 6216 N N . TYR B 1 122 ? 5.504 -60.625 -23.078 1 71.31 122 TYR B N 1
ATOM 6217 C CA . TYR B 1 122 ? 4.16 -60.844 -22.562 1 71.31 122 TYR B CA 1
ATOM 6218 C C . TYR B 1 122 ? 3.896 -62.344 -22.328 1 71.31 122 TYR B C 1
ATOM 6220 O O . TYR B 1 122 ? 3.238 -62.719 -21.344 1 71.31 122 TYR B O 1
ATOM 6228 N N . ASN B 1 123 ? 4.484 -63.25 -23.078 1 72.12 123 ASN B N 1
ATOM 6229 C CA . ASN B 1 123 ? 4.203 -64.688 -23.016 1 72.12 123 ASN B CA 1
ATOM 6230 C C . ASN B 1 123 ? 5.25 -65.438 -22.203 1 72.12 123 ASN B C 1
ATOM 6232 O O . ASN B 1 123 ? 5.16 -66.625 -22.016 1 72.12 123 ASN B O 1
ATOM 6236 N N . GLU B 1 124 ? 6.266 -64.75 -21.625 1 82.56 124 GLU B N 1
ATOM 6237 C CA . GLU B 1 124 ? 7.285 -65.312 -20.75 1 82.56 124 GLU B CA 1
ATOM 6238 C C . GLU B 1 124 ? 7.273 -64.688 -19.375 1 82.56 124 GLU B C 1
ATOM 6240 O O . GLU B 1 124 ? 8.023 -63.75 -19.125 1 82.56 124 GLU B O 1
ATOM 6245 N N . PRO B 1 125 ? 6.535 -65.25 -18.406 1 83 125 PRO B N 1
ATOM 6246 C CA . PRO B 1 125 ? 6.301 -64.625 -17.109 1 83 125 PRO B CA 1
ATOM 6247 C C . PRO B 1 125 ? 7.578 -64.5 -16.281 1 83 125 PRO B C 1
ATOM 6249 O O . PRO B 1 125 ? 7.758 -63.469 -15.602 1 83 125 PRO B O 1
ATOM 6252 N N . ASP B 1 126 ? 8.469 -65.438 -16.297 1 83.88 126 ASP B N 1
ATOM 6253 C CA . ASP B 1 126 ? 9.664 -65.375 -15.461 1 83.88 126 ASP B CA 1
ATOM 6254 C C . ASP B 1 126 ? 10.602 -64.25 -15.922 1 83.88 126 ASP B C 1
ATOM 6256 O O . ASP B 1 126 ? 11.125 -63.531 -15.102 1 83.88 126 ASP B O 1
ATOM 6260 N N . LYS B 1 127 ? 10.766 -64.125 -17.25 1 85.62 127 LYS B N 1
ATOM 6261 C CA . LYS B 1 127 ? 11.609 -63.094 -17.766 1 85.62 127 LYS B CA 1
ATOM 6262 C C . LYS B 1 127 ? 10.977 -61.719 -17.547 1 85.62 127 LYS B C 1
ATOM 6264 O O . LYS B 1 127 ? 11.672 -60.75 -17.266 1 85.62 127 LYS B O 1
ATOM 6269 N N . LEU B 1 128 ? 9.734 -61.719 -17.688 1 85.81 128 LEU B N 1
ATOM 6270 C CA . LEU B 1 128 ? 9 -60.469 -17.484 1 85.81 128 LEU B CA 1
ATOM 6271 C C . LEU B 1 128 ? 9.117 -60 -16.031 1 85.81 128 LEU B C 1
ATOM 6273 O O . LEU B 1 128 ? 9.273 -58.812 -15.773 1 85.81 128 LEU B O 1
ATOM 6277 N N . ARG B 1 129 ? 9.055 -60.969 -15.078 1 85 129 ARG B N 1
ATOM 6278 C CA . ARG B 1 129 ? 9.172 -60.594 -13.664 1 85 129 ARG B CA 1
ATOM 6279 C C . ARG B 1 129 ? 10.555 -60.062 -13.352 1 85 129 ARG B C 1
ATOM 6281 O O . ARG B 1 129 ? 10.695 -59.125 -12.562 1 85 129 ARG B O 1
ATOM 6288 N N . GLY B 1 130 ? 11.578 -60.594 -13.891 1 85.62 130 GLY B N 1
ATOM 6289 C CA . GLY B 1 130 ? 12.93 -60.094 -13.719 1 85.62 130 GLY B CA 1
ATOM 6290 C C . GLY B 1 130 ? 13.102 -58.688 -14.266 1 85.62 130 GLY B C 1
ATOM 6291 O O . GLY B 1 130 ? 13.742 -57.844 -13.633 1 85.62 130 GLY B O 1
ATOM 6292 N N . ASP B 1 131 ? 12.523 -58.344 -15.398 1 87.06 131 ASP B N 1
ATOM 6293 C CA . ASP B 1 131 ? 12.609 -57.031 -16 1 87.06 131 ASP B CA 1
ATOM 6294 C C . ASP B 1 131 ? 11.836 -56 -15.188 1 87.06 131 ASP B C 1
ATOM 6296 O O . ASP B 1 131 ? 12.281 -54.844 -15.039 1 87.06 131 ASP B O 1
ATOM 6300 N N . ILE B 1 132 ? 10.781 -56.438 -14.719 1 85.12 132 ILE B N 1
ATOM 6301 C CA . ILE B 1 132 ? 9.953 -55.531 -13.922 1 85.12 132 ILE B CA 1
ATOM 6302 C C . ILE B 1 132 ? 10.688 -55.188 -12.633 1 85.12 132 ILE B C 1
ATOM 6304 O O . ILE B 1 132 ? 10.664 -54.031 -12.195 1 85.12 132 ILE B O 1
ATOM 6308 N N . ASN B 1 133 ? 11.305 -56.156 -11.977 1 87.06 133 ASN B N 1
ATOM 6309 C CA . ASN B 1 133 ? 12.062 -55.906 -10.766 1 87.06 133 ASN B CA 1
ATOM 6310 C C . ASN B 1 133 ? 13.234 -54.969 -11.031 1 87.06 133 ASN B C 1
ATOM 6312 O O . ASN B 1 133 ? 13.539 -54.094 -10.211 1 87.06 133 ASN B O 1
ATOM 6316 N N . TRP B 1 134 ? 13.805 -55.156 -12.164 1 88.19 134 TRP B N 1
ATOM 6317 C CA . TRP B 1 134 ? 14.906 -54.25 -12.547 1 88.19 134 TRP B CA 1
ATOM 6318 C C . TRP B 1 134 ? 14.406 -52.844 -12.781 1 88.19 134 TRP B C 1
ATOM 6320 O O . TRP B 1 134 ? 15.039 -51.875 -12.359 1 88.19 134 TRP B O 1
ATOM 6330 N N . MET B 1 135 ? 13.352 -52.656 -13.359 1 88.38 135 MET B N 1
ATOM 6331 C CA . MET B 1 135 ? 12.797 -51.344 -13.633 1 88.38 135 MET B CA 1
ATOM 6332 C C . MET B 1 135 ? 12.289 -50.688 -12.352 1 88.38 135 MET B C 1
ATOM 6334 O O . MET B 1 135 ? 12.414 -49.469 -12.18 1 88.38 135 MET B O 1
ATOM 6338 N N . ALA B 1 136 ? 11.688 -51.469 -11.516 1 87.12 136 ALA B N 1
ATOM 6339 C CA . ALA B 1 136 ? 11.289 -50.938 -10.219 1 87.12 136 ALA B CA 1
ATOM 6340 C C . ALA B 1 136 ? 12.492 -50.406 -9.453 1 87.12 136 ALA B C 1
ATOM 6342 O O . ALA B 1 136 ? 12.398 -49.375 -8.773 1 87.12 136 ALA B O 1
ATOM 6343 N N . GLY B 1 137 ? 13.562 -51.094 -9.523 1 88.94 137 GLY B N 1
ATOM 6344 C CA . GLY B 1 137 ? 14.797 -50.594 -8.93 1 88.94 137 GLY B CA 1
ATOM 6345 C C . GLY B 1 137 ? 15.258 -49.281 -9.516 1 88.94 137 GLY B C 1
ATOM 6346 O O . GLY B 1 137 ? 15.719 -48.406 -8.797 1 88.94 137 GLY B O 1
ATOM 6347 N N . GLN B 1 138 ? 15.062 -49.062 -10.836 1 92.5 138 GLN B N 1
ATOM 6348 C CA . GLN B 1 138 ? 15.422 -47.781 -11.484 1 92.5 138 GLN B CA 1
ATOM 6349 C C . GLN B 1 138 ? 14.523 -46.656 -11.008 1 92.5 138 GLN B C 1
ATOM 6351 O O . GLN B 1 138 ? 14.984 -45.531 -10.82 1 92.5 138 GLN B O 1
ATOM 6356 N N . PHE B 1 139 ? 13.258 -47 -10.844 1 90.69 139 PHE B N 1
ATOM 6357 C CA . PHE B 1 139 ? 12.344 -45.969 -10.344 1 90.69 139 PHE B CA 1
ATOM 6358 C C . PHE B 1 139 ? 12.719 -45.562 -8.93 1 90.69 139 PHE B C 1
ATOM 6360 O O . PHE B 1 139 ? 12.594 -44.375 -8.57 1 90.69 139 PHE B O 1
ATOM 6367 N N . ALA B 1 140 ? 13.195 -46.5 -8.109 1 90.12 140 ALA B N 1
ATOM 6368 C CA . ALA B 1 140 ? 13.633 -46.188 -6.75 1 90.12 140 ALA B CA 1
ATOM 6369 C C . ALA B 1 140 ? 14.852 -45.281 -6.766 1 90.12 140 ALA B C 1
ATOM 6371 O O . ALA B 1 140 ? 14.961 -44.344 -5.945 1 90.12 140 ALA B O 1
ATOM 6372 N N . ILE B 1 141 ? 15.727 -45.531 -7.715 1 93.25 141 ILE B N 1
ATOM 6373 C CA . ILE B 1 141 ? 16.906 -44.688 -7.848 1 93.25 141 ILE B CA 1
ATOM 6374 C C . ILE B 1 141 ? 16.5 -43.281 -8.305 1 93.25 141 ILE B C 1
ATOM 6376 O O . ILE B 1 141 ? 17.078 -42.312 -7.848 1 93.25 141 ILE B O 1
ATOM 6380 N N . ILE B 1 142 ? 15.555 -43.219 -9.164 1 92.44 142 ILE B N 1
ATOM 6381 C CA . ILE B 1 142 ? 15.055 -41.938 -9.641 1 92.44 142 ILE B CA 1
ATOM 6382 C C . ILE B 1 142 ? 14.414 -41.188 -8.492 1 92.44 142 ILE B C 1
ATOM 6384 O O . ILE B 1 142 ? 14.586 -39.969 -8.367 1 92.44 142 ILE B O 1
ATOM 6388 N N . ALA B 1 143 ? 13.711 -41.906 -7.621 1 90.75 143 ALA B N 1
ATOM 6389 C CA . ALA B 1 143 ? 13.078 -41.281 -6.461 1 90.75 143 ALA B CA 1
ATOM 6390 C C . ALA B 1 143 ? 14.125 -40.688 -5.52 1 90.75 143 ALA B C 1
ATOM 6392 O O . ALA B 1 143 ? 13.969 -39.562 -5.031 1 90.75 143 ALA B O 1
ATOM 6393 N N . LEU B 1 144 ? 15.156 -41.406 -5.336 1 93.44 144 LEU B N 1
ATOM 6394 C CA . LEU B 1 144 ? 16.234 -40.938 -4.469 1 93.44 144 LEU B CA 1
ATOM 6395 C C . LEU B 1 144 ? 16.953 -39.75 -5.09 1 93.44 144 LEU B C 1
ATOM 6397 O O . LEU B 1 144 ? 17.25 -38.781 -4.398 1 93.44 144 LEU B O 1
ATOM 6401 N N . ALA B 1 145 ? 17.203 -39.844 -6.383 1 94.38 145 ALA B N 1
ATOM 6402 C CA . ALA B 1 145 ? 17.859 -38.75 -7.09 1 94.38 145 ALA B CA 1
ATOM 6403 C C . ALA B 1 145 ? 17 -37.469 -7.066 1 94.38 145 ALA B C 1
ATOM 6405 O O . ALA B 1 145 ? 17.516 -36.375 -6.926 1 94.38 145 ALA B O 1
ATOM 6406 N N . ALA B 1 146 ? 15.727 -37.688 -7.184 1 93.62 146 ALA B N 1
ATOM 6407 C CA . ALA B 1 146 ? 14.797 -36.562 -7.148 1 93.62 146 ALA B CA 1
ATOM 6408 C C . ALA B 1 146 ? 14.805 -35.906 -5.781 1 93.62 146 ALA B C 1
ATOM 6410 O O . ALA B 1 146 ? 14.758 -34.656 -5.688 1 93.62 146 ALA B O 1
ATOM 6411 N N . THR B 1 147 ? 14.859 -36.688 -4.707 1 93.31 147 THR B N 1
ATOM 6412 C CA . THR B 1 147 ? 14.891 -36.188 -3.344 1 93.31 147 THR B CA 1
ATOM 6413 C C . THR B 1 147 ? 16.141 -35.344 -3.109 1 93.31 147 THR B C 1
ATOM 6415 O O . THR B 1 147 ? 16.062 -34.219 -2.58 1 93.31 147 THR B O 1
ATOM 6418 N N . ILE B 1 148 ? 17.188 -35.812 -3.594 1 95.75 148 ILE B N 1
ATOM 6419 C CA . ILE B 1 148 ? 18.453 -35.125 -3.395 1 95.75 148 ILE B CA 1
ATOM 6420 C C . ILE B 1 148 ? 18.469 -33.844 -4.215 1 95.75 148 ILE B C 1
ATOM 6422 O O . ILE B 1 148 ? 18.859 -32.781 -3.713 1 95.75 148 ILE B O 1
ATOM 6426 N N . ALA B 1 149 ? 18.078 -33.938 -5.449 1 95.12 149 ALA B N 1
ATOM 6427 C CA . ALA B 1 149 ? 18.094 -32.781 -6.348 1 95.12 149 ALA B CA 1
ATOM 6428 C C . ALA B 1 149 ? 17.172 -31.672 -5.84 1 95.12 149 ALA B C 1
ATOM 6430 O O . ALA B 1 149 ? 17.562 -30.5 -5.797 1 95.12 149 ALA B O 1
ATOM 6431 N N . ASN B 1 150 ? 16.031 -32.031 -5.395 1 93.31 150 ASN B N 1
ATOM 6432 C CA . ASN B 1 150 ? 15.062 -31.047 -4.934 1 93.31 150 ASN B CA 1
ATOM 6433 C C . ASN B 1 150 ? 15.469 -30.453 -3.592 1 93.31 150 ASN B C 1
ATOM 6435 O O . ASN B 1 150 ? 15.258 -29.25 -3.35 1 93.31 150 ASN B O 1
ATOM 6439 N N . THR B 1 151 ? 16.016 -31.312 -2.736 1 94.38 151 THR B N 1
ATOM 6440 C CA . THR B 1 151 ? 16.5 -30.797 -1.457 1 94.38 151 THR B CA 1
ATOM 6441 C C . THR B 1 151 ? 17.641 -29.812 -1.666 1 94.38 151 THR B C 1
ATOM 6443 O O . THR B 1 151 ? 17.672 -28.75 -1.039 1 94.38 151 THR B O 1
ATOM 6446 N N . MET B 1 152 ? 18.469 -30.203 -2.584 1 95.12 152 MET B N 1
ATOM 6447 C CA . MET B 1 152 ? 19.594 -29.328 -2.881 1 95.12 152 MET B CA 1
ATOM 6448 C C . MET B 1 152 ? 19.125 -28 -3.467 1 95.12 152 MET B C 1
ATOM 6450 O O . MET B 1 152 ? 19.578 -26.938 -3.043 1 95.12 152 MET B O 1
ATOM 6454 N N . MET B 1 153 ? 18.281 -28.094 -4.371 1 95.25 153 MET B N 1
ATOM 6455 C CA . MET B 1 153 ? 17.766 -26.891 -5.027 1 95.25 153 MET B CA 1
ATOM 6456 C C . MET B 1 153 ? 17.094 -25.969 -4.02 1 95.25 153 MET B C 1
ATOM 6458 O O . MET B 1 153 ? 17.469 -24.797 -3.904 1 95.25 153 MET B O 1
ATOM 6462 N N . GLN B 1 154 ? 16.234 -26.5 -3.18 1 94.38 154 GLN B N 1
ATOM 6463 C CA . GLN B 1 154 ? 15.422 -25.672 -2.289 1 94.38 154 GLN B CA 1
ATOM 6464 C C . GLN B 1 154 ? 16.25 -25.141 -1.122 1 94.38 154 GLN B C 1
ATOM 6466 O O . GLN B 1 154 ? 16.109 -23.984 -0.738 1 94.38 154 GLN B O 1
ATOM 6471 N N . PHE B 1 155 ? 17.141 -25.984 -0.617 1 94.56 155 PHE B N 1
ATOM 6472 C CA . PHE B 1 155 ? 17.938 -25.594 0.542 1 94.56 155 PHE B CA 1
ATOM 6473 C C . PHE B 1 155 ? 18.953 -24.516 0.171 1 94.56 155 PHE B C 1
ATOM 6475 O O . PHE B 1 155 ? 18.953 -23.422 0.764 1 94.56 155 PHE B O 1
ATOM 6482 N N . PHE B 1 156 ? 19.734 -24.781 -0.844 1 95.94 156 PHE B N 1
ATOM 6483 C CA . PHE B 1 156 ? 20.812 -23.859 -1.174 1 95.94 156 PHE B CA 1
ATOM 6484 C C . PHE B 1 156 ? 20.281 -22.547 -1.703 1 95.94 156 PHE B C 1
ATOM 6486 O O . PHE B 1 156 ? 20.797 -21.484 -1.368 1 95.94 156 PHE B O 1
ATOM 6493 N N . LEU B 1 157 ? 19.266 -22.609 -2.447 1 95.81 157 LEU B N 1
ATOM 6494 C CA . LEU B 1 157 ? 18.75 -21.375 -3.047 1 95.81 157 LEU B CA 1
ATOM 6495 C C . LEU B 1 157 ? 17.984 -20.547 -2.023 1 95.81 157 LEU B C 1
ATOM 6497 O O . LEU B 1 157 ? 18.062 -19.312 -2.041 1 95.81 157 LEU B O 1
ATOM 6501 N N . SER B 1 158 ? 17.25 -21.219 -1.133 1 94.81 158 SER B N 1
ATOM 6502 C CA . SER B 1 158 ? 16.547 -20.484 -0.082 1 94.81 158 SER B CA 1
ATOM 6503 C C . SER B 1 158 ? 17.531 -19.797 0.86 1 94.81 158 SER B C 1
ATOM 6505 O O . SER B 1 158 ? 17.328 -18.656 1.271 1 94.81 158 SER B O 1
ATOM 6507 N N . TRP B 1 159 ? 18.547 -20.531 1.139 1 94.88 159 TRP B N 1
ATOM 6508 C CA . TRP B 1 159 ? 19.594 -19.969 1.991 1 94.88 159 TRP B CA 1
ATOM 6509 C C . TRP B 1 159 ? 20.281 -18.797 1.308 1 94.88 159 TRP B C 1
ATOM 6511 O O . TRP B 1 159 ? 20.5 -17.75 1.927 1 94.88 159 TRP B O 1
ATOM 6521 N N . ALA B 1 160 ? 20.625 -18.969 0.104 1 95.75 160 ALA B N 1
ATOM 6522 C CA . ALA B 1 160 ? 21.25 -17.891 -0.667 1 95.75 160 ALA B CA 1
ATOM 6523 C C . ALA B 1 160 ? 20.344 -16.672 -0.763 1 95.75 160 ALA B C 1
ATOM 6525 O O . ALA B 1 160 ? 20.797 -15.539 -0.702 1 95.75 160 ALA B O 1
ATOM 6526 N N . SER B 1 161 ? 19.062 -16.922 -0.943 1 95.69 161 SER B N 1
ATOM 6527 C CA . SER B 1 161 ? 18.094 -15.844 -1.085 1 95.69 161 SER B CA 1
ATOM 6528 C C . SER B 1 161 ? 18.078 -14.945 0.146 1 95.69 161 SER B C 1
ATOM 6530 O O . SER B 1 161 ? 18.094 -13.719 0.025 1 95.69 161 SER B O 1
ATOM 6532 N N . GLU B 1 162 ? 18.172 -15.562 1.307 1 94.38 162 GLU B N 1
ATOM 6533 C CA . GLU B 1 162 ? 18.125 -14.797 2.549 1 94.38 162 GLU B CA 1
ATOM 6534 C C . GLU B 1 162 ? 19.422 -14.008 2.746 1 94.38 162 GLU B C 1
ATOM 6536 O O . GLU B 1 162 ? 19.391 -12.844 3.141 1 94.38 162 GLU B O 1
ATOM 6541 N N . ARG B 1 163 ? 20.484 -14.586 2.451 1 95.25 163 ARG B N 1
ATOM 6542 C CA . ARG B 1 163 ? 21.781 -13.938 2.609 1 95.25 163 ARG B CA 1
ATOM 6543 C C . ARG B 1 163 ? 21.938 -12.781 1.634 1 95.25 163 ARG B C 1
ATOM 6545 O O . ARG B 1 163 ? 22.438 -11.719 2.004 1 95.25 163 ARG B O 1
ATOM 6552 N N . ILE B 1 164 ? 21.562 -13.039 0.441 1 95.81 164 ILE B N 1
ATOM 6553 C CA . ILE B 1 164 ? 21.641 -11.984 -0.57 1 95.81 164 ILE B CA 1
ATOM 6554 C C . ILE B 1 164 ? 20.75 -10.812 -0.167 1 95.81 164 ILE B C 1
ATOM 6556 O O . ILE B 1 164 ? 21.141 -9.656 -0.291 1 95.81 164 ILE B O 1
ATOM 6560 N N . GLY B 1 165 ? 19.531 -11.148 0.272 1 95.56 165 GLY B N 1
ATOM 6561 C CA . GLY B 1 165 ? 18.625 -10.109 0.739 1 95.56 165 GLY B CA 1
ATOM 6562 C C . GLY B 1 165 ? 19.234 -9.227 1.816 1 95.56 165 GLY B C 1
ATOM 6563 O O . GLY B 1 165 ? 19.156 -8 1.746 1 95.56 165 GLY B O 1
ATOM 6564 N N . THR B 1 166 ? 19.922 -9.836 2.775 1 95.25 166 THR B N 1
ATOM 6565 C CA . THR B 1 166 ? 20.547 -9.109 3.877 1 95.25 166 THR B CA 1
ATOM 6566 C C . THR B 1 166 ? 21.719 -8.266 3.379 1 95.25 166 THR B C 1
ATOM 6568 O O . THR B 1 166 ? 21.906 -7.137 3.828 1 95.25 166 THR B O 1
ATOM 6571 N N . ASN B 1 167 ? 22.484 -8.781 2.475 1 95.81 167 ASN B N 1
ATOM 6572 C CA . ASN B 1 167 ? 23.609 -8.047 1.92 1 95.81 167 ASN B CA 1
ATOM 6573 C C . ASN B 1 167 ? 23.156 -6.812 1.146 1 95.81 167 ASN B C 1
ATOM 6575 O O . ASN B 1 167 ? 23.766 -5.75 1.239 1 95.81 167 ASN B O 1
ATOM 6579 N N . LEU B 1 168 ? 22.109 -6.996 0.405 1 95.81 168 LEU B N 1
ATOM 6580 C CA . LEU B 1 168 ? 21.578 -5.879 -0.374 1 95.81 168 LEU B CA 1
ATOM 6581 C C . LEU B 1 168 ? 21.016 -4.801 0.541 1 95.81 168 LEU B C 1
ATOM 6583 O O . LEU B 1 168 ? 21.203 -3.609 0.296 1 95.81 168 LEU B O 1
ATOM 6587 N N . LYS B 1 169 ? 20.297 -5.258 1.551 1 96.31 169 LYS B N 1
ATOM 6588 C CA . LYS B 1 169 ? 19.75 -4.305 2.518 1 96.31 169 LYS B CA 1
ATOM 6589 C C . LYS B 1 169 ? 20.875 -3.521 3.201 1 96.31 169 LYS B C 1
ATOM 6591 O O . LYS B 1 169 ? 20.781 -2.299 3.332 1 96.31 169 LYS B O 1
ATOM 6596 N N . GLU B 1 170 ? 21.844 -4.234 3.596 1 95.94 170 GLU B N 1
ATOM 6597 C CA . GLU B 1 170 ? 22.984 -3.611 4.254 1 95.94 170 GLU B CA 1
ATOM 6598 C C . GLU B 1 170 ? 23.688 -2.609 3.334 1 95.94 170 GLU B C 1
ATOM 6600 O O . GLU B 1 170 ? 23.969 -1.48 3.736 1 95.94 170 GLU B O 1
ATOM 6605 N N . GLY B 1 171 ? 23.938 -3.064 2.125 1 95.31 171 GLY B N 1
ATOM 6606 C CA . GLY B 1 171 ? 24.594 -2.184 1.167 1 95.31 171 GLY B CA 1
ATOM 6607 C C . GLY B 1 171 ? 23.781 -0.949 0.839 1 95.31 171 GLY B C 1
ATOM 6608 O O . GLY B 1 171 ? 24.312 0.156 0.757 1 95.31 171 GLY B O 1
ATOM 6609 N N . TYR B 1 172 ? 22.5 -1.113 0.641 1 96.06 172 TYR B N 1
ATOM 6610 C CA . TYR B 1 172 ? 21.609 -0.01 0.316 1 96.06 172 TYR B CA 1
ATOM 6611 C C . TYR B 1 172 ? 21.5 0.962 1.484 1 96.06 172 TYR B C 1
ATOM 6613 O O . TYR B 1 172 ? 21.531 2.18 1.293 1 96.06 172 TYR B O 1
ATOM 6621 N N . PHE B 1 173 ? 21.391 0.416 2.693 1 96.56 173 PHE B N 1
ATOM 6622 C CA . PHE B 1 173 ? 21.297 1.24 3.893 1 96.56 173 PHE B CA 1
ATOM 6623 C C . PHE B 1 173 ? 22.578 2.039 4.109 1 96.56 173 PHE B C 1
ATOM 6625 O O . PHE B 1 173 ? 22.531 3.219 4.465 1 96.56 173 PHE B O 1
ATOM 6632 N N . ASN B 1 174 ? 23.656 1.474 3.896 1 96.25 174 ASN B N 1
ATOM 6633 C CA . ASN B 1 174 ? 24.922 2.164 4.016 1 96.25 174 ASN B CA 1
ATOM 6634 C C . ASN B 1 174 ? 25.062 3.289 2.994 1 96.25 174 ASN B C 1
ATOM 6636 O O . ASN B 1 174 ? 25.562 4.363 3.311 1 96.25 174 ASN B O 1
ATOM 6640 N N . ALA B 1 175 ? 24.609 3.002 1.818 1 95.25 175 ALA B N 1
ATOM 6641 C CA . ALA B 1 175 ? 24.641 4.035 0.786 1 95.25 175 ALA B CA 1
ATOM 6642 C C . ALA B 1 175 ? 23.719 5.195 1.143 1 95.25 175 ALA B C 1
ATOM 6644 O O . ALA B 1 175 ? 24.047 6.355 0.892 1 95.25 175 ALA B O 1
ATOM 6645 N N . LEU B 1 176 ? 22.609 4.906 1.735 1 95.62 176 LEU B N 1
ATOM 6646 C CA . LEU B 1 176 ? 21.641 5.934 2.137 1 95.62 176 LEU B CA 1
ATOM 6647 C C . LEU B 1 176 ? 22.219 6.812 3.24 1 95.62 176 LEU B C 1
ATOM 6649 O O . LEU B 1 176 ? 22.141 8.039 3.174 1 95.62 176 LEU B O 1
ATOM 6653 N N . THR B 1 177 ? 22.828 6.188 4.215 1 95.38 177 THR B N 1
ATOM 6654 C CA . THR B 1 177 ? 23.375 6.93 5.352 1 95.38 177 THR B CA 1
ATOM 6655 C C . THR B 1 177 ? 24.578 7.77 4.926 1 95.38 177 THR B C 1
ATOM 6657 O O . THR B 1 177 ? 24.953 8.703 5.629 1 95.38 177 THR B O 1
ATOM 6660 N N . ALA B 1 178 ? 25.109 7.488 3.799 1 94.88 178 ALA B N 1
ATOM 6661 C CA . ALA B 1 178 ? 26.297 8.211 3.32 1 94.88 178 ALA B CA 1
ATOM 6662 C C . ALA B 1 178 ? 25.891 9.438 2.504 1 94.88 178 ALA B C 1
ATOM 6664 O O . ALA B 1 178 ? 26.719 10.312 2.238 1 94.88 178 ALA B O 1
ATOM 6665 N N . GLN B 1 179 ? 24.672 9.57 2.215 1 94.12 179 GLN B N 1
ATOM 6666 C CA . GLN B 1 179 ? 24.219 10.688 1.388 1 94.12 179 GLN B CA 1
ATOM 6667 C C . GLN B 1 179 ? 24.109 11.969 2.203 1 94.12 179 GLN B C 1
ATOM 6669 O O . GLN B 1 179 ? 24.047 11.93 3.434 1 94.12 179 GLN B O 1
ATOM 6674 N N . GLU B 1 180 ? 24.172 13.07 1.48 1 94.38 180 GLU B N 1
ATOM 6675 C CA . GLU B 1 180 ? 24.094 14.367 2.146 1 94.38 180 GLU B CA 1
ATOM 6676 C C . GLU B 1 180 ? 22.641 14.742 2.455 1 94.38 180 GLU B C 1
ATOM 6678 O O . GLU B 1 180 ? 21.719 14.117 1.938 1 94.38 180 GLU B O 1
ATOM 6683 N N . MET B 1 181 ? 22.453 15.711 3.266 1 92.5 181 MET B N 1
ATOM 6684 C CA . MET B 1 181 ? 21.125 16.109 3.729 1 92.5 181 MET B CA 1
ATOM 6685 C C . MET B 1 181 ? 20.281 16.625 2.568 1 92.5 181 MET B C 1
ATOM 6687 O O . MET B 1 181 ? 19.062 16.438 2.555 1 92.5 181 MET B O 1
ATOM 6691 N N . ALA B 1 182 ? 20.906 17.266 1.6 1 92.06 182 ALA B N 1
ATOM 6692 C CA . ALA B 1 182 ? 20.188 17.781 0.438 1 92.06 182 ALA B CA 1
ATOM 6693 C C . ALA B 1 182 ? 19.438 16.672 -0.294 1 92.06 182 ALA B C 1
ATOM 6695 O O . ALA B 1 182 ? 18.359 16.906 -0.85 1 92.06 182 ALA B O 1
ATOM 6696 N N . PHE B 1 183 ? 20.031 15.523 -0.224 1 92.5 183 PHE B N 1
ATOM 6697 C CA . PHE B 1 183 ? 19.422 14.352 -0.845 1 92.5 183 PHE B CA 1
ATOM 6698 C C . PHE B 1 183 ? 18.078 14.023 -0.181 1 92.5 183 PHE B C 1
ATOM 6700 O O . PHE B 1 183 ? 17.109 13.727 -0.863 1 92.5 183 PHE B O 1
ATOM 6707 N N . PHE B 1 184 ? 18 14.109 1.092 1 91.5 184 PHE B N 1
ATOM 6708 C CA . PHE B 1 184 ? 16.828 13.719 1.855 1 91.5 184 PHE B CA 1
ATOM 6709 C C . PHE B 1 184 ? 15.75 14.797 1.776 1 91.5 184 PHE B C 1
ATOM 6711 O O . PHE B 1 184 ? 14.586 14.547 2.104 1 91.5 184 PHE B O 1
ATOM 6718 N N . ASP B 1 185 ? 16.109 15.977 1.349 1 88.19 185 ASP B N 1
ATOM 6719 C CA . ASP B 1 185 ? 15.133 17.047 1.158 1 88.19 185 ASP B CA 1
ATOM 6720 C C . ASP B 1 185 ? 14.297 16.812 -0.098 1 88.19 185 ASP B C 1
ATOM 6722 O O . ASP B 1 185 ? 13.172 17.312 -0.202 1 88.19 185 ASP B O 1
ATOM 6726 N N . ILE B 1 186 ? 14.875 16.109 -0.995 1 87.06 186 ILE B N 1
ATOM 6727 C CA . ILE B 1 186 ? 14.227 15.969 -2.291 1 87.06 186 ILE B CA 1
ATOM 6728 C C . ILE B 1 186 ? 13.523 14.609 -2.367 1 87.06 186 ILE B C 1
ATOM 6730 O O . ILE B 1 186 ? 12.547 14.453 -3.102 1 87.06 186 ILE B O 1
ATOM 6734 N N . LYS B 1 187 ? 14.008 13.656 -1.613 1 88.31 187 LYS B N 1
ATOM 6735 C CA . LYS B 1 187 ? 13.438 12.312 -1.688 1 88.31 187 LYS B CA 1
ATOM 6736 C C . LYS B 1 187 ? 12.469 12.062 -0.536 1 88.31 187 LYS B C 1
ATOM 6738 O O . LYS B 1 187 ? 12.711 12.492 0.592 1 88.31 187 LYS B O 1
ATOM 6743 N N . LYS B 1 188 ? 11.43 11.328 -0.858 1 85.19 188 LYS B N 1
ATOM 6744 C CA . LYS B 1 188 ? 10.461 10.961 0.17 1 85.19 188 LYS B CA 1
ATOM 6745 C C . LYS B 1 188 ? 10.93 9.75 0.965 1 85.19 188 LYS B C 1
ATOM 6747 O O . LYS B 1 188 ? 11.453 8.789 0.393 1 85.19 188 LYS B O 1
ATOM 6752 N N . VAL B 1 189 ? 10.75 9.828 2.277 1 87.38 189 VAL B N 1
ATOM 6753 C CA . VAL B 1 189 ? 11.18 8.773 3.193 1 87.38 189 VAL B CA 1
ATOM 6754 C C . VAL B 1 189 ? 10.477 7.465 2.834 1 87.38 189 VAL B C 1
ATOM 6756 O O . VAL B 1 189 ? 11.094 6.402 2.838 1 87.38 189 VAL B O 1
ATOM 6759 N N . GLY B 1 190 ? 9.25 7.531 2.512 1 80.69 190 GLY B N 1
ATOM 6760 C CA . GLY B 1 190 ? 8.477 6.344 2.166 1 80.69 190 GLY B CA 1
ATOM 6761 C C . GLY B 1 190 ? 9.039 5.598 0.973 1 80.69 190 GLY B C 1
ATOM 6762 O O . GLY B 1 190 ? 9.109 4.363 0.981 1 80.69 190 GLY B O 1
ATOM 6763 N N . THR B 1 191 ? 9.453 6.293 -0.019 1 86.12 191 THR B N 1
ATOM 6764 C CA . THR B 1 191 ? 9.992 5.688 -1.23 1 86.12 191 THR B CA 1
ATOM 6765 C C . THR B 1 191 ? 11.297 4.949 -0.931 1 86.12 191 THR B C 1
ATOM 6767 O O . THR B 1 191 ? 11.531 3.859 -1.458 1 86.12 191 THR B O 1
ATOM 6770 N N . LEU B 1 192 ? 12.055 5.543 -0.101 1 90.62 192 LEU B N 1
ATOM 6771 C CA . LEU B 1 192 ? 13.336 4.949 0.244 1 90.62 192 LEU B CA 1
ATOM 6772 C C . LEU B 1 192 ? 13.148 3.686 1.076 1 90.62 192 LEU B C 1
ATOM 6774 O O . LEU B 1 192 ? 13.859 2.699 0.889 1 90.62 192 LEU B O 1
ATOM 6778 N N . THR B 1 193 ? 12.18 3.693 1.896 1 89.81 193 THR B N 1
ATOM 6779 C CA . THR B 1 193 ? 11.93 2.543 2.754 1 89.81 193 THR B CA 1
ATOM 6780 C C . THR B 1 193 ? 11.297 1.404 1.96 1 89.81 193 THR B C 1
ATOM 6782 O O . THR B 1 193 ? 11.57 0.23 2.223 1 89.81 193 THR B O 1
ATOM 6785 N N . ILE B 1 194 ? 10.516 1.688 0.963 1 86.62 194 ILE B N 1
ATOM 6786 C CA . ILE B 1 194 ? 9.906 0.686 0.091 1 86.62 194 ILE B CA 1
ATOM 6787 C C . ILE B 1 194 ? 11 -0.03 -0.705 1 86.62 194 ILE B C 1
ATOM 6789 O O . ILE B 1 194 ? 10.93 -1.246 -0.902 1 86.62 194 ILE B O 1
ATOM 6793 N N . ALA B 1 195 ? 11.914 0.712 -1.16 1 90.94 195 ALA B N 1
ATOM 6794 C CA . ALA B 1 195 ? 13.023 0.118 -1.903 1 90.94 195 ALA B CA 1
ATOM 6795 C C . ALA B 1 195 ? 13.781 -0.89 -1.044 1 90.94 195 ALA B C 1
ATOM 6797 O O . ALA B 1 195 ? 14.172 -1.955 -1.525 1 90.94 195 ALA B O 1
ATOM 6798 N N . LEU B 1 196 ? 13.883 -0.575 0.23 1 91.94 196 LEU B N 1
ATOM 6799 C CA . LEU B 1 196 ? 14.625 -1.414 1.164 1 91.94 196 LEU B CA 1
ATOM 6800 C C . LEU B 1 196 ? 13.883 -2.715 1.438 1 91.94 196 LEU B C 1
ATOM 6802 O O . LEU B 1 196 ? 14.5 -3.744 1.715 1 91.94 196 LEU B O 1
ATOM 6806 N N . SER B 1 197 ? 12.609 -2.699 1.259 1 90 197 SER B N 1
ATOM 6807 C CA . SER B 1 197 ? 11.82 -3.879 1.596 1 90 197 SER B CA 1
ATOM 6808 C C . SER B 1 197 ? 11.336 -4.594 0.341 1 90 197 SER B C 1
ATOM 6810 O O . SER B 1 197 ? 11.805 -5.691 0.026 1 90 197 SER B O 1
ATOM 6812 N N . GLU B 1 198 ? 10.648 -3.902 -0.514 1 87.81 198 GLU B N 1
ATOM 6813 C CA . GLU B 1 198 ? 9.977 -4.527 -1.649 1 87.81 198 GLU B CA 1
ATOM 6814 C C . GLU B 1 198 ? 10.945 -4.77 -2.801 1 87.81 198 GLU B C 1
ATOM 6816 O O . GLU B 1 198 ? 10.953 -5.848 -3.398 1 87.81 198 GLU B O 1
ATOM 6821 N N . ASP B 1 199 ? 11.703 -3.787 -3.135 1 91.88 199 ASP B N 1
ATOM 6822 C CA . ASP B 1 199 ? 12.602 -3.922 -4.273 1 91.88 199 ASP B CA 1
ATOM 6823 C C . ASP B 1 199 ? 13.672 -4.98 -4.004 1 91.88 199 ASP B C 1
ATOM 6825 O O . ASP B 1 199 ? 14 -5.777 -4.887 1 91.88 199 ASP B O 1
ATOM 6829 N N . VAL B 1 200 ? 14.203 -4.988 -2.805 1 95.31 200 VAL B N 1
ATOM 6830 C CA . VAL B 1 200 ? 15.203 -5.984 -2.434 1 95.31 200 VAL B CA 1
ATOM 6831 C C . VAL B 1 200 ? 14.594 -7.383 -2.512 1 95.31 200 VAL B C 1
ATOM 6833 O O . VAL B 1 200 ? 15.227 -8.312 -3.014 1 95.31 200 VAL B O 1
ATOM 6836 N N . ALA B 1 201 ? 13.367 -7.484 -2.068 1 93.19 201 ALA B N 1
ATOM 6837 C CA . ALA B 1 201 ? 12.688 -8.773 -2.08 1 93.19 201 ALA B CA 1
ATOM 6838 C C . ALA B 1 201 ? 12.516 -9.289 -3.508 1 93.19 201 ALA B C 1
ATOM 6840 O O . ALA B 1 201 ? 12.711 -10.477 -3.775 1 93.19 201 ALA B O 1
ATOM 6841 N N . LYS B 1 202 ? 12.18 -8.422 -4.402 1 92.69 202 LYS B N 1
ATOM 6842 C CA . LYS B 1 202 ? 12 -8.805 -5.805 1 92.69 202 LYS B CA 1
ATOM 6843 C C . LYS B 1 202 ? 13.305 -9.305 -6.402 1 92.69 202 LYS B C 1
ATOM 6845 O O . LYS B 1 202 ? 13.328 -10.32 -7.109 1 92.69 202 LYS B O 1
ATOM 6850 N N . ILE B 1 203 ? 14.398 -8.656 -6.102 1 94.38 203 ILE B N 1
ATOM 6851 C CA . ILE B 1 203 ? 15.703 -9.016 -6.641 1 94.38 203 ILE B CA 1
ATOM 6852 C C . ILE B 1 203 ? 16.141 -10.367 -6.086 1 94.38 203 ILE B C 1
ATOM 6854 O O . ILE B 1 203 ? 16.578 -11.242 -6.84 1 94.38 203 ILE B O 1
ATOM 6858 N N . GLN B 1 204 ? 16 -10.508 -4.797 1 93.81 204 GLN B N 1
ATOM 6859 C CA . GLN B 1 204 ? 16.5 -11.734 -4.191 1 93.81 204 GLN B CA 1
ATOM 6860 C C . GLN B 1 204 ? 15.703 -12.945 -4.66 1 93.81 204 GLN B C 1
ATOM 6862 O O . GLN B 1 204 ? 16.266 -14.023 -4.887 1 93.81 204 GLN B O 1
ATOM 6867 N N . GLU B 1 205 ? 14.406 -12.812 -4.875 1 92.75 205 GLU B N 1
ATOM 6868 C CA . GLU B 1 205 ? 13.57 -13.922 -5.328 1 92.75 205 GLU B CA 1
ATOM 6869 C C . GLU B 1 205 ? 13.875 -14.281 -6.781 1 92.75 205 GLU B C 1
ATOM 6871 O O . GLU B 1 205 ? 13.93 -15.453 -7.137 1 92.75 205 GLU B O 1
ATOM 6876 N N . THR B 1 206 ? 14.07 -13.266 -7.594 1 93.06 206 THR B N 1
ATOM 6877 C CA . THR B 1 206 ? 14.258 -13.461 -9.023 1 93.06 206 THR B CA 1
ATOM 6878 C C . THR B 1 206 ? 15.578 -14.172 -9.305 1 93.06 206 THR B C 1
ATOM 6880 O O . THR B 1 206 ? 15.625 -15.125 -10.078 1 93.06 206 THR B O 1
ATOM 6883 N N . TYR B 1 207 ? 16.625 -13.859 -8.625 1 93 207 TYR B N 1
ATOM 6884 C CA . TYR B 1 207 ? 17.953 -14.367 -8.961 1 93 207 TYR B CA 1
ATOM 6885 C C . TYR B 1 207 ? 18.25 -15.656 -8.211 1 93 207 TYR B C 1
ATOM 6887 O O . TYR B 1 207 ? 19.312 -16.25 -8.383 1 93 207 TYR B O 1
ATOM 6895 N N . THR B 1 208 ? 17.391 -16.047 -7.367 1 94.5 208 THR B N 1
ATOM 6896 C CA . THR B 1 208 ? 17.641 -17.312 -6.664 1 94.5 208 THR B CA 1
ATOM 6897 C C . THR B 1 208 ? 16.594 -18.359 -7.066 1 94.5 208 THR B C 1
ATOM 6899 O O . THR B 1 208 ? 16.781 -19.047 -8.07 1 94.5 208 THR B O 1
ATOM 6902 N N . MET B 1 209 ? 15.352 -18.25 -6.473 1 92.75 209 MET B N 1
ATOM 6903 C CA . MET B 1 209 ? 14.367 -19.297 -6.676 1 92.75 209 MET B CA 1
ATOM 6904 C C . MET B 1 209 ? 13.805 -19.25 -8.094 1 92.75 209 MET B C 1
ATOM 6906 O O . MET B 1 209 ? 13.695 -20.281 -8.758 1 92.75 209 MET B O 1
ATOM 6910 N N . LYS B 1 210 ? 13.414 -18.141 -8.562 1 93.31 210 LYS B N 1
ATOM 6911 C CA . LYS B 1 210 ? 12.82 -18.047 -9.898 1 93.31 210 LYS B CA 1
ATOM 6912 C C . LYS B 1 210 ? 13.836 -18.406 -10.977 1 93.31 210 LYS B C 1
ATOM 6914 O O . LYS B 1 210 ? 13.492 -19.031 -11.977 1 93.31 210 LYS B O 1
ATOM 6919 N N . PHE B 1 211 ? 15.055 -18.031 -10.758 1 94.31 211 PHE B N 1
ATOM 6920 C CA . PHE B 1 211 ? 16.109 -18.375 -11.695 1 94.31 211 PHE B CA 1
ATOM 6921 C C . PHE B 1 211 ? 16.375 -19.875 -11.695 1 94.31 211 PHE B C 1
ATOM 6923 O O . PHE B 1 211 ? 16.578 -20.469 -12.75 1 94.31 211 PHE B O 1
ATOM 6930 N N . ALA B 1 212 ? 16.422 -20.375 -10.516 1 94.12 212 ALA B N 1
ATOM 6931 C CA . ALA B 1 212 ? 16.594 -21.828 -10.414 1 94.12 212 ALA B CA 1
ATOM 6932 C C . ALA B 1 212 ? 15.469 -22.578 -11.109 1 94.12 212 ALA B C 1
ATOM 6934 O O . ALA B 1 212 ? 15.695 -23.594 -11.766 1 94.12 212 ALA B O 1
ATOM 6935 N N . THR B 1 213 ? 14.242 -22.125 -10.938 1 93.44 213 THR B N 1
ATOM 6936 C CA . THR B 1 213 ? 13.102 -22.734 -11.609 1 93.44 213 THR B CA 1
ATOM 6937 C C . THR B 1 213 ? 13.234 -22.609 -13.125 1 93.44 213 THR B C 1
ATOM 6939 O O . THR B 1 213 ? 12.859 -23.516 -13.859 1 93.44 213 THR B O 1
ATOM 6942 N N . PHE B 1 214 ? 13.812 -21.531 -13.57 1 94.81 214 PHE B N 1
ATOM 6943 C CA . PHE B 1 214 ? 14.086 -21.344 -14.992 1 94.81 214 PHE B CA 1
ATOM 6944 C C . PHE B 1 214 ? 15.094 -22.375 -15.492 1 94.81 214 PHE B C 1
ATOM 6946 O O . PHE B 1 214 ? 14.883 -22.984 -16.547 1 94.81 214 PHE B O 1
ATOM 6953 N N . ILE B 1 215 ? 16.094 -22.562 -14.75 1 95.75 215 ILE B N 1
ATOM 6954 C CA . ILE B 1 215 ? 17.125 -23.531 -15.133 1 95.75 215 ILE B CA 1
ATOM 6955 C C . ILE B 1 215 ? 16.531 -24.938 -15.148 1 95.75 215 ILE B C 1
ATOM 6957 O O . ILE B 1 215 ? 16.812 -25.719 -16.062 1 95.75 215 ILE B O 1
ATOM 6961 N N . GLN B 1 216 ? 15.789 -25.203 -14.164 1 95.69 216 GLN B N 1
ATOM 6962 C CA . GLN B 1 216 ? 15.141 -26.516 -14.078 1 95.69 216 GLN B CA 1
ATOM 6963 C C . GLN B 1 216 ? 14.266 -26.766 -15.297 1 95.69 216 GLN B C 1
ATOM 6965 O O . GLN B 1 216 ? 14.391 -27.812 -15.953 1 95.69 216 GLN B O 1
ATOM 6970 N N . GLN B 1 217 ? 13.422 -25.828 -15.641 1 94.62 217 GLN B N 1
ATOM 6971 C CA . GLN B 1 217 ? 12.469 -25.969 -16.734 1 94.62 217 GLN B CA 1
ATOM 6972 C C . GLN B 1 217 ? 13.164 -25.922 -18.094 1 94.62 217 GLN B C 1
ATOM 6974 O O . GLN B 1 217 ? 12.773 -26.625 -19.016 1 94.62 217 GLN B O 1
ATOM 6979 N N . PHE B 1 218 ? 14.133 -25.172 -18.172 1 94.88 218 PHE B N 1
ATOM 6980 C CA . PHE B 1 218 ? 14.898 -25.062 -19.406 1 94.88 218 PHE B CA 1
ATOM 6981 C C . PHE B 1 218 ? 15.672 -26.344 -19.688 1 94.88 218 PHE B C 1
ATOM 6983 O O . PHE B 1 218 ? 15.758 -26.797 -20.828 1 94.88 218 PHE B O 1
ATOM 6990 N N . THR B 1 219 ? 16.297 -26.812 -18.625 1 95.69 219 THR B N 1
ATOM 6991 C CA . THR B 1 219 ? 16.984 -28.109 -18.75 1 95.69 219 THR B CA 1
ATOM 6992 C C . THR B 1 219 ? 15.992 -29.188 -19.188 1 95.69 219 THR B C 1
ATOM 6994 O O . THR B 1 219 ? 16.297 -30.016 -20.047 1 95.69 219 THR B O 1
ATOM 6997 N N . GLN B 1 220 ? 14.805 -29.188 -18.562 1 94.81 220 GLN B N 1
ATOM 6998 C CA . GLN B 1 220 ? 13.766 -30.141 -18.922 1 94.81 220 GLN B CA 1
ATOM 6999 C C . GLN B 1 220 ? 13.375 -30.016 -20.391 1 94.81 220 GLN B C 1
ATOM 7001 O O . GLN B 1 220 ? 13.148 -31.016 -21.078 1 94.81 220 GLN B O 1
ATOM 7006 N N . PHE B 1 221 ? 13.367 -28.875 -20.875 1 92.38 221 PHE B N 1
ATOM 7007 C CA . PHE B 1 221 ? 13.008 -28.609 -22.266 1 92.38 221 PHE B CA 1
ATOM 7008 C C . PHE B 1 221 ? 14.086 -29.109 -23.203 1 92.38 221 PHE B C 1
ATOM 7010 O O . PHE B 1 221 ? 13.805 -29.891 -24.125 1 92.38 221 PHE B O 1
ATOM 7017 N N . ILE B 1 222 ? 15.328 -28.734 -23 1 94.69 222 ILE B N 1
ATOM 7018 C CA . ILE B 1 222 ? 16.438 -29.062 -23.891 1 94.69 222 ILE B CA 1
ATOM 7019 C C . ILE B 1 222 ? 16.672 -30.562 -23.891 1 94.69 222 ILE B C 1
ATOM 7021 O O . ILE B 1 222 ? 16.719 -31.188 -24.953 1 94.69 222 ILE B O 1
ATOM 7025 N N . VAL B 1 223 ? 16.812 -31.094 -22.703 1 94.5 223 VAL B N 1
ATOM 7026 C CA . VAL B 1 223 ? 17.109 -32.5 -22.594 1 94.5 223 VAL B CA 1
ATOM 7027 C C . VAL B 1 223 ? 15.906 -33.312 -23.094 1 94.5 223 VAL B C 1
ATOM 7029 O O . VAL B 1 223 ? 16.078 -34.344 -23.734 1 94.5 223 VAL B O 1
ATOM 7032 N N . GLY B 1 224 ? 14.664 -32.844 -22.812 1 93.12 224 GLY B N 1
ATOM 7033 C CA . GLY B 1 224 ? 13.469 -33.531 -23.297 1 93.12 224 GLY B CA 1
ATOM 7034 C C . GLY B 1 224 ? 13.391 -33.594 -24.812 1 93.12 224 GLY B C 1
ATOM 7035 O O . GLY B 1 224 ? 13.117 -34.656 -25.375 1 93.12 224 GLY B O 1
ATOM 7036 N N . ILE B 1 225 ? 13.703 -32.562 -25.484 1 91.94 225 ILE B N 1
ATOM 7037 C CA . ILE B 1 225 ? 13.648 -32.531 -26.938 1 91.94 225 ILE B CA 1
ATOM 7038 C C . ILE B 1 225 ? 14.75 -33.406 -27.531 1 91.94 225 ILE B C 1
ATOM 7040 O O . ILE B 1 225 ? 14.508 -34.156 -28.469 1 91.94 225 ILE B O 1
ATOM 7044 N N . ILE B 1 226 ? 15.961 -33.312 -26.938 1 93.69 226 ILE B N 1
ATOM 7045 C CA . ILE B 1 226 ? 17.094 -34.094 -27.438 1 93.69 226 ILE B CA 1
ATOM 7046 C C . ILE B 1 226 ? 16.797 -35.594 -27.312 1 93.69 226 ILE B C 1
ATOM 7048 O O . ILE B 1 226 ? 16.969 -36.344 -28.266 1 93.69 226 ILE B O 1
ATOM 7052 N N . LEU B 1 227 ? 16.281 -35.969 -26.172 1 92.62 227 LEU B N 1
ATOM 7053 C CA . LEU B 1 227 ? 16 -37.406 -25.938 1 92.62 227 LEU B CA 1
ATOM 7054 C C . LEU B 1 227 ? 14.836 -37.875 -26.797 1 92.62 227 LEU B C 1
ATOM 7056 O O . LEU B 1 227 ? 14.805 -39.031 -27.219 1 92.62 227 LEU B O 1
ATOM 7060 N N . ALA B 1 228 ? 13.867 -36.969 -27.062 1 92.62 228 ALA B N 1
ATOM 7061 C CA . ALA B 1 228 ? 12.758 -37.312 -27.938 1 92.62 228 ALA B CA 1
ATOM 7062 C C . ALA B 1 228 ? 13.234 -37.594 -29.359 1 92.62 228 ALA B C 1
ATOM 7064 O O . ALA B 1 228 ? 12.812 -38.562 -30 1 92.62 228 ALA B O 1
ATOM 7065 N N . PHE B 1 229 ? 14.18 -36.875 -29.844 1 92.38 229 PHE B N 1
ATOM 7066 C CA . PHE B 1 229 ? 14.719 -37.062 -31.188 1 92.38 229 PHE B CA 1
ATOM 7067 C C . PHE B 1 229 ? 15.578 -38.312 -31.281 1 92.38 229 PHE B C 1
ATOM 7069 O O . PHE B 1 229 ? 15.602 -38.969 -32.312 1 92.38 229 PHE B O 1
ATOM 7076 N N . ILE B 1 230 ? 16.266 -38.625 -30.203 1 91.62 230 ILE B N 1
ATOM 7077 C CA . ILE B 1 230 ? 17.094 -39.812 -30.172 1 91.62 230 ILE B CA 1
ATOM 7078 C C . ILE B 1 230 ? 16.219 -41.062 -30.203 1 91.62 230 ILE B C 1
ATOM 7080 O O . ILE B 1 230 ? 16.562 -42.062 -30.828 1 91.62 230 ILE B O 1
ATOM 7084 N N . SER B 1 231 ? 15.055 -40.969 -29.578 1 90.25 231 SER B N 1
ATOM 7085 C CA . SER B 1 231 ? 14.148 -42.094 -29.547 1 90.25 231 SER B CA 1
ATOM 7086 C C . SER B 1 231 ? 13.453 -42.312 -30.891 1 90.25 231 SER B C 1
ATOM 7088 O O . SER B 1 231 ? 13.43 -43.406 -31.422 1 90.25 231 SER B O 1
ATOM 7090 N N . SER B 1 232 ? 12.812 -41.219 -31.453 1 92.19 232 SER B N 1
ATOM 7091 C CA . SER B 1 232 ? 12.219 -41.25 -32.781 1 92.19 232 SER B CA 1
ATOM 7092 C C . SER B 1 232 ? 12.156 -39.875 -33.375 1 92.19 232 SER B C 1
ATOM 7094 O O . SER B 1 232 ? 11.344 -39.031 -32.969 1 92.19 232 SER B O 1
ATOM 7096 N N . TYR B 1 233 ? 12.898 -39.625 -34.344 1 91.19 233 TYR B N 1
ATOM 7097 C CA . TYR B 1 233 ? 12.961 -38.281 -34.938 1 91.19 233 TYR B CA 1
ATOM 7098 C C . TYR B 1 233 ? 11.711 -38 -35.75 1 91.19 233 TYR B C 1
ATOM 7100 O O . TYR B 1 233 ? 11.281 -36.844 -35.844 1 91.19 233 TYR B O 1
ATOM 7108 N N . GLN B 1 234 ? 11.031 -39.062 -36.344 1 91.88 234 GLN B N 1
ATOM 7109 C CA . GLN B 1 234 ? 9.859 -38.844 -37.188 1 91.88 234 GLN B CA 1
ATOM 7110 C C . GLN B 1 234 ? 8.68 -38.344 -36.375 1 91.88 234 GLN B C 1
ATOM 7112 O O . GLN B 1 234 ? 8.055 -37.344 -36.719 1 91.88 234 GLN B O 1
ATOM 7117 N N . MET B 1 235 ? 8.508 -39.031 -35.25 1 90.69 235 MET B N 1
ATOM 7118 C CA . MET B 1 235 ? 7.406 -38.625 -34.406 1 90.69 235 MET B CA 1
ATOM 7119 C C . MET B 1 235 ? 7.703 -37.281 -33.75 1 90.69 235 MET B C 1
ATOM 7121 O O . MET B 1 235 ? 6.797 -36.469 -33.562 1 90.69 235 MET B O 1
ATOM 7125 N N . SER B 1 236 ? 8.945 -37.031 -33.406 1 91.81 236 SER B N 1
ATOM 7126 C CA . SER B 1 236 ? 9.336 -35.812 -32.75 1 91.81 236 SER B CA 1
ATOM 7127 C C . SER B 1 236 ? 9.133 -34.594 -33.688 1 91.81 236 SER B C 1
ATOM 7129 O O . SER B 1 236 ? 8.703 -33.531 -33.25 1 91.81 236 SER B O 1
ATOM 7131 N N . LEU B 1 237 ? 9.367 -34.75 -34.906 1 90.06 237 LEU B N 1
ATOM 7132 C CA . LEU B 1 237 ? 9.203 -33.688 -35.875 1 90.06 237 LEU B CA 1
ATOM 7133 C C . LEU B 1 237 ? 7.727 -33.312 -36.031 1 90.06 237 LEU B C 1
ATOM 7135 O O . LEU B 1 237 ? 7.391 -32.125 -36.188 1 90.06 237 LEU B O 1
ATOM 7139 N N . VAL B 1 238 ? 6.875 -34.281 -35.969 1 87.69 238 VAL B N 1
ATOM 7140 C CA . VAL B 1 238 ? 5.441 -34.062 -36.094 1 87.69 238 VAL B CA 1
ATOM 7141 C C . VAL B 1 238 ? 4.941 -33.281 -34.875 1 87.69 238 VAL B C 1
ATOM 7143 O O . VAL B 1 238 ? 4.164 -32.312 -35.031 1 87.69 238 VAL B O 1
ATOM 7146 N N . MET B 1 239 ? 5.449 -33.688 -33.75 1 87.69 239 MET B N 1
ATOM 7147 C CA . MET B 1 239 ? 5.008 -33.031 -32.531 1 87.69 239 MET B CA 1
ATOM 7148 C C . MET B 1 239 ? 5.59 -31.609 -32.438 1 87.69 239 MET B C 1
ATOM 7150 O O . MET B 1 239 ? 4.938 -30.703 -31.938 1 87.69 239 MET B O 1
ATOM 7154 N N . LEU B 1 240 ? 6.758 -31.453 -32.875 1 86.25 240 LEU B N 1
ATOM 7155 C CA . LEU B 1 240 ? 7.398 -30.141 -32.875 1 86.25 240 LEU B CA 1
ATOM 7156 C C . LEU B 1 240 ? 6.719 -29.188 -33.844 1 86.25 240 LEU B C 1
ATOM 7158 O O . LEU B 1 240 ? 6.719 -27.984 -33.656 1 86.25 240 LEU B O 1
ATOM 7162 N N . SER B 1 241 ? 6.105 -29.656 -34.906 1 86.25 241 SER B N 1
ATOM 7163 C CA . SER B 1 241 ? 5.441 -28.844 -35.906 1 86.25 241 SER B CA 1
ATOM 7164 C C . SER B 1 241 ? 4.219 -28.141 -35.344 1 86.25 241 SER B C 1
ATOM 7166 O O . SER B 1 241 ? 3.816 -27.078 -35.812 1 86.25 241 SER B O 1
ATOM 7168 N N . THR B 1 242 ? 3.664 -28.672 -34.25 1 84.75 242 THR B N 1
ATOM 7169 C CA . THR B 1 242 ? 2.488 -28.062 -33.656 1 84.75 242 THR B CA 1
ATOM 7170 C C . THR B 1 242 ? 2.896 -27.031 -32.594 1 84.75 242 THR B C 1
ATOM 7172 O O . THR B 1 242 ? 2.084 -26.188 -32.188 1 84.75 242 THR B O 1
ATOM 7175 N N . SER B 1 243 ? 4.16 -27.047 -32.219 1 80.69 243 SER B N 1
ATOM 7176 C CA . SER B 1 243 ? 4.648 -26.172 -31.172 1 80.69 243 SER B CA 1
ATOM 7177 C C . SER B 1 243 ? 4.598 -24.703 -31.594 1 80.69 243 SER B C 1
ATOM 7179 O O . SER B 1 243 ? 4.137 -23.844 -30.844 1 80.69 243 SER B O 1
ATOM 7181 N N . PRO B 1 244 ? 5.035 -24.312 -32.781 1 78.88 244 PRO B N 1
ATOM 7182 C CA . PRO B 1 244 ? 4.918 -22.922 -33.219 1 78.88 244 PRO B CA 1
ATOM 7183 C C . PRO B 1 244 ? 3.469 -22.438 -33.281 1 78.88 244 PRO B C 1
ATOM 7185 O O . PRO B 1 244 ? 3.195 -21.281 -32.969 1 78.88 244 PRO B O 1
ATOM 7188 N N . LEU B 1 245 ? 2.59 -23.391 -33.594 1 81.12 245 LEU B N 1
ATOM 7189 C CA . LEU B 1 245 ? 1.171 -23.062 -33.594 1 81.12 245 LEU B CA 1
ATOM 7190 C C . LEU B 1 245 ? 0.687 -22.719 -32.188 1 81.12 245 LEU B C 1
ATOM 7192 O O . LEU B 1 245 ? -0.104 -21.797 -32 1 81.12 245 LEU B O 1
ATOM 7196 N N . MET B 1 246 ? 1.234 -23.406 -31.281 1 81.56 246 MET B N 1
ATOM 7197 C CA . MET B 1 246 ? 0.884 -23.156 -29.875 1 81.56 246 MET B CA 1
ATOM 7198 C C . MET B 1 246 ? 1.432 -21.812 -29.422 1 81.56 246 MET B C 1
ATOM 7200 O O . MET B 1 246 ? 0.706 -21.016 -28.812 1 81.56 246 MET B O 1
ATOM 7204 N N . VAL B 1 247 ? 2.619 -21.5 -29.766 1 76.31 247 VAL B N 1
ATOM 7205 C CA . VAL B 1 247 ? 3.285 -20.281 -29.328 1 76.31 247 VAL B CA 1
ATOM 7206 C C . VAL B 1 247 ? 2.596 -19.062 -29.969 1 76.31 247 VAL B C 1
ATOM 7208 O O . VAL B 1 247 ? 2.311 -18.078 -29.281 1 76.31 247 VAL B O 1
ATOM 7211 N N . VAL B 1 248 ? 2.27 -19.156 -31.219 1 79.44 248 VAL B N 1
ATOM 7212 C CA . VAL B 1 248 ? 1.644 -18.062 -31.953 1 79.44 248 VAL B CA 1
ATOM 7213 C C . VAL B 1 248 ? 0.218 -17.844 -31.438 1 79.44 248 VAL B C 1
ATOM 7215 O O . VAL B 1 248 ? -0.209 -16.719 -31.219 1 79.44 248 VAL B O 1
ATOM 7218 N N . SER B 1 249 ? -0.49 -18.938 -31.203 1 81.94 249 SER B N 1
ATOM 7219 C CA . SER B 1 249 ? -1.868 -18.844 -30.734 1 81.94 249 SER B CA 1
ATOM 7220 C C . SER B 1 249 ? -1.937 -18.25 -29.344 1 81.94 249 SER B C 1
ATOM 7222 O O . SER B 1 249 ? -2.738 -17.359 -29.078 1 81.94 249 SER B O 1
ATOM 7224 N N . VAL B 1 250 ? -1.054 -18.703 -28.531 1 79.06 250 VAL B N 1
ATOM 7225 C CA . VAL B 1 250 ? -1.023 -18.188 -27.172 1 79.06 250 VAL B CA 1
ATOM 7226 C C . VAL B 1 250 ? -0.582 -16.719 -27.172 1 79.06 250 VAL B C 1
ATOM 7228 O O . VAL B 1 250 ? -1.149 -15.891 -26.469 1 79.06 250 VAL B O 1
ATOM 7231 N N . GLY B 1 251 ? 0.38 -16.328 -27.984 1 79.75 251 GLY B N 1
ATOM 7232 C CA . GLY B 1 251 ? 0.889 -14.961 -28.062 1 79.75 251 GLY B CA 1
ATOM 7233 C C . GLY B 1 251 ? -0.149 -13.961 -28.547 1 79.75 251 GLY B C 1
ATOM 7234 O O . GLY B 1 251 ? -0.35 -12.922 -27.922 1 79.75 251 GLY B O 1
ATOM 7235 N N . VAL B 1 252 ? -0.842 -14.328 -29.547 1 83.38 252 VAL B N 1
ATOM 7236 C CA . VAL B 1 252 ? -1.83 -13.438 -30.156 1 83.38 252 VAL B CA 1
ATOM 7237 C C . VAL B 1 252 ? -3.043 -13.32 -29.234 1 83.38 252 VAL B C 1
ATOM 7239 O O . VAL B 1 252 ? -3.514 -12.211 -28.953 1 83.38 252 VAL B O 1
ATOM 7242 N N . LEU B 1 253 ? -3.455 -14.398 -28.75 1 84.31 253 LEU B N 1
ATOM 7243 C CA . LEU B 1 253 ? -4.672 -14.398 -27.953 1 84.31 253 LEU B CA 1
ATOM 7244 C C . LEU B 1 253 ? -4.418 -13.766 -26.578 1 84.31 253 LEU B C 1
ATOM 7246 O O . LEU B 1 253 ? -5.301 -13.102 -26.031 1 84.31 253 LEU B O 1
ATOM 7250 N N . SER B 1 254 ? -3.217 -13.914 -26.125 1 85.44 254 SER B N 1
ATOM 7251 C CA . SER B 1 254 ? -2.867 -13.297 -24.844 1 85.44 254 SER B CA 1
ATOM 7252 C C . SER B 1 254 ? -2.801 -11.773 -24.969 1 85.44 254 SER B C 1
ATOM 7254 O O . SER B 1 254 ? -3.104 -11.055 -24.016 1 85.44 254 SER B O 1
ATOM 7256 N N . GLN B 1 255 ? -2.453 -11.281 -26.172 1 86.44 255 GLN B N 1
ATOM 7257 C CA . GLN B 1 255 ? -2.434 -9.844 -26.391 1 86.44 255 GLN B CA 1
ATOM 7258 C C . GLN B 1 255 ? -3.846 -9.266 -26.375 1 86.44 255 GLN B C 1
ATOM 7260 O O . GLN B 1 255 ? -4.051 -8.141 -25.906 1 86.44 255 GLN B O 1
ATOM 7265 N N . LEU B 1 256 ? -4.715 -10.039 -26.797 1 87.94 256 LEU B N 1
ATOM 7266 C CA . LEU B 1 256 ? -6.109 -9.609 -26.75 1 87.94 256 LEU B CA 1
ATOM 7267 C C . LEU B 1 256 ? -6.602 -9.484 -25.312 1 87.94 256 LEU B C 1
ATOM 7269 O O . LEU B 1 256 ? -7.273 -8.516 -24.969 1 87.94 256 LEU B O 1
ATOM 7273 N N . ILE B 1 257 ? -6.277 -10.406 -24.547 1 90.56 257 ILE B N 1
ATOM 7274 C CA . ILE B 1 257 ? -6.629 -10.359 -23.125 1 90.56 257 ILE B CA 1
ATOM 7275 C C . ILE B 1 257 ? -6.02 -9.117 -22.484 1 90.56 257 ILE B C 1
ATOM 7277 O O . ILE B 1 257 ? -6.688 -8.414 -21.719 1 90.56 257 ILE B O 1
ATOM 7281 N N . LYS B 1 258 ? -4.812 -8.82 -22.828 1 89.31 258 LYS B N 1
ATOM 7282 C CA . LYS B 1 258 ? -4.094 -7.691 -22.25 1 89.31 258 LYS B CA 1
ATOM 7283 C C . LYS B 1 258 ? -4.785 -6.371 -22.594 1 89.31 258 LYS B C 1
ATOM 7285 O O . LYS B 1 258 ? -4.93 -5.5 -21.734 1 89.31 258 LYS B O 1
ATOM 7290 N N . VAL B 1 259 ? -5.227 -6.227 -23.828 1 90.75 259 VAL B N 1
ATOM 7291 C CA . VAL B 1 259 ? -5.879 -5.008 -24.297 1 90.75 259 VAL B CA 1
ATOM 7292 C C . VAL B 1 259 ? -7.18 -4.789 -23.516 1 90.75 259 VAL B C 1
ATOM 7294 O O . VAL B 1 259 ? -7.43 -3.701 -23 1 90.75 259 VAL B O 1
ATOM 7297 N N . PHE B 1 260 ? -7.941 -5.816 -23.391 1 91.81 260 PHE B N 1
ATOM 7298 C CA . PHE B 1 260 ? -9.242 -5.664 -22.75 1 91.81 260 PHE B CA 1
ATOM 7299 C C . PHE B 1 260 ? -9.102 -5.59 -21.234 1 91.81 260 PHE B C 1
ATOM 7301 O O . PHE B 1 260 ? -9.938 -4.98 -20.562 1 91.81 260 PHE B O 1
ATOM 7308 N N . THR B 1 261 ? -8.047 -6.188 -20.703 1 91.56 261 THR B N 1
ATOM 7309 C CA . THR B 1 261 ? -7.75 -6.027 -19.281 1 91.56 261 THR B CA 1
ATOM 7310 C C . THR B 1 261 ? -7.375 -4.582 -18.969 1 91.56 261 THR B C 1
ATOM 7312 O O . THR B 1 261 ? -7.824 -4.023 -17.969 1 91.56 261 THR B O 1
ATOM 7315 N N . LYS B 1 262 ? -6.625 -4.008 -19.828 1 91.12 262 LYS B N 1
ATOM 7316 C CA . LYS B 1 262 ? -6.238 -2.609 -19.656 1 91.12 262 LYS B CA 1
ATOM 7317 C C . LYS B 1 262 ? -7.461 -1.697 -19.672 1 91.12 262 LYS B C 1
ATOM 7319 O O . LYS B 1 262 ? -7.594 -0.814 -18.812 1 91.12 262 LYS B O 1
ATOM 7324 N N . LYS B 1 263 ? -8.32 -1.954 -20.578 1 93.56 263 LYS B N 1
ATOM 7325 C CA . LYS B 1 263 ? -9.523 -1.141 -20.688 1 93.56 263 LYS B CA 1
ATOM 7326 C C . LYS B 1 263 ? -10.43 -1.315 -19.469 1 93.56 263 LYS B C 1
ATOM 7328 O O . LYS B 1 263 ? -11 -0.345 -18.969 1 93.56 263 LYS B O 1
ATOM 7333 N N . THR B 1 264 ? -10.57 -2.529 -19.031 1 92.69 264 THR B N 1
ATOM 7334 C CA . THR B 1 264 ? -11.375 -2.803 -17.844 1 92.69 264 THR B CA 1
ATOM 7335 C C . THR B 1 264 ? -10.758 -2.148 -16.609 1 92.69 264 THR B C 1
ATOM 7337 O O . THR B 1 264 ? -11.469 -1.595 -15.781 1 92.69 264 THR B O 1
ATOM 7340 N N . ASN B 1 265 ? -9.477 -2.18 -16.484 1 91.12 265 ASN B N 1
ATOM 7341 C CA . ASN B 1 265 ? -8.781 -1.564 -15.367 1 91.12 265 ASN B CA 1
ATOM 7342 C C . ASN B 1 265 ? -8.93 -0.046 -15.375 1 91.12 265 ASN B C 1
ATOM 7344 O O . ASN B 1 265 ? -9.125 0.569 -14.328 1 91.12 265 ASN B O 1
ATOM 7348 N N . GLU B 1 266 ? -8.859 0.537 -16.547 1 92 266 GLU B N 1
ATOM 7349 C CA . GLU B 1 266 ? -9.07 1.976 -16.672 1 92 266 GLU B CA 1
ATOM 7350 C C . GLU B 1 266 ? -10.484 2.363 -16.234 1 92 266 GLU B C 1
ATOM 7352 O O . GLU B 1 266 ? -10.672 3.361 -15.539 1 92 266 GLU B O 1
ATOM 7357 N N . ALA B 1 267 ? -11.383 1.589 -16.656 1 93.62 267 ALA B N 1
ATOM 7358 C CA . ALA B 1 267 ? -12.766 1.838 -16.266 1 93.62 267 ALA B CA 1
ATOM 7359 C C . ALA B 1 267 ? -12.945 1.689 -14.758 1 93.62 267 ALA B C 1
ATOM 7361 O O . ALA B 1 267 ? -13.633 2.494 -14.125 1 93.62 267 ALA B O 1
ATOM 7362 N N . ASN B 1 268 ? -12.336 0.727 -14.164 1 93.06 268 ASN B N 1
ATOM 7363 C CA . ASN B 1 268 ? -12.375 0.519 -12.719 1 93.06 268 ASN B CA 1
ATOM 7364 C C . ASN B 1 268 ? -11.711 1.669 -11.969 1 93.06 268 ASN B C 1
ATOM 7366 O O . ASN B 1 268 ? -12.18 2.08 -10.906 1 93.06 268 ASN B O 1
ATOM 7370 N N . GLU B 1 269 ? -10.625 2.107 -12.5 1 89.44 269 GLU B N 1
ATOM 7371 C CA . GLU B 1 269 ? -9.922 3.234 -11.898 1 89.44 269 GLU B CA 1
ATOM 7372 C C . GLU B 1 269 ? -10.781 4.492 -11.906 1 89.44 269 GLU B C 1
ATOM 7374 O O . GLU B 1 269 ? -10.781 5.262 -10.945 1 89.44 269 GLU B O 1
ATOM 7379 N N . HIS B 1 270 ? -11.453 4.684 -12.969 1 92 270 HIS B N 1
ATOM 7380 C CA . HIS B 1 270 ? -12.352 5.832 -13.062 1 92 270 HIS B CA 1
ATOM 7381 C C . HIS B 1 270 ? -13.484 5.734 -12.047 1 92 270 HIS B C 1
ATOM 7383 O O . HIS B 1 270 ? -13.812 6.719 -11.383 1 92 270 HIS B O 1
ATOM 7389 N N . SER B 1 271 ? -14.055 4.59 -11.961 1 93.25 271 SER B N 1
ATOM 7390 C CA . SER B 1 271 ? -15.117 4.383 -10.992 1 93.25 271 SER B CA 1
ATOM 7391 C C . SER B 1 271 ? -14.609 4.547 -9.562 1 93.25 271 SER B C 1
ATOM 7393 O O . SER B 1 271 ? -15.305 5.09 -8.711 1 93.25 271 SER B O 1
ATOM 7395 N N . ALA B 1 272 ? -13.469 4.047 -9.336 1 90.81 272 ALA B N 1
ATOM 7396 C CA . ALA B 1 272 ? -12.852 4.191 -8.016 1 90.81 272 ALA B CA 1
ATOM 7397 C C . ALA B 1 272 ? -12.602 5.66 -7.688 1 90.81 272 ALA B C 1
ATOM 7399 O O . ALA B 1 272 ? -12.75 6.078 -6.539 1 90.81 272 ALA B O 1
ATOM 7400 N N . ALA B 1 273 ? -12.25 6.387 -8.672 1 89 273 ALA B N 1
ATOM 7401 C CA . ALA B 1 273 ? -12.023 7.82 -8.492 1 89 273 ALA B CA 1
ATOM 7402 C C . ALA B 1 273 ? -13.312 8.539 -8.102 1 89 273 ALA B C 1
ATOM 7404 O O . ALA B 1 273 ? -13.305 9.406 -7.227 1 89 273 ALA B O 1
ATOM 7405 N N . ILE B 1 274 ? -14.367 8.219 -8.719 1 92 274 ILE B N 1
ATOM 7406 C CA . ILE B 1 274 ? -15.664 8.797 -8.406 1 92 274 ILE B CA 1
ATOM 7407 C C . ILE B 1 274 ? -16.047 8.477 -6.961 1 92 274 ILE B C 1
ATOM 7409 O O . ILE B 1 274 ? -16.438 9.359 -6.203 1 92 274 ILE B O 1
ATOM 7413 N N . ALA B 1 275 ? -15.914 7.23 -6.621 1 93.31 275 ALA B N 1
ATOM 7414 C CA . ALA B 1 275 ? -16.25 6.805 -5.266 1 93.31 275 ALA B CA 1
ATOM 7415 C C . ALA B 1 275 ? -15.391 7.531 -4.23 1 93.31 275 ALA B C 1
ATOM 7417 O O . ALA B 1 275 ? -15.898 7.98 -3.201 1 93.31 275 ALA B O 1
ATOM 7418 N N . THR B 1 276 ? -14.148 7.617 -4.445 1 91.38 276 THR B N 1
ATOM 7419 C CA . THR B 1 276 ? -13.227 8.289 -3.531 1 91.38 276 THR B CA 1
ATOM 7420 C C . THR B 1 276 ? -13.594 9.766 -3.381 1 91.38 276 THR B C 1
ATOM 7422 O O . THR B 1 276 ? -13.578 10.297 -2.271 1 91.38 276 THR B O 1
ATOM 7425 N N . GLU B 1 277 ? -13.945 10.375 -4.469 1 90.12 277 GLU B N 1
ATOM 7426 C CA . GLU B 1 277 ? -14.359 11.773 -4.457 1 90.12 277 GLU B CA 1
ATOM 7427 C C . GLU B 1 277 ? -15.617 11.961 -3.613 1 90.12 277 GLU B C 1
ATOM 7429 O O . GLU B 1 277 ? -15.664 12.844 -2.75 1 90.12 277 GLU B O 1
ATOM 7434 N N . VAL B 1 278 ? -16.562 11.195 -3.84 1 93.69 278 VAL B N 1
ATOM 7435 C CA . VAL B 1 278 ? -17.859 11.32 -3.172 1 93.69 278 VAL B CA 1
ATOM 7436 C C . VAL B 1 278 ? -17.703 11.031 -1.679 1 93.69 278 VAL B C 1
ATOM 7438 O O . VAL B 1 278 ? -18.203 11.789 -0.84 1 93.69 278 VAL B O 1
ATOM 7441 N N . ILE B 1 279 ? -16.938 10.031 -1.339 1 93.19 279 ILE B N 1
ATOM 7442 C CA . ILE B 1 279 ? -16.766 9.641 0.054 1 93.19 279 ILE B CA 1
ATOM 7443 C C . ILE B 1 279 ? -15.945 10.688 0.79 1 93.19 279 ILE B C 1
ATOM 7445 O O . ILE B 1 279 ?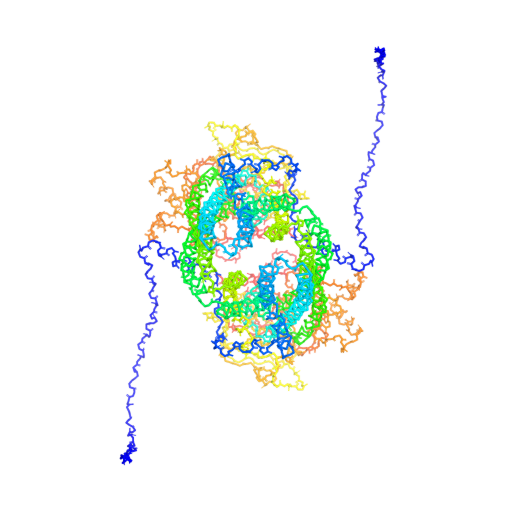 -16.219 11.008 1.947 1 93.19 279 ILE B O 1
ATOM 7449 N N . SER B 1 280 ? -14.977 11.234 0.124 1 89.5 280 SER B N 1
ATOM 7450 C CA . SER B 1 280 ? -14.141 12.266 0.726 1 89.5 280 SER B CA 1
ATOM 7451 C C . SER B 1 280 ? -14.922 13.555 0.954 1 89.5 280 SER B C 1
ATOM 7453 O O . SER B 1 280 ? -14.586 14.336 1.849 1 89.5 280 SER B O 1
ATOM 7455 N N . CYS B 1 281 ? -15.93 13.773 0.133 1 91.56 281 CYS B N 1
ATOM 7456 C CA . CYS B 1 281 ? -16.719 15 0.23 1 91.56 281 CYS B CA 1
ATOM 7457 C C . CYS B 1 281 ? -18.156 14.688 0.642 1 91.56 281 CYS B C 1
ATOM 7459 O O . CYS B 1 281 ? -19.094 15.328 0.173 1 91.56 281 CYS B O 1
ATOM 7461 N N . MET B 1 282 ? -18.312 13.742 1.482 1 92.75 282 MET B N 1
ATOM 7462 C CA . MET B 1 282 ? -19.656 13.258 1.816 1 92.75 282 MET B CA 1
ATOM 7463 C C . MET B 1 282 ? -20.469 14.352 2.506 1 92.75 282 MET B C 1
ATOM 7465 O O . MET B 1 282 ? -21.688 14.43 2.324 1 92.75 282 MET B O 1
ATOM 7469 N N . ARG B 1 283 ? -19.797 15.148 3.281 1 91.69 283 ARG B N 1
ATOM 7470 C CA . ARG B 1 283 ? -20.484 16.234 3.971 1 91.69 283 ARG B CA 1
ATOM 7471 C C . ARG B 1 283 ? -21.141 17.188 2.975 1 91.69 283 ARG B C 1
ATOM 7473 O 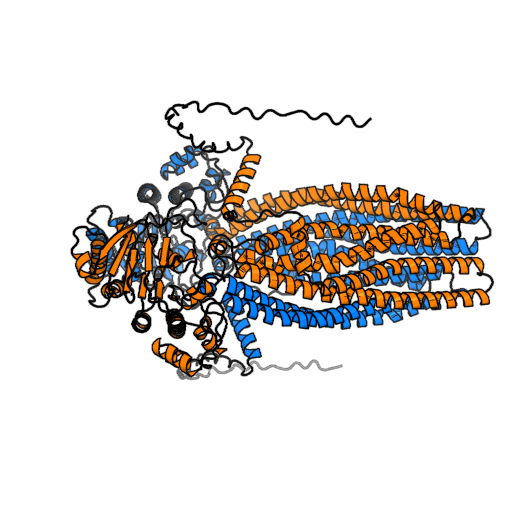O . ARG B 1 283 ? -22.297 17.594 3.17 1 91.69 283 ARG B O 1
ATOM 7480 N N . THR B 1 284 ? -20.453 17.5 1.983 1 91.88 284 THR B N 1
ATOM 7481 C CA . THR B 1 284 ? -20.984 18.375 0.945 1 91.88 284 THR B CA 1
ATOM 7482 C C . THR B 1 284 ? -22.094 17.672 0.165 1 91.88 284 THR B C 1
ATOM 7484 O O . THR B 1 284 ? -23.125 18.281 -0.147 1 91.88 284 THR B O 1
ATOM 7487 N N . VAL B 1 285 ? -21.953 16.453 -0.135 1 94 285 VAL B N 1
ATOM 7488 C CA . VAL B 1 285 ? -22.953 15.672 -0.864 1 94 285 VAL B CA 1
ATOM 7489 C C . VAL B 1 285 ? -24.25 15.633 -0.071 1 94 285 VAL B C 1
ATOM 7491 O O . VAL B 1 285 ? -25.328 15.875 -0.624 1 94 285 VAL B O 1
ATOM 7494 N N . ARG B 1 286 ? -24.125 15.445 1.165 1 93.31 286 ARG B N 1
ATOM 7495 C CA . ARG B 1 286 ? -25.297 15.344 2.023 1 93.31 286 ARG B CA 1
ATOM 7496 C C . ARG B 1 286 ? -25.984 16.703 2.176 1 93.31 286 ARG B C 1
ATOM 7498 O O . ARG B 1 286 ? -27.203 16.797 2.17 1 93.31 286 ARG B O 1
ATOM 7505 N N . SER B 1 287 ? -25.172 17.703 2.355 1 93.06 287 SER B N 1
ATOM 7506 C CA . SER B 1 287 ? -25.719 19.047 2.557 1 93.06 287 SER B CA 1
ATOM 7507 C C . SER B 1 287 ? -26.516 19.5 1.337 1 93.06 287 SER B C 1
ATOM 7509 O O . SER B 1 287 ? -27.344 20.406 1.438 1 93.06 287 SER B O 1
ATOM 7511 N N . MET B 1 288 ? -26.297 18.828 0.234 1 92.69 288 MET B N 1
ATOM 7512 C CA . MET B 1 288 ? -26.969 19.219 -0.999 1 92.69 288 MET B CA 1
ATOM 7513 C C . MET B 1 288 ? -27.922 18.141 -1.479 1 92.69 288 MET B C 1
ATOM 7515 O O . MET B 1 288 ? -28.375 18.172 -2.625 1 92.69 288 MET B O 1
ATOM 7519 N N . ALA B 1 289 ? -28.172 17.172 -0.743 1 92.75 289 ALA B N 1
ATOM 7520 C CA . ALA B 1 289 ? -29.078 16.062 -1.068 1 92.75 289 ALA B CA 1
ATOM 7521 C C . ALA B 1 289 ? -28.672 15.398 -2.381 1 92.75 289 ALA B C 1
ATOM 7523 O O . ALA B 1 289 ? -29.531 15.164 -3.246 1 92.75 289 ALA B O 1
ATOM 7524 N N . GLY B 1 290 ? -27.406 15.195 -2.51 1 92.31 290 GLY B N 1
ATOM 7525 C CA . GLY B 1 290 ? -26.906 14.656 -3.764 1 92.31 290 GLY B CA 1
ATOM 7526 C C . GLY B 1 290 ? -26.672 13.156 -3.713 1 92.31 290 GLY B C 1
ATOM 7527 O O . GLY B 1 290 ? -26 12.602 -4.586 1 92.31 290 GLY B O 1
ATOM 7528 N N . GLU B 1 291 ? -27.234 12.414 -2.76 1 94 291 GLU B N 1
ATOM 7529 C CA . GLU B 1 291 ? -26.984 10.984 -2.586 1 94 291 GLU B CA 1
ATOM 7530 C C . GLU B 1 291 ? -27.469 10.188 -3.787 1 94 291 GLU B C 1
ATOM 7532 O O . GLU B 1 291 ? -26.703 9.422 -4.383 1 94 291 GLU B O 1
ATOM 7537 N N . GLU B 1 292 ? -28.672 10.383 -4.219 1 93.38 292 GLU B N 1
ATOM 7538 C CA . GLU B 1 292 ? -29.25 9.633 -5.332 1 93.38 292 GLU B CA 1
ATOM 7539 C C . GLU B 1 292 ? -28.547 9.961 -6.645 1 93.38 292 GLU B C 1
ATOM 7541 O O . GLU B 1 292 ? -28.344 9.086 -7.484 1 93.38 292 GLU B O 1
ATOM 7546 N N . LYS B 1 293 ? -28.219 11.188 -6.73 1 92.38 293 LYS B N 1
ATOM 7547 C CA . LYS B 1 293 ? -27.5 11.609 -7.93 1 92.38 293 LYS B CA 1
ATOM 7548 C C . LYS B 1 293 ? -26.156 10.906 -8.047 1 92.38 293 LYS B C 1
ATOM 7550 O O . LYS B 1 293 ? -25.797 10.414 -9.125 1 92.38 293 LYS B O 1
ATOM 7555 N N . GLU B 1 294 ? -25.469 10.914 -6.965 1 94.12 294 GLU B N 1
ATOM 7556 C CA . GLU B 1 294 ? -24.156 10.297 -6.977 1 94.12 294 GLU B CA 1
ATOM 7557 C C . GLU B 1 294 ? -24.25 8.781 -7.121 1 94.12 294 GLU B C 1
ATOM 7559 O O . GLU B 1 294 ? -23.391 8.156 -7.742 1 94.12 294 GLU B O 1
ATOM 7564 N N . GLN B 1 295 ? -25.328 8.156 -6.559 1 95.62 295 GLN B N 1
ATOM 7565 C CA . GLN B 1 295 ? -25.547 6.73 -6.75 1 95.62 295 GLN B CA 1
ATOM 7566 C C . GLN B 1 295 ? -25.781 6.402 -8.227 1 95.62 295 GLN B C 1
ATOM 7568 O O . GLN B 1 295 ? -25.234 5.426 -8.734 1 95.62 295 GLN B O 1
ATOM 7573 N N . GLN B 1 296 ? -26.5 7.25 -8.859 1 94.5 296 GLN B N 1
ATOM 7574 C CA . GLN B 1 296 ? -26.781 7.039 -10.273 1 94.5 296 GLN B CA 1
ATOM 7575 C C . GLN B 1 296 ? -25.547 7.277 -11.125 1 94.5 296 GLN B C 1
ATOM 7577 O O . GLN B 1 296 ? -25.297 6.551 -12.086 1 94.5 296 GLN B O 1
ATOM 7582 N N . ARG B 1 297 ? -24.812 8.266 -10.797 1 92.94 297 ARG B N 1
ATOM 7583 C CA . ARG B 1 297 ? -23.562 8.555 -11.508 1 92.94 297 ARG B CA 1
ATOM 7584 C C . ARG B 1 297 ? -22.609 7.371 -11.422 1 92.94 297 ARG B C 1
ATOM 7586 O O . ARG B 1 297 ? -22.016 6.969 -12.422 1 92.94 297 ARG B O 1
ATOM 7593 N N . PHE B 1 298 ? -22.531 6.789 -10.242 1 95.5 298 PHE B N 1
ATOM 7594 C CA . PHE B 1 298 ? -21.656 5.648 -10.023 1 95.5 298 PHE B CA 1
ATOM 7595 C C . PHE B 1 298 ? -22.156 4.422 -10.781 1 95.5 298 PHE B C 1
ATOM 7597 O O . PHE B 1 298 ? -21.359 3.723 -11.422 1 95.5 298 PHE B O 1
ATOM 7604 N N . LYS B 1 299 ? -23.406 4.207 -10.734 1 95.88 299 LYS B N 1
ATOM 7605 C CA . LYS B 1 299 ? -24.016 3.084 -11.438 1 95.88 299 LYS B CA 1
ATOM 7606 C C . LYS B 1 299 ? -23.781 3.174 -12.938 1 95.88 299 LYS B C 1
ATOM 7608 O O . LYS B 1 299 ? -23.453 2.172 -13.586 1 95.88 299 LYS B O 1
ATOM 7613 N N . THR B 1 300 ? -23.891 4.332 -13.445 1 94.56 300 THR B N 1
ATOM 7614 C CA . THR B 1 300 ? -23.719 4.543 -14.883 1 94.56 300 THR B CA 1
ATOM 7615 C C . THR B 1 300 ? -22.266 4.293 -15.281 1 94.56 300 THR B C 1
ATOM 7617 O O . THR B 1 300 ? -22 3.727 -16.344 1 94.56 300 THR B O 1
ATOM 7620 N N . ASP B 1 301 ? -21.391 4.707 -14.445 1 94.31 301 ASP B N 1
ATOM 7621 C CA . ASP B 1 301 ? -19.984 4.516 -14.75 1 94.31 301 ASP B CA 1
ATOM 7622 C C . ASP B 1 301 ? -19.609 3.033 -14.703 1 94.31 301 ASP B C 1
ATOM 7624 O O . ASP B 1 301 ? -18.734 2.584 -15.461 1 94.31 301 ASP B O 1
ATOM 7628 N N . LEU B 1 302 ? -20.281 2.283 -13.883 1 95.69 302 LEU B N 1
ATOM 7629 C CA . LEU B 1 302 ? -19.984 0.861 -13.719 1 95.69 302 LEU B CA 1
ATOM 7630 C C . LEU B 1 302 ? -20.422 0.076 -14.953 1 95.69 302 LEU B C 1
ATOM 7632 O O . LEU B 1 302 ? -19.953 -1.04 -15.188 1 95.69 302 LEU B O 1
ATOM 7636 N N . LYS B 1 303 ? -21.297 0.651 -15.758 1 95.44 303 LYS B N 1
ATOM 7637 C CA . LYS B 1 303 ? -21.734 -0.011 -16.984 1 95.44 303 LYS B CA 1
ATOM 7638 C C . LYS B 1 303 ? -20.578 -0.178 -17.953 1 95.44 303 LYS B C 1
ATOM 7640 O O . LYS B 1 303 ? -20.516 -1.167 -18.688 1 95.44 303 LYS B O 1
ATOM 7645 N N . MET B 1 304 ? -19.703 0.713 -17.906 1 94.44 304 MET B N 1
ATOM 7646 C CA . MET B 1 304 ? -18.547 0.623 -18.781 1 94.44 304 MET B CA 1
ATOM 7647 C C . MET B 1 304 ? -17.625 -0.516 -18.344 1 94.44 304 MET B C 1
ATOM 7649 O O . MET B 1 304 ? -17.016 -1.178 -19.188 1 94.44 304 MET B O 1
ATOM 7653 N N . VAL B 1 305 ? -17.547 -0.761 -17.125 1 94.25 305 VAL B N 1
ATOM 7654 C CA . VAL B 1 305 ? -16.75 -1.861 -16.594 1 94.25 305 VAL B CA 1
ATOM 7655 C C . VAL B 1 305 ? -17.312 -3.191 -17.094 1 94.25 305 VAL B C 1
ATOM 7657 O O . VAL B 1 305 ? -16.578 -4.059 -17.562 1 94.25 305 VAL B O 1
ATOM 7660 N N . ASN B 1 306 ? -18.656 -3.25 -17.078 1 94.19 306 ASN B N 1
ATOM 7661 C CA . ASN B 1 306 ? -19.312 -4.473 -17.516 1 94.19 306 ASN B CA 1
ATOM 7662 C C . ASN B 1 306 ? -19.156 -4.676 -19.031 1 94.19 306 ASN B C 1
ATOM 7664 O O . ASN B 1 306 ? -19 -5.809 -19.484 1 94.19 306 ASN B O 1
ATOM 7668 N N . PHE B 1 307 ? -19.141 -3.602 -19.688 1 94.88 307 PHE B N 1
ATOM 7669 C CA . PHE B 1 307 ? -19.031 -3.658 -21.141 1 94.88 307 PHE B CA 1
ATOM 7670 C C . PHE B 1 307 ? -17.672 -4.203 -21.547 1 94.88 307 PHE B C 1
ATOM 7672 O O . PHE B 1 307 ? -17.594 -5.172 -22.312 1 94.88 307 PHE B O 1
ATOM 7679 N N . TYR B 1 308 ? -16.609 -3.697 -21.062 1 94 308 TYR B N 1
ATOM 7680 C CA . TYR B 1 308 ? -15.273 -4.18 -21.375 1 94 308 TYR B CA 1
ATOM 7681 C C . TYR B 1 308 ? -15.023 -5.547 -20.75 1 94 308 TYR B C 1
ATOM 7683 O O . TYR B 1 308 ? -14.266 -6.352 -21.281 1 94 308 TYR B O 1
ATOM 7691 N N . GLY B 1 309 ? -15.727 -5.785 -19.672 1 93.62 309 GLY B N 1
ATOM 7692 C CA . GLY B 1 309 ? -15.609 -7.078 -19 1 93.62 309 GLY B CA 1
ATOM 7693 C C . GLY B 1 309 ? -16.125 -8.227 -19.859 1 93.62 309 GLY B C 1
ATOM 7694 O O . GLY B 1 309 ? -15.547 -9.32 -19.844 1 93.62 309 GLY B O 1
ATOM 7695 N N . LEU B 1 310 ? -17.141 -7.949 -20.641 1 94.5 310 LEU B N 1
ATOM 7696 C CA . LEU B 1 310 ? -17.688 -8.961 -21.547 1 94.5 310 LEU B CA 1
ATOM 7697 C C . LEU B 1 310 ? -16.688 -9.32 -22.641 1 94.5 310 LEU B C 1
ATOM 7699 O O . LEU B 1 310 ? -16.469 -10.5 -22.938 1 94.5 310 LEU B O 1
ATOM 7703 N N . PHE B 1 311 ? -16.047 -8.359 -23.156 1 94.56 311 PHE B N 1
ATOM 7704 C CA . PHE B 1 311 ? -15.07 -8.609 -24.219 1 94.56 311 PHE B CA 1
ATOM 7705 C C . PHE B 1 311 ? -13.828 -9.297 -23.656 1 94.56 311 PHE B C 1
ATOM 7707 O O . PHE B 1 311 ? -13.227 -10.141 -24.328 1 94.56 311 PHE B O 1
ATOM 7714 N N . LYS B 1 312 ? -13.477 -8.883 -22.484 1 93.56 312 LYS B N 1
ATOM 7715 C CA . LYS B 1 312 ? -12.383 -9.578 -21.797 1 93.56 312 LYS B CA 1
ATOM 7716 C C . LYS B 1 312 ? -12.703 -11.055 -21.594 1 93.56 312 LYS B C 1
ATOM 7718 O O . LYS B 1 312 ? -11.859 -11.922 -21.812 1 93.56 312 LYS B O 1
ATOM 7723 N N . ALA B 1 313 ? -13.969 -11.328 -21.203 1 94.25 313 ALA B N 1
ATOM 7724 C CA . ALA B 1 313 ? -14.414 -12.703 -20.969 1 94.25 313 ALA B CA 1
ATOM 7725 C C . ALA B 1 313 ? -14.383 -13.516 -22.266 1 94.25 313 ALA B C 1
ATOM 7727 O O . ALA B 1 313 ? -13.961 -14.672 -22.266 1 94.25 313 ALA B O 1
ATOM 7728 N N . LEU B 1 314 ? -14.75 -12.914 -23.375 1 93.94 314 LEU B N 1
ATOM 7729 C CA . LEU B 1 314 ? -14.727 -13.57 -24.688 1 93.94 314 LEU B CA 1
ATOM 7730 C C . LEU B 1 314 ? -13.297 -13.875 -25.109 1 93.94 314 LEU B C 1
ATOM 7732 O O . LEU B 1 314 ? -13.023 -14.969 -25.625 1 93.94 314 LEU B O 1
ATOM 7736 N N . ALA B 1 315 ? -12.453 -12.914 -24.859 1 92.12 315 ALA B N 1
ATOM 7737 C CA . ALA B 1 315 ? -11.047 -13.117 -25.188 1 92.12 315 ALA B CA 1
ATOM 7738 C C . ALA B 1 315 ? -10.438 -14.242 -24.344 1 92.12 315 ALA B C 1
ATOM 7740 O O . ALA B 1 315 ? -9.68 -15.07 -24.859 1 92.12 315 ALA B O 1
ATOM 7741 N N . GLN B 1 316 ? -10.734 -14.297 -23.109 1 91.69 316 GLN B N 1
ATOM 7742 C CA . GLN B 1 316 ? -10.211 -15.328 -22.219 1 91.69 316 GLN B CA 1
ATOM 7743 C C . GLN B 1 316 ? -10.734 -16.703 -22.609 1 91.69 316 GLN B C 1
ATOM 7745 O O . GLN B 1 316 ? -9.969 -17.672 -22.688 1 91.69 316 GLN B O 1
ATOM 7750 N N . GLY B 1 317 ? -12.07 -16.766 -22.844 1 91 317 GLY B N 1
ATOM 7751 C CA . GLY B 1 317 ? -12.648 -18.016 -23.281 1 91 317 GLY B CA 1
ATOM 7752 C C . GLY B 1 317 ? -12.039 -18.547 -24.562 1 91 317 GLY B C 1
ATOM 7753 O O . GLY B 1 317 ? -11.695 -19.719 -24.656 1 91 317 GLY B O 1
ATOM 7754 N N . SER B 1 318 ? -11.758 -17.703 -25.469 1 90.12 318 SER B N 1
ATOM 7755 C CA . SER B 1 318 ? -11.188 -18.094 -26.75 1 90.12 318 SER B CA 1
ATOM 7756 C C . SER B 1 318 ? -9.734 -18.516 -26.609 1 90.12 318 SER B C 1
ATOM 7758 O O . SER B 1 318 ? -9.281 -19.453 -27.266 1 90.12 318 SER B O 1
ATOM 7760 N N . THR B 1 319 ? -9.047 -17.797 -25.812 1 87.75 319 THR B N 1
ATOM 7761 C CA . THR B 1 319 ? -7.637 -18.109 -25.609 1 87.75 319 THR B CA 1
ATOM 7762 C C . THR B 1 319 ? -7.469 -19.469 -24.953 1 87.75 319 THR B C 1
ATOM 7764 O O . THR B 1 319 ? -6.746 -20.328 -25.453 1 87.75 319 THR B O 1
ATOM 7767 N N . PHE B 1 320 ? -8.188 -19.688 -23.859 1 86.69 320 PHE B N 1
ATOM 7768 C CA . PHE B 1 320 ? -8.031 -20.953 -23.141 1 86.69 320 PHE B CA 1
ATOM 7769 C C . PHE B 1 320 ? -8.633 -22.094 -23.938 1 86.69 320 PHE B C 1
ATOM 7771 O O . PHE B 1 320 ? -8.117 -23.219 -23.906 1 86.69 320 PHE B O 1
ATOM 7778 N N . GLY B 1 321 ? -9.719 -21.797 -24.641 1 87.06 321 GLY B N 1
ATOM 7779 C CA . GLY B 1 321 ? -10.258 -22.781 -25.547 1 87.06 321 GLY B CA 1
ATOM 7780 C C . GLY B 1 321 ? -9.312 -23.125 -26.688 1 87.06 321 GLY B C 1
ATOM 7781 O O . GLY B 1 321 ? -9.125 -24.297 -27.016 1 87.06 321 GLY B O 1
ATOM 7782 N N . GLY B 1 322 ? -8.641 -22.141 -27.219 1 85.56 322 GLY B N 1
ATOM 7783 C CA . GLY B 1 322 ? -7.676 -22.344 -28.297 1 85.56 322 GLY B CA 1
ATOM 7784 C C . GLY B 1 322 ? -6.453 -23.125 -27.844 1 85.56 322 GLY B C 1
ATOM 7785 O O . GLY B 1 322 ? -6.008 -24.047 -28.531 1 85.56 322 GLY B O 1
ATOM 7786 N N . VAL B 1 323 ? -5.988 -22.812 -26.719 1 85.06 323 VAL B N 1
ATOM 7787 C CA . VAL B 1 323 ? -4.828 -23.5 -26.172 1 85.06 323 VAL B CA 1
ATOM 7788 C C . VAL B 1 323 ? -5.172 -24.969 -25.906 1 85.06 323 VAL B C 1
ATOM 7790 O O . VAL B 1 323 ? -4.383 -25.875 -26.219 1 85.06 323 VAL B O 1
ATOM 7793 N N . SER B 1 324 ? -6.383 -25.156 -25.344 1 87.75 324 SER B N 1
ATOM 7794 C CA . SER B 1 324 ? -6.828 -26.531 -25.094 1 87.75 324 SER B CA 1
ATOM 7795 C C . SER B 1 324 ? -6.953 -27.312 -26.391 1 87.75 324 SER B C 1
ATOM 7797 O O . SER B 1 324 ? -6.547 -28.484 -26.453 1 87.75 324 SER B O 1
ATOM 7799 N N . PHE B 1 325 ? -7.391 -26.734 -27.422 1 88.06 325 PHE B N 1
ATOM 7800 C CA . PHE B 1 325 ? -7.551 -27.375 -28.719 1 88.06 325 PHE B CA 1
ATOM 7801 C C . PHE B 1 325 ? -6.199 -27.797 -29.281 1 88.06 325 PHE B C 1
ATOM 7803 O O . PHE B 1 325 ? -6.047 -28.922 -29.766 1 88.06 325 PHE B O 1
ATOM 7810 N N . ILE B 1 326 ? -5.277 -26.969 -29.219 1 86.19 326 ILE B N 1
ATOM 7811 C CA . ILE B 1 326 ? -3.961 -27.25 -29.781 1 86.19 326 ILE B CA 1
ATOM 7812 C C . ILE B 1 326 ? -3.27 -28.328 -28.953 1 86.19 326 ILE B C 1
ATOM 7814 O O . ILE B 1 326 ? -2.658 -29.25 -29.5 1 86.19 326 ILE B O 1
ATOM 7818 N N . LEU B 1 327 ? -3.402 -28.234 -27.641 1 84.31 327 LEU B N 1
ATOM 7819 C CA . LEU B 1 327 ? -2.756 -29.203 -26.75 1 84.31 327 LEU B CA 1
ATOM 7820 C C . LEU B 1 327 ? -3.311 -30.594 -26.984 1 84.31 327 LEU B C 1
ATOM 7822 O O . LEU B 1 327 ? -2.561 -31.531 -27.297 1 84.31 327 LEU B O 1
ATOM 7826 N N . TRP B 1 328 ? -4.59 -30.734 -26.891 1 87.06 328 TRP B N 1
ATOM 7827 C CA . TRP B 1 328 ? -5.203 -32.062 -27 1 87.06 328 TRP B CA 1
ATOM 7828 C C . TRP B 1 328 ? -5.223 -32.531 -28.453 1 87.06 328 TRP B C 1
ATOM 7830 O O . TRP B 1 328 ? -5.172 -33.75 -28.719 1 87.06 328 TRP B O 1
ATOM 7840 N N . GLY B 1 329 ? -5.285 -31.547 -29.391 1 85.62 329 GLY B N 1
ATOM 7841 C CA . GLY B 1 329 ? -5.117 -31.906 -30.797 1 85.62 329 GLY B CA 1
ATOM 7842 C C . GLY B 1 329 ? -3.752 -32.5 -31.109 1 85.62 329 GLY B C 1
ATOM 7843 O O . GLY B 1 329 ? -3.635 -33.438 -31.891 1 85.62 329 GLY B O 1
ATOM 7844 N N . THR B 1 330 ? -2.779 -31.922 -30.516 1 86.5 330 THR B N 1
ATOM 7845 C CA . THR B 1 330 ? -1.42 -32.438 -30.672 1 86.5 330 THR B CA 1
ATOM 7846 C C . THR B 1 330 ? -1.294 -33.844 -30.125 1 86.5 330 THR B C 1
ATOM 7848 O O . THR B 1 330 ? -0.602 -34.688 -30.688 1 86.5 330 THR B O 1
ATOM 7851 N N . VAL B 1 331 ? -1.939 -34.125 -29.016 1 85.44 331 VAL B N 1
ATOM 7852 C CA . VAL B 1 331 ? -1.937 -35.469 -28.422 1 85.44 331 VAL B CA 1
ATOM 7853 C C . VAL B 1 331 ? -2.57 -36.469 -29.391 1 85.44 331 VAL B C 1
ATOM 7855 O O . VAL B 1 331 ? -2.018 -37.531 -29.641 1 85.44 331 VAL B O 1
ATOM 7858 N N . ALA B 1 332 ? -3.721 -36.031 -29.969 1 87.12 332 ALA B N 1
ATOM 7859 C CA . ALA B 1 332 ? -4.406 -36.875 -30.922 1 87.12 332 ALA B CA 1
ATOM 7860 C C . ALA B 1 332 ? -3.529 -37.156 -32.125 1 87.12 332 ALA B C 1
ATOM 7862 O O . ALA B 1 332 ? -3.43 -38.312 -32.594 1 87.12 332 ALA B O 1
ATOM 7863 N N . LEU B 1 333 ? -2.916 -36.188 -32.562 1 88.06 333 LEU B N 1
ATOM 7864 C CA . LEU B 1 333 ? -2.057 -36.312 -33.75 1 88.06 333 LEU B CA 1
ATOM 7865 C C . LEU B 1 333 ? -0.842 -37.188 -33.438 1 88.06 333 LEU B C 1
ATOM 7867 O O . LEU B 1 333 ? -0.418 -37.969 -34.25 1 88.06 333 LEU B O 1
ATOM 7871 N N . ALA B 1 334 ? -0.273 -37.031 -32.281 1 87.94 334 ALA B N 1
ATOM 7872 C CA . ALA B 1 334 ? 0.909 -37.781 -31.859 1 87.94 334 ALA B CA 1
ATOM 7873 C C . ALA B 1 334 ? 0.61 -39.281 -31.781 1 87.94 334 ALA B C 1
ATOM 7875 O O . ALA B 1 334 ? 1.378 -40.094 -32.281 1 87.94 334 ALA B O 1
ATOM 7876 N N . PHE B 1 335 ? -0.475 -39.625 -31.234 1 87.25 335 PHE B N 1
ATOM 7877 C CA . PHE B 1 335 ? -0.784 -41.062 -31.062 1 87.25 335 PHE B CA 1
ATOM 7878 C C . PHE B 1 335 ? -1.294 -41.656 -32.375 1 87.25 335 PHE B C 1
ATOM 7880 O O . PHE B 1 335 ? -1.102 -42.844 -32.625 1 87.25 335 PHE B O 1
ATOM 7887 N N . TRP B 1 336 ? -1.963 -40.812 -33.219 1 88.38 336 TRP B N 1
ATOM 7888 C CA . TRP B 1 336 ? -2.344 -41.312 -34.531 1 88.38 336 TRP B CA 1
ATOM 7889 C C . TRP B 1 336 ? -1.112 -41.594 -35.375 1 88.38 336 TRP B C 1
ATOM 7891 O O . TRP B 1 336 ? -0.97 -42.688 -35.938 1 88.38 336 TRP B O 1
ATOM 7901 N N . TYR B 1 337 ? -0.245 -40.656 -35.438 1 89.69 337 TYR B N 1
ATOM 7902 C CA . TYR B 1 337 ? 0.97 -40.812 -36.25 1 89.69 337 TYR B CA 1
ATOM 7903 C C . TYR B 1 337 ? 1.906 -41.844 -35.594 1 89.69 337 TYR B C 1
ATOM 7905 O O . TYR B 1 337 ? 2.482 -42.688 -36.281 1 89.69 337 TYR B O 1
ATOM 7913 N N . GLY B 1 338 ? 2.141 -41.75 -34.344 1 87.88 338 GLY B N 1
ATOM 7914 C CA . GLY B 1 338 ? 2.979 -42.688 -33.625 1 87.88 338 GLY B CA 1
ATOM 7915 C C . GLY B 1 338 ? 2.453 -44.125 -33.719 1 87.88 338 GLY B C 1
ATOM 7916 O O . GLY B 1 338 ? 3.229 -45.062 -33.844 1 87.88 338 GLY B O 1
ATOM 7917 N N . GLY B 1 339 ? 1.096 -44.281 -33.594 1 85.62 339 GLY B N 1
ATOM 7918 C CA . GLY B 1 339 ? 0.485 -45.594 -33.75 1 85.62 339 GLY B CA 1
ATOM 7919 C C . GLY B 1 339 ? 0.712 -46.188 -35.125 1 85.62 339 GLY B C 1
ATOM 7920 O O . GLY B 1 339 ? 0.958 -47.375 -35.281 1 85.62 339 GLY B O 1
ATOM 7921 N N . GLY B 1 340 ? 0.615 -45.344 -36.156 1 85.81 340 GLY B N 1
ATOM 7922 C CA . GLY B 1 340 ? 0.899 -45.781 -37.5 1 85.81 340 GLY B CA 1
ATOM 7923 C C . GLY B 1 340 ? 2.33 -46.25 -37.688 1 85.81 340 GLY B C 1
ATOM 7924 O O . GLY B 1 340 ? 2.574 -47.281 -38.344 1 85.81 340 GLY B O 1
ATOM 7925 N N . LEU B 1 341 ? 3.25 -45.594 -37.031 1 88.62 341 LEU B N 1
ATOM 7926 C CA . LEU B 1 341 ? 4.656 -45.969 -37.125 1 88.62 341 LEU B CA 1
ATOM 7927 C C . LEU B 1 341 ? 4.918 -47.281 -36.406 1 88.62 341 LEU B C 1
ATOM 7929 O O . LEU B 1 341 ? 5.801 -48.031 -36.812 1 88.62 341 LEU B O 1
ATOM 7933 N N . THR B 1 342 ? 4.238 -47.562 -35.375 1 84.94 342 THR B N 1
ATOM 7934 C CA . THR B 1 342 ? 4.398 -48.781 -34.625 1 84.94 342 THR B CA 1
ATOM 7935 C C . THR B 1 342 ? 3.869 -49.969 -35.406 1 84.94 342 THR B C 1
ATOM 7937 O O . THR B 1 342 ? 4.434 -51.062 -35.344 1 84.94 342 THR B O 1
ATOM 7940 N N . VAL B 1 343 ? 2.695 -49.781 -36.125 1 83.56 343 VAL B N 1
ATOM 7941 C CA . VAL B 1 343 ? 2.127 -50.844 -36.969 1 83.56 343 VAL B CA 1
ATOM 7942 C C . VAL B 1 343 ? 3.107 -51.219 -38.062 1 83.56 343 VAL B C 1
ATOM 7944 O O . VAL B 1 343 ? 3.248 -52.375 -38.406 1 83.56 343 VAL B O 1
ATOM 7947 N N . ASP B 1 344 ? 3.752 -50.188 -38.562 1 85.12 344 ASP B N 1
ATOM 7948 C CA . ASP B 1 344 ? 4.719 -50.406 -39.625 1 85.12 344 ASP B CA 1
ATOM 7949 C C . ASP B 1 344 ? 6.047 -50.906 -39.062 1 85.12 344 ASP B C 1
ATOM 7951 O O . ASP B 1 344 ? 6.988 -51.156 -39.812 1 85.12 344 ASP B O 1
ATOM 7955 N N . LYS B 1 345 ? 6.227 -51.125 -37.75 1 84.38 345 LYS B N 1
ATOM 7956 C CA . LYS B 1 345 ? 7.375 -51.688 -37.031 1 84.38 345 LYS B CA 1
ATOM 7957 C C . LYS B 1 345 ? 8.602 -50.781 -37.188 1 84.38 345 LYS B C 1
ATOM 7959 O O . LYS B 1 345 ? 9.727 -51.281 -37.281 1 84.38 345 LYS B O 1
ATOM 7964 N N . VAL B 1 346 ? 8.312 -49.531 -37.406 1 86.56 346 VAL B N 1
ATOM 7965 C CA . VAL B 1 346 ? 9.406 -48.562 -37.5 1 86.56 346 VAL B CA 1
ATOM 7966 C C . VAL B 1 346 ? 9.883 -48.188 -36.094 1 86.56 346 VAL B C 1
ATOM 7968 O O . VAL B 1 346 ? 11.086 -48.031 -35.844 1 86.56 346 VAL B O 1
ATOM 7971 N N . ILE B 1 347 ? 8.961 -48.031 -35.188 1 87.44 347 ILE B N 1
ATOM 7972 C CA . ILE B 1 347 ? 9.281 -47.75 -33.812 1 87.44 347 ILE B CA 1
ATOM 7973 C C . ILE B 1 347 ? 8.547 -48.719 -32.906 1 87.44 347 ILE B C 1
ATOM 7975 O O . ILE B 1 347 ? 7.574 -49.344 -33.312 1 87.44 347 ILE B O 1
ATOM 7979 N N . THR B 1 348 ? 9.148 -48.875 -31.719 1 86.94 348 THR B N 1
ATOM 7980 C CA . THR B 1 348 ? 8.5 -49.719 -30.75 1 86.94 348 THR B CA 1
ATOM 7981 C C . THR B 1 348 ? 7.395 -48.969 -30.016 1 86.94 348 THR B C 1
ATOM 7983 O O . THR B 1 348 ? 7.32 -47.75 -30.078 1 86.94 348 THR B O 1
ATOM 7986 N N . VAL B 1 349 ? 6.516 -49.719 -29.391 1 82.19 349 VAL B N 1
ATOM 7987 C CA . VAL B 1 349 ? 5.434 -49.125 -28.625 1 82.19 349 VAL B CA 1
ATOM 7988 C C . VAL B 1 349 ? 6.012 -48.281 -27.484 1 82.19 349 VAL B C 1
ATOM 7990 O O . VAL B 1 349 ? 5.516 -47.188 -27.203 1 82.19 349 VAL B O 1
ATOM 7993 N N . GLY B 1 350 ? 7.004 -48.781 -26.875 1 86 350 GLY B N 1
ATOM 7994 C CA . GLY B 1 350 ? 7.668 -48.031 -25.812 1 86 350 GLY B CA 1
ATOM 7995 C C . GLY B 1 350 ? 8.273 -46.719 -26.297 1 86 350 GLY B C 1
ATOM 7996 O O . GLY B 1 350 ? 8.219 -45.719 -25.594 1 86 350 GLY B O 1
ATOM 7997 N N . ASP B 1 351 ? 8.75 -46.688 -27.484 1 89.44 351 ASP B N 1
ATOM 7998 C CA . ASP B 1 351 ? 9.359 -45.5 -28.031 1 89.44 351 ASP B CA 1
ATOM 7999 C C . ASP B 1 351 ? 8.312 -44.406 -28.312 1 89.44 351 ASP B C 1
ATOM 8001 O O . ASP B 1 351 ? 8.578 -43.219 -28.172 1 89.44 351 ASP B O 1
ATOM 8005 N N . MET B 1 352 ? 7.195 -44.875 -28.75 1 87.94 352 MET B N 1
ATOM 8006 C CA . MET B 1 352 ? 6.109 -43.906 -28.969 1 87.94 352 MET B CA 1
ATOM 8007 C C . MET B 1 352 ? 5.762 -43.156 -27.688 1 87.94 352 MET B C 1
ATOM 8009 O O . MET B 1 352 ? 5.637 -41.938 -27.688 1 87.94 352 MET B O 1
ATOM 8013 N N . PHE B 1 353 ? 5.695 -43.875 -26.578 1 87.38 353 PHE B N 1
ATOM 8014 C CA . PHE B 1 353 ? 5.336 -43.281 -25.297 1 87.38 353 PHE B CA 1
ATOM 8015 C C . PHE B 1 353 ? 6.48 -42.438 -24.75 1 87.38 353 PHE B C 1
ATOM 8017 O O . PHE B 1 353 ? 6.254 -41.406 -24.109 1 87.38 353 PHE B O 1
ATOM 8024 N N . LYS B 1 354 ? 7.652 -42.875 -25.031 1 90.5 354 LYS B N 1
ATOM 8025 C CA . LYS B 1 354 ? 8.805 -42.094 -24.625 1 90.5 354 LYS B CA 1
ATOM 8026 C C . LYS B 1 354 ? 8.781 -40.719 -25.297 1 90.5 354 LYS B C 1
ATOM 8028 O O . LYS B 1 354 ? 8.891 -39.688 -24.625 1 90.5 354 LYS B O 1
ATOM 8033 N N . VAL B 1 355 ? 8.609 -40.781 -26.625 1 91.12 355 VAL B N 1
ATOM 8034 C CA . VAL B 1 355 ? 8.648 -39.531 -27.391 1 91.12 355 VAL B CA 1
ATOM 8035 C C . VAL B 1 355 ? 7.512 -38.594 -26.969 1 91.12 355 VAL B C 1
ATOM 8037 O O . VAL B 1 355 ? 7.707 -37.406 -26.781 1 91.12 355 VAL B O 1
ATOM 8040 N N . PHE B 1 356 ? 6.359 -39.156 -26.719 1 88.5 356 PHE B N 1
ATOM 8041 C CA . PHE B 1 356 ? 5.211 -38.375 -26.297 1 88.5 356 PHE B CA 1
ATOM 8042 C C . PHE B 1 356 ? 5.465 -37.719 -24.938 1 88.5 356 PHE B C 1
ATOM 8044 O O . PHE B 1 356 ? 5.293 -36.531 -24.781 1 88.5 356 PHE B O 1
ATOM 8051 N N . GLY B 1 357 ? 5.82 -38.562 -23.953 1 89.31 357 GLY B N 1
ATOM 8052 C CA . GLY B 1 357 ? 6.078 -38.062 -22.625 1 89.31 357 GLY B CA 1
ATOM 8053 C C . GLY B 1 357 ? 7.184 -37 -22.578 1 89.31 357 GLY B C 1
ATOM 8054 O O . GLY B 1 357 ? 7.047 -35.969 -21.922 1 89.31 357 GLY B O 1
ATOM 8055 N N . LEU B 1 358 ? 8.258 -37.25 -23.297 1 91.94 358 LEU B N 1
ATOM 8056 C CA . LEU B 1 358 ? 9.398 -36.344 -23.328 1 91.94 358 LEU B CA 1
ATOM 8057 C C . LEU B 1 358 ? 9.031 -35 -23.984 1 91.94 358 LEU B C 1
ATOM 8059 O O . LEU B 1 358 ? 9.383 -33.938 -23.469 1 91.94 358 LEU B O 1
ATOM 8063 N N . MET B 1 359 ? 8.281 -35.125 -25.047 1 88.31 359 MET B N 1
ATOM 8064 C CA . MET B 1 359 ? 7.875 -33.906 -25.75 1 88.31 359 MET B CA 1
ATOM 8065 C C . MET B 1 359 ? 6.895 -33.094 -24.906 1 88.31 359 MET B C 1
ATOM 8067 O O . MET B 1 359 ? 6.973 -31.859 -24.859 1 88.31 359 MET B O 1
ATOM 8071 N N . LEU B 1 360 ? 5.965 -33.812 -24.266 1 84.38 360 LEU B N 1
ATOM 8072 C CA . LEU B 1 360 ? 5.004 -33.125 -23.406 1 84.38 360 LEU B CA 1
ATOM 8073 C C . LEU B 1 360 ? 5.715 -32.406 -22.266 1 84.38 360 LEU B C 1
ATOM 8075 O O . LEU B 1 360 ? 5.445 -31.234 -22.016 1 84.38 360 LEU B O 1
ATOM 8079 N N . MET B 1 361 ? 6.578 -33.062 -21.562 1 89 361 MET B N 1
ATOM 8080 C CA . MET B 1 361 ? 7.328 -32.469 -20.469 1 89 361 MET B CA 1
ATOM 8081 C C . MET B 1 361 ? 8.203 -31.312 -20.969 1 89 361 MET B C 1
ATOM 8083 O O . MET B 1 361 ? 8.352 -30.297 -20.297 1 89 361 MET B O 1
ATOM 8087 N N . GLY B 1 362 ? 8.797 -31.5 -22.172 1 85.44 362 GLY B N 1
ATOM 8088 C CA . GLY B 1 362 ? 9.602 -30.453 -22.766 1 85.44 362 GLY B CA 1
ATOM 8089 C C . GLY B 1 362 ? 8.805 -29.188 -23.047 1 85.44 362 GLY B C 1
ATOM 8090 O O . GLY B 1 362 ? 9.234 -28.094 -22.688 1 85.44 362 GLY B O 1
ATOM 8091 N N . VAL B 1 363 ? 7.711 -29.375 -23.594 1 79.06 363 VAL B N 1
ATOM 8092 C CA . VAL B 1 363 ? 6.879 -28.219 -23.938 1 79.06 363 VAL B CA 1
ATOM 8093 C C . VAL B 1 363 ? 6.391 -27.531 -22.672 1 79.06 363 VAL B C 1
ATOM 8095 O O . VAL B 1 363 ? 6.355 -26.297 -22.609 1 79.06 363 VAL B O 1
ATOM 8098 N N . LEU B 1 364 ? 5.992 -28.328 -21.625 1 80.31 364 LEU B N 1
ATOM 8099 C CA . LEU B 1 364 ? 5.586 -27.766 -20.344 1 80.31 364 LEU B CA 1
ATOM 8100 C C . LEU B 1 364 ? 6.742 -27 -19.703 1 80.31 364 LEU B C 1
ATOM 8102 O O . LEU B 1 364 ? 6.547 -25.938 -19.125 1 80.31 364 LEU B O 1
ATOM 8106 N N . GLY B 1 365 ? 7.879 -27.594 -19.828 1 86.38 365 GLY B N 1
ATOM 8107 C CA . GLY B 1 365 ? 9.07 -26.938 -19.328 1 86.38 365 GLY B CA 1
ATOM 8108 C C . GLY B 1 365 ? 9.328 -25.594 -19.984 1 86.38 365 GLY B C 1
ATOM 8109 O O . GLY B 1 365 ? 9.625 -24.609 -19.312 1 86.38 365 GLY B O 1
ATOM 8110 N N . LEU B 1 366 ? 9.133 -25.516 -21.25 1 82.44 366 LEU B N 1
ATOM 8111 C CA . LEU B 1 366 ? 9.359 -24.281 -22 1 82.44 366 LEU B CA 1
ATOM 8112 C C . LEU B 1 366 ? 8.359 -23.203 -21.594 1 82.44 366 LEU B C 1
ATOM 8114 O O . LEU B 1 366 ? 8.734 -22.047 -21.406 1 82.44 366 LEU B O 1
ATOM 8118 N N . SER B 1 367 ? 7.148 -23.625 -21.516 1 76.31 367 SER B N 1
ATOM 8119 C CA . SER B 1 367 ? 6.09 -22.688 -21.141 1 76.31 367 SER B CA 1
ATOM 8120 C C . SER B 1 367 ? 6.363 -22.062 -19.766 1 76.31 367 SER B C 1
ATOM 8122 O O . SER B 1 367 ? 6.223 -20.859 -19.594 1 76.31 367 SER B O 1
ATOM 8124 N N . GLN B 1 368 ? 6.75 -22.859 -18.797 1 84.75 368 GLN B N 1
ATOM 8125 C CA . GLN B 1 368 ? 7.027 -22.391 -17.438 1 84.75 368 GLN B CA 1
ATOM 8126 C C . GLN B 1 368 ? 8.312 -21.562 -17.406 1 84.75 368 GLN B C 1
ATOM 8128 O O . GLN B 1 368 ? 8.43 -20.625 -16.609 1 84.75 368 GLN B O 1
ATOM 8133 N N . ALA B 1 369 ? 9.281 -21.891 -18.266 1 87.44 369 ALA B N 1
ATOM 8134 C CA . ALA B 1 369 ? 10.547 -21.172 -18.312 1 87.44 369 ALA B CA 1
ATOM 8135 C C . ALA B 1 369 ? 10.336 -19.719 -18.766 1 87.44 369 ALA B C 1
ATOM 8137 O O . ALA B 1 369 ? 11.008 -18.812 -18.281 1 87.44 369 ALA B O 1
ATOM 8138 N N . PHE B 1 370 ? 9.312 -19.484 -19.5 1 81.69 370 PHE B N 1
ATOM 8139 C CA . PHE B 1 370 ? 9.102 -18.172 -20.094 1 81.69 370 PHE B CA 1
ATOM 8140 C C . PHE B 1 370 ? 8.5 -17.203 -19.078 1 81.69 370 PHE B C 1
ATOM 8142 O O . PHE B 1 370 ? 8.57 -15.992 -19.25 1 81.69 370 PHE B O 1
ATOM 8149 N N . THR B 1 371 ? 7.945 -17.703 -18.016 1 80.5 371 THR B N 1
ATOM 8150 C CA . THR B 1 371 ? 7.359 -16.844 -17 1 80.5 371 THR B CA 1
ATOM 8151 C C . THR B 1 371 ? 8.453 -16.109 -16.234 1 80.5 371 THR B C 1
ATOM 8153 O O . THR B 1 371 ? 8.172 -15.141 -15.516 1 80.5 371 THR B O 1
ATOM 8156 N N . PHE B 1 372 ? 9.734 -16.5 -16.438 1 88.94 372 PHE B N 1
ATOM 8157 C CA . PHE B 1 372 ? 10.875 -15.906 -15.758 1 88.94 372 PHE B CA 1
ATOM 8158 C C . PHE B 1 372 ? 11.188 -14.523 -16.312 1 88.94 372 PHE B C 1
ATOM 8160 O O . PHE B 1 372 ? 11.609 -13.633 -15.57 1 88.94 372 PHE B O 1
ATOM 8167 N N . PHE B 1 373 ? 10.867 -14.25 -17.484 1 85.94 373 PHE B N 1
ATOM 8168 C CA . PHE B 1 373 ? 11.383 -13.062 -18.156 1 85.94 373 PHE B CA 1
ATOM 8169 C C . PHE B 1 373 ? 10.641 -11.812 -17.703 1 85.94 373 PHE B C 1
ATOM 8171 O O . PHE B 1 373 ? 11.25 -10.781 -17.422 1 85.94 373 PHE B O 1
ATOM 8178 N N . PRO B 1 374 ? 9.328 -11.906 -17.516 1 82.25 374 PRO B N 1
ATOM 8179 C CA . PRO B 1 374 ? 8.664 -10.742 -16.922 1 82.25 374 PRO B CA 1
ATOM 8180 C C . PRO B 1 374 ? 9.172 -10.43 -15.516 1 82.25 374 PRO B C 1
ATOM 8182 O O . PRO B 1 374 ? 9.344 -9.258 -15.164 1 82.25 374 PRO B O 1
ATOM 8185 N N . ASP B 1 375 ? 9.445 -11.414 -14.758 1 88.19 375 ASP B N 1
ATOM 8186 C CA . ASP B 1 375 ? 9.969 -11.219 -13.406 1 88.19 375 ASP B CA 1
ATOM 8187 C C . ASP B 1 375 ? 11.359 -10.609 -13.438 1 88.19 375 ASP B C 1
ATOM 8189 O O . ASP B 1 375 ? 11.695 -9.766 -12.602 1 88.19 375 ASP B O 1
ATOM 8193 N N . LEU B 1 376 ? 12.109 -11.023 -14.422 1 90.88 376 LEU B N 1
ATOM 8194 C CA . LEU B 1 376 ? 13.453 -10.484 -14.594 1 90.88 376 LEU B CA 1
ATOM 8195 C C . LEU B 1 376 ? 13.398 -9 -14.945 1 90.88 376 LEU B C 1
ATOM 8197 O O . LEU B 1 376 ? 14.195 -8.211 -14.43 1 90.88 376 LEU B O 1
ATOM 8201 N N . THR B 1 377 ? 12.484 -8.609 -15.742 1 88.44 377 THR B N 1
ATOM 8202 C CA . THR B 1 377 ? 12.336 -7.211 -16.125 1 88.44 377 THR B CA 1
ATOM 8203 C C . THR B 1 377 ? 11.938 -6.352 -14.938 1 88.44 377 THR B C 1
ATOM 8205 O O . THR B 1 377 ? 12.508 -5.277 -14.719 1 88.44 377 THR B O 1
ATOM 8208 N N . LYS B 1 378 ? 11.047 -6.863 -14.109 1 89.12 378 LYS B N 1
ATOM 8209 C CA . LYS B 1 378 ? 10.641 -6.156 -12.898 1 89.12 378 LYS B CA 1
ATOM 8210 C C . LYS B 1 378 ? 11.805 -6.027 -11.922 1 89.12 378 LYS B C 1
ATOM 8212 O O . LYS B 1 378 ? 11.984 -4.984 -11.289 1 89.12 378 LYS B O 1
ATOM 8217 N N . SER B 1 379 ? 12.555 -7.09 -11.828 1 91.94 379 SER B N 1
ATOM 8218 C CA . SER B 1 379 ? 13.711 -7.09 -10.938 1 91.94 379 SER B CA 1
ATOM 8219 C C . SER B 1 379 ? 14.773 -6.105 -11.406 1 91.94 379 SER B C 1
ATOM 8221 O O . SER B 1 379 ? 15.438 -5.457 -10.594 1 91.94 379 SER B O 1
ATOM 8223 N N . ARG B 1 380 ? 14.906 -5.984 -12.688 1 91.38 380 ARG B N 1
ATOM 8224 C CA . ARG B 1 380 ? 15.883 -5.047 -13.242 1 91.38 380 ARG B CA 1
ATOM 8225 C C . ARG B 1 380 ? 15.484 -3.605 -12.938 1 91.38 380 ARG B C 1
ATOM 8227 O O . ARG B 1 380 ? 16.344 -2.766 -12.664 1 91.38 380 ARG B O 1
ATOM 8234 N N . MET B 1 381 ? 14.266 -3.338 -12.961 1 90.5 381 MET B N 1
ATOM 8235 C CA . MET B 1 381 ? 13.789 -2.01 -12.578 1 90.5 381 MET B CA 1
ATOM 8236 C C . MET B 1 381 ? 14.078 -1.727 -11.109 1 90.5 381 MET B C 1
ATOM 8238 O O . MET B 1 381 ? 14.492 -0.622 -10.758 1 90.5 381 MET B O 1
ATOM 8242 N N . SER B 1 382 ? 13.828 -2.764 -10.289 1 93 382 SER B N 1
ATOM 8243 C CA . SER B 1 382 ? 14.141 -2.633 -8.867 1 93 382 SER B CA 1
ATOM 8244 C C . SER B 1 382 ? 15.633 -2.447 -8.641 1 93 382 SER B C 1
ATOM 8246 O O . SER B 1 382 ? 16.047 -1.689 -7.762 1 93 382 SER B O 1
ATOM 8248 N N . GLN B 1 383 ? 16.406 -3.125 -9.469 1 94.06 383 GLN B N 1
ATOM 8249 C CA . GLN B 1 383 ? 17.859 -2.982 -9.398 1 94.06 383 GLN B CA 1
ATOM 8250 C C . GLN B 1 383 ? 18.281 -1.557 -9.734 1 94.06 383 GLN B C 1
ATOM 8252 O O . GLN B 1 383 ? 19.188 -1.004 -9.086 1 94.06 383 GLN B O 1
ATOM 8257 N N . GLU B 1 384 ? 17.703 -1.04 -10.695 1 92.81 384 GLU B N 1
ATOM 8258 C CA . GLU B 1 384 ? 18.031 0.326 -11.102 1 92.81 384 GLU B CA 1
ATOM 8259 C C . GLU B 1 384 ? 17.703 1.318 -9.984 1 92.81 384 GLU B C 1
ATOM 8261 O O . GLU B 1 384 ? 18.469 2.268 -9.758 1 92.81 384 GLU B O 1
ATOM 8266 N N . THR B 1 385 ? 16.625 1.074 -9.297 1 91.94 385 THR B N 1
ATOM 8267 C CA . THR B 1 385 ? 16.234 1.931 -8.18 1 91.94 385 THR B CA 1
ATOM 8268 C C . THR B 1 385 ? 17.297 1.895 -7.078 1 91.94 385 THR B C 1
ATOM 8270 O O . THR B 1 385 ? 17.672 2.938 -6.535 1 91.94 385 THR B O 1
ATOM 8273 N N . LEU B 1 386 ? 17.797 0.778 -6.797 1 94.44 386 LEU B N 1
ATOM 8274 C CA . LEU B 1 386 ? 18.812 0.638 -5.758 1 94.44 386 LEU B CA 1
ATOM 8275 C C . LEU B 1 386 ? 20.141 1.22 -6.219 1 94.44 386 LEU B C 1
ATOM 8277 O O . LEU B 1 386 ? 20.828 1.91 -5.453 1 94.44 386 LEU B O 1
ATOM 8281 N N . LEU B 1 387 ? 20.469 1.033 -7.488 1 94.06 387 LEU B N 1
ATOM 8282 C CA . LEU B 1 387 ? 21.766 1.447 -8.023 1 94.06 387 LEU B CA 1
ATOM 8283 C C . LEU B 1 387 ? 21.859 2.967 -8.109 1 94.06 387 LEU B C 1
ATOM 8285 O O . LEU B 1 387 ? 22.938 3.537 -7.941 1 94.06 387 LEU B O 1
ATOM 8289 N N . LYS B 1 388 ? 20.75 3.605 -8.305 1 93 388 LYS B N 1
ATOM 8290 C CA . LYS B 1 388 ? 20.734 5.062 -8.359 1 93 388 LYS B CA 1
ATOM 8291 C C . LYS B 1 388 ? 21.219 5.668 -7.039 1 93 388 LYS B C 1
ATOM 8293 O O . LYS B 1 388 ? 21.844 6.723 -7.027 1 93 388 LYS B O 1
ATOM 8298 N N . VAL B 1 389 ? 21 4.93 -5.992 1 93.69 389 VAL B N 1
ATOM 8299 C CA . VAL B 1 389 ? 21.422 5.418 -4.68 1 93.69 389 VAL B CA 1
ATOM 8300 C C . VAL B 1 389 ? 22.812 4.902 -4.359 1 93.69 389 VAL B C 1
ATOM 8302 O O . VAL B 1 389 ? 23.672 5.652 -3.877 1 93.69 389 VAL B O 1
ATOM 8305 N N . ILE B 1 390 ? 23.125 3.734 -4.676 1 94.19 390 ILE B N 1
ATOM 8306 C CA . ILE B 1 390 ? 24.375 3.082 -4.32 1 94.19 390 ILE B CA 1
ATOM 8307 C C . ILE B 1 390 ? 25.531 3.709 -5.105 1 94.19 390 ILE B C 1
ATOM 8309 O O . ILE B 1 390 ? 26.625 3.898 -4.57 1 94.19 390 ILE B O 1
ATOM 8313 N N . LYS B 1 391 ? 25.219 4.109 -6.285 1 93.19 391 LYS B N 1
ATOM 8314 C CA . LYS B 1 391 ? 26.281 4.652 -7.129 1 93.19 391 LYS B CA 1
ATOM 8315 C C . LYS B 1 391 ? 26.312 6.176 -7.062 1 93.19 391 LYS B C 1
ATOM 8317 O O . LYS B 1 391 ? 27.203 6.809 -7.621 1 93.19 391 LYS B O 1
ATOM 8322 N N . ARG B 1 392 ? 25.422 6.691 -6.352 1 92.31 392 ARG B N 1
ATOM 8323 C CA . ARG B 1 392 ? 25.391 8.141 -6.207 1 92.31 392 ARG B CA 1
ATOM 8324 C C . ARG B 1 392 ? 26.547 8.633 -5.34 1 92.31 392 ARG B C 1
ATOM 8326 O O . ARG B 1 392 ? 26.781 8.094 -4.258 1 92.31 392 ARG B O 1
ATOM 8333 N N . GLN B 1 393 ? 27.234 9.5 -5.887 1 91.62 393 GLN B N 1
ATOM 8334 C CA . GLN B 1 393 ? 28.297 10.109 -5.098 1 91.62 393 GLN B CA 1
ATOM 8335 C C . GLN B 1 393 ? 27.781 11.32 -4.328 1 91.62 393 GLN B C 1
ATOM 8337 O O . GLN B 1 393 ? 27.312 12.289 -4.934 1 91.62 393 GLN B O 1
ATOM 8342 N N . PRO B 1 394 ? 27.844 11.195 -3.012 1 93.62 394 PRO B N 1
ATOM 8343 C CA . PRO B 1 394 ? 27.359 12.328 -2.23 1 93.62 394 PRO B CA 1
ATOM 8344 C C . PRO B 1 394 ? 28.156 13.609 -2.486 1 93.62 394 PRO B C 1
ATOM 8346 O O . PRO B 1 394 ? 29.359 13.547 -2.732 1 93.62 394 PRO B O 1
ATOM 8349 N N . GLU B 1 395 ? 27.5 14.766 -2.441 1 92.5 395 GLU B N 1
ATOM 8350 C CA . GLU B 1 395 ? 28.172 16.062 -2.566 1 92.5 395 GLU B CA 1
ATOM 8351 C C . GLU B 1 395 ? 29.078 16.328 -1.375 1 92.5 395 GLU B C 1
ATOM 8353 O O . GLU B 1 395 ? 30.188 16.859 -1.536 1 92.5 395 GLU B O 1
ATOM 8358 N N . ILE B 1 396 ? 28.625 15.875 -0.193 1 94.56 396 ILE B N 1
ATOM 8359 C CA . ILE B 1 396 ? 29.375 16 1.052 1 94.56 396 ILE B CA 1
ATOM 8360 C C . ILE B 1 396 ? 29.547 14.625 1.689 1 94.56 396 ILE B C 1
ATOM 8362 O O . ILE B 1 396 ? 28.578 14.039 2.182 1 94.56 396 ILE B O 1
ATOM 8366 N N . PRO B 1 397 ? 30.703 14.117 1.645 1 92.31 397 PRO B N 1
ATOM 8367 C CA . PRO B 1 397 ? 30.906 12.828 2.318 1 92.31 397 PRO B CA 1
ATOM 8368 C C . PRO B 1 397 ? 30.734 12.93 3.834 1 92.31 397 PRO B C 1
ATOM 8370 O O . PRO B 1 397 ? 30.875 14.008 4.41 1 92.31 397 PRO B O 1
ATOM 8373 N N . PHE B 1 398 ? 30.375 11.805 4.445 1 90.81 398 PHE B N 1
ATOM 8374 C CA . PHE B 1 398 ? 30.172 11.883 5.887 1 90.81 398 PHE B CA 1
ATOM 8375 C C . PHE B 1 398 ? 31.484 11.727 6.637 1 90.81 398 PHE B C 1
ATOM 8377 O O . PHE B 1 398 ? 31.578 12.078 7.816 1 90.81 398 PHE B O 1
ATOM 8384 N N . LYS B 1 399 ? 32.438 11.203 5.891 1 91.62 399 LYS B N 1
ATOM 8385 C CA . LYS B 1 399 ? 33.75 11.039 6.48 1 91.62 399 LYS B CA 1
ATOM 8386 C C . LYS B 1 399 ? 34.844 11.438 5.488 1 91.62 399 LYS B C 1
ATOM 8388 O O . LYS B 1 399 ? 34.688 11.305 4.277 1 91.62 399 LYS B O 1
ATOM 8393 N N . GLY B 1 400 ? 35.812 12.117 6.047 1 90.75 400 GLY B N 1
ATOM 8394 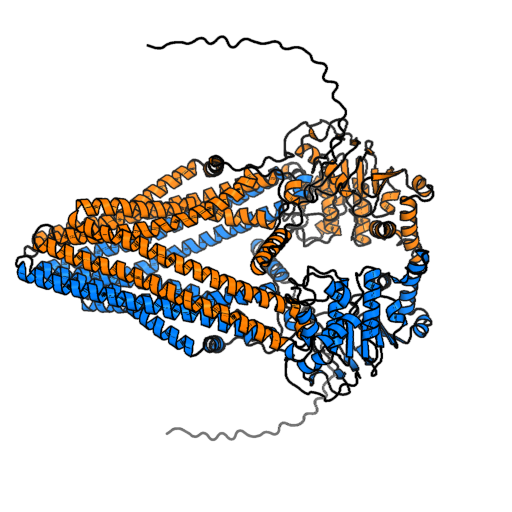C CA . GLY B 1 400 ? 36.938 12.508 5.211 1 90.75 400 GLY B CA 1
ATOM 8395 C C . GLY B 1 400 ? 37.281 13.977 5.324 1 90.75 400 GLY B C 1
ATOM 8396 O O . GLY B 1 400 ? 36.438 14.797 5.668 1 90.75 400 GLY B O 1
ATOM 8397 N N . GLY B 1 401 ? 38.5 14.344 5.273 1 91.94 401 GLY B N 1
ATOM 8398 C CA . GLY B 1 401 ? 38.938 15.727 5.348 1 91.94 401 GLY B CA 1
ATOM 8399 C C . GLY B 1 401 ? 39.938 15.977 6.477 1 91.94 401 GLY B C 1
ATOM 8400 O O . GLY B 1 401 ? 40.531 15.039 7.004 1 91.94 401 GLY B O 1
ATOM 8401 N N . LYS B 1 402 ? 39.938 17.266 6.758 1 94.44 402 LYS B N 1
ATOM 8402 C CA . LYS B 1 402 ? 40.906 17.703 7.766 1 94.44 402 LYS B CA 1
ATOM 8403 C C . LYS B 1 402 ? 40.25 17.766 9.148 1 94.44 402 LYS B C 1
ATOM 8405 O O . LYS B 1 402 ? 39.062 18.047 9.266 1 94.44 402 LYS B O 1
ATOM 8410 N N . THR B 1 403 ? 41.062 17.344 10.164 1 94.31 403 THR B N 1
ATOM 8411 C CA . THR B 1 403 ? 40.656 17.5 11.555 1 94.31 403 THR B CA 1
ATOM 8412 C C . THR B 1 403 ? 41.562 18.484 12.289 1 94.31 403 THR B C 1
ATOM 8414 O O . THR B 1 403 ? 42.75 18.578 11.984 1 94.31 403 THR B O 1
ATOM 8417 N N . LEU B 1 404 ? 40.969 19.219 13.117 1 92.75 404 LEU B N 1
ATOM 8418 C CA . LEU B 1 404 ? 41.75 20.156 13.914 1 92.75 404 LEU B CA 1
ATOM 8419 C C . LEU B 1 404 ? 41.906 19.656 15.344 1 92.75 404 LEU B C 1
ATOM 8421 O O . LEU B 1 404 ? 41.125 18.844 15.828 1 92.75 404 LEU B O 1
ATOM 8425 N N . ASN B 1 405 ? 43.031 20.016 15.953 1 87.56 405 ASN B N 1
ATOM 8426 C CA . ASN B 1 405 ? 43.312 19.547 17.312 1 87.56 405 ASN B CA 1
ATOM 8427 C C . ASN B 1 405 ? 42.344 20.203 18.312 1 87.56 405 ASN B C 1
ATOM 8429 O O . ASN B 1 405 ? 41.875 19.531 19.25 1 87.56 405 ASN B O 1
ATOM 8433 N N . LYS B 1 406 ? 42.188 21.484 18.203 1 86.31 406 LYS B N 1
ATOM 8434 C CA . LYS B 1 406 ? 41.281 22.203 19.094 1 86.31 406 LYS B CA 1
ATOM 8435 C C . LYS B 1 406 ? 40.469 23.25 18.328 1 86.31 406 LYS B C 1
ATOM 8437 O O . LYS B 1 406 ? 41 23.953 17.469 1 86.31 406 LYS B O 1
ATOM 8442 N N . ILE B 1 407 ? 39.188 23.297 18.625 1 90.62 407 ILE B N 1
ATOM 8443 C CA . ILE B 1 407 ? 38.312 24.297 18.031 1 90.62 407 ILE B CA 1
ATOM 8444 C C . ILE B 1 407 ? 38.062 25.422 19.047 1 90.62 407 ILE B C 1
ATOM 8446 O O . ILE B 1 407 ? 37.594 25.188 20.141 1 90.62 407 ILE B O 1
ATOM 8450 N N . GLU B 1 408 ? 38.438 26.609 18.672 1 91.44 408 GLU B N 1
ATOM 8451 C CA . GLU B 1 408 ? 38.188 27.781 19.516 1 91.44 408 GLU B CA 1
ATOM 8452 C C . GLU B 1 408 ? 36.781 28.297 19.359 1 91.44 408 GLU B C 1
ATOM 8454 O O . GLU B 1 408 ? 36.219 28.859 20.297 1 91.44 408 GLU B O 1
ATOM 8459 N N . GLY B 1 409 ? 36.25 28.078 18.219 1 94 409 GLY B N 1
ATOM 8460 C CA . GLY B 1 409 ? 34.844 28.469 18.016 1 94 409 GLY B CA 1
ATOM 8461 C C . GLY B 1 409 ? 34.719 29.75 17.219 1 94 409 GLY B C 1
ATOM 8462 O O . GLY B 1 409 ? 33.688 30.438 17.328 1 94 409 GLY B O 1
ATOM 8463 N N . ASN B 1 410 ? 35.719 30.203 16.5 1 95.81 410 ASN B N 1
ATOM 8464 C CA . ASN B 1 410 ? 35.625 31.344 15.578 1 95.81 410 ASN B CA 1
ATOM 8465 C C . ASN B 1 410 ? 34.938 30.969 14.281 1 95.81 410 ASN B C 1
ATOM 8467 O O . ASN B 1 410 ? 35.375 30.047 13.578 1 95.81 410 ASN B O 1
ATOM 8471 N N . ILE B 1 411 ? 33.844 31.609 13.945 1 97.31 411 ILE B N 1
ATOM 8472 C CA . ILE B 1 411 ? 33.062 31.312 12.734 1 97.31 411 ILE B CA 1
ATOM 8473 C C . ILE B 1 411 ? 33 32.562 11.859 1 97.31 411 ILE B C 1
ATOM 8475 O O . ILE B 1 411 ? 32.656 33.656 12.32 1 97.31 411 ILE B O 1
ATOM 8479 N N . SER B 1 412 ? 33.375 32.438 10.609 1 97.38 412 SER B N 1
ATOM 8480 C CA . SER B 1 412 ? 33.312 33.562 9.656 1 97.38 412 SER B CA 1
ATOM 8481 C C . SER B 1 412 ? 32.594 33.156 8.391 1 97.38 412 SER B C 1
ATOM 8483 O O . SER B 1 412 ? 33 32.219 7.691 1 97.38 412 SER B O 1
ATOM 8485 N N . ILE B 1 413 ? 31.5 33.781 8.133 1 97.38 413 ILE B N 1
ATOM 8486 C CA . ILE B 1 413 ? 30.719 33.594 6.91 1 97.38 413 ILE B CA 1
ATOM 8487 C C . ILE B 1 413 ? 30.984 34.781 5.965 1 97.38 413 ILE B C 1
ATOM 8489 O O . ILE B 1 413 ? 30.781 35.938 6.328 1 97.38 413 ILE B O 1
ATOM 8493 N N . ARG B 1 414 ? 31.406 34.438 4.73 1 97.19 414 ARG B N 1
ATOM 8494 C CA . ARG B 1 414 ? 31.812 35.5 3.812 1 97.19 414 ARG B CA 1
ATOM 8495 C C . ARG B 1 414 ? 31.047 35.406 2.5 1 97.19 414 ARG B C 1
ATOM 8497 O O . ARG B 1 414 ? 31.297 34.531 1.678 1 97.19 414 ARG B O 1
ATOM 8504 N N . ASN B 1 415 ? 30.156 36.406 2.207 1 96.5 415 ASN B N 1
ATOM 8505 C CA . ASN B 1 415 ? 29.438 36.625 0.956 1 96.5 415 ASN B CA 1
ATOM 8506 C C . ASN B 1 415 ? 28.781 35.344 0.459 1 96.5 415 ASN B C 1
ATOM 8508 O O . ASN B 1 415 ? 28.953 34.938 -0.696 1 96.5 415 ASN B O 1
ATOM 8512 N N . VAL B 1 416 ? 28.047 34.781 1.299 1 96.56 416 VAL B N 1
ATOM 8513 C CA . VAL B 1 416 ? 27.453 33.469 1.004 1 96.56 416 VAL B CA 1
ATOM 8514 C C . VAL B 1 416 ? 26.109 33.656 0.311 1 96.56 416 VAL B C 1
ATOM 8516 O O . VAL B 1 416 ? 25.25 34.406 0.789 1 96.56 416 VAL B O 1
ATOM 8519 N N . ASP B 1 417 ? 25.922 33.031 -0.874 1 96.69 417 ASP B N 1
ATOM 8520 C CA . ASP B 1 417 ? 24.656 32.812 -1.552 1 96.69 417 ASP B CA 1
ATOM 8521 C C . ASP B 1 417 ? 24.203 31.359 -1.455 1 96.69 417 ASP B C 1
ATOM 8523 O O . ASP B 1 417 ? 25.016 30.438 -1.659 1 96.69 417 ASP B O 1
ATOM 8527 N N . PHE B 1 418 ? 22.922 31.219 -1.115 1 96 418 PHE B N 1
ATOM 8528 C CA . PHE B 1 418 ? 22.5 29.828 -0.95 1 96 418 PHE B CA 1
ATOM 8529 C C . PHE B 1 418 ? 21.141 29.609 -1.587 1 96 418 PHE B C 1
ATOM 8531 O O . PHE B 1 418 ? 20.234 30.453 -1.472 1 96 418 PHE B O 1
ATOM 8538 N N . ILE B 1 419 ? 21.047 28.469 -2.271 1 92.94 419 ILE B N 1
ATOM 8539 C CA . ILE B 1 419 ? 19.828 28 -2.889 1 92.94 419 ILE B CA 1
ATOM 8540 C C . ILE B 1 419 ? 19.578 26.547 -2.494 1 92.94 419 ILE B C 1
ATOM 8542 O O . ILE B 1 419 ? 20.469 25.703 -2.623 1 92.94 419 ILE B O 1
ATOM 8546 N N . TYR B 1 420 ? 18.391 26.25 -1.938 1 89.62 420 TYR B N 1
ATOM 8547 C CA . TYR B 1 420 ? 18.062 24.859 -1.652 1 89.62 420 TYR B CA 1
ATOM 8548 C C . TYR B 1 420 ? 17.844 24.078 -2.939 1 89.62 420 TYR B C 1
ATOM 8550 O O . TYR B 1 420 ? 17.25 24.594 -3.896 1 89.62 420 TYR B O 1
ATOM 8558 N N . PRO B 1 421 ? 18.312 22.875 -2.941 1 85.5 421 PRO B N 1
ATOM 8559 C CA . PRO B 1 421 ? 18.031 22.062 -4.129 1 85.5 421 PRO B CA 1
ATOM 8560 C C . PRO B 1 421 ? 16.547 21.797 -4.332 1 85.5 421 PRO B C 1
ATOM 8562 O O . PRO B 1 421 ? 16.094 21.594 -5.465 1 85.5 421 PRO B O 1
ATOM 8565 N N . SER B 1 422 ? 15.789 21.781 -3.287 1 82.38 422 SER B N 1
ATOM 8566 C CA . SER B 1 422 ? 14.344 21.547 -3.361 1 82.38 422 SER B CA 1
ATOM 8567 C C . SER B 1 422 ? 13.625 22.75 -3.947 1 82.38 422 SER B C 1
ATOM 8569 O O . SER B 1 422 ? 12.516 22.625 -4.473 1 82.38 422 SER B O 1
ATOM 8571 N N . ARG B 1 423 ? 14.234 23.938 -3.824 1 83.19 423 ARG B N 1
ATOM 8572 C CA . ARG B 1 423 ? 13.703 25.172 -4.379 1 83.19 423 ARG B CA 1
ATOM 8573 C C . ARG B 1 423 ? 14.773 25.922 -5.172 1 83.19 423 ARG B C 1
ATOM 8575 O O . ARG B 1 423 ? 15.195 27.016 -4.777 1 83.19 423 ARG B O 1
ATOM 8582 N N . PRO B 1 424 ? 15.016 25.5 -6.332 1 82.12 424 PRO B N 1
ATOM 8583 C CA . PRO B 1 424 ? 16.156 26.031 -7.086 1 82.12 424 PRO B CA 1
ATOM 8584 C C . PRO B 1 424 ? 15.93 27.469 -7.559 1 82.12 424 PRO B C 1
ATOM 8586 O O . PRO B 1 424 ? 16.891 28.172 -7.867 1 82.12 424 PRO B O 1
ATOM 8589 N N . ASN B 1 425 ? 14.758 27.922 -7.5 1 82 425 ASN B N 1
ATOM 8590 C CA . ASN B 1 425 ? 14.469 29.25 -8.055 1 82 425 ASN B CA 1
ATOM 8591 C C . ASN B 1 425 ? 14.43 30.312 -6.961 1 82 425 ASN B C 1
ATOM 8593 O O . ASN B 1 425 ? 14.234 31.5 -7.254 1 82 425 ASN B O 1
ATOM 8597 N N . ILE B 1 426 ? 14.633 29.969 -5.742 1 86.81 426 ILE B N 1
ATOM 8598 C CA . ILE B 1 426 ? 14.555 30.922 -4.637 1 86.81 426 ILE B CA 1
ATOM 8599 C C . ILE B 1 426 ? 15.914 31.031 -3.961 1 86.81 426 ILE B C 1
ATOM 8601 O O . ILE B 1 426 ? 16.469 30.047 -3.477 1 86.81 426 ILE B O 1
ATOM 8605 N N . VAL B 1 427 ? 16.469 32.188 -4.051 1 90.62 427 VAL B N 1
ATOM 8606 C CA . VAL B 1 427 ? 17.703 32.469 -3.301 1 90.62 427 VAL B CA 1
ATOM 8607 C C . VAL B 1 427 ? 17.359 32.781 -1.848 1 90.62 427 VAL B C 1
ATOM 8609 O O . VAL B 1 427 ? 16.75 33.812 -1.561 1 90.62 427 VAL B O 1
ATOM 8612 N N . VAL B 1 428 ? 17.719 31.922 -0.998 1 92.44 428 VAL B N 1
ATOM 8613 C CA . VAL B 1 428 ? 17.328 32.062 0.402 1 92.44 428 VAL B CA 1
ATOM 8614 C C . VAL B 1 428 ? 18.266 33.031 1.115 1 92.44 428 VAL B C 1
ATOM 8616 O O . VAL B 1 428 ? 17.828 33.844 1.943 1 92.44 428 VAL B O 1
ATOM 8619 N N . LEU B 1 429 ? 19.578 32.875 0.892 1 95.31 429 LEU B N 1
ATOM 8620 C CA . LEU B 1 429 ? 20.578 33.812 1.402 1 95.31 429 LEU B CA 1
ATOM 8621 C C . LEU B 1 429 ? 21.266 34.562 0.259 1 95.31 429 LEU B C 1
ATOM 8623 O O . LEU B 1 429 ? 21.625 33.938 -0.748 1 95.31 429 LEU B O 1
ATOM 8627 N N . LYS B 1 430 ? 21.391 35.906 0.428 1 95.12 430 LYS B N 1
ATOM 8628 C CA . LYS B 1 430 ? 22 36.75 -0.595 1 95.12 430 LYS B CA 1
ATOM 8629 C C . LYS B 1 430 ? 23.203 37.5 -0.046 1 95.12 430 LYS B C 1
ATOM 8631 O O . LYS B 1 430 ? 23.062 38.406 0.774 1 95.12 430 LYS B O 1
ATOM 8636 N N . ASN B 1 431 ? 24.297 37.156 -0.554 1 94.62 431 ASN B N 1
ATOM 8637 C CA . ASN B 1 431 ? 25.547 37.812 -0.173 1 94.62 431 ASN B CA 1
ATOM 8638 C C . ASN B 1 431 ? 25.641 38.031 1.335 1 94.62 431 ASN B C 1
ATOM 8640 O O . ASN B 1 431 ? 25.891 39.156 1.793 1 94.62 431 ASN B O 1
ATOM 8644 N N . PHE B 1 432 ? 25.406 37 2.051 1 96 432 PHE B N 1
ATOM 8645 C CA . PHE B 1 432 ? 25.328 37.062 3.506 1 96 432 PHE B CA 1
ATOM 8646 C C . PHE B 1 432 ? 26.719 36.938 4.121 1 96 432 PHE B C 1
ATOM 8648 O O . PHE B 1 432 ? 27.484 36.062 3.768 1 96 432 PHE B O 1
ATOM 8655 N N . SER B 1 433 ? 27.031 37.875 4.992 1 96.44 433 SER B N 1
ATOM 8656 C CA . SER B 1 433 ? 28.312 37.875 5.703 1 96.44 433 SER B CA 1
ATOM 8657 C C . SER B 1 433 ? 28.109 38.094 7.199 1 96.44 433 SER B C 1
ATOM 8659 O O . SER B 1 433 ? 27.297 38.938 7.602 1 96.44 433 SER B O 1
ATOM 8661 N N . LEU B 1 434 ? 28.828 37.312 8.023 1 95.88 434 LEU B N 1
ATOM 8662 C CA . LEU B 1 434 ? 28.734 37.406 9.477 1 95.88 434 LEU B CA 1
ATOM 8663 C C . LEU B 1 434 ? 29.984 36.844 10.148 1 95.88 434 LEU B C 1
ATOM 8665 O O . LEU B 1 434 ? 30.469 35.781 9.758 1 95.88 434 LEU B O 1
ATOM 8669 N N . ASP B 1 435 ? 30.5 37.594 11.094 1 95.94 435 ASP B N 1
ATOM 8670 C CA . ASP B 1 435 ? 31.641 37.125 11.875 1 95.94 435 ASP B CA 1
ATOM 8671 C C . ASP B 1 435 ? 31.266 36.938 13.344 1 95.94 435 ASP B C 1
ATOM 8673 O O . ASP B 1 435 ? 30.703 37.844 13.977 1 95.94 435 ASP B O 1
ATOM 8677 N N . ILE B 1 436 ? 31.625 35.781 13.844 1 96.38 436 ILE B N 1
ATOM 8678 C CA . ILE B 1 436 ? 31.344 35.438 15.234 1 96.38 436 ILE B CA 1
ATOM 8679 C C . ILE B 1 436 ? 32.656 35.094 15.953 1 96.38 436 ILE B C 1
ATOM 8681 O O . ILE B 1 436 ? 33.406 34.219 15.531 1 96.38 436 ILE B O 1
ATOM 8685 N N . LYS B 1 437 ? 32.844 35.75 17.078 1 95.19 437 LYS B N 1
ATOM 8686 C CA . LYS B 1 437 ? 34.062 35.531 17.859 1 95.19 437 LYS B CA 1
ATOM 8687 C C . LYS B 1 437 ? 33.906 34.375 18.844 1 95.19 437 LYS B C 1
ATOM 8689 O O . LYS B 1 437 ? 32.781 34 19.188 1 95.19 437 LYS B O 1
ATOM 8694 N N . PRO B 1 438 ? 35.062 33.781 19.281 1 95.75 438 PRO B N 1
ATOM 8695 C CA . PRO B 1 438 ? 35 32.656 20.219 1 95.75 438 PRO B CA 1
ATOM 8696 C C . PRO B 1 438 ? 34.312 33.062 21.531 1 95.75 438 PRO B C 1
ATOM 8698 O O . PRO B 1 438 ? 34.625 34.094 22.109 1 95.75 438 PRO B O 1
ATOM 8701 N N . GLY B 1 439 ? 33.312 32.219 21.922 1 92.88 439 GLY B N 1
ATOM 8702 C CA . GLY B 1 439 ? 32.625 32.406 23.188 1 92.88 439 GLY B CA 1
ATOM 8703 C C . GLY B 1 439 ? 31.484 33.406 23.109 1 92.88 439 GLY B C 1
ATOM 8704 O O . GLY B 1 439 ? 30.766 33.625 24.094 1 92.88 439 GLY B O 1
ATOM 8705 N N . GLN B 1 440 ? 31.297 33.938 21.953 1 93.94 440 GLN B N 1
ATOM 8706 C CA . GLN B 1 440 ? 30.25 34.938 21.766 1 93.94 440 GLN B CA 1
ATOM 8707 C C . GLN B 1 440 ? 28.891 34.312 21.562 1 93.94 440 GLN B C 1
ATOM 8709 O O . GLN B 1 440 ? 28.781 33.281 20.891 1 93.94 440 GLN B O 1
ATOM 8714 N N . ALA B 1 441 ? 27.906 34.844 22.203 1 93.25 441 ALA B N 1
ATOM 8715 C CA . ALA B 1 441 ? 26.516 34.438 21.984 1 93.25 441 ALA B CA 1
ATOM 8716 C C . ALA B 1 441 ? 25.828 35.344 20.984 1 93.25 441 ALA B C 1
ATOM 8718 O O . ALA B 1 441 ? 25.609 36.531 21.25 1 93.25 441 ALA B O 1
ATOM 8719 N N . VAL B 1 442 ? 25.469 34.812 19.828 1 93.62 442 VAL B N 1
ATOM 8720 C CA . VAL B 1 442 ? 24.859 35.594 18.75 1 93.62 442 VAL B CA 1
ATOM 8721 C C . VAL B 1 442 ? 23.406 35.156 18.562 1 93.62 442 VAL B C 1
ATOM 8723 O O . VAL B 1 442 ? 23.125 33.969 18.406 1 93.62 442 VAL B O 1
ATOM 8726 N N . ALA B 1 443 ? 22.469 36.094 18.531 1 92.44 443 ALA B N 1
ATOM 8727 C CA . ALA B 1 443 ? 21.047 35.812 18.312 1 92.44 443 ALA B CA 1
ATOM 8728 C C . ALA B 1 443 ? 20.625 36.219 16.906 1 92.44 443 ALA B C 1
ATOM 8730 O O . ALA B 1 443 ? 20.906 37.344 16.469 1 92.44 443 ALA B O 1
ATOM 8731 N N . LEU B 1 444 ? 20.062 35.312 16.219 1 91.56 444 LEU B N 1
ATOM 8732 C CA . LEU B 1 444 ? 19.469 35.594 14.914 1 91.56 444 LEU B CA 1
ATOM 8733 C C . LEU B 1 444 ? 17.969 35.844 15.031 1 91.56 444 LEU B C 1
ATOM 8735 O O . LEU B 1 444 ? 17.234 35 15.523 1 91.56 444 LEU B O 1
ATOM 8739 N N . VAL B 1 445 ? 17.562 37.062 14.57 1 87.06 445 VAL B N 1
ATOM 8740 C CA . VAL B 1 445 ? 16.156 37.469 14.664 1 87.06 445 VAL B CA 1
ATOM 8741 C C . VAL B 1 445 ? 15.664 37.906 13.297 1 87.06 445 VAL B C 1
ATOM 8743 O O . VAL B 1 445 ? 16.422 38.5 12.508 1 87.06 445 VAL B O 1
ATOM 8746 N N . GLY B 1 446 ? 14.445 37.562 13 1 80.62 446 GLY B N 1
ATOM 8747 C CA . GLY B 1 446 ? 13.828 37.938 11.734 1 80.62 446 GLY B CA 1
ATOM 8748 C C . GLY B 1 446 ? 12.539 37.188 11.445 1 80.62 446 GLY B C 1
ATOM 8749 O O . GLY B 1 446 ? 12.188 36.25 12.172 1 80.62 446 GLY B O 1
ATOM 8750 N N . PRO B 1 447 ? 11.828 37.562 10.43 1 75.25 447 PRO B N 1
ATOM 8751 C CA . PRO B 1 447 ? 10.594 36.875 10.07 1 75.25 447 PRO B CA 1
ATOM 8752 C C . PRO B 1 447 ? 10.844 35.469 9.57 1 75.25 447 PRO B C 1
ATOM 8754 O O . PRO B 1 447 ? 11.984 35.062 9.32 1 75.25 447 PRO B O 1
ATOM 8757 N N . SER B 1 448 ? 9.75 34.719 9.578 1 75.5 448 SER B N 1
ATOM 8758 C CA . SER B 1 448 ? 9.836 33.344 9.047 1 75.5 448 SER B CA 1
ATOM 8759 C C . SER B 1 448 ? 10.281 33.344 7.59 1 75.5 448 SER B C 1
ATOM 8761 O O . SER B 1 448 ? 9.836 34.188 6.801 1 75.5 448 SER B O 1
ATOM 8763 N N . GLY B 1 449 ? 11.195 32.562 7.262 1 77.69 449 GLY B N 1
ATOM 8764 C CA . GLY B 1 449 ? 11.664 32.469 5.887 1 77.69 449 GLY B CA 1
ATOM 8765 C C . GLY B 1 449 ? 12.805 33.406 5.582 1 77.69 449 GLY B C 1
ATOM 8766 O O . GLY B 1 449 ? 13.25 33.5 4.434 1 77.69 449 GLY B O 1
ATOM 8767 N N . SER B 1 450 ? 13.234 34.094 6.605 1 84.38 450 SER B N 1
ATOM 8768 C CA . SER B 1 450 ? 14.297 35.062 6.367 1 84.38 450 SER B CA 1
ATOM 8769 C C . SER B 1 450 ? 15.648 34.375 6.191 1 84.38 450 SER B C 1
ATOM 8771 O O . SER B 1 450 ? 16.609 35.031 5.758 1 84.38 450 SER B O 1
ATOM 8773 N N . GLY B 1 451 ? 15.789 33.094 6.527 1 89.31 451 GLY B N 1
ATOM 8774 C CA . GLY B 1 451 ? 17.016 32.375 6.289 1 89.31 451 GLY B CA 1
ATOM 8775 C C . GLY B 1 451 ? 17.734 31.984 7.57 1 89.31 451 GLY B C 1
ATOM 8776 O O . GLY B 1 451 ? 18.859 31.453 7.527 1 89.31 451 GLY B O 1
ATOM 8777 N N . LYS B 1 452 ? 17.188 32.219 8.703 1 90.69 452 LYS B N 1
ATOM 8778 C CA . LYS B 1 452 ? 17.812 31.938 9.992 1 90.69 452 LYS B CA 1
ATOM 8779 C C . LYS B 1 452 ? 18.219 30.469 10.109 1 90.69 452 LYS B C 1
ATOM 8781 O O . LYS B 1 452 ? 19.375 30.156 10.422 1 90.69 452 LYS B O 1
ATOM 8786 N N . SER B 1 453 ? 17.297 29.547 9.789 1 90.44 453 SER B N 1
ATOM 8787 C CA . SER B 1 453 ? 17.562 28.125 9.891 1 90.44 453 SER B CA 1
ATOM 8788 C C . SER B 1 453 ? 18.578 27.672 8.844 1 90.44 453 SER B C 1
ATOM 8790 O O . SER B 1 453 ? 19.312 26.703 9.055 1 90.44 453 SER B O 1
ATOM 8792 N N . THR B 1 454 ? 18.594 28.344 7.754 1 93.75 454 THR B N 1
ATOM 8793 C CA . THR B 1 454 ? 19.547 28.047 6.688 1 93.75 454 THR B CA 1
ATOM 8794 C C . THR B 1 454 ? 20.969 28.281 7.156 1 93.75 454 THR B C 1
ATOM 8796 O O . THR B 1 454 ? 21.875 27.5 6.836 1 93.75 454 THR B O 1
ATOM 8799 N N . ILE B 1 455 ? 21.125 29.344 7.914 1 94.88 455 ILE B N 1
ATOM 8800 C CA . ILE B 1 455 ? 22.453 29.656 8.438 1 94.88 455 ILE B CA 1
ATOM 8801 C C . ILE B 1 455 ? 22.938 28.531 9.344 1 94.88 455 ILE B C 1
ATOM 8803 O O . ILE B 1 455 ? 24.078 28.094 9.242 1 94.88 455 ILE B O 1
ATOM 8807 N N . VAL B 1 456 ? 22.062 28.016 10.148 1 93.81 456 VAL B N 1
ATOM 8808 C CA . VAL B 1 456 ? 22.391 26.906 11.047 1 93.81 456 VAL B CA 1
ATOM 8809 C C . VAL B 1 456 ? 22.75 25.672 10.227 1 93.81 456 VAL B C 1
ATOM 8811 O O . VAL B 1 456 ? 23.719 24.984 10.539 1 93.81 456 VAL B O 1
ATOM 8814 N N . GLY B 1 457 ? 22.078 25.391 9.195 1 94.19 457 GLY B N 1
ATOM 8815 C CA . GLY B 1 457 ? 22.344 24.266 8.328 1 94.19 457 GLY B CA 1
ATOM 8816 C C . GLY B 1 457 ? 23.672 24.359 7.609 1 94.19 457 GLY B C 1
ATOM 8817 O O . GLY B 1 457 ? 24.344 23.359 7.387 1 94.19 457 GLY B O 1
ATOM 8818 N N . LEU B 1 458 ? 24.016 25.578 7.266 1 95.81 458 LEU B N 1
ATOM 8819 C CA . LEU B 1 458 ? 25.281 25.797 6.566 1 95.81 458 LEU B CA 1
ATOM 8820 C C . LEU B 1 458 ? 26.469 25.641 7.516 1 95.81 458 LEU B C 1
ATOM 8822 O O . LEU B 1 458 ? 27.5 25.078 7.141 1 95.81 458 LEU B O 1
ATOM 8826 N N . VAL B 1 459 ? 26.25 26.094 8.727 1 95.62 459 VAL B N 1
ATOM 8827 C CA . VAL B 1 459 ? 27.312 25.969 9.719 1 95.62 459 VAL B CA 1
ATOM 8828 C C . VAL B 1 459 ? 27.531 24.5 10.086 1 95.62 459 VAL B C 1
ATOM 8830 O O . VAL B 1 459 ? 28.641 24.094 10.375 1 95.62 459 VAL B O 1
ATOM 8833 N N . GLU B 1 460 ? 26.484 23.719 9.984 1 94.88 460 GLU B N 1
ATOM 8834 C CA . GLU B 1 460 ? 26.562 22.281 10.227 1 94.88 460 GLU B CA 1
ATOM 8835 C C . GLU B 1 460 ? 27.094 21.547 9.008 1 94.88 460 GLU B C 1
ATOM 8837 O O . GLU B 1 460 ? 27.25 20.328 9.039 1 94.88 460 GLU B O 1
ATOM 8842 N N . ARG B 1 461 ? 27.328 22.234 7.973 1 95.62 461 ARG B N 1
ATOM 8843 C CA . ARG B 1 461 ? 27.812 21.672 6.719 1 95.62 461 ARG B CA 1
ATOM 8844 C C . ARG B 1 461 ? 26.828 20.656 6.16 1 95.62 461 ARG B C 1
ATOM 8846 O O . ARG B 1 461 ? 27.234 19.609 5.641 1 95.62 461 ARG B O 1
ATOM 8853 N N . PHE B 1 462 ? 25.594 20.906 6.355 1 94.56 462 PHE B N 1
ATOM 8854 C CA . PHE B 1 462 ? 24.562 20.078 5.738 1 94.56 462 PHE B CA 1
ATOM 8855 C C . PHE B 1 462 ? 24.453 20.375 4.242 1 94.56 462 PHE B C 1
ATOM 8857 O O . PHE B 1 462 ? 24.047 19.5 3.465 1 94.56 462 PHE B O 1
ATOM 8864 N N . TYR B 1 463 ? 24.812 21.609 3.912 1 94.56 463 TYR B N 1
ATOM 8865 C CA . TYR B 1 463 ? 24.703 22.078 2.537 1 94.56 463 TYR B CA 1
ATOM 8866 C C . TYR B 1 463 ? 25.984 22.781 2.098 1 94.56 463 TYR B C 1
ATOM 8868 O O . TYR B 1 463 ? 26.812 23.156 2.932 1 94.56 463 TYR B O 1
ATOM 8876 N N . THR B 1 464 ? 26.094 22.828 0.795 1 93.94 464 THR B N 1
ATOM 8877 C CA . THR B 1 464 ? 27.156 23.609 0.186 1 93.94 464 THR B CA 1
ATOM 8878 C C . THR B 1 464 ? 26.609 24.906 -0.424 1 93.94 464 THR B C 1
ATOM 8880 O O . THR B 1 464 ? 25.656 24.875 -1.207 1 93.94 464 THR B O 1
ATOM 8883 N N . PRO B 1 465 ? 27.172 25.984 0.046 1 95.19 465 PRO B N 1
ATOM 8884 C CA . PRO B 1 465 ? 26.703 27.25 -0.522 1 95.19 465 PRO B CA 1
ATOM 8885 C C . PRO B 1 465 ? 27 27.375 -2.016 1 95.19 465 PRO B C 1
ATOM 8887 O O . PRO B 1 465 ? 27.953 26.75 -2.516 1 95.19 465 PRO B O 1
ATOM 8890 N N . LYS B 1 466 ? 26.188 28.109 -2.709 1 93.75 466 LYS B N 1
ATOM 8891 C CA . LYS B 1 466 ? 26.375 28.344 -4.137 1 93.75 466 LYS B CA 1
ATOM 8892 C C . LYS B 1 466 ? 27.609 29.203 -4.402 1 93.75 466 LYS B C 1
ATOM 8894 O O . LYS B 1 466 ? 28.391 28.906 -5.316 1 93.75 466 LYS B O 1
ATOM 8899 N N . SER B 1 467 ? 27.672 30.266 -3.674 1 94.75 467 SER B N 1
ATOM 8900 C CA . SER B 1 467 ? 28.844 31.141 -3.705 1 94.75 467 SER B CA 1
ATOM 8901 C C . SER B 1 467 ? 29.219 31.609 -2.305 1 94.75 467 SER B C 1
ATOM 8903 O O . SER B 1 467 ? 28.422 31.516 -1.374 1 94.75 467 SER B O 1
ATOM 8905 N N . GLY B 1 468 ? 30.484 31.922 -2.148 1 95.94 468 GLY B N 1
ATOM 8906 C CA . GLY B 1 468 ? 30.984 32.344 -0.843 1 95.94 468 GLY B CA 1
ATOM 8907 C C . GLY B 1 468 ? 31.625 31.203 -0.064 1 95.94 468 GLY B C 1
ATOM 8908 O O . GLY B 1 468 ? 31.812 30.094 -0.595 1 95.94 468 GLY B O 1
ATOM 8909 N N . GLN B 1 469 ? 32.062 31.578 1.167 1 96.81 469 GLN B N 1
ATOM 8910 C CA . GLN B 1 469 ? 32.781 30.578 1.961 1 96.81 469 GLN B CA 1
ATOM 8911 C C . GLN B 1 469 ? 32.469 30.734 3.447 1 96.81 469 GLN B C 1
ATOM 8913 O O . GLN B 1 469 ? 32.125 31.828 3.896 1 96.81 469 GLN B O 1
ATOM 8918 N N . ILE B 1 470 ? 32.594 29.688 4.121 1 97.38 470 ILE B N 1
ATOM 8919 C CA . ILE B 1 470 ? 32.438 29.656 5.57 1 97.38 470 ILE B CA 1
ATOM 8920 C C . ILE B 1 470 ? 33.688 29.094 6.211 1 97.38 470 ILE B C 1
ATOM 8922 O O . ILE B 1 470 ? 34.219 28.062 5.781 1 97.38 470 ILE B O 1
ATOM 8926 N N . PHE B 1 471 ? 34.125 29.812 7.219 1 97.25 471 PHE B N 1
ATOM 8927 C CA . PHE B 1 471 ? 35.344 29.406 7.887 1 97.25 471 PHE B CA 1
ATOM 8928 C C . PHE B 1 471 ? 35.094 29.141 9.367 1 97.25 471 PHE B C 1
ATOM 8930 O O . PHE B 1 471 ? 34.344 29.859 10.016 1 97.25 471 PHE B O 1
ATOM 8937 N N . ILE B 1 472 ? 35.75 28.109 9.859 1 96.25 472 ILE B N 1
ATOM 8938 C CA . ILE B 1 472 ? 35.812 27.828 11.289 1 96.25 472 ILE B CA 1
ATOM 8939 C C . ILE B 1 472 ? 37.281 27.844 11.758 1 96.25 472 ILE B C 1
ATOM 8941 O O . ILE B 1 472 ? 38.094 27.047 11.297 1 96.25 472 ILE B O 1
ATOM 8945 N N . ASP B 1 473 ? 37.531 28.703 12.633 1 95.88 473 ASP B N 1
ATOM 8946 C CA . ASP B 1 473 ? 38.906 28.922 13.133 1 95.88 473 ASP B CA 1
ATOM 8947 C C . ASP B 1 473 ? 39.906 29.078 11.977 1 95.88 473 ASP B C 1
ATOM 8949 O O . ASP B 1 473 ? 40.969 28.453 11.977 1 95.88 473 ASP B O 1
ATOM 8953 N N . GLY B 1 474 ? 39.438 29.688 10.93 1 93.81 474 GLY B N 1
ATOM 8954 C CA . GLY B 1 474 ? 40.312 30.062 9.82 1 93.81 474 GLY B CA 1
ATOM 8955 C C . GLY B 1 474 ? 40.344 29 8.734 1 93.81 474 GLY B C 1
ATOM 8956 O O . GLY B 1 474 ? 40.938 29.219 7.676 1 93.81 474 GLY B O 1
ATOM 8957 N N . VAL B 1 475 ? 39.812 27.891 8.922 1 96 475 VAL B N 1
ATOM 8958 C CA . VAL B 1 475 ? 39.844 26.812 7.934 1 96 475 VAL B CA 1
ATOM 8959 C C . VAL B 1 475 ? 38.469 26.734 7.25 1 96 475 VAL B C 1
ATOM 8961 O O . VAL B 1 475 ? 37.438 26.797 7.91 1 96 475 VAL B O 1
ATOM 8964 N N . ASP B 1 476 ? 38.562 26.531 5.957 1 96.44 476 ASP B N 1
ATOM 8965 C CA . ASP B 1 476 ? 37.312 26.391 5.195 1 96.44 476 ASP B CA 1
ATOM 8966 C C . ASP B 1 476 ? 36.531 25.156 5.625 1 96.44 476 ASP B C 1
ATOM 8968 O O . ASP B 1 476 ? 37.094 24.062 5.727 1 96.44 476 ASP B O 1
ATOM 8972 N N . ILE B 1 477 ? 35.281 25.297 5.859 1 95.94 477 ILE B N 1
ATOM 8973 C CA . ILE B 1 477 ? 34.438 24.219 6.355 1 95.94 477 ILE B CA 1
ATOM 8974 C C . ILE B 1 477 ? 34.375 23.094 5.34 1 95.94 477 ILE B C 1
ATOM 8976 O O . ILE B 1 477 ? 34.188 21.922 5.707 1 95.94 477 ILE B O 1
ATOM 8980 N N . ALA B 1 478 ? 34.562 23.359 4.074 1 94.88 478 ALA B N 1
ATOM 8981 C CA . ALA B 1 478 ? 34.531 22.375 2.998 1 94.88 478 ALA B CA 1
ATOM 8982 C C . ALA B 1 478 ? 35.688 21.406 3.1 1 94.88 478 ALA B C 1
ATOM 8984 O O . ALA B 1 478 ? 35.625 20.281 2.57 1 94.88 478 ALA B O 1
ATOM 8985 N N . GLU B 1 479 ? 36.688 21.766 3.785 1 95.44 479 GLU B N 1
ATOM 8986 C CA . GLU B 1 479 ? 37.906 20.938 3.9 1 95.44 479 GLU B CA 1
ATOM 8987 C C . GLU B 1 479 ? 37.875 20.109 5.18 1 95.44 479 GLU B C 1
ATOM 8989 O O . GLU B 1 479 ? 38.625 19.141 5.32 1 95.44 479 GLU B O 1
ATOM 8994 N N . LEU B 1 480 ? 37 20.422 6.023 1 95.44 480 LEU B N 1
ATOM 8995 C CA . LEU B 1 480 ? 36.969 19.75 7.32 1 95.44 480 LEU B CA 1
ATOM 8996 C C . LEU B 1 480 ? 36.188 18.438 7.223 1 95.44 480 LEU B C 1
ATOM 8998 O O . LEU B 1 480 ? 35.281 18.312 6.406 1 95.44 480 LEU B O 1
ATOM 9002 N N . ASP B 1 481 ? 36.594 17.516 8.039 1 95.81 481 ASP B N 1
ATOM 9003 C CA . ASP B 1 481 ? 35.875 16.25 8.156 1 95.81 481 ASP B CA 1
ATOM 9004 C C . ASP B 1 481 ? 34.5 16.469 8.797 1 95.81 481 ASP B C 1
ATOM 9006 O O . ASP B 1 481 ? 34.406 16.906 9.945 1 95.81 481 ASP B O 1
ATOM 9010 N N . PRO B 1 482 ? 33.438 16.094 8.055 1 95.19 482 PRO B N 1
ATOM 9011 C CA . PRO B 1 482 ? 32.094 16.375 8.57 1 95.19 482 PRO B CA 1
ATOM 9012 C C . PRO B 1 482 ? 31.797 15.633 9.867 1 95.19 482 PRO B C 1
ATOM 9014 O O . PRO B 1 482 ? 31.156 16.188 10.766 1 95.19 482 PRO B O 1
ATOM 9017 N N . MET B 1 483 ? 32.188 14.414 9.961 1 94.12 483 MET B N 1
ATOM 9018 C CA . MET B 1 483 ? 31.938 13.641 11.164 1 94.12 483 MET B CA 1
ATOM 9019 C C . MET B 1 483 ? 32.625 14.266 12.375 1 94.12 483 MET B C 1
ATOM 9021 O O . MET B 1 483 ? 32.031 14.383 13.445 1 94.12 483 MET B O 1
ATOM 9025 N N . TRP B 1 484 ? 33.844 14.625 12.125 1 93.62 484 TRP B N 1
ATOM 9026 C CA . TRP B 1 484 ? 34.594 15.297 13.18 1 93.62 484 TRP B CA 1
ATOM 9027 C C . TRP B 1 484 ? 33.969 16.625 13.547 1 93.62 484 TRP B C 1
ATOM 9029 O O . TRP B 1 484 ? 33.844 16.969 14.727 1 93.62 484 TRP B O 1
ATOM 9039 N N . LEU B 1 485 ? 33.562 17.344 12.578 1 95.12 485 LEU B N 1
ATOM 9040 C CA . LEU B 1 485 ? 32.938 18.641 12.773 1 95.12 485 LEU B CA 1
ATOM 9041 C C . LEU B 1 485 ? 31.688 18.5 13.625 1 95.12 485 LEU B C 1
ATOM 9043 O O . LEU B 1 485 ? 31.469 19.266 14.562 1 95.12 485 LEU B O 1
ATOM 9047 N N . HIS B 1 486 ? 30.875 17.516 13.336 1 94.88 486 HIS B N 1
ATOM 9048 C CA . HIS B 1 486 ? 29.609 17.328 14.016 1 94.88 486 HIS B CA 1
ATOM 9049 C C . HIS B 1 486 ? 29.812 16.875 15.453 1 94.88 486 HIS B C 1
ATOM 9051 O O . HIS B 1 486 ? 28.953 17.094 16.312 1 94.88 486 HIS B O 1
ATOM 9057 N N . ARG B 1 487 ? 30.922 16.344 15.766 1 91.81 487 ARG B N 1
ATOM 9058 C CA . ARG B 1 487 ? 31.25 15.969 17.141 1 91.81 487 ARG B CA 1
ATOM 9059 C C . ARG B 1 487 ? 31.609 17.203 17.953 1 91.81 487 ARG B C 1
ATOM 9061 O O . ARG B 1 487 ? 31.5 17.188 19.188 1 91.81 487 ARG B O 1
ATOM 9068 N N . ASN B 1 488 ? 31.938 18.234 17.219 1 93.62 488 ASN B N 1
ATOM 9069 C CA . ASN B 1 488 ? 32.406 19.438 17.906 1 93.62 488 ASN B CA 1
ATOM 9070 C C . ASN B 1 488 ? 31.328 20.531 17.875 1 93.62 488 ASN B C 1
ATOM 9072 O O . ASN B 1 488 ? 31.5 21.578 18.484 1 93.62 488 ASN B O 1
ATOM 9076 N N . ILE B 1 489 ? 30.344 20.281 17.125 1 94.25 489 ILE B N 1
ATOM 9077 C CA . ILE B 1 489 ? 29.219 21.203 17.062 1 94.25 489 ILE B CA 1
ATOM 9078 C C . ILE B 1 489 ? 27.984 20.562 17.672 1 94.25 489 ILE B C 1
ATOM 9080 O O . ILE B 1 489 ? 27.609 19.438 17.312 1 94.25 489 ILE B O 1
ATOM 9084 N N . GLY B 1 490 ? 27.422 21.188 18.656 1 92.94 490 GLY B N 1
ATOM 9085 C CA . GLY B 1 490 ? 26.172 20.719 19.234 1 92.94 490 GLY B CA 1
ATOM 9086 C C . GLY B 1 490 ? 24.953 21.469 18.734 1 92.94 490 GLY B C 1
ATOM 9087 O O . GLY B 1 490 ? 25.016 22.672 18.5 1 92.94 490 GLY B O 1
ATOM 9088 N N . ILE B 1 491 ? 23.875 20.719 18.531 1 92.06 491 ILE B N 1
ATOM 9089 C CA . ILE B 1 491 ? 22.672 21.375 18.031 1 92.06 491 ILE B CA 1
ATOM 9090 C C . ILE B 1 491 ? 21.469 20.969 18.875 1 92.06 491 ILE B C 1
ATOM 9092 O O . ILE B 1 491 ? 21.359 19.812 19.297 1 92.06 491 ILE B O 1
ATOM 9096 N N . VAL B 1 492 ? 20.672 21.922 19.219 1 90.25 492 VAL B N 1
ATOM 9097 C CA . VAL B 1 492 ? 19.375 21.703 19.828 1 90.25 492 VAL B CA 1
ATOM 9098 C C . VAL B 1 492 ? 18.266 22.281 18.938 1 90.25 492 VAL B C 1
ATOM 9100 O O . VAL B 1 492 ? 18.203 23.484 18.734 1 90.25 492 VAL B O 1
ATOM 9103 N N . THR B 1 493 ? 17.5 21.406 18.438 1 88.75 493 THR B N 1
ATOM 9104 C CA . THR B 1 493 ? 16.484 21.828 17.469 1 88.75 493 THR B CA 1
ATOM 9105 C C . THR B 1 493 ? 15.156 22.125 18.156 1 88.75 493 THR B C 1
ATOM 9107 O O . THR B 1 493 ? 14.984 21.812 19.328 1 88.75 493 THR B O 1
ATOM 9110 N N . GLN B 1 494 ? 14.273 22.719 17.312 1 78.69 494 GLN B N 1
ATOM 9111 C CA . GLN B 1 494 ? 12.945 23.078 17.797 1 78.69 494 GLN B CA 1
ATOM 9112 C C . GLN B 1 494 ? 12.141 21.844 18.172 1 78.69 494 GLN B C 1
ATOM 9114 O O . GLN B 1 494 ? 11.492 21.812 19.219 1 78.69 494 GLN B O 1
ATOM 9119 N N . GLU B 1 495 ? 12.219 20.844 17.312 1 81.75 495 GLU B N 1
ATOM 9120 C CA . GLU B 1 495 ? 11.586 19.562 17.578 1 81.75 495 GLU B CA 1
ATOM 9121 C C . GLU B 1 495 ? 12.625 18.453 17.75 1 81.75 495 GLU B C 1
ATOM 9123 O O . GLU B 1 495 ? 13.039 17.828 16.766 1 81.75 495 GLU B O 1
ATOM 9128 N N . PRO B 1 496 ? 12.891 18.219 19.047 1 87.06 496 PRO B N 1
ATOM 9129 C CA . PRO B 1 496 ? 13.938 17.219 19.266 1 87.06 496 PRO B CA 1
ATOM 9130 C C . PRO B 1 496 ? 13.484 15.805 18.906 1 87.06 496 PRO B C 1
ATOM 9132 O O . PRO B 1 496 ? 12.328 15.445 19.125 1 87.06 496 PRO B O 1
ATOM 9135 N N . VAL B 1 497 ? 14.391 15.086 18.328 1 88.88 497 VAL B N 1
ATOM 9136 C CA . VAL B 1 497 ? 14.125 13.703 17.953 1 88.88 497 VAL B CA 1
ATOM 9137 C C . VAL B 1 497 ? 14.836 12.758 18.906 1 88.88 497 VAL B C 1
ATOM 9139 O O . VAL B 1 497 ? 16.031 12.906 19.172 1 88.88 497 VAL B O 1
ATOM 9142 N N . LEU B 1 498 ? 14.07 11.906 19.516 1 90.44 498 LEU B N 1
ATOM 9143 C CA . LEU B 1 498 ? 14.633 10.836 20.328 1 90.44 498 LEU B CA 1
ATOM 9144 C C . LEU B 1 498 ? 14.445 9.484 19.656 1 90.44 498 LEU B C 1
ATOM 9146 O O . LEU B 1 498 ? 13.406 9.234 19.031 1 90.44 498 LEU B O 1
ATOM 9150 N N . PHE B 1 499 ? 15.414 8.68 19.781 1 89.5 499 PHE B N 1
ATOM 9151 C CA . PHE B 1 499 ? 15.391 7.379 19.109 1 89.5 499 PHE B CA 1
ATOM 9152 C C . PHE B 1 499 ? 14.695 6.336 19.969 1 89.5 499 PHE B C 1
ATOM 9154 O O . PHE B 1 499 ? 14.539 6.527 21.188 1 89.5 499 PHE B O 1
ATOM 9161 N N . ALA B 1 500 ? 14.312 5.207 19.297 1 86.19 500 ALA B N 1
ATOM 9162 C CA . ALA B 1 500 ? 13.617 4.133 20 1 86.19 500 ALA B CA 1
ATOM 9163 C C . ALA B 1 500 ? 14.594 3.248 20.766 1 86.19 500 ALA B C 1
ATOM 9165 O O . ALA B 1 500 ? 14.758 2.07 20.438 1 86.19 500 ALA B O 1
ATOM 9166 N N . THR B 1 501 ? 15.117 3.777 21.734 1 88.56 501 THR B N 1
ATOM 9167 C CA . THR B 1 501 ? 16.047 3.109 22.641 1 88.56 501 THR B CA 1
ATOM 9168 C C . THR B 1 501 ? 15.891 3.631 24.062 1 88.56 501 THR B C 1
ATOM 9170 O O . THR B 1 501 ? 14.93 4.352 24.359 1 88.56 501 THR B O 1
ATOM 9173 N N . THR B 1 502 ? 16.828 3.297 24.922 1 91.81 502 THR B N 1
ATOM 9174 C CA . THR B 1 502 ? 16.75 3.715 26.312 1 91.81 502 THR B CA 1
ATOM 9175 C C . THR B 1 502 ? 17.109 5.191 26.469 1 91.81 502 THR B C 1
ATOM 9177 O O . THR B 1 502 ? 17.75 5.766 25.594 1 91.81 502 THR B O 1
ATOM 9180 N N . ILE B 1 503 ? 16.688 5.762 27.562 1 94.25 503 ILE B N 1
ATOM 9181 C CA . ILE B 1 503 ? 17 7.164 27.828 1 94.25 503 ILE B CA 1
ATOM 9182 C C . ILE B 1 503 ? 18.516 7.348 27.953 1 94.25 503 ILE B C 1
ATOM 9184 O O . ILE B 1 503 ? 19.062 8.32 27.438 1 94.25 503 ILE B O 1
ATOM 9188 N N . LYS B 1 504 ? 19.109 6.383 28.594 1 94.56 504 LYS B N 1
ATOM 9189 C CA . LYS B 1 504 ? 20.562 6.465 28.75 1 94.56 504 LYS B CA 1
ATOM 9190 C C . LYS B 1 504 ? 21.25 6.461 27.391 1 94.56 504 LYS B C 1
ATOM 9192 O O . LYS B 1 504 ? 22.188 7.234 27.156 1 94.56 504 LYS B O 1
ATOM 9197 N N . GLU B 1 505 ? 20.797 5.668 26.469 1 92 505 GLU B N 1
ATOM 9198 C CA . GLU B 1 505 ? 21.375 5.578 25.125 1 92 505 GLU B CA 1
ATOM 9199 C C . GLU B 1 505 ? 21.094 6.848 24.328 1 92 505 GLU B C 1
ATOM 9201 O O . GLU B 1 505 ? 21.922 7.262 23.5 1 92 505 GLU B O 1
ATOM 9206 N N . ASN B 1 506 ? 19.938 7.398 24.562 1 93.81 506 ASN B N 1
ATOM 9207 C CA . ASN B 1 506 ? 19.594 8.648 23.875 1 93.81 506 ASN B CA 1
ATOM 9208 C C . ASN B 1 506 ? 20.516 9.789 24.312 1 93.81 506 ASN B C 1
ATOM 9210 O O . ASN B 1 506 ? 20.953 10.594 23.484 1 93.81 506 ASN B O 1
ATOM 9214 N N . ILE B 1 507 ? 20.781 9.797 25.578 1 94.62 507 ILE B N 1
ATOM 9215 C CA . ILE B 1 507 ? 21.656 10.844 26.109 1 94.62 507 ILE B CA 1
ATOM 9216 C C . ILE B 1 507 ? 23.078 10.625 25.625 1 94.62 507 ILE B C 1
ATOM 9218 O O . ILE B 1 507 ? 23.781 11.578 25.25 1 94.62 507 ILE B O 1
ATOM 9222 N N . ALA B 1 508 ? 23.469 9.406 25.547 1 93.75 508 ALA B N 1
ATOM 9223 C CA . ALA B 1 508 ? 24.844 9.078 25.172 1 93.75 508 ALA B CA 1
ATOM 9224 C C . ALA B 1 508 ? 24.969 8.867 23.672 1 93.75 508 ALA B C 1
ATOM 9226 O O . ALA B 1 508 ? 25.984 8.367 23.188 1 93.75 508 ALA B O 1
ATOM 9227 N N . TYR B 1 509 ? 24.047 9.18 22.922 1 91.81 509 TYR B N 1
ATOM 9228 C CA . TYR B 1 509 ? 23.953 8.836 21.516 1 91.81 509 TYR B CA 1
ATOM 9229 C C . TYR B 1 509 ? 25.141 9.398 20.734 1 91.81 509 TYR B C 1
ATOM 9231 O O . TYR B 1 509 ? 25.75 8.703 19.922 1 91.81 509 TYR B O 1
ATOM 9239 N N . ALA B 1 510 ? 25.5 10.609 20.969 1 88.88 510 ALA B N 1
ATOM 9240 C CA . ALA B 1 510 ? 26.562 11.289 20.219 1 88.88 510 ALA B CA 1
ATOM 9241 C C . ALA B 1 510 ? 27.938 10.758 20.609 1 88.88 510 ALA B C 1
ATOM 9243 O O . ALA B 1 510 ? 28.812 10.617 19.766 1 88.88 510 ALA B O 1
ATOM 9244 N N . VAL B 1 511 ? 28.141 10.453 21.875 1 89.69 511 VAL B N 1
ATOM 9245 C CA . VAL B 1 511 ? 29.469 10.086 22.375 1 89.69 511 VAL B CA 1
ATOM 9246 C C . VAL B 1 511 ? 29.609 8.562 22.375 1 89.69 511 VAL B C 1
ATOM 9248 O O . VAL B 1 511 ? 30.703 8.039 22.188 1 89.69 511 VAL B O 1
ATOM 9251 N N . GLY B 1 512 ? 28.641 7.836 22.484 1 87.12 512 GLY B N 1
ATOM 9252 C CA . GLY B 1 512 ? 28.688 6.387 22.609 1 87.12 512 GLY B CA 1
ATOM 9253 C C . GLY B 1 512 ? 28.766 5.914 24.047 1 87.12 512 GLY B C 1
ATOM 9254 O O . GLY B 1 512 ? 29.469 6.504 24.859 1 87.12 512 GLY B O 1
ATOM 9255 N N . LEU B 1 513 ? 28.141 4.918 24.328 1 82.31 513 LEU B N 1
ATOM 9256 C CA . LEU B 1 513 ? 28.062 4.406 25.688 1 82.31 513 LEU B CA 1
ATOM 9257 C C . LEU B 1 513 ? 29.391 3.795 26.109 1 82.31 513 LEU B C 1
ATOM 9259 O O . LEU B 1 513 ? 29.703 3.752 27.312 1 82.31 513 LEU B O 1
ATOM 9263 N N . GLU B 1 514 ? 30.109 3.377 25.219 1 83.62 514 GLU B N 1
ATOM 9264 C CA . GLU B 1 514 ? 31.375 2.705 25.531 1 83.62 514 GLU B CA 1
ATOM 9265 C C . GLU B 1 514 ? 32.406 3.688 26.062 1 83.62 514 GLU B C 1
ATOM 9267 O O . GLU B 1 514 ? 33.312 3.297 26.797 1 83.62 514 GLU B O 1
ATOM 9272 N N . ASN B 1 515 ? 32.188 4.914 25.859 1 85.31 515 ASN B N 1
ATOM 9273 C CA . ASN B 1 515 ? 33.219 5.906 26.188 1 85.31 515 ASN B CA 1
ATOM 9274 C C . ASN B 1 515 ? 32.812 6.727 27.422 1 85.31 515 ASN B C 1
ATOM 9276 O O . ASN B 1 515 ? 33.5 7.672 27.797 1 85.31 515 ASN B O 1
ATOM 9280 N N . ILE B 1 516 ? 31.672 6.391 27.953 1 88.88 516 ILE B N 1
ATOM 9281 C CA . ILE B 1 516 ? 31.188 7.262 29.031 1 88.88 516 ILE B CA 1
ATOM 9282 C C . ILE B 1 516 ? 30.719 6.418 30.203 1 88.88 516 ILE B C 1
ATOM 9284 O O . ILE B 1 516 ? 30.359 5.246 30.047 1 88.88 516 ILE B O 1
ATOM 9288 N N . THR B 1 517 ? 30.781 7.004 31.359 1 92.5 517 THR B N 1
ATOM 9289 C CA . THR B 1 517 ? 30.328 6.348 32.594 1 92.5 517 THR B CA 1
ATOM 9290 C C . THR B 1 517 ? 28.906 6.801 32.938 1 92.5 517 THR B C 1
ATOM 9292 O O . THR B 1 517 ? 28.453 7.836 32.469 1 92.5 517 THR B O 1
ATOM 9295 N N . MET B 1 518 ? 28.281 6.027 33.719 1 94 518 MET B N 1
ATOM 9296 C CA . MET B 1 518 ? 26.938 6.344 34.156 1 94 518 MET B CA 1
ATOM 9297 C C . MET B 1 518 ? 26.906 7.641 34.969 1 94 518 MET B C 1
ATOM 9299 O O . MET B 1 518 ? 25.938 8.398 34.906 1 94 518 MET B O 1
ATOM 9303 N N . GLN B 1 519 ? 27.922 7.891 35.625 1 93.81 519 GLN B N 1
ATOM 9304 C CA . GLN B 1 519 ? 28.016 9.117 36.406 1 93.81 519 GLN B CA 1
ATOM 9305 C C . GLN B 1 519 ? 28 10.352 35.5 1 93.81 519 GLN B C 1
ATOM 9307 O O . GLN B 1 519 ? 27.359 11.352 35.812 1 93.81 519 GLN B O 1
ATOM 9312 N N . GLN B 1 520 ? 28.656 10.273 34.438 1 94.5 520 GLN B N 1
ATOM 9313 C CA . GLN B 1 520 ? 28.688 11.391 33.5 1 94.5 520 GLN B CA 1
ATOM 9314 C C . GLN B 1 520 ? 27.312 11.625 32.875 1 94.5 520 GLN B C 1
ATOM 9316 O O . GLN B 1 520 ? 26.922 12.773 32.656 1 94.5 520 GLN B O 1
ATOM 9321 N N . ILE B 1 521 ? 26.672 10.586 32.625 1 96 521 ILE B N 1
ATOM 9322 C CA . ILE B 1 521 ? 25.312 10.68 32.094 1 96 521 ILE B CA 1
ATOM 9323 C C . ILE B 1 521 ? 24.406 11.352 33.094 1 96 521 ILE B C 1
ATOM 9325 O O . ILE B 1 521 ? 23.609 12.234 32.75 1 96 521 ILE B O 1
ATOM 9329 N N . GLU B 1 522 ? 24.516 10.961 34.312 1 96 522 GLU B N 1
ATOM 9330 C CA . GLU B 1 522 ? 23.688 11.531 35.375 1 96 522 GLU B CA 1
ATOM 9331 C C . GLU B 1 522 ? 24 13.016 35.594 1 96 522 GLU B C 1
ATOM 9333 O O . GLU B 1 522 ? 23.094 13.812 35.844 1 96 522 GLU B O 1
ATOM 9338 N N . GLU B 1 523 ? 25.219 13.336 35.531 1 94.94 523 GLU B N 1
ATOM 9339 C CA . GLU B 1 523 ? 25.609 14.727 35.688 1 94.94 523 GLU B CA 1
ATOM 9340 C C . GLU B 1 523 ? 25.031 15.594 34.562 1 94.94 523 GLU B C 1
ATOM 9342 O O . GLU B 1 523 ? 24.547 16.703 34.844 1 94.94 523 GLU B O 1
ATOM 9347 N N . ALA B 1 524 ? 25.156 15.109 33.375 1 94.94 524 ALA B N 1
ATOM 9348 C CA . ALA B 1 524 ? 24.594 15.836 32.25 1 94.94 524 ALA B CA 1
ATOM 9349 C C . ALA B 1 524 ? 23.078 15.977 32.406 1 94.94 524 ALA B C 1
ATOM 9351 O O . ALA B 1 524 ? 22.5 17.031 32.094 1 94.94 524 ALA B O 1
ATOM 9352 N N . ALA B 1 525 ? 22.453 14.977 32.875 1 96.5 525 ALA B N 1
ATOM 9353 C CA . ALA B 1 525 ? 21 14.984 33.062 1 96.5 525 ALA B CA 1
ATOM 9354 C C . ALA B 1 525 ? 20.609 15.984 34.156 1 96.5 525 ALA B C 1
ATOM 9356 O O . ALA B 1 525 ? 19.594 16.672 34.031 1 96.5 525 ALA B O 1
ATOM 9357 N N . LYS B 1 526 ? 21.344 16 35.188 1 95.56 526 LYS B N 1
ATOM 9358 C CA . LYS B 1 526 ? 21.078 16.969 36.25 1 95.56 526 LYS B CA 1
ATOM 9359 C C . LYS B 1 526 ? 21.25 18.406 35.75 1 95.56 526 LYS B C 1
ATOM 9361 O O . LYS B 1 526 ? 20.422 19.266 36.062 1 95.56 526 LYS B O 1
ATOM 9366 N N . ALA B 1 527 ? 22.266 18.578 35.031 1 93.38 527 ALA B N 1
ATOM 9367 C CA . ALA B 1 527 ? 22.531 19.906 34.469 1 93.38 527 ALA B CA 1
ATOM 9368 C C . ALA B 1 527 ? 21.422 20.344 33.531 1 93.38 527 ALA B C 1
ATOM 9370 O O . ALA B 1 527 ? 21.125 21.531 33.406 1 93.38 527 ALA B O 1
ATOM 9371 N N . ALA B 1 528 ? 20.859 19.422 32.875 1 94.75 528 ALA B N 1
ATOM 9372 C CA . ALA B 1 528 ? 19.797 19.703 31.922 1 94.75 528 ALA B CA 1
ATOM 9373 C C . ALA B 1 528 ? 18.422 19.641 32.594 1 94.75 528 ALA B C 1
ATOM 9375 O O . ALA B 1 528 ? 17.391 19.719 31.938 1 94.75 528 ALA B O 1
ATOM 9376 N N . ASN B 1 529 ? 18.375 19.375 33.875 1 93.38 529 ASN B N 1
ATOM 9377 C CA . ASN B 1 529 ? 17.156 19.312 34.688 1 93.38 529 ASN B CA 1
ATOM 9378 C C . ASN B 1 529 ? 16.25 18.156 34.25 1 93.38 529 ASN B C 1
ATOM 9380 O O . ASN B 1 529 ? 15.039 18.312 34.188 1 93.38 529 ASN B O 1
ATOM 9384 N N . CYS B 1 530 ? 16.812 17.078 33.812 1 92.81 530 CYS B N 1
ATOM 9385 C CA . CYS B 1 530 ? 15.945 15.977 33.438 1 92.81 530 CYS B CA 1
ATOM 9386 C C . CYS B 1 530 ? 16.203 14.75 34.281 1 92.81 530 CYS B C 1
ATOM 9388 O O . CYS B 1 530 ? 15.539 13.719 34.125 1 92.81 530 CYS B O 1
ATOM 9390 N N . HIS B 1 531 ? 17.047 14.859 35.25 1 94.44 531 HIS B N 1
ATOM 9391 C CA . HIS B 1 531 ? 17.375 13.734 36.125 1 94.44 531 HIS B CA 1
ATOM 9392 C C . HIS B 1 531 ? 16.156 13.328 36.938 1 94.44 531 HIS B C 1
ATOM 9394 O O . HIS B 1 531 ? 15.828 12.141 37.031 1 94.44 531 HIS B O 1
ATOM 9400 N N . ASN B 1 532 ? 15.523 14.258 37.5 1 90.88 532 ASN B N 1
ATOM 9401 C CA . ASN B 1 532 ? 14.422 13.984 38.406 1 90.88 532 ASN B CA 1
ATOM 9402 C C . ASN B 1 532 ? 13.273 13.273 37.719 1 90.88 532 ASN B C 1
ATOM 9404 O O . ASN B 1 532 ? 12.758 12.273 38.219 1 90.88 532 ASN B O 1
ATOM 9408 N N . PHE B 1 533 ? 12.875 13.781 36.594 1 90.5 533 PHE B N 1
ATOM 9409 C CA . PHE B 1 533 ? 11.742 13.141 35.938 1 90.5 533 PHE B CA 1
ATOM 9410 C C . PHE B 1 533 ? 12.125 11.766 35.406 1 90.5 533 PHE B C 1
ATOM 9412 O O . PHE B 1 533 ? 11.289 10.867 35.312 1 90.5 533 PHE B O 1
ATOM 9419 N N . ILE B 1 534 ? 13.406 11.586 35.062 1 94.44 534 ILE B N 1
ATOM 9420 C CA . ILE B 1 534 ? 13.883 10.289 34.594 1 94.44 534 ILE B CA 1
ATOM 9421 C C . ILE B 1 534 ? 13.789 9.266 35.719 1 94.44 534 ILE B C 1
ATOM 9423 O O . ILE B 1 534 ? 13.352 8.133 35.5 1 94.44 534 ILE B O 1
ATOM 9427 N N . MET B 1 535 ? 14.172 9.711 36.875 1 92 535 MET B N 1
ATOM 9428 C CA . MET B 1 535 ? 14.156 8.836 38.031 1 92 535 MET B CA 1
ATOM 9429 C C . MET B 1 535 ? 12.734 8.523 38.469 1 92 535 MET B C 1
ATOM 9431 O O . MET B 1 535 ? 12.484 7.512 39.125 1 92 535 MET B O 1
ATOM 9435 N N . ASP B 1 536 ? 11.812 9.336 38.062 1 89.94 536 ASP B N 1
ATOM 9436 C CA . ASP B 1 536 ? 10.406 9.117 38.406 1 89.94 536 ASP B CA 1
ATOM 9437 C C . ASP B 1 536 ? 9.797 8.031 37.5 1 89.94 536 ASP B C 1
ATOM 9439 O O . ASP B 1 536 ? 8.742 7.477 37.844 1 89.94 536 ASP B O 1
ATOM 9443 N N . LEU B 1 537 ? 10.484 7.773 36.5 1 90.19 537 LEU B N 1
ATOM 9444 C CA . LEU B 1 537 ? 10.023 6.695 35.625 1 90.19 537 LEU B CA 1
ATOM 9445 C C . LEU B 1 537 ? 10.352 5.332 36.219 1 90.19 537 LEU B C 1
ATOM 9447 O O . LEU B 1 537 ? 11.383 5.176 36.875 1 90.19 537 LEU B O 1
ATOM 9451 N N . PRO B 1 538 ? 9.586 4.32 36 1 86.56 538 PRO B N 1
ATOM 9452 C CA . PRO B 1 538 ? 9.773 3.002 36.594 1 86.56 538 PRO B CA 1
ATOM 9453 C C . PRO B 1 538 ? 11.141 2.396 36.312 1 86.56 538 PRO B C 1
ATOM 9455 O O . PRO B 1 538 ? 11.742 1.77 37.188 1 86.56 538 PRO B O 1
ATOM 9458 N N . GLU B 1 539 ? 11.688 2.576 35.188 1 92.44 539 GLU B N 1
ATOM 9459 C CA . GLU B 1 539 ? 12.969 1.975 34.812 1 92.44 539 GLU B CA 1
ATOM 9460 C C . GLU B 1 539 ? 14.078 3.023 34.75 1 92.44 539 GLU B C 1
ATOM 9462 O O . GLU B 1 539 ? 15.164 2.756 34.25 1 92.44 539 GLU B O 1
ATOM 9467 N N . GLY B 1 540 ? 13.703 4.172 35.156 1 93.19 540 GLY B N 1
ATOM 9468 C CA . GLY B 1 540 ? 14.695 5.23 35.188 1 93.19 540 GLY B CA 1
ATOM 9469 C C . GLY B 1 540 ? 15.375 5.461 33.844 1 93.19 540 GLY B C 1
ATOM 9470 O O . GLY B 1 540 ? 14.703 5.609 32.844 1 93.19 540 GLY B O 1
ATOM 9471 N N . TYR B 1 541 ? 16.75 5.348 33.938 1 94.31 541 TYR B N 1
ATOM 9472 C CA . TYR B 1 541 ? 17.562 5.598 32.75 1 94.31 541 TYR B CA 1
ATOM 9473 C C . TYR B 1 541 ? 17.422 4.457 31.75 1 94.31 541 TYR B C 1
ATOM 9475 O O . TYR B 1 541 ? 17.766 4.609 30.578 1 94.31 541 TYR B O 1
ATOM 9483 N N . ASN B 1 542 ? 16.906 3.42 32.156 1 92.5 542 ASN B N 1
ATOM 9484 C CA . ASN B 1 542 ? 16.766 2.254 31.297 1 92.5 542 ASN B CA 1
ATOM 9485 C C . ASN B 1 542 ? 15.383 2.195 30.656 1 92.5 542 ASN B C 1
ATOM 9487 O O . ASN B 1 542 ? 15.047 1.224 29.984 1 92.5 542 ASN B O 1
ATOM 9491 N N . THR B 1 543 ? 14.695 3.262 30.844 1 90.88 543 THR B N 1
ATOM 9492 C CA . THR B 1 543 ? 13.359 3.312 30.234 1 90.88 543 THR B CA 1
ATOM 9493 C C . THR B 1 543 ? 13.453 3.322 28.719 1 90.88 543 THR B C 1
ATOM 9495 O O . THR B 1 543 ? 14.172 4.141 28.141 1 90.88 543 THR B O 1
ATOM 9498 N N . MET B 1 544 ? 12.805 2.43 28.125 1 88.56 544 MET B N 1
ATOM 9499 C CA . MET B 1 544 ? 12.766 2.328 26.672 1 88.56 544 MET B CA 1
ATOM 9500 C C . MET B 1 544 ? 11.773 3.318 26.078 1 88.56 544 MET B C 1
ATOM 9502 O O . MET B 1 544 ? 10.602 3.33 26.453 1 88.56 544 MET B O 1
ATOM 9506 N N . LEU B 1 545 ? 12.273 4.105 25.156 1 86.5 545 LEU B N 1
ATOM 9507 C CA . LEU B 1 545 ? 11.406 5.074 24.484 1 86.5 545 LEU B CA 1
ATOM 9508 C C . LEU B 1 545 ? 10.891 4.516 23.156 1 86.5 545 LEU B C 1
ATOM 9510 O O . LEU B 1 545 ? 11.531 3.652 22.547 1 86.5 545 LEU B O 1
ATOM 9514 N N . GLY B 1 546 ? 9.664 4.891 22.812 1 75.38 546 GLY B N 1
ATOM 9515 C CA . GLY B 1 546 ? 9.117 4.539 21.516 1 75.38 546 GLY B CA 1
ATOM 9516 C C . GLY B 1 546 ? 9.625 5.426 20.406 1 75.38 546 GLY B C 1
ATOM 9517 O O . GLY B 1 546 ? 10.516 6.254 20.609 1 75.38 546 GLY B O 1
ATOM 9518 N N . GLU B 1 547 ? 8.945 5.223 19.219 1 71.94 547 GLU B N 1
ATOM 9519 C CA . GLU B 1 547 ? 9.336 6.02 18.062 1 71.94 547 GLU B CA 1
ATOM 9520 C C . GLU B 1 547 ? 9.109 7.508 18.312 1 71.94 547 GLU B C 1
ATOM 9522 O O . GLU B 1 547 ? 8.055 7.906 18.812 1 71.94 547 GLU B O 1
ATOM 9527 N N . LYS B 1 548 ? 10.141 8.281 18.094 1 69.06 548 LYS B N 1
ATOM 9528 C CA . LYS B 1 548 ? 10.172 9.734 18.219 1 69.06 548 LYS B CA 1
ATOM 9529 C C . LYS B 1 548 ? 9.82 10.164 19.656 1 69.06 548 LYS B C 1
ATOM 9531 O O . LYS B 1 548 ? 9.375 11.289 19.875 1 69.06 548 LYS B O 1
ATOM 9536 N N . GLY B 1 549 ? 10.008 9.188 20.625 1 72.44 549 GLY B N 1
ATOM 9537 C CA . GLY B 1 549 ? 9.797 9.516 22.031 1 72.44 549 GLY B CA 1
ATOM 9538 C C . GLY B 1 549 ? 8.359 9.875 22.359 1 72.44 549 GLY B C 1
ATOM 9539 O O . GLY B 1 549 ? 8.109 10.758 23.172 1 72.44 549 GLY B O 1
ATOM 9540 N N . VAL B 1 550 ? 7.402 9.352 21.75 1 64.12 550 VAL B N 1
ATOM 9541 C CA . VAL B 1 550 ? 5.992 9.719 21.812 1 64.12 550 VAL B CA 1
ATOM 9542 C C . VAL B 1 550 ? 5.492 9.609 23.25 1 64.12 550 VAL B C 1
ATOM 9544 O O . VAL B 1 550 ? 4.562 10.32 23.656 1 64.12 550 VAL B O 1
ATOM 9547 N N . SER B 1 551 ? 6.234 9.102 24.141 1 72 551 SER B N 1
ATOM 9548 C CA . SER B 1 551 ? 5.781 8.875 25.516 1 72 551 SER B CA 1
ATOM 9549 C C . SER B 1 551 ? 6.152 10.055 26.406 1 72 551 SER B C 1
ATOM 9551 O O . SER B 1 551 ? 5.672 10.148 27.547 1 72 551 SER B O 1
ATOM 9553 N N . LEU B 1 552 ? 6.965 10.961 25.906 1 82.38 552 LEU B N 1
ATOM 9554 C CA . LEU B 1 552 ? 7.453 12.078 26.703 1 82.38 552 LEU B CA 1
ATOM 9555 C C . LEU B 1 552 ? 6.82 13.391 26.25 1 82.38 552 LEU B C 1
ATOM 9557 O O . LEU B 1 552 ? 6.406 13.516 25.094 1 82.38 552 LEU B O 1
ATOM 9561 N N . SER B 1 553 ? 6.719 14.273 27.188 1 80.75 553 SER B N 1
ATOM 9562 C CA . SER B 1 553 ? 6.234 15.602 26.844 1 80.75 553 SER B CA 1
ATOM 9563 C C . SER B 1 553 ? 7.27 16.375 26.031 1 80.75 553 SER B C 1
ATOM 9565 O O . SER B 1 553 ? 8.438 15.984 25.984 1 80.75 553 SER B O 1
ATOM 9567 N N . GLY B 1 554 ? 6.812 17.391 25.312 1 82.62 554 GLY B N 1
ATOM 9568 C CA . GLY B 1 554 ? 7.715 18.219 24.531 1 82.62 554 GLY B CA 1
ATOM 9569 C C . GLY B 1 554 ? 8.867 18.781 25.344 1 82.62 554 GLY B C 1
ATOM 9570 O O . GLY B 1 554 ? 10.016 18.766 24.891 1 82.62 554 GLY B O 1
ATOM 9571 N N . GLY B 1 555 ? 8.562 19.234 26.531 1 85.94 555 GLY B N 1
ATOM 9572 C CA . GLY B 1 555 ? 9.586 19.781 27.422 1 85.94 555 GLY B CA 1
ATOM 9573 C C . GLY B 1 555 ? 10.578 18.734 27.891 1 85.94 555 GLY B C 1
ATOM 9574 O O . GLY B 1 555 ? 11.773 19.016 28.016 1 85.94 555 GLY B O 1
ATOM 9575 N N . GLN B 1 556 ? 10.109 17.578 28.203 1 88.12 556 GLN B N 1
ATOM 9576 C CA . GLN B 1 556 ? 10.977 16.484 28.625 1 88.12 556 GLN B CA 1
ATOM 9577 C C . GLN B 1 556 ? 11.922 16.062 27.5 1 88.12 556 GLN B C 1
ATOM 9579 O O . GLN B 1 556 ? 13.109 15.852 27.734 1 88.12 556 GLN B O 1
ATOM 9584 N N . LYS B 1 557 ? 11.43 16.016 26.328 1 91.12 557 LYS B N 1
ATOM 9585 C CA . LYS B 1 557 ? 12.25 15.664 25.172 1 91.12 557 LYS B CA 1
ATOM 9586 C C . LYS B 1 557 ? 13.367 16.688 24.969 1 91.12 557 LYS B C 1
ATOM 9588 O O . LYS B 1 557 ? 14.508 16.312 24.672 1 91.12 557 LYS B O 1
ATOM 9593 N N . GLN B 1 558 ? 12.961 17.922 25.125 1 91.31 558 GLN B N 1
ATOM 9594 C CA . GLN B 1 558 ? 13.93 18.984 24.922 1 91.31 558 GLN B CA 1
ATOM 9595 C C . GLN B 1 558 ? 15.062 18.906 25.953 1 91.31 558 GLN B C 1
ATOM 9597 O O . GLN B 1 558 ? 16.234 19.094 25.609 1 91.31 558 GLN B O 1
ATOM 9602 N N . ARG B 1 559 ? 14.688 18.625 27.156 1 92.69 559 ARG B N 1
ATOM 9603 C CA . ARG B 1 559 ? 15.695 18.547 28.203 1 92.69 559 ARG B CA 1
ATOM 9604 C C . ARG B 1 559 ? 16.625 17.375 27.984 1 92.69 559 ARG B C 1
ATOM 9606 O O . ARG B 1 559 ? 17.828 17.453 28.281 1 92.69 559 ARG B O 1
ATOM 9613 N N . ILE B 1 560 ? 16.125 16.312 27.484 1 93.69 560 ILE B N 1
ATOM 9614 C CA . ILE B 1 560 ? 16.969 15.18 27.141 1 93.69 560 ILE B CA 1
ATOM 9615 C C . ILE B 1 560 ? 17.906 15.555 26 1 93.69 560 ILE B C 1
ATOM 9617 O O . ILE B 1 560 ? 19.094 15.18 26 1 93.69 560 ILE B O 1
ATOM 9621 N N . ALA B 1 561 ? 17.391 16.266 25.047 1 93.25 561 ALA B N 1
ATOM 9622 C CA . ALA B 1 561 ? 18.219 16.719 23.938 1 93.25 561 ALA B CA 1
ATOM 9623 C C . ALA B 1 561 ? 19.328 17.641 24.422 1 93.25 561 ALA B C 1
ATOM 9625 O O . ALA B 1 561 ? 20.453 17.594 23.906 1 93.25 561 ALA B O 1
ATOM 9626 N N . ILE B 1 562 ? 18.984 18.453 25.359 1 93.81 562 ILE B N 1
ATOM 9627 C CA . ILE B 1 562 ? 19.984 19.344 25.938 1 93.81 562 ILE B CA 1
ATOM 9628 C C . ILE B 1 562 ? 21.047 18.531 26.688 1 93.81 562 ILE B C 1
ATOM 9630 O O . ILE B 1 562 ? 22.234 18.812 26.578 1 93.81 562 ILE B O 1
ATOM 9634 N N . ALA B 1 563 ? 20.594 17.516 27.422 1 95.06 563 ALA B N 1
ATOM 9635 C CA . ALA B 1 563 ? 21.516 16.625 28.109 1 95.06 563 ALA B CA 1
ATOM 9636 C C . ALA B 1 563 ? 22.484 15.969 27.125 1 95.06 563 ALA B C 1
ATOM 9638 O O . ALA B 1 563 ? 23.672 15.805 27.406 1 95.06 563 ALA B O 1
ATOM 9639 N N . ARG B 1 564 ? 21.984 15.578 26.062 1 94.12 564 ARG B N 1
ATOM 9640 C CA . ARG B 1 564 ? 22.781 14.992 24.984 1 94.12 564 ARG B CA 1
ATOM 9641 C C . ARG B 1 564 ? 23.875 15.961 24.531 1 94.12 564 ARG B C 1
ATOM 9643 O O . ARG B 1 564 ? 25.031 15.562 24.375 1 94.12 564 ARG B O 1
ATOM 9650 N N . ALA B 1 565 ? 23.5 17.172 24.312 1 93.38 565 ALA B N 1
ATOM 9651 C CA . ALA B 1 565 ? 24.438 18.188 23.859 1 93.38 565 ALA B CA 1
ATOM 9652 C C . ALA B 1 565 ? 25.484 18.469 24.938 1 93.38 565 ALA B C 1
ATOM 9654 O O . ALA B 1 565 ? 26.656 18.703 24.641 1 93.38 565 ALA B O 1
ATOM 9655 N N . LEU B 1 566 ? 25.047 18.5 26.188 1 94.06 566 LEU B N 1
ATOM 9656 C CA . LEU B 1 566 ? 25.953 18.75 27.297 1 94.06 566 LEU B CA 1
ATOM 9657 C C . LEU B 1 566 ? 27.031 17.656 27.375 1 94.06 566 LEU B C 1
ATOM 9659 O O . LEU B 1 566 ? 28.203 17.953 27.625 1 94.06 566 LEU B O 1
ATOM 9663 N N . LEU B 1 567 ? 26.547 16.469 27.234 1 93.75 567 LEU B N 1
ATOM 9664 C CA . LEU B 1 567 ? 27.469 15.344 27.312 1 93.75 567 LEU B CA 1
ATOM 9665 C C . LEU B 1 567 ? 28.469 15.383 26.156 1 93.75 567 LEU B C 1
ATOM 9667 O O . LEU B 1 567 ? 29.625 14.977 26.328 1 93.75 567 LEU B O 1
ATOM 9671 N N . GLN B 1 568 ? 28.109 15.758 25.062 1 92.19 568 GLN B N 1
ATOM 9672 C CA . GLN B 1 568 ? 28.969 15.883 23.891 1 92.19 568 GLN B CA 1
ATOM 9673 C C . GLN B 1 568 ? 30.047 16.938 24.109 1 92.19 568 GLN B C 1
ATOM 9675 O O . GLN B 1 568 ? 31.141 16.844 23.562 1 92.19 568 GLN B O 1
ATOM 9680 N N . ASN B 1 569 ? 29.734 17.953 24.906 1 90.75 569 ASN B N 1
ATOM 9681 C CA . ASN B 1 569 ? 30.641 19.031 25.25 1 90.75 569 ASN B CA 1
ATOM 9682 C C . ASN B 1 569 ? 31.219 19.703 24.016 1 90.75 569 ASN B C 1
ATOM 9684 O O . ASN B 1 569 ? 32.438 19.781 23.844 1 90.75 569 ASN B O 1
ATOM 9688 N N . PRO B 1 570 ? 30.406 20.297 23.188 1 93.62 570 PRO B N 1
ATOM 9689 C CA . PRO B 1 570 ? 30.859 20.938 21.938 1 93.62 570 PRO B CA 1
ATOM 9690 C C . PRO B 1 570 ? 31.469 22.312 22.188 1 93.62 570 PRO B C 1
ATOM 9692 O O . PRO B 1 570 ? 31.25 22.922 23.234 1 93.62 570 PRO B O 1
ATOM 9695 N N . SER B 1 571 ? 32.25 22.797 21.25 1 94.5 571 SER B N 1
ATOM 9696 C CA . SER B 1 571 ? 32.812 24.141 21.312 1 94.5 571 SER B CA 1
ATOM 9697 C C . SER B 1 571 ? 31.875 25.188 20.703 1 94.5 571 SER B C 1
ATOM 9699 O O . SER B 1 571 ? 31.922 26.359 21.078 1 94.5 571 SER B O 1
ATOM 9701 N N . VAL B 1 572 ? 31.125 24.703 19.828 1 95.44 572 VAL B N 1
ATOM 9702 C CA . VAL B 1 572 ? 30.141 25.562 19.172 1 95.44 572 VAL B CA 1
ATOM 9703 C C . VAL B 1 572 ? 28.734 25.016 19.406 1 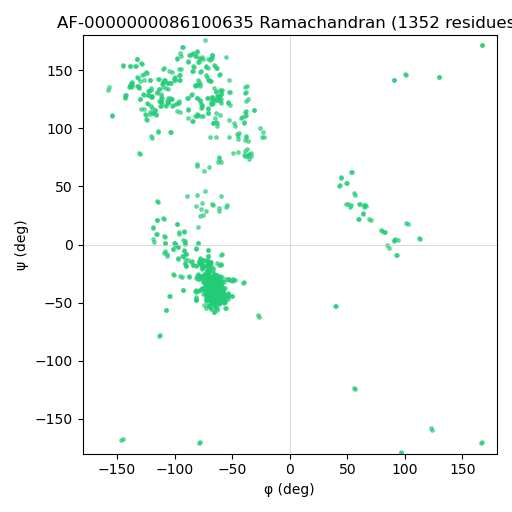95.44 572 VAL B C 1
ATOM 9705 O O . VAL B 1 572 ? 28.516 23.797 19.328 1 95.44 572 VAL B O 1
ATOM 9708 N N . LEU B 1 573 ? 27.875 25.875 19.766 1 95.12 573 LEU B N 1
ATOM 9709 C CA . LEU B 1 573 ? 26.5 25.469 20.062 1 95.12 573 LEU B CA 1
ATOM 9710 C C . LEU B 1 573 ? 25.516 26.172 19.141 1 95.12 573 LEU B C 1
ATOM 9712 O O . LEU B 1 573 ? 25.578 27.391 18.969 1 95.12 573 LEU B O 1
ATOM 9716 N N . LEU B 1 574 ? 24.656 25.406 18.5 1 95.06 574 LEU B N 1
ATOM 9717 C CA . LEU B 1 574 ? 23.594 25.922 17.656 1 95.06 574 LEU B CA 1
ATOM 9718 C C . LEU B 1 574 ? 22.234 25.656 18.281 1 95.06 574 LEU B C 1
ATOM 9720 O O . LEU B 1 574 ? 21.891 24.5 18.562 1 95.06 574 LEU B O 1
ATOM 9724 N N . LEU B 1 575 ? 21.453 26.703 18.516 1 91.56 575 LEU B N 1
ATOM 9725 C CA . LEU B 1 575 ? 20.125 26.594 19.094 1 91.56 575 LEU B CA 1
ATOM 9726 C C . LEU B 1 575 ? 19.047 27.062 18.125 1 91.56 575 LEU B C 1
ATOM 9728 O O . LEU B 1 575 ? 18.984 28.234 17.766 1 91.56 575 LEU B O 1
ATOM 9732 N N . ASP B 1 576 ? 18.234 26.141 17.641 1 88.25 576 ASP B N 1
ATOM 9733 C CA . ASP B 1 576 ? 17.172 26.453 16.688 1 88.25 576 ASP B CA 1
ATOM 9734 C C . ASP B 1 576 ? 15.812 26.469 17.375 1 88.25 576 ASP B C 1
ATOM 9736 O O . ASP B 1 576 ? 15.117 25.453 17.406 1 88.25 576 ASP B O 1
ATOM 9740 N N . GLU B 1 577 ? 15.305 27.625 17.766 1 76.81 577 GLU B N 1
ATOM 9741 C CA . GLU B 1 577 ? 14.023 27.875 18.406 1 76.81 577 GLU B CA 1
ATOM 9742 C C . GLU B 1 577 ? 13.766 26.859 19.516 1 76.81 577 GLU B C 1
ATOM 9744 O O . GLU B 1 577 ? 12.695 26.25 19.594 1 76.81 577 GLU B O 1
ATOM 9749 N N . ALA B 1 578 ? 14.562 26.703 20.484 1 71.06 578 ALA B N 1
ATOM 9750 C CA . ALA B 1 578 ? 14.594 25.594 21.422 1 71.06 578 ALA B CA 1
ATOM 9751 C C . ALA B 1 578 ? 13.492 25.734 22.484 1 71.06 578 ALA B C 1
ATOM 9753 O O . ALA B 1 578 ? 13.172 24.781 23.188 1 71.06 578 ALA B O 1
ATOM 9754 N N . THR B 1 579 ? 12.875 26.844 22.562 1 66.19 579 THR B N 1
ATOM 9755 C CA . THR B 1 579 ? 11.898 27.031 23.625 1 66.19 579 THR B CA 1
ATOM 9756 C C . THR B 1 579 ? 10.508 27.297 23.047 1 66.19 579 THR B C 1
ATOM 9758 O O . THR B 1 579 ? 9.57 27.625 23.781 1 66.19 579 THR B O 1
ATOM 9761 N N . SER B 1 580 ? 10.438 26.984 21.734 1 63.88 580 SER B N 1
ATOM 9762 C CA . SER B 1 580 ? 9.148 27.281 21.125 1 63.88 580 SER B CA 1
ATOM 9763 C C . SER B 1 580 ? 8.117 26.203 21.453 1 63.88 580 SER B C 1
ATOM 9765 O O . SER B 1 580 ? 8.477 25.062 21.703 1 63.88 580 SER B O 1
ATOM 9767 N N . ALA B 1 581 ? 6.875 26.562 21.703 1 60.66 581 ALA B N 1
ATOM 9768 C CA . ALA B 1 581 ? 5.719 25.688 21.812 1 60.66 581 ALA B CA 1
ATOM 9769 C C . ALA B 1 581 ? 5.68 25 23.188 1 60.66 581 ALA B C 1
ATOM 9771 O O . ALA B 1 581 ? 5.082 23.938 23.344 1 60.66 581 ALA B O 1
ATOM 9772 N N . LEU B 1 582 ? 6.492 25.453 24.156 1 66.5 582 LEU B N 1
ATOM 9773 C CA . LEU B 1 582 ? 6.523 24.844 25.484 1 66.5 582 LEU B CA 1
ATOM 9774 C C . LEU B 1 582 ? 5.629 25.594 26.453 1 66.5 582 LEU B C 1
ATOM 9776 O O . LEU B 1 582 ? 5.391 26.797 26.297 1 66.5 582 LEU B O 1
ATOM 9780 N N . ASP B 1 583 ? 5.117 24.828 27.438 1 62.28 583 ASP B N 1
ATOM 9781 C CA . ASP B 1 583 ? 4.418 25.469 28.531 1 62.28 583 ASP B CA 1
ATOM 9782 C C . ASP B 1 583 ? 5.383 26.297 29.391 1 62.28 583 ASP B C 1
ATOM 9784 O O . ASP B 1 583 ? 6.594 26.062 29.359 1 62.28 583 ASP B O 1
ATOM 9788 N N . THR B 1 584 ? 4.797 27.234 30.156 1 63.09 584 THR B N 1
ATOM 9789 C CA . THR B 1 584 ? 5.586 28.203 30.906 1 63.09 584 THR B CA 1
ATOM 9790 C C . THR B 1 584 ? 6.523 27.5 31.875 1 63.09 584 THR B C 1
ATOM 9792 O O . THR B 1 584 ? 7.688 27.875 32.031 1 63.09 584 THR B O 1
ATOM 9795 N N . GLU B 1 585 ? 6.027 26.531 32.5 1 68.75 585 GLU B N 1
ATOM 9796 C CA . GLU B 1 585 ? 6.863 25.828 33.469 1 68.75 585 GLU B CA 1
ATOM 9797 C C . GLU B 1 585 ? 8 25.078 32.781 1 68.75 585 GLU B C 1
ATOM 9799 O O . GLU B 1 585 ? 9.156 25.156 33.219 1 68.75 585 GLU B O 1
ATOM 9804 N N . SER B 1 586 ? 7.652 24.391 31.875 1 78.56 586 SER B N 1
ATOM 9805 C CA . SER B 1 586 ? 8.656 23.656 31.109 1 78.56 586 SER B CA 1
ATOM 9806 C C . SER B 1 586 ? 9.656 24.609 30.453 1 78.56 586 SER B C 1
ATOM 9808 O O . SER B 1 586 ? 10.844 24.281 30.359 1 78.56 586 SER B O 1
ATOM 9810 N N . GLU B 1 587 ? 9.102 25.75 30.125 1 79 587 GLU B N 1
ATOM 9811 C CA . GLU B 1 587 ? 9.953 26.734 29.469 1 79 587 GLU B CA 1
ATOM 9812 C C . GLU B 1 587 ? 11.062 27.219 30.391 1 79 587 GLU B C 1
ATOM 9814 O O . GLU B 1 587 ? 12.203 27.391 29.969 1 79 587 GLU B O 1
ATOM 9819 N N . ALA B 1 588 ? 10.711 27.422 31.625 1 79.88 588 ALA B N 1
ATOM 9820 C CA . ALA B 1 588 ? 11.695 27.891 32.594 1 79.88 588 ALA B CA 1
ATOM 9821 C C . ALA B 1 588 ? 12.797 26.859 32.781 1 79.88 588 ALA B C 1
ATOM 9823 O O . ALA B 1 588 ? 13.984 27.203 32.844 1 79.88 588 ALA B O 1
ATOM 9824 N N . LEU B 1 589 ? 12.422 25.641 32.906 1 84.81 589 LEU B N 1
ATOM 9825 C CA . LEU B 1 589 ? 13.383 24.562 33.125 1 84.81 589 LEU B CA 1
ATOM 9826 C C . LEU B 1 589 ? 14.289 24.406 31.906 1 84.81 589 LEU B C 1
ATOM 9828 O O . LEU B 1 589 ? 15.5 24.203 32.062 1 84.81 589 LEU B O 1
ATOM 9832 N N . VAL B 1 590 ? 13.703 24.484 30.797 1 86.94 590 VAL B N 1
ATOM 9833 C CA . VAL B 1 590 ? 14.453 24.344 29.562 1 86.94 590 VAL B CA 1
ATOM 9834 C C . VAL B 1 590 ? 15.406 25.516 29.375 1 86.94 590 VAL B C 1
ATOM 9836 O O . VAL B 1 590 ? 16.562 25.344 28.969 1 86.94 590 VAL B O 1
ATOM 9839 N N . GLN B 1 591 ? 14.898 26.703 29.703 1 84.06 591 GLN B N 1
ATOM 9840 C CA . GLN B 1 591 ? 15.734 27.891 29.578 1 84.06 591 GLN B CA 1
ATOM 9841 C C . GLN B 1 591 ? 16.938 27.828 30.516 1 84.06 591 GLN B C 1
ATOM 9843 O O . GLN B 1 591 ? 18.047 28.203 30.141 1 84.06 591 GLN B O 1
ATOM 9848 N N . ALA B 1 592 ? 16.719 27.406 31.703 1 86 592 ALA B N 1
ATOM 9849 C CA . ALA B 1 592 ? 17.812 27.266 32.656 1 86 592 ALA B CA 1
ATOM 9850 C C . ALA B 1 592 ? 18.859 26.281 32.125 1 86 592 ALA B C 1
ATOM 9852 O O . ALA B 1 592 ? 20.062 26.5 32.281 1 86 592 ALA B O 1
ATOM 9853 N N . ALA B 1 593 ? 18.391 25.234 31.641 1 88.75 593 ALA B N 1
ATOM 9854 C CA . ALA B 1 593 ? 19.281 24.234 31.062 1 88.75 593 ALA B CA 1
ATOM 9855 C C . ALA B 1 593 ? 20.078 24.797 29.891 1 88.75 593 ALA B C 1
ATOM 9857 O O . ALA B 1 593 ? 21.281 24.516 29.75 1 88.75 593 ALA B O 1
ATOM 9858 N N . LEU B 1 594 ? 19.453 25.578 29.125 1 88.19 594 LEU B N 1
ATOM 9859 C CA . LEU B 1 594 ? 20.109 26.203 27.969 1 88.19 594 LEU B CA 1
ATOM 9860 C C . LEU B 1 594 ? 21.172 27.203 28.422 1 88.19 594 LEU B C 1
ATOM 9862 O O . LEU B 1 594 ? 22.25 27.281 27.828 1 88.19 594 LEU B O 1
ATOM 9866 N N . ASP B 1 595 ? 20.797 27.969 29.406 1 85.81 595 ASP B N 1
ATOM 9867 C CA . ASP B 1 595 ? 21.75 28.922 29.953 1 85.81 595 ASP B CA 1
ATOM 9868 C C . ASP B 1 595 ? 23.016 28.234 30.438 1 85.81 595 ASP B C 1
ATOM 9870 O O . ASP B 1 595 ? 24.125 28.734 30.234 1 85.81 595 ASP B O 1
ATOM 9874 N N . HIS B 1 596 ? 22.766 27.188 31.047 1 87.94 596 HIS B N 1
ATOM 9875 C CA . HIS B 1 596 ? 23.906 26.391 31.5 1 87.94 596 HIS B CA 1
ATOM 9876 C C . HIS B 1 596 ? 24.734 25.875 30.328 1 87.94 596 HIS B C 1
ATOM 9878 O O . HIS B 1 596 ? 25.953 25.875 30.375 1 87.94 596 HIS B O 1
ATOM 9884 N N . LEU B 1 597 ? 24.094 25.406 29.359 1 89.44 597 LEU B N 1
ATOM 9885 C CA . LEU B 1 597 ? 24.734 24.828 28.188 1 89.44 597 LEU B CA 1
ATOM 9886 C C . LEU B 1 597 ? 25.531 25.875 27.422 1 89.44 597 LEU B C 1
ATOM 9888 O O . LEU B 1 597 ? 26.578 25.578 26.859 1 89.44 597 LEU B O 1
ATOM 9892 N N . MET B 1 598 ? 25.047 27.062 27.391 1 89.81 598 MET B N 1
ATOM 9893 C CA . MET B 1 598 ? 25.641 28.125 26.578 1 89.81 598 MET B CA 1
ATOM 9894 C C . MET B 1 598 ? 26.906 28.672 27.219 1 89.81 598 MET B C 1
ATOM 9896 O O . MET B 1 598 ? 27.734 29.281 26.547 1 89.81 598 MET B O 1
ATOM 9900 N N . LYS B 1 599 ? 27.078 28.484 28.469 1 88.12 599 LYS B N 1
ATOM 9901 C CA . LYS B 1 599 ? 28.219 29.047 29.172 1 88.12 599 LYS B CA 1
ATOM 9902 C C . LYS B 1 599 ? 29.531 28.531 28.609 1 88.12 599 LYS B C 1
ATOM 9904 O O . LYS B 1 599 ? 29.75 27.328 28.531 1 88.12 599 LYS B O 1
ATOM 9909 N N . GLY B 1 600 ? 30.391 29.469 28.188 1 87.75 600 GLY B N 1
ATOM 9910 C CA . GLY B 1 600 ? 31.734 29.141 27.766 1 87.75 600 GLY B CA 1
ATOM 9911 C C . GLY B 1 600 ? 31.812 28.641 26.344 1 87.75 600 GLY B C 1
ATOM 9912 O O . GLY B 1 600 ? 32.812 28.031 25.938 1 87.75 600 GLY B O 1
ATOM 9913 N N . ARG B 1 601 ? 30.812 28.734 25.609 1 93.5 601 ARG B N 1
ATOM 9914 C CA . ARG B 1 601 ? 30.766 28.203 24.234 1 93.5 601 ARG B CA 1
ATOM 9915 C C . ARG B 1 601 ? 30.328 29.281 23.25 1 93.5 601 ARG B C 1
ATOM 9917 O O . ARG B 1 601 ? 29.609 30.203 23.625 1 93.5 601 ARG B O 1
ATOM 9924 N N . THR B 1 602 ? 30.875 29.203 22.031 1 95.5 602 THR B N 1
ATOM 9925 C CA . THR B 1 602 ? 30.328 30.031 20.953 1 95.5 602 THR B CA 1
ATOM 9926 C C . THR B 1 602 ? 28.922 29.562 20.578 1 95.5 602 THR B C 1
ATOM 9928 O O . THR B 1 602 ? 28.703 28.406 20.25 1 95.5 602 THR B O 1
ATOM 9931 N N . THR B 1 603 ? 27.969 30.469 20.672 1 94.62 603 THR B N 1
ATOM 9932 C CA . THR B 1 603 ? 26.594 30.031 20.531 1 94.62 603 THR B CA 1
ATOM 9933 C C . THR B 1 603 ? 25.875 30.859 19.469 1 94.62 603 THR B C 1
ATOM 9935 O O . THR B 1 603 ? 25.984 32.094 19.453 1 94.62 603 THR B O 1
ATOM 9938 N N . ILE B 1 604 ? 25.219 30.203 18.531 1 94.31 604 ILE B N 1
ATOM 9939 C CA . ILE B 1 604 ? 24.297 30.812 17.594 1 94.31 604 ILE B CA 1
ATOM 9940 C C . ILE B 1 604 ? 22.859 30.406 17.938 1 94.31 604 ILE B C 1
ATOM 9942 O O . ILE B 1 604 ? 22.531 29.219 17.922 1 94.31 604 ILE B O 1
ATOM 9946 N N . CYS B 1 605 ? 22.016 31.375 18.234 1 91.44 605 CYS B N 1
ATOM 9947 C CA . CYS B 1 605 ? 20.672 31.078 18.688 1 91.44 605 CYS B CA 1
ATOM 9948 C C . CYS B 1 605 ? 19.641 31.766 17.797 1 91.44 605 CYS B C 1
ATOM 9950 O O . CYS B 1 605 ? 19.703 32.969 17.562 1 91.44 605 CYS B O 1
ATOM 9952 N N . ILE B 1 606 ? 18.797 30.969 17.234 1 89.19 606 ILE B N 1
ATOM 9953 C CA . ILE B 1 606 ? 17.625 31.516 16.562 1 89.19 606 ILE B CA 1
ATOM 9954 C C . ILE B 1 606 ? 16.5 31.75 17.578 1 89.19 606 ILE B C 1
ATOM 9956 O O . ILE B 1 606 ? 15.969 30.797 18.141 1 89.19 606 ILE B O 1
ATOM 9960 N N . ALA B 1 607 ? 16.266 32.938 17.891 1 75.19 607 ALA B N 1
ATOM 9961 C CA . ALA B 1 607 ? 15.344 33.25 18.984 1 75.19 607 ALA B CA 1
ATOM 9962 C C . ALA B 1 607 ? 14.055 33.875 18.484 1 75.19 607 ALA B C 1
ATOM 9964 O O . ALA B 1 607 ? 14.086 34.688 17.547 1 75.19 607 ALA B O 1
ATOM 9965 N N . HIS B 1 608 ? 13.117 33.406 19 1 64.19 608 HIS B N 1
ATOM 9966 C CA . HIS B 1 608 ? 11.828 34.031 18.719 1 64.19 608 HIS B CA 1
ATOM 9967 C C . HIS B 1 608 ? 11.305 34.781 19.922 1 64.19 608 HIS B C 1
ATOM 9969 O O . HIS B 1 608 ? 10.344 35.562 19.797 1 64.19 608 HIS B O 1
ATOM 9975 N N . ARG B 1 609 ? 12.07 34.594 20.969 1 64.44 609 ARG B N 1
ATOM 9976 C CA . ARG B 1 609 ? 11.648 35.281 22.188 1 64.44 609 ARG B CA 1
ATOM 9977 C C . ARG B 1 609 ? 12.594 36.406 22.547 1 64.44 609 ARG B C 1
ATOM 9979 O O . ARG B 1 609 ? 13.812 36.281 22.422 1 64.44 609 ARG B O 1
ATOM 9986 N N . LEU B 1 610 ? 12.039 37.531 23 1 64.75 610 LEU B N 1
ATOM 9987 C CA . LEU B 1 610 ? 12.805 38.719 23.312 1 64.75 610 LEU B CA 1
ATOM 9988 C C . LEU B 1 610 ? 13.75 38.469 24.484 1 64.75 610 LEU B C 1
ATOM 9990 O O . LEU B 1 610 ? 14.859 39 24.5 1 64.75 610 LEU B O 1
ATOM 9994 N N . ALA B 1 611 ? 13.297 37.688 25.453 1 64.94 611 ALA B N 1
ATOM 9995 C CA . ALA B 1 611 ? 14.109 37.438 26.641 1 64.94 611 ALA B CA 1
ATOM 9996 C C . ALA B 1 611 ? 15.438 36.812 26.281 1 64.94 611 ALA B C 1
ATOM 9998 O O . ALA B 1 611 ? 16.484 37.156 26.812 1 64.94 611 ALA B O 1
ATOM 9999 N N . THR B 1 612 ? 15.461 35.938 25.438 1 69.19 612 THR B N 1
ATOM 10000 C CA . THR B 1 612 ? 16.656 35.25 24.984 1 69.19 612 THR B CA 1
ATOM 10001 C C . THR B 1 612 ? 17.547 36.156 24.156 1 69.19 612 THR B C 1
ATOM 10003 O O . THR B 1 612 ? 18.766 36.125 24.281 1 69.19 612 THR B O 1
ATOM 10006 N N . VAL B 1 613 ? 16.938 36.969 23.484 1 76.5 613 VAL B N 1
ATOM 10007 C CA . VAL B 1 613 ? 17.641 37.906 22.609 1 76.5 613 VAL B CA 1
ATOM 10008 C C . VAL B 1 613 ? 18.344 38.969 23.438 1 76.5 613 VAL B C 1
ATOM 10010 O O . VAL B 1 613 ? 19.484 39.344 23.141 1 76.5 613 VAL B O 1
ATOM 10013 N N . LYS B 1 614 ? 17.703 39.406 24.516 1 78.06 614 LYS B N 1
ATOM 10014 C CA . LYS B 1 614 ? 18.219 40.5 25.328 1 78.06 614 LYS B CA 1
ATOM 10015 C C . LYS B 1 614 ? 19.562 40.125 25.969 1 78.06 614 LYS B C 1
ATOM 10017 O O . LYS B 1 614 ? 20.438 40.969 26.141 1 78.06 614 LYS B O 1
ATOM 10022 N N . ASN B 1 615 ? 19.766 38.875 26.25 1 79.12 615 ASN B N 1
ATOM 10023 C CA . ASN B 1 615 ? 20.969 38.406 26.953 1 79.12 615 ASN B CA 1
ATOM 10024 C C . ASN B 1 615 ? 22.078 38.031 26 1 79.12 615 ASN B C 1
ATOM 10026 O O . ASN B 1 615 ? 23.188 37.688 26.422 1 79.12 615 ASN B O 1
ATOM 10030 N N . SER B 1 616 ? 21.938 38.188 24.766 1 88.75 616 SER B N 1
ATOM 10031 C CA . SER B 1 616 ? 22.953 37.844 23.781 1 88.75 616 SER B CA 1
ATOM 10032 C C . SER B 1 616 ? 23.984 38.969 23.609 1 88.75 616 SER B C 1
ATOM 10034 O O . SER B 1 616 ? 23.672 40.125 23.859 1 88.75 616 SER B O 1
ATOM 10036 N N . ASP B 1 617 ? 25.156 38.625 23.203 1 90.81 617 ASP B N 1
ATOM 10037 C CA . ASP B 1 617 ? 26.219 39.594 23 1 90.81 617 ASP B CA 1
ATOM 10038 C C . ASP B 1 617 ? 25.969 40.406 21.734 1 90.81 617 ASP B C 1
ATOM 10040 O O . ASP B 1 617 ? 26.312 41.594 21.688 1 90.81 617 ASP B O 1
ATOM 10044 N N . VAL B 1 618 ? 25.484 39.75 20.766 1 92.69 618 VAL B N 1
ATOM 10045 C CA . VAL B 1 618 ? 25.203 40.406 19.5 1 92.69 618 VAL B CA 1
ATOM 10046 C C . VAL B 1 618 ? 23.891 39.906 18.938 1 92.69 618 VAL B C 1
ATOM 10048 O O . VAL B 1 618 ? 23.594 38.719 19 1 92.69 618 VAL B O 1
ATOM 10051 N N . ILE B 1 619 ? 23.109 40.844 18.469 1 92.81 619 ILE B N 1
ATOM 10052 C CA . ILE B 1 619 ? 21.844 40.5 17.812 1 92.81 619 ILE B CA 1
ATOM 10053 C C . ILE B 1 619 ? 21.922 40.812 16.328 1 92.81 619 ILE B C 1
ATOM 10055 O O . ILE B 1 619 ? 22.297 41.938 15.93 1 92.81 619 ILE B O 1
ATOM 10059 N N . CYS B 1 620 ? 21.625 39.812 15.562 1 92.5 620 CYS B N 1
ATOM 10060 C CA . CYS B 1 620 ? 21.609 39.969 14.109 1 92.5 620 CYS B CA 1
ATOM 10061 C C . CYS B 1 620 ? 20.188 39.844 13.562 1 92.5 620 CYS B C 1
ATOM 10063 O O . CYS B 1 620 ? 19.547 38.812 13.695 1 92.5 620 CYS B O 1
ATOM 10065 N N . VAL B 1 621 ? 19.719 40.938 12.906 1 91.12 621 VAL B N 1
ATOM 10066 C CA . VAL B 1 621 ? 18.375 40.969 12.352 1 91.12 621 VAL B CA 1
ATOM 10067 C C . VAL B 1 621 ? 18.438 40.656 10.852 1 91.12 621 VAL B C 1
ATOM 10069 O O . VAL B 1 621 ? 19.125 41.344 10.094 1 91.12 621 VAL B O 1
ATOM 10072 N N . LEU B 1 622 ? 17.703 39.562 10.539 1 89.5 622 LEU B N 1
ATOM 10073 C CA . LEU B 1 622 ? 17.656 39.125 9.148 1 89.5 622 LEU B CA 1
ATOM 10074 C C . LEU B 1 622 ? 16.312 39.469 8.516 1 89.5 622 LEU B C 1
ATOM 10076 O O . LEU B 1 622 ? 15.266 39.312 9.156 1 89.5 622 LEU B O 1
ATOM 10080 N N . ALA B 1 623 ? 16.375 39.938 7.227 1 86.31 623 ALA B N 1
ATOM 10081 C CA . ALA B 1 623 ? 15.172 40.156 6.422 1 86.31 623 ALA B CA 1
ATOM 10082 C C . ALA B 1 623 ? 15.422 39.781 4.961 1 86.31 623 ALA B C 1
ATOM 10084 O O . ALA B 1 623 ? 16.359 40.281 4.34 1 86.31 623 ALA B O 1
ATOM 10085 N N . LYS B 1 624 ? 14.602 38.938 4.41 1 86.81 624 LYS B N 1
ATOM 10086 C CA . LYS B 1 624 ? 14.625 38.531 3.014 1 86.81 624 LYS B CA 1
ATOM 10087 C C . LYS B 1 624 ? 16.016 38.031 2.617 1 86.81 624 LYS B C 1
ATOM 10089 O O . LYS B 1 624 ? 16.531 38.375 1.558 1 86.81 624 LYS B O 1
ATOM 10094 N N . GLY B 1 625 ? 16.688 37.406 3.57 1 90.56 625 GLY B N 1
ATOM 10095 C CA . GLY B 1 625 ? 17.938 36.719 3.264 1 90.56 625 GLY B CA 1
ATOM 10096 C C . GLY B 1 625 ? 19.172 37.594 3.447 1 90.56 625 GLY B C 1
ATOM 10097 O O . GLY B 1 625 ? 20.281 37.188 3.105 1 90.56 625 GLY B O 1
ATOM 10098 N N . VAL B 1 626 ? 18.938 38.844 3.959 1 92.5 626 VAL B N 1
ATOM 10099 C CA . VAL B 1 626 ? 20.062 39.75 4.129 1 92.5 626 VAL B CA 1
ATOM 10100 C C . VAL B 1 626 ? 20.125 40.219 5.578 1 92.5 626 VAL B C 1
ATOM 10102 O O . VAL B 1 626 ? 19.109 40.25 6.277 1 92.5 626 VAL B O 1
ATOM 10105 N N . LEU B 1 627 ? 21.328 40.469 6.012 1 93.38 627 LEU B N 1
ATOM 10106 C CA . LEU B 1 627 ? 21.547 41.062 7.328 1 93.38 627 LEU B CA 1
ATOM 10107 C C . LEU B 1 627 ? 21.25 42.562 7.301 1 93.38 627 LEU B C 1
ATOM 10109 O O . LEU B 1 627 ? 21.969 43.344 6.676 1 93.38 627 LEU B O 1
ATOM 10113 N N . VAL B 1 628 ? 20.281 43 8.062 1 90.44 628 VAL B N 1
ATOM 10114 C CA . VAL B 1 628 ? 19.812 44.406 7.953 1 90.44 628 VAL B CA 1
ATOM 10115 C C . VAL B 1 628 ? 20.344 45.219 9.133 1 90.44 628 VAL B C 1
ATOM 10117 O O . VAL B 1 628 ? 20.531 46.406 9.023 1 90.44 628 VAL B O 1
ATOM 10120 N N . GLU B 1 629 ? 20.234 44.594 10.336 1 91.75 629 GLU B N 1
ATOM 10121 C CA . GLU B 1 629 ? 20.703 45.281 11.539 1 91.75 629 GLU B CA 1
ATOM 10122 C C . GLU B 1 629 ? 21.578 44.375 12.398 1 91.75 629 GLU B C 1
ATOM 10124 O O . GLU B 1 629 ? 21.406 43.156 12.391 1 91.75 629 GLU B O 1
ATOM 10129 N N . LYS B 1 630 ? 22.625 44.938 13.039 1 92.94 630 LYS B N 1
ATOM 10130 C CA . LYS B 1 630 ? 23.516 44.219 13.938 1 92.94 630 LYS B CA 1
ATOM 10131 C C . LYS B 1 630 ? 23.922 45.094 15.125 1 92.94 630 LYS B C 1
ATOM 10133 O O . LYS B 1 630 ? 24.266 46.281 14.953 1 92.94 630 LYS B O 1
ATOM 10138 N N . GLY B 1 631 ? 23.75 44.562 16.312 1 91.38 631 GLY B N 1
ATOM 10139 C CA . GLY B 1 631 ? 24.141 45.281 17.5 1 91.38 631 GLY B CA 1
ATOM 10140 C C . GLY B 1 631 ? 23.594 44.688 18.781 1 91.38 631 GLY B C 1
ATOM 10141 O O . GLY B 1 631 ? 23.172 43.531 18.797 1 91.38 631 GLY B O 1
ATOM 10142 N N . LYS B 1 632 ? 23.734 45.375 19.844 1 90.62 632 LYS B N 1
ATOM 10143 C CA . LYS B 1 632 ? 23.188 44.969 21.141 1 90.62 632 LYS B CA 1
ATOM 10144 C C . LYS B 1 632 ? 21.719 45.375 21.281 1 90.62 632 LYS B C 1
ATOM 10146 O O . LYS B 1 632 ? 21.234 46.219 20.516 1 90.62 632 LYS B O 1
ATOM 10151 N N . HIS B 1 633 ? 21.094 44.812 22.219 1 87.69 633 HIS B N 1
ATOM 10152 C CA . HIS B 1 633 ? 19.672 45.062 22.453 1 87.69 633 HIS B CA 1
ATOM 10153 C C . HIS B 1 633 ? 19.406 46.562 22.578 1 87.69 633 HIS B C 1
ATOM 10155 O O . HIS B 1 633 ? 18.547 47.094 21.875 1 87.69 633 HIS B O 1
ATOM 10161 N N . GLU B 1 634 ? 20.234 47.219 23.375 1 85.69 634 GLU B N 1
ATOM 10162 C CA . GLU B 1 634 ? 20.016 48.656 23.656 1 85.69 634 GLU B CA 1
ATOM 10163 C C . GLU B 1 634 ? 20.328 49.5 22.438 1 85.69 634 GLU B C 1
ATOM 10165 O O . GLU B 1 634 ? 19.641 50.5 22.188 1 85.69 634 GLU B O 1
ATOM 10170 N N . GLU B 1 635 ? 21.281 49.062 21.734 1 89.69 635 GLU B N 1
ATOM 10171 C CA . GLU B 1 635 ? 21.719 49.812 20.547 1 89.69 635 GLU B CA 1
ATOM 10172 C C . GLU B 1 635 ? 20.688 49.719 19.438 1 89.69 635 GLU B C 1
ATOM 10174 O O . GLU B 1 635 ? 20.406 50.719 18.75 1 89.69 635 GLU B O 1
ATOM 10179 N N . LEU B 1 636 ? 20.125 48.562 19.281 1 88.44 636 LEU B N 1
ATOM 10180 C CA . LEU B 1 636 ? 19.203 48.344 18.172 1 88.44 636 LEU B CA 1
ATOM 10181 C C . LEU B 1 636 ? 17.859 49.031 18.438 1 88.44 636 LEU B C 1
ATOM 10183 O O . LEU B 1 636 ? 17.156 49.438 17.5 1 88.44 636 LEU B O 1
ATOM 10187 N N . LEU B 1 637 ? 17.531 49.219 19.688 1 85.75 637 LEU B N 1
ATOM 10188 C CA . LEU B 1 637 ? 16.281 49.875 20.047 1 85.75 637 LEU B CA 1
ATOM 10189 C C . LEU B 1 637 ? 16.359 51.375 19.734 1 85.75 637 LEU B C 1
ATOM 10191 O O . LEU B 1 637 ? 15.336 52.031 19.578 1 85.75 637 LEU B O 1
ATOM 10195 N N . GLN B 1 638 ? 17.578 51.875 19.656 1 84.81 638 GLN B N 1
ATOM 10196 C CA . GLN B 1 638 ? 17.781 53.312 19.453 1 84.81 638 GLN B CA 1
ATOM 10197 C C . GLN B 1 638 ? 17.734 53.656 17.969 1 84.81 638 GLN B C 1
ATOM 10199 O O . GLN B 1 638 ? 17.609 54.844 17.609 1 84.81 638 GLN B O 1
ATOM 10204 N N . ILE B 1 639 ? 17.828 52.656 17.234 1 86.06 639 ILE B N 1
ATOM 10205 C CA . ILE B 1 639 ? 17.766 52.906 15.797 1 86.06 639 ILE B CA 1
ATOM 10206 C C . ILE B 1 639 ? 16.344 53.312 15.406 1 86.06 639 ILE B C 1
ATOM 10208 O O . ILE B 1 639 ? 15.414 52.5 15.531 1 86.06 639 ILE B O 1
ATOM 10212 N N . GLU B 1 640 ? 16.281 54.562 14.922 1 78.88 640 GLU B N 1
ATOM 10213 C CA . GLU B 1 640 ? 14.969 55.062 14.508 1 78.88 640 GLU B CA 1
ATOM 10214 C C . GLU B 1 640 ? 14.461 54.312 13.281 1 78.88 640 GLU B C 1
ATOM 10216 O O . GLU B 1 640 ? 15.188 54.125 12.305 1 78.88 640 GLU B O 1
ATOM 10221 N N . ASN B 1 641 ? 13.297 53.719 13.195 1 77.81 641 ASN B N 1
ATOM 10222 C CA . ASN B 1 641 ? 12.641 53 12.109 1 77.81 641 ASN B CA 1
ATOM 10223 C C . ASN B 1 641 ? 13.32 51.656 11.836 1 77.81 641 ASN B C 1
ATOM 10225 O O . ASN B 1 641 ? 13.328 51.188 10.703 1 77.81 641 ASN B O 1
ATOM 10229 N N . GLY B 1 642 ? 14.008 51.25 12.852 1 80.44 642 GLY B N 1
ATOM 10230 C CA . GLY B 1 642 ? 14.695 50 12.703 1 80.44 642 GLY B CA 1
ATOM 10231 C C . GLY B 1 642 ? 13.75 48.812 12.719 1 80.44 642 GLY B C 1
ATOM 10232 O O . GLY B 1 642 ? 12.641 48.875 13.25 1 80.44 642 GLY B O 1
ATOM 10233 N N . VAL B 1 643 ? 14.172 47.688 12.039 1 79.06 643 VAL B N 1
ATOM 10234 C CA . VAL B 1 643 ? 13.367 46.469 11.961 1 79.06 643 VAL B CA 1
ATOM 10235 C C . VAL B 1 643 ? 13.242 45.844 13.352 1 79.06 643 VAL B C 1
ATOM 10237 O O . VAL B 1 643 ? 12.164 45.406 13.734 1 79.06 643 VAL B O 1
ATOM 10240 N N . TYR B 1 644 ? 14.25 45.938 14.078 1 83.19 644 TYR B N 1
ATOM 10241 C CA . TYR B 1 644 ? 14.273 45.375 15.422 1 83.19 644 TYR B CA 1
ATOM 10242 C C . TYR B 1 644 ? 13.352 46.156 16.344 1 83.19 644 TYR B C 1
ATOM 10244 O O . TYR B 1 644 ? 12.648 45.562 17.172 1 83.19 644 TYR B O 1
ATOM 10252 N N . ARG B 1 645 ? 13.484 47.406 16.312 1 77.56 645 ARG B N 1
ATOM 10253 C CA . ARG B 1 645 ? 12.633 48.25 17.156 1 77.56 645 ARG B CA 1
ATOM 10254 C C . ARG B 1 645 ? 11.156 47.969 16.875 1 77.56 645 ARG B C 1
ATOM 10256 O O . ARG B 1 645 ? 10.352 47.875 17.797 1 77.56 645 ARG B O 1
ATOM 10263 N N . LYS B 1 646 ? 10.898 47.906 15.656 1 72.31 646 LYS B N 1
ATOM 10264 C CA . LYS B 1 646 ? 9.516 47.625 15.281 1 72.31 646 LYS B CA 1
ATOM 10265 C C . LYS B 1 646 ? 9.055 46.281 15.844 1 72.31 646 LYS B C 1
ATOM 10267 O O . LYS B 1 646 ? 7.918 46.156 16.297 1 72.31 646 LYS B O 1
ATOM 10272 N N . LEU B 1 647 ? 10.016 45.438 15.773 1 70.38 647 LEU B N 1
ATOM 10273 C CA . LEU B 1 647 ? 9.719 44.094 16.281 1 70.38 647 LEU B CA 1
ATOM 10274 C C . LEU B 1 647 ? 9.516 44.125 17.797 1 70.38 647 LEU B C 1
ATOM 10276 O O . LEU B 1 647 ? 8.586 43.5 18.312 1 70.38 647 LEU B O 1
ATOM 10280 N N . ALA B 1 648 ? 10.352 44.75 18.5 1 68.69 648 ALA B N 1
ATOM 10281 C CA . ALA B 1 648 ? 10.32 44.844 19.969 1 68.69 648 ALA B CA 1
ATOM 10282 C C . ALA B 1 648 ? 9.078 45.594 20.438 1 68.69 648 ALA B C 1
ATOM 10284 O O . ALA B 1 648 ? 8.469 45.219 21.438 1 68.69 648 ALA B O 1
ATOM 10285 N N . GLU B 1 649 ? 8.773 46.594 19.75 1 63.31 649 GLU B N 1
ATOM 10286 C CA . GLU B 1 649 ? 7.609 47.406 20.109 1 63.31 649 GLU B CA 1
ATOM 10287 C C . GLU B 1 649 ? 6.32 46.594 19.953 1 63.31 649 GLU B C 1
ATOM 10289 O O . GLU B 1 649 ? 5.426 46.656 20.797 1 63.31 649 GLU B O 1
ATOM 10294 N N . LYS B 1 650 ? 6.363 45.906 18.938 1 59.28 650 LYS B N 1
ATOM 10295 C CA . LYS B 1 650 ? 5.164 45.125 18.703 1 59.28 650 LYS B CA 1
ATOM 10296 C C . LYS B 1 650 ? 5.004 44.031 19.766 1 59.28 650 LYS B C 1
ATOM 10298 O O . LYS B 1 650 ? 3.885 43.75 20.203 1 59.28 650 LYS B O 1
ATOM 10303 N N . GLN B 1 651 ? 6.078 43.531 20.156 1 58.56 651 GLN B N 1
ATOM 10304 C CA . GLN B 1 651 ? 6.039 42.531 21.219 1 58.56 651 GLN B CA 1
ATOM 10305 C C . GLN B 1 651 ? 5.629 43.125 22.547 1 58.56 651 GLN B C 1
ATOM 10307 O O . GLN B 1 651 ? 4.867 42.531 23.312 1 58.56 651 GLN B O 1
ATOM 10312 N N . MET B 1 652 ? 6.254 44.281 22.875 1 54 652 MET B N 1
ATOM 10313 C CA . MET B 1 652 ? 5.938 44.969 24.125 1 54 652 MET B CA 1
ATOM 10314 C C . MET B 1 652 ? 4.484 45.438 24.141 1 54 652 MET B C 1
ATOM 10316 O O . MET B 1 652 ? 3.824 45.406 25.172 1 54 652 MET B O 1
ATOM 10320 N N . ALA B 1 653 ? 4.164 45.906 23.016 1 49.28 653 ALA B N 1
ATOM 10321 C CA . ALA B 1 653 ? 2.783 46.375 22.922 1 49.28 653 ALA B CA 1
ATOM 10322 C C . ALA B 1 653 ? 1.805 45.219 23.203 1 49.28 653 ALA B C 1
ATOM 10324 O O . ALA B 1 653 ? 0.788 45.406 23.859 1 49.28 653 ALA B O 1
ATOM 10325 N N . PHE B 1 654 ? 2.232 44.219 22.656 1 45.78 654 PHE B N 1
ATOM 10326 C CA . PHE B 1 654 ? 1.37 43.062 22.906 1 45.78 654 PHE B CA 1
ATOM 10327 C C . PHE B 1 654 ? 1.423 42.656 24.375 1 45.78 654 PHE B C 1
ATOM 10329 O O . PHE B 1 654 ? 0.414 42.25 24.953 1 45.78 654 PHE B O 1
ATOM 10336 N N . GLY B 1 655 ? 2.625 42.688 24.953 1 45.88 655 GLY B N 1
ATOM 10337 C CA . GLY B 1 655 ? 2.787 42.375 26.359 1 45.88 655 GLY B CA 1
ATOM 10338 C C . GLY B 1 655 ? 2.115 43.406 27.266 1 45.88 655 GLY B C 1
ATOM 10339 O O . GLY B 1 655 ? 1.599 43.062 28.328 1 45.88 655 GLY B O 1
ATOM 10340 N N . ALA B 1 656 ? 2.264 44.719 27.016 1 44.28 656 ALA B N 1
ATOM 10341 C CA . ALA B 1 656 ? 1.669 45.781 27.844 1 44.28 656 ALA B CA 1
ATOM 10342 C C . ALA B 1 656 ? 0.149 45.656 27.891 1 44.28 656 ALA B C 1
ATOM 10344 O O . ALA B 1 656 ? -0.478 45.938 28.906 1 44.28 656 ALA B O 1
ATOM 10345 N N . VAL B 1 657 ? -0.348 45.375 26.734 1 36.34 657 VAL B N 1
ATOM 10346 C CA . VAL B 1 657 ? -1.806 45.312 26.75 1 36.34 657 VAL B CA 1
ATOM 10347 C C . VAL B 1 657 ? -2.264 44.188 27.672 1 36.34 657 VAL B C 1
ATOM 10349 O O . VAL B 1 657 ? -3.408 44.188 28.141 1 36.34 657 VAL B O 1
ATOM 10352 N N . SER B 1 658 ? -1.545 43.094 27.516 1 37.38 658 SER B N 1
ATOM 10353 C CA . SER B 1 658 ? -2.045 42.031 28.375 1 37.38 658 SER B CA 1
ATOM 10354 C C . SER B 1 658 ? -1.812 42.344 29.844 1 37.38 658 SER B C 1
ATOM 10356 O O . SER B 1 658 ? -2.178 41.562 30.719 1 37.38 658 SER B O 1
ATOM 10358 N N . GLY B 1 659 ? -1.887 43.656 30.344 1 34.94 659 GLY B N 1
ATOM 10359 C CA . GLY B 1 659 ? -1.72 44.094 31.734 1 34.94 659 GLY B CA 1
ATOM 10360 C C . GLY B 1 659 ? -0.61 43.344 32.438 1 34.94 659 GLY B C 1
ATOM 10361 O O . GLY B 1 659 ? -0.348 43.594 33.625 1 34.94 659 GLY B O 1
ATOM 10362 N N . MET B 1 660 ? -0.598 41.969 32.438 1 34.19 660 MET B N 1
ATOM 10363 C CA . MET B 1 660 ? 0.27 41.219 33.344 1 34.19 660 MET B CA 1
ATOM 10364 C C . MET B 1 660 ? 1.737 41.438 32.969 1 34.19 660 MET B C 1
ATOM 10366 O O . MET B 1 660 ? 2.131 41.25 31.828 1 34.19 660 MET B O 1
ATOM 10370 N N . ASP B 1 661 ? 2.496 42.219 33.688 1 35.38 661 ASP B N 1
ATOM 10371 C CA . ASP B 1 661 ? 3.916 42.562 33.625 1 35.38 661 ASP B CA 1
ATOM 10372 C C . ASP B 1 661 ? 4.723 41.438 33 1 35.38 661 ASP B C 1
ATOM 10374 O O . ASP B 1 661 ? 5.59 41.688 32.156 1 35.38 661 ASP B O 1
ATOM 10378 N N . LYS B 1 662 ? 4.684 40.312 33.625 1 40.47 662 LYS B N 1
ATOM 10379 C CA . LYS B 1 662 ? 5.613 39.219 33.5 1 40.47 662 LYS B CA 1
ATOM 10380 C C . LYS B 1 662 ? 5.32 38.375 32.25 1 40.47 662 LYS B C 1
ATOM 10382 O O . LYS B 1 662 ? 6.094 37.5 31.891 1 40.47 662 LYS B O 1
ATOM 10387 N N . SER B 1 663 ? 4.109 38.344 31.75 1 35.28 663 SER B N 1
ATOM 10388 C CA . SER B 1 663 ? 3.666 37.406 30.719 1 35.28 663 SER B CA 1
ATOM 10389 C C . SER B 1 663 ? 3.867 37.969 29.328 1 35.28 663 SER B C 1
ATOM 10391 O O . SER B 1 663 ? 3.514 37.312 28.328 1 35.28 663 SER B O 1
ATOM 10393 N N . ALA B 1 664 ? 4.082 39.188 29.031 1 39.38 664 ALA B N 1
ATOM 10394 C CA . ALA B 1 664 ? 4.359 39.875 27.781 1 39.38 664 ALA B CA 1
ATOM 10395 C C . ALA B 1 664 ? 5.441 39.156 26.984 1 39.38 664 ALA B C 1
ATOM 10397 O O . ALA B 1 664 ? 5.5 39.281 25.75 1 39.38 664 ALA B O 1
ATOM 10398 N N . SER B 1 665 ? 6.262 38.562 27.688 1 40.34 665 SER B N 1
ATOM 10399 C CA . SER B 1 665 ? 7.508 38 27.188 1 40.34 665 SER B CA 1
ATOM 10400 C C . SER B 1 665 ? 7.242 36.75 26.312 1 40.34 665 SER B C 1
ATOM 10402 O O . SER B 1 665 ? 8.172 36.188 25.766 1 40.34 665 SER B O 1
ATOM 10404 N N . LYS B 1 666 ? 5.938 36.344 26.25 1 42.84 666 LYS B N 1
ATOM 10405 C CA . LYS B 1 666 ? 5.797 35 25.688 1 42.84 666 LYS B CA 1
ATOM 10406 C C . LYS B 1 666 ? 5.359 35.062 24.234 1 42.84 666 LYS B C 1
ATOM 10408 O O . LYS B 1 666 ? 5.043 34.031 23.641 1 42.84 666 LYS B O 1
ATOM 10413 N N . MET B 1 667 ? 5.078 36.188 23.656 1 40.12 667 MET B N 1
ATOM 10414 C CA . MET B 1 667 ? 4.539 36.062 22.297 1 40.12 667 MET B CA 1
ATOM 10415 C C . MET B 1 667 ? 5.656 35.781 21.297 1 40.12 667 MET B C 1
ATOM 10417 O O . MET B 1 667 ? 6.742 36.375 21.406 1 40.12 667 MET B O 1
ATOM 10421 N N . ASP B 1 668 ? 5.453 34.906 20.375 1 47.41 668 ASP B N 1
ATOM 10422 C CA . ASP B 1 668 ? 6.391 34.469 19.359 1 47.41 668 ASP B CA 1
ATOM 10423 C C . ASP B 1 668 ? 6.77 35.594 18.406 1 47.41 668 ASP B C 1
ATOM 10425 O O . ASP B 1 668 ? 5.895 36.219 17.797 1 47.41 668 ASP B O 1
ATOM 10429 N N . LEU B 1 669 ? 7.934 36.125 18.516 1 45.62 669 LEU B N 1
ATOM 10430 C CA . LEU B 1 669 ? 8.531 37.156 17.688 1 45.62 669 LEU B CA 1
ATOM 10431 C C . LEU B 1 669 ? 8.219 36.938 16.219 1 45.62 669 LEU B C 1
ATOM 10433 O O . LEU B 1 669 ? 8.047 37.906 15.461 1 45.62 669 LEU B O 1
ATOM 10437 N N . GLU B 1 670 ? 8.117 35.719 15.828 1 46.34 670 GLU B N 1
ATOM 10438 C CA . GLU B 1 670 ? 7.93 35.406 14.422 1 46.34 670 GLU B CA 1
ATOM 10439 C C . GLU B 1 670 ? 6.566 35.875 13.922 1 46.34 670 GLU B C 1
ATOM 10441 O O . GLU B 1 670 ? 6.453 36.375 12.812 1 46.34 670 GLU B O 1
ATOM 10446 N N . VAL B 1 671 ? 5.574 35.688 14.703 1 45.03 671 VAL B N 1
ATOM 10447 C CA . VAL B 1 671 ? 4.223 36.094 14.312 1 45.03 671 VAL B CA 1
ATOM 10448 C C . VAL B 1 671 ? 4.137 37.594 14.164 1 45.03 671 VAL B C 1
ATOM 10450 O O . VAL B 1 671 ? 3.525 38.094 13.219 1 45.03 671 VAL B O 1
ATOM 10453 N N . VAL B 1 672 ? 4.801 38.25 15.039 1 43.19 672 VAL B N 1
ATOM 10454 C CA . VAL B 1 672 ? 4.789 39.688 15 1 43.19 672 VAL B CA 1
ATOM 10455 C C . VAL B 1 672 ? 5.504 40.188 13.742 1 43.19 672 VAL B C 1
ATOM 10457 O O . VAL B 1 672 ? 5.035 41.125 13.086 1 43.19 672 VAL B O 1
ATOM 10460 N N . MET B 1 673 ? 6.531 39.5 13.469 1 44.62 673 MET B N 1
ATOM 10461 C CA . MET B 1 673 ? 7.348 39.938 12.336 1 44.62 673 MET B CA 1
ATOM 10462 C C . MET B 1 673 ? 6.637 39.656 11.023 1 44.62 673 MET B C 1
ATOM 10464 O O . MET B 1 673 ? 6.738 40.438 10.078 1 44.62 673 MET B O 1
ATOM 10468 N N . ASP B 1 674 ? 5.957 38.625 10.922 1 47.44 674 ASP B N 1
ATOM 10469 C CA . ASP B 1 674 ? 5.184 38.312 9.727 1 47.44 674 ASP B CA 1
ATOM 10470 C C . ASP B 1 674 ? 4.156 39.406 9.453 1 47.44 674 ASP B C 1
ATOM 10472 O O . ASP B 1 674 ? 3.93 39.781 8.297 1 47.44 674 ASP B O 1
ATOM 10476 N N . VAL B 1 675 ? 3.648 40 10.484 1 40.41 675 VAL B N 1
ATOM 10477 C CA . VAL B 1 675 ? 2.664 41.062 10.391 1 40.41 675 VAL B CA 1
ATOM 10478 C C . VAL B 1 675 ? 3.336 42.344 9.867 1 40.41 675 VAL B C 1
ATOM 10480 O O . VAL B 1 675 ? 2.762 43.062 9.047 1 40.41 675 VAL B O 1
ATOM 10483 N N . ILE B 1 676 ? 4.523 42.531 10.281 1 41.16 676 ILE B N 1
ATOM 10484 C CA . ILE B 1 676 ? 5.246 43.719 9.867 1 41.16 676 ILE B CA 1
ATOM 10485 C C . ILE B 1 676 ? 5.621 43.625 8.391 1 41.16 676 ILE B C 1
ATOM 10487 O O . ILE B 1 676 ? 5.547 44.594 7.656 1 41.16 676 ILE B O 1
ATOM 10491 N N . GLU B 1 677 ? 6.012 42.531 7.98 1 43.53 677 GLU B N 1
ATOM 10492 C CA . GLU B 1 677 ? 6.406 42.344 6.582 1 43.53 677 GLU B CA 1
ATOM 10493 C C . GLU B 1 677 ? 5.211 42.562 5.648 1 43.53 677 GLU B C 1
ATOM 10495 O O . GLU B 1 677 ? 5.359 43.062 4.543 1 43.53 677 GLU B O 1
ATOM 10500 N N . GLU B 1 678 ? 4.059 42.25 6.031 1 40.09 678 GLU B N 1
ATOM 10501 C CA . GLU B 1 678 ? 2.857 42.469 5.227 1 40.09 678 GLU B CA 1
ATOM 10502 C C . GLU B 1 678 ? 2.488 43.938 5.18 1 40.09 678 GLU B C 1
ATOM 10504 O O . GLU B 1 678 ? 2.066 44.438 4.141 1 40.09 678 GLU B O 1
#

InterPro domains:
  IPR003439 ABC transporter-like, ATP-binding domain [PF00005] (429-580)
  IPR003439 ABC transporter-like, ATP-binding domain [PS50893] (413-649)
  IPR003593 AAA+ ATPase domain [SM00382] (438-612)
  IPR011527 ABC transporter type 1, transmembrane domain [PF00664] (90-362)
  IPR011527 ABC transporter type 1, transmembrane domain [PS50929] (91-378)
  IPR017871 ABC transporter-like, conserved site [PS00211] (552-566)
  IPR027417 P-loop containing nucleoside triphosphate hydrolase [G3DSA:3.40.50.300] (401-655)
  IPR027417 P-loop containing nucleoside triphosphate hydrolase [SSF52540] (403-651)
  IPR036640 ABC transporter type 1, transmembrane domain superfamily [G3DSA:1.20.1560.10] (66-392)
  IPR036640 ABC transporter type 1, transmembrane domain superfamily [SSF90123] (72-395)
  IPR039421 Type 1 protein exporter [PTHR43394] (45-651)